Protein AF-A0AAN7M8F8-F1 (afdb_monomer_lite)

pLDDT: mean 72.81, std 24.43, range [22.19, 98.88]

Structure (mmCIF, N/CA/C/O backbone):
data_AF-A0AAN7M8F8-F1
#
_entry.id   AF-A0AAN7M8F8-F1
#
loop_
_atom_site.group_PDB
_atom_site.id
_atom_site.type_symbol
_atom_site.label_atom_id
_atom_site.label_alt_id
_atom_site.label_comp_id
_atom_site.label_asym_id
_atom_site.label_entity_id
_atom_site.label_seq_id
_atom_site.pdbx_PDB_ins_code
_atom_site.Cartn_x
_atom_site.Cartn_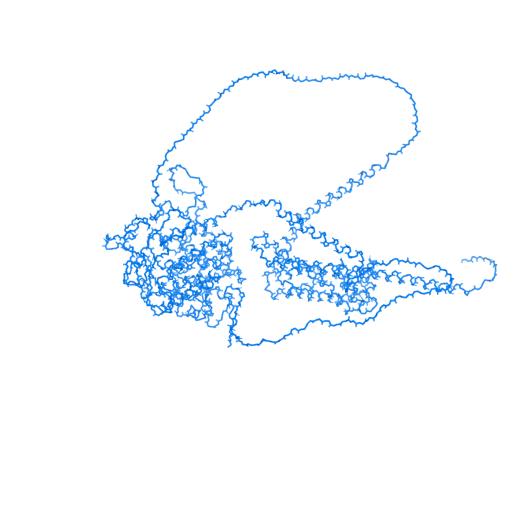y
_atom_site.Cartn_z
_atom_site.occupancy
_atom_site.B_iso_or_equiv
_atom_site.auth_seq_id
_atom_site.auth_comp_id
_atom_site.auth_asym_id
_atom_site.auth_atom_id
_atom_site.pdbx_PDB_model_num
ATOM 1 N N . MET A 1 1 ? 19.239 -4.677 27.604 1.00 25.69 1 MET A N 1
ATOM 2 C CA . MET A 1 1 ? 17.809 -4.827 27.951 1.00 25.69 1 MET A CA 1
ATOM 3 C C . MET A 1 1 ? 17.060 -4.992 26.635 1.00 25.69 1 MET A C 1
ATOM 5 O O . MET A 1 1 ? 17.098 -4.071 25.833 1.00 25.69 1 MET A O 1
ATOM 9 N N . SER A 1 2 ? 16.552 -6.191 26.333 1.00 22.19 2 SER A N 1
ATOM 10 C CA . SER A 1 2 ? 16.040 -6.533 24.994 1.00 22.19 2 SER A CA 1
ATOM 11 C C . SER A 1 2 ? 14.584 -6.089 24.836 1.00 22.19 2 SER A C 1
ATOM 13 O O . SER A 1 2 ? 13.715 -6.607 25.538 1.00 22.19 2 SER A O 1
ATOM 15 N N . MET A 1 3 ? 14.310 -5.135 23.941 1.00 25.50 3 MET A N 1
ATOM 16 C CA . MET A 1 3 ? 12.938 -4.794 23.554 1.00 25.50 3 MET A CA 1
ATOM 17 C C . MET A 1 3 ? 12.406 -5.850 22.584 1.00 25.50 3 MET A C 1
ATOM 19 O O . MET A 1 3 ? 12.796 -5.887 21.419 1.00 25.50 3 MET A O 1
ATOM 23 N N . TYR A 1 4 ? 11.478 -6.681 23.059 1.00 29.81 4 TYR A N 1
ATOM 24 C CA . TYR A 1 4 ? 10.650 -7.514 22.191 1.00 29.81 4 TYR A CA 1
ATOM 25 C C . TYR A 1 4 ? 9.695 -6.613 21.396 1.00 29.81 4 TYR A C 1
ATOM 27 O O . TYR A 1 4 ? 8.708 -6.109 21.933 1.00 29.81 4 TYR A O 1
ATOM 35 N N . GLY A 1 5 ? 10.012 -6.381 20.121 1.00 32.34 5 GLY A N 1
ATOM 36 C CA . GLY A 1 5 ? 9.137 -5.654 19.205 1.00 32.34 5 GLY A CA 1
ATOM 37 C C . GLY A 1 5 ? 7.865 -6.449 18.906 1.00 32.34 5 GLY A C 1
ATOM 38 O O . GLY A 1 5 ? 7.932 -7.647 18.639 1.00 32.34 5 GLY A O 1
ATOM 39 N N . ARG A 1 6 ? 6.706 -5.782 18.933 1.00 36.00 6 ARG A N 1
ATOM 40 C CA . ARG A 1 6 ? 5.463 -6.322 18.355 1.00 36.00 6 ARG A CA 1
ATOM 41 C C . ARG A 1 6 ? 5.593 -6.392 16.831 1.00 36.00 6 ARG A C 1
ATOM 43 O O . ARG A 1 6 ? 6.321 -5.591 16.249 1.00 36.00 6 ARG A O 1
ATOM 50 N N . ASP A 1 7 ? 4.858 -7.307 16.196 1.00 41.38 7 ASP A N 1
ATOM 51 C CA . ASP A 1 7 ? 4.766 -7.357 14.733 1.00 41.38 7 ASP A CA 1
ATOM 52 C C . ASP A 1 7 ? 4.227 -6.001 14.230 1.00 41.38 7 ASP A C 1
ATOM 54 O O . ASP A 1 7 ? 3.148 -5.589 14.677 1.00 41.38 7 ASP A O 1
ATOM 58 N N . PRO A 1 8 ? 4.926 -5.293 13.318 1.00 46.72 8 PRO A N 1
ATOM 59 C CA . PRO A 1 8 ? 4.428 -4.048 12.737 1.00 46.72 8 PRO A CA 1
ATOM 60 C C . PRO A 1 8 ? 3.053 -4.173 12.069 1.00 46.72 8 PRO A C 1
ATOM 62 O O . PRO A 1 8 ? 2.388 -3.161 11.847 1.00 46.72 8 PRO A O 1
ATOM 65 N N . TRP A 1 9 ? 2.611 -5.390 11.750 1.00 49.44 9 TRP A N 1
ATOM 66 C CA . TRP A 1 9 ? 1.331 -5.687 11.109 1.00 49.44 9 TRP A CA 1
ATOM 67 C C . TRP A 1 9 ? 0.209 -6.074 12.090 1.00 49.44 9 TRP A C 1
ATOM 69 O O . TRP A 1 9 ? -0.875 -6.445 11.656 1.00 49.44 9 TRP A O 1
ATOM 79 N N . GLY A 1 10 ? 0.426 -5.949 13.406 1.00 34.66 10 GLY A N 1
ATOM 80 C CA . GLY A 1 10 ? -0.648 -6.018 14.411 1.00 34.66 10 GLY A CA 1
ATOM 81 C C . GLY A 1 10 ? -1.130 -7.424 14.797 1.00 34.66 10 GLY A C 1
ATOM 82 O O . GLY A 1 10 ? -2.123 -7.547 15.511 1.00 34.66 10 GLY A O 1
ATOM 83 N N . GLY A 1 11 ? -0.435 -8.481 14.367 1.00 32.62 11 GLY A N 1
ATOM 84 C CA . GLY A 1 11 ? -0.709 -9.860 14.789 1.00 32.62 11 GLY A CA 1
ATOM 85 C C . GLY A 1 11 ? -0.031 -10.245 16.119 1.00 32.62 11 GLY A C 1
ATOM 86 O O . GLY A 1 11 ? 0.991 -9.655 16.485 1.00 32.62 11 GLY A O 1
ATOM 87 N N . PRO A 1 12 ? -0.555 -11.251 16.851 1.00 24.56 12 PRO A N 1
ATOM 88 C CA . PRO A 1 12 ? 0.172 -11.877 17.951 1.00 24.56 12 PRO A CA 1
ATOM 89 C C . PRO A 1 12 ? 1.421 -12.590 17.415 1.00 24.56 12 PRO A C 1
ATOM 91 O O . PRO A 1 12 ? 1.392 -13.231 16.366 1.00 24.56 12 PRO A O 1
ATOM 94 N N . LEU A 1 13 ? 2.529 -12.455 18.140 1.00 30.08 13 LEU A N 1
ATOM 95 C CA . LEU A 1 13 ? 3.852 -12.855 17.676 1.00 30.08 13 LEU A CA 1
ATOM 96 C C . LEU A 1 13 ? 4.279 -14.149 18.385 1.00 30.08 13 LEU A C 1
ATOM 98 O O . LEU A 1 13 ? 4.831 -14.111 19.483 1.00 30.08 13 LEU A O 1
ATOM 102 N N . GLU A 1 14 ? 4.015 -15.297 17.757 1.00 27.55 14 GLU A N 1
ATOM 103 C CA . GLU A 1 14 ? 4.543 -16.592 18.204 1.00 27.55 14 GLU A CA 1
ATOM 104 C C . GLU A 1 14 ? 5.984 -16.778 17.702 1.00 27.55 14 GLU A C 1
ATOM 106 O O . GLU A 1 14 ? 6.233 -17.183 16.565 1.00 27.55 14 GLU A O 1
ATOM 111 N N . ILE A 1 15 ? 6.957 -16.486 18.570 1.00 28.17 15 ILE A N 1
ATOM 112 C CA . ILE A 1 15 ? 8.318 -17.014 18.431 1.00 28.17 15 ILE A CA 1
ATOM 113 C C . ILE A 1 15 ? 8.357 -18.377 19.118 1.00 28.17 15 ILE A C 1
ATOM 115 O O . ILE A 1 15 ? 8.250 -18.468 20.341 1.00 28.17 15 ILE A O 1
ATOM 119 N N . HIS A 1 16 ? 8.595 -19.427 18.334 1.00 26.75 16 HIS A N 1
ATOM 120 C CA . HIS A 1 16 ? 9.162 -20.654 18.876 1.00 26.75 16 HIS A CA 1
ATOM 121 C C . HIS A 1 16 ? 10.576 -20.352 19.383 1.00 26.75 16 HIS A C 1
ATOM 123 O O . HIS A 1 16 ? 11.475 -20.052 18.593 1.00 26.75 16 HIS A O 1
ATOM 129 N N . ALA A 1 17 ? 10.764 -20.418 20.701 1.00 28.91 17 ALA A N 1
ATOM 130 C CA . ALA A 1 17 ? 12.092 -20.556 21.282 1.00 28.91 17 ALA A CA 1
ATOM 131 C C . ALA A 1 17 ? 12.701 -21.904 20.850 1.00 28.91 17 ALA A C 1
ATOM 133 O O . ALA A 1 17 ? 11.975 -22.857 20.564 1.00 28.91 17 ALA A O 1
ATOM 134 N N . ALA A 1 18 ? 14.027 -21.932 20.738 1.00 28.70 18 ALA A N 1
ATOM 135 C CA . ALA A 1 18 ? 14.769 -22.973 20.035 1.00 28.70 18 ALA A CA 1
ATOM 136 C C . ALA A 1 18 ? 14.829 -24.328 20.760 1.00 28.70 18 ALA A C 1
ATOM 138 O O . ALA A 1 18 ? 14.491 -24.452 21.937 1.00 28.70 18 ALA A O 1
ATOM 139 N N . ASP A 1 19 ? 15.333 -25.319 20.025 1.00 28.83 19 ASP A N 1
ATOM 140 C CA . ASP A 1 19 ? 15.670 -26.655 20.497 1.00 28.83 19 ASP A CA 1
ATOM 141 C C . ASP A 1 19 ? 16.506 -26.659 21.788 1.00 28.83 19 ASP A C 1
ATOM 143 O O . ASP A 1 19 ? 17.592 -26.079 21.858 1.00 28.83 19 ASP A O 1
ATOM 147 N N . SER A 1 20 ? 16.056 -27.442 22.766 1.00 27.41 20 SER A N 1
ATOM 148 C CA . SER A 1 20 ? 16.935 -28.102 23.734 1.00 27.41 20 SER A CA 1
ATOM 149 C C . SER A 1 20 ? 16.350 -29.471 24.083 1.00 27.41 20 SER A C 1
ATOM 151 O O . SER A 1 20 ? 15.696 -29.649 25.110 1.00 27.41 20 SER A O 1
ATOM 153 N N . ALA A 1 21 ? 16.533 -30.434 23.181 1.00 30.55 21 ALA A N 1
ATOM 154 C CA . ALA A 1 21 ? 16.188 -31.827 23.429 1.00 30.55 21 ALA A CA 1
ATOM 155 C C . ALA A 1 21 ? 17.337 -32.532 24.165 1.00 30.55 21 ALA A C 1
ATOM 157 O O . ALA A 1 21 ? 18.407 -32.669 23.583 1.00 30.55 21 ALA A O 1
ATOM 158 N N . THR A 1 22 ? 17.081 -33.012 25.385 1.00 32.00 22 THR A N 1
ATOM 159 C CA . THR A 1 22 ? 17.681 -34.222 25.987 1.00 32.00 22 THR A CA 1
ATOM 160 C C . THR A 1 22 ? 16.862 -34.630 27.212 1.00 32.00 22 THR A C 1
ATOM 162 O O . THR A 1 22 ? 16.785 -33.841 28.150 1.00 32.00 22 THR A O 1
ATOM 165 N N . ASP A 1 23 ? 16.344 -35.861 27.173 1.00 27.70 23 ASP A N 1
ATOM 166 C CA . ASP A 1 23 ? 15.997 -36.762 28.287 1.00 27.70 23 ASP A CA 1
ATOM 167 C C . ASP A 1 23 ? 14.942 -36.283 29.330 1.00 27.70 23 ASP A C 1
ATOM 169 O O . ASP A 1 23 ? 14.779 -35.104 29.619 1.00 27.70 23 ASP A O 1
ATOM 173 N N . ASP A 1 24 ? 14.116 -37.149 29.925 1.00 28.42 24 ASP A N 1
ATOM 174 C CA . ASP A 1 24 ? 14.282 -38.594 30.128 1.00 28.42 24 ASP A CA 1
ATOM 175 C C . ASP A 1 24 ? 12.927 -39.344 30.110 1.00 28.42 24 ASP A C 1
ATOM 177 O O . ASP A 1 24 ? 11.890 -38.790 30.488 1.00 28.42 24 ASP A O 1
ATOM 181 N N . ASP A 1 25 ? 12.928 -40.613 29.691 1.00 28.47 25 ASP A N 1
ATOM 182 C CA . ASP A 1 25 ? 11.716 -41.398 29.396 1.00 28.47 25 ASP A CA 1
ATOM 183 C C . ASP A 1 25 ? 11.593 -42.630 30.320 1.00 28.47 25 ASP A C 1
ATOM 185 O O . ASP A 1 25 ? 12.140 -43.701 30.042 1.00 28.47 25 ASP A O 1
ATOM 189 N N . ARG A 1 26 ? 10.907 -42.469 31.469 1.00 27.50 26 ARG A N 1
ATOM 190 C CA . ARG A 1 26 ? 10.432 -43.526 32.405 1.00 27.50 26 ARG A CA 1
ATOM 191 C C . ARG A 1 26 ? 9.683 -42.868 33.590 1.00 27.50 26 ARG A C 1
ATOM 193 O O . ARG A 1 26 ? 10.136 -41.866 34.112 1.00 27.50 26 ARG A O 1
ATOM 200 N N . SER A 1 27 ? 8.587 -43.394 34.153 1.00 28.47 27 SER A N 1
ATOM 201 C CA . SER A 1 27 ? 8.013 -44.738 34.028 1.00 28.47 27 SER A CA 1
ATOM 202 C C . SER A 1 27 ? 6.577 -44.859 34.585 1.00 28.47 27 SER A C 1
ATOM 204 O O . SER A 1 27 ? 6.218 -44.166 35.528 1.00 28.47 27 SER A O 1
ATOM 206 N N . ARG A 1 28 ? 5.857 -45.876 34.079 1.00 30.75 28 ARG A N 1
ATOM 207 C CA . ARG A 1 28 ? 4.845 -46.723 34.761 1.00 30.75 28 ARG A CA 1
ATOM 208 C C . ARG A 1 28 ? 3.513 -46.121 35.251 1.00 30.75 28 ARG A C 1
ATOM 210 O O . ARG A 1 28 ? 3.410 -45.541 36.323 1.00 30.75 28 ARG A O 1
ATOM 217 N N . ASN A 1 29 ? 2.464 -46.523 34.527 1.00 28.91 29 ASN A N 1
ATOM 218 C CA . ASN A 1 29 ? 1.236 -47.164 35.026 1.00 28.91 29 ASN A CA 1
ATOM 219 C C . ASN A 1 29 ? 1.120 -47.369 36.550 1.00 28.91 29 ASN A C 1
ATOM 221 O O . ASN A 1 29 ? 1.915 -48.115 37.124 1.00 28.91 29 ASN A O 1
ATOM 225 N N . LEU A 1 30 ? -0.021 -46.960 37.113 1.00 27.78 30 LEU A N 1
ATOM 226 C CA . LEU A 1 30 ? -0.870 -47.892 37.862 1.00 27.78 30 LEU A CA 1
ATOM 227 C C . LEU A 1 30 ? -2.340 -47.448 37.796 1.00 27.78 30 LEU A C 1
ATOM 229 O O . LEU A 1 30 ? -2.677 -46.323 38.158 1.00 27.78 30 LEU A O 1
ATOM 233 N N . GLN A 1 31 ? -3.203 -48.350 37.340 1.00 31.75 31 GLN A N 1
ATOM 234 C CA . GLN A 1 31 ? -4.654 -48.265 37.472 1.00 31.75 31 GLN A CA 1
ATOM 235 C C . GLN A 1 31 ? -5.116 -49.493 38.272 1.00 31.75 31 GLN A C 1
ATOM 237 O O . GLN A 1 31 ? -4.401 -50.493 38.321 1.00 31.75 31 GLN A O 1
ATOM 242 N N . ASP A 1 32 ? -6.325 -49.387 38.821 1.00 28.91 32 ASP A N 1
ATOM 243 C CA . ASP A 1 32 ? -7.194 -50.470 39.300 1.00 28.91 32 ASP A CA 1
ATOM 244 C C . ASP A 1 32 ? -7.059 -51.042 40.732 1.00 28.91 32 ASP A C 1
ATOM 246 O O . ASP A 1 32 ? -6.052 -51.619 41.120 1.00 28.91 32 ASP A O 1
ATOM 250 N N . TYR A 1 33 ? -8.199 -50.900 41.440 1.00 28.61 33 TYR A N 1
ATOM 251 C CA . TYR A 1 33 ? -8.879 -51.815 42.379 1.00 28.61 33 TYR A CA 1
ATOM 252 C C . TYR A 1 33 ? -8.094 -52.390 43.584 1.00 28.61 33 TYR A C 1
ATOM 254 O O . TYR A 1 33 ? -7.007 -52.930 43.473 1.00 28.61 33 TYR A O 1
ATOM 262 N N . ASP A 1 34 ? -8.654 -52.339 44.799 1.00 26.05 34 ASP A N 1
ATOM 263 C CA . ASP A 1 34 ? -9.623 -53.382 45.165 1.00 26.05 34 ASP A CA 1
ATOM 264 C C . ASP A 1 34 ? -10.722 -52.977 46.172 1.00 26.05 34 ASP A C 1
ATOM 266 O O . ASP A 1 34 ? -10.548 -52.096 47.018 1.00 26.05 34 ASP A O 1
ATOM 270 N N . ARG A 1 35 ? -11.873 -53.663 46.102 1.00 28.72 35 ARG A N 1
ATOM 271 C CA . ARG A 1 35 ? -13.001 -53.516 47.045 1.00 28.72 35 ARG A CA 1
ATOM 272 C C . ARG A 1 35 ? -13.816 -54.810 47.126 1.00 28.72 35 ARG A C 1
ATOM 274 O O . ARG A 1 35 ? -14.819 -54.953 46.429 1.00 28.72 35 ARG A O 1
ATOM 281 N N . ALA A 1 36 ? -13.460 -55.702 48.050 1.00 27.38 36 ALA A N 1
ATOM 282 C CA . ALA A 1 36 ? -14.278 -56.871 48.369 1.00 27.38 36 ALA A CA 1
ATOM 283 C C . ALA A 1 36 ? -14.199 -57.274 49.853 1.00 27.38 36 ALA A C 1
ATOM 285 O O . ALA A 1 36 ? -13.173 -57.739 50.337 1.00 27.38 36 ALA A O 1
ATOM 286 N N . ALA A 1 37 ? -15.331 -57.164 50.550 1.00 29.33 37 ALA A N 1
ATOM 287 C CA . ALA A 1 37 ? -15.647 -57.952 51.738 1.00 29.33 37 ALA A CA 1
ATOM 288 C C . ALA A 1 37 ? -17.137 -58.332 51.655 1.00 29.33 37 ALA A C 1
ATOM 290 O O . ALA A 1 37 ? -17.987 -57.478 51.397 1.00 29.33 37 ALA A O 1
ATOM 291 N N . LEU A 1 38 ? -17.427 -59.630 51.773 1.00 30.44 38 LEU A N 1
ATOM 292 C CA . LEU A 1 38 ? -18.755 -60.243 51.586 1.00 30.44 38 LEU A CA 1
ATOM 293 C C . LEU A 1 38 ? -19.605 -60.079 52.883 1.00 30.44 38 LEU A C 1
ATOM 295 O O . LEU A 1 38 ? -19.074 -59.640 53.894 1.00 30.44 38 LEU A O 1
ATOM 299 N N . SER A 1 39 ? -20.906 -60.386 52.996 1.00 27.45 39 SER A N 1
ATOM 300 C CA . SER A 1 39 ? -21.728 -61.434 52.360 1.00 27.45 39 SER A CA 1
ATOM 301 C C . SER A 1 39 ? -23.252 -61.222 52.594 1.00 27.45 39 SER A C 1
ATOM 303 O O . SER A 1 39 ? -23.668 -60.359 53.364 1.00 27.45 39 SER A O 1
ATOM 305 N N . ARG A 1 40 ? -24.080 -62.024 51.903 1.00 31.47 40 ARG A N 1
ATOM 306 C CA . ARG A 1 40 ? -25.533 -62.308 52.106 1.00 31.47 40 ARG A CA 1
ATOM 307 C C . ARG A 1 40 ? -25.674 -63.724 52.751 1.00 31.47 40 ARG A C 1
ATOM 309 O O . ARG A 1 40 ? -24.626 -64.368 52.806 1.00 31.47 40 ARG A O 1
ATOM 316 N N . PRO A 1 41 ? -26.856 -64.284 53.149 1.00 40.69 41 PRO A N 1
ATOM 317 C CA . PRO A 1 41 ? -28.243 -63.994 52.721 1.00 40.69 41 PRO A CA 1
ATOM 318 C C . PRO A 1 41 ? -29.334 -64.022 53.843 1.00 40.69 41 PRO A C 1
ATOM 320 O O . PRO A 1 41 ? -29.031 -63.879 55.021 1.00 40.69 41 PRO A O 1
ATOM 323 N N . LEU A 1 42 ? -30.607 -64.136 53.429 1.00 31.89 42 LEU A N 1
ATOM 324 C CA . LEU A 1 42 ? -31.850 -64.260 54.219 1.00 31.89 42 LEU A CA 1
ATOM 325 C C . LEU A 1 42 ? -31.967 -65.617 54.965 1.00 31.89 42 LEU A C 1
ATOM 327 O O . LEU A 1 42 ? -31.414 -66.594 54.467 1.00 31.89 42 LEU A O 1
ATOM 331 N N . ASP A 1 43 ? -32.756 -65.709 56.054 1.00 29.73 43 ASP A N 1
ATOM 332 C CA . ASP A 1 43 ? -34.158 -66.197 55.960 1.00 29.73 43 ASP A CA 1
ATOM 333 C C . ASP A 1 43 ? -35.063 -65.894 57.181 1.00 29.73 43 ASP A C 1
ATOM 335 O O . ASP A 1 43 ? -34.608 -65.394 58.211 1.00 29.73 43 ASP A O 1
ATOM 339 N N . GLU A 1 44 ? -36.368 -66.117 56.997 1.00 33.16 44 GLU A N 1
ATOM 340 C CA . GLU A 1 44 ? -37.480 -65.855 57.926 1.00 33.16 44 GLU A CA 1
ATOM 341 C C . GLU A 1 44 ? -37.585 -66.838 59.112 1.00 33.16 44 GLU A C 1
ATOM 343 O O . GLU A 1 44 ? -37.295 -68.017 58.962 1.00 33.16 44 GLU A O 1
ATOM 348 N N . THR A 1 45 ? -38.204 -66.399 60.223 1.00 30.11 45 THR A N 1
ATOM 349 C CA . THR A 1 45 ? -39.312 -67.147 60.870 1.00 30.11 45 THR A CA 1
ATOM 350 C C . THR A 1 45 ? -40.212 -66.228 61.716 1.00 30.11 45 THR A C 1
ATOM 352 O O . THR A 1 45 ? -39.728 -65.511 62.586 1.00 30.11 45 THR A O 1
ATOM 355 N N . GLN A 1 46 ? -41.521 -66.277 61.426 1.00 29.00 46 GLN A N 1
ATOM 356 C CA . GLN A 1 46 ? -42.702 -66.366 62.324 1.00 29.00 46 GLN A CA 1
ATOM 357 C C . GLN A 1 46 ? -42.495 -66.185 63.854 1.00 29.00 46 GLN A C 1
ATOM 359 O O . GLN A 1 46 ? -41.518 -66.683 64.391 1.00 29.00 46 GLN A O 1
ATOM 364 N N . GLN A 1 47 ? -43.396 -65.662 64.704 1.00 33.28 47 GLN A N 1
ATOM 365 C CA . GLN A 1 47 ? -44.772 -65.093 64.692 1.00 33.28 47 GLN A CA 1
ATOM 366 C C . GLN A 1 47 ? -45.058 -64.655 66.171 1.00 33.28 47 GLN A C 1
ATOM 368 O O . GLN A 1 47 ? -44.316 -65.071 67.052 1.00 33.28 47 GLN A O 1
ATOM 373 N N . SER A 1 48 ? -46.100 -63.940 66.630 1.00 33.97 48 SER A N 1
ATOM 374 C CA . SER A 1 48 ? -47.114 -62.967 66.139 1.00 33.97 48 SER A CA 1
ATOM 375 C C . SER A 1 48 ? -47.778 -62.328 67.401 1.00 33.97 48 SER A C 1
ATOM 377 O O . SER A 1 48 ? -47.602 -62.866 68.490 1.00 33.97 48 SER A O 1
ATOM 379 N N . TRP A 1 49 ? -48.409 -61.143 67.387 1.00 32.53 49 TRP A N 1
ATOM 380 C CA . TRP A 1 49 ? -49.873 -60.898 67.293 1.00 32.53 49 TRP A CA 1
ATOM 381 C C . TRP A 1 49 ? -50.169 -59.388 67.559 1.00 32.53 49 TRP A C 1
ATOM 383 O O . TRP A 1 49 ? -49.400 -58.734 68.255 1.00 32.53 49 TRP A O 1
ATOM 393 N N . LEU A 1 50 ? -51.355 -58.921 67.124 1.00 32.91 50 LEU A N 1
ATOM 394 C CA . LEU A 1 50 ? -52.189 -57.815 67.674 1.00 32.91 50 LEU A CA 1
ATOM 395 C C . LEU A 1 50 ? -51.941 -56.309 67.346 1.00 32.91 50 LEU A C 1
ATOM 397 O O . LEU A 1 50 ? -51.034 -55.668 67.857 1.00 32.91 50 LEU A O 1
ATOM 401 N N . LEU A 1 51 ? -52.973 -55.752 66.673 1.00 36.91 51 LEU A N 1
ATOM 402 C CA . LEU A 1 51 ? -53.548 -54.380 66.712 1.00 36.91 51 LEU A CA 1
ATOM 403 C C . LEU A 1 51 ? -52.996 -53.231 65.825 1.00 36.91 51 LEU A C 1
ATOM 405 O O . LEU A 1 51 ? -51.942 -52.668 66.081 1.00 36.91 51 LEU A O 1
ATOM 409 N N . GLY A 1 52 ? -53.874 -52.744 64.926 1.00 30.80 52 GLY A N 1
ATOM 410 C CA . GLY A 1 52 ? -54.011 -51.316 64.561 1.00 30.80 52 GLY A CA 1
ATOM 411 C C . GLY A 1 52 ? -53.203 -50.800 63.349 1.00 30.80 52 GLY A C 1
ATOM 412 O O . GLY A 1 52 ? -51.984 -50.939 63.338 1.00 30.80 52 GLY A O 1
ATOM 413 N N . PRO A 1 53 ? -53.828 -50.179 62.321 1.00 43.06 53 PRO A N 1
ATOM 414 C CA . PRO A 1 53 ? -53.123 -49.785 61.096 1.00 43.06 53 PRO A CA 1
ATOM 415 C C . PRO A 1 53 ? -52.534 -48.361 61.123 1.00 43.06 53 PRO A C 1
ATOM 417 O O . PRO A 1 53 ? -53.166 -47.420 61.598 1.00 43.06 53 PRO A O 1
ATOM 420 N N . GLY A 1 54 ? -51.370 -48.194 60.485 1.00 28.42 54 GLY A N 1
ATOM 421 C CA . GLY A 1 54 ? -50.793 -46.904 60.084 1.00 28.42 54 GLY A CA 1
ATOM 422 C C . GLY A 1 54 ? -50.494 -46.875 58.577 1.00 28.42 54 GLY A C 1
ATOM 423 O O . GLY A 1 54 ? -50.041 -47.871 58.011 1.00 28.42 54 GLY A O 1
ATOM 424 N N . GLU A 1 55 ? -50.783 -45.755 57.911 1.00 39.84 55 GLU A N 1
ATOM 425 C CA . GLU A 1 55 ? -50.752 -45.623 56.443 1.00 39.84 55 GLU A CA 1
ATOM 426 C C . GLU A 1 55 ? -49.349 -45.746 55.808 1.00 39.84 55 GLU A C 1
ATOM 428 O O . GLU A 1 55 ? -48.354 -45.286 56.367 1.00 39.84 55 GLU A O 1
ATOM 433 N N . GLN A 1 56 ? -49.269 -46.227 54.555 1.00 32.34 56 GLN A N 1
ATOM 434 C CA . GLN A 1 56 ? -48.062 -46.095 53.719 1.00 32.34 56 GLN A CA 1
ATOM 435 C C . GLN A 1 56 ? -48.273 -45.221 52.472 1.00 32.34 56 GLN A C 1
ATOM 437 O O . GLN A 1 56 ? -49.093 -45.521 51.602 1.00 32.34 56 GLN A O 1
ATOM 442 N N . LYS A 1 57 ? -47.425 -44.193 52.314 1.00 34.53 57 LYS A N 1
ATOM 443 C CA . LYS A 1 57 ? -47.271 -43.402 51.076 1.00 34.53 57 LYS A CA 1
ATOM 444 C C . LYS A 1 57 ? -46.059 -43.897 50.263 1.00 34.53 57 LYS A C 1
ATOM 446 O O . LYS A 1 57 ? -44.989 -44.158 50.805 1.00 34.53 57 LYS A O 1
ATOM 451 N N . LYS A 1 58 ? -46.228 -44.044 48.941 1.00 35.97 58 LYS A N 1
ATOM 452 C CA . LYS A 1 58 ? -45.269 -44.716 48.031 1.00 35.97 58 LYS A CA 1
ATOM 453 C C . LYS A 1 58 ? -43.995 -43.887 47.737 1.00 35.97 58 LYS A C 1
ATOM 455 O O . LYS A 1 58 ? -44.057 -42.670 47.575 1.00 35.97 58 LYS A O 1
ATOM 460 N N . LYS A 1 59 ? -42.846 -44.573 47.607 1.00 41.31 59 LYS A N 1
ATOM 461 C CA . LYS A 1 59 ? -41.488 -44.007 47.385 1.00 41.31 59 LYS A CA 1
ATOM 462 C C . LYS A 1 59 ? -41.330 -43.319 46.005 1.00 41.31 59 LYS A C 1
ATOM 464 O O . LYS A 1 59 ? -41.959 -43.732 45.034 1.00 41.31 59 LYS A O 1
ATOM 469 N N . LYS A 1 60 ? -40.492 -42.265 45.909 1.00 43.47 60 LYS A N 1
ATOM 470 C CA . LYS A 1 60 ? -40.548 -41.241 44.825 1.00 43.47 60 LYS A CA 1
ATOM 471 C C . LYS A 1 60 ? -39.197 -40.822 44.182 1.00 43.47 60 LYS A C 1
ATOM 473 O O . LYS A 1 60 ? -39.117 -39.743 43.591 1.00 43.47 60 LYS A O 1
ATOM 478 N N . TYR A 1 61 ? -38.144 -41.640 44.245 1.00 46.03 61 TYR A N 1
ATOM 479 C CA . TYR A 1 61 ? -36.802 -41.287 43.729 1.00 46.03 61 TYR A CA 1
ATOM 480 C C . TYR A 1 61 ? -36.187 -42.402 42.871 1.00 46.03 61 TYR A C 1
ATOM 482 O O . TYR A 1 61 ? -36.591 -43.556 42.990 1.00 46.03 61 TYR A O 1
ATOM 490 N N . VAL A 1 62 ? -35.253 -42.033 41.989 1.00 50.41 62 VAL A N 1
ATOM 491 C CA . VAL A 1 62 ? -34.405 -42.950 41.207 1.00 50.41 62 VAL A CA 1
ATOM 492 C C . VAL A 1 62 ? -32.957 -42.552 41.473 1.00 50.41 62 VAL A C 1
ATOM 494 O O . VAL A 1 62 ? -32.649 -41.360 41.508 1.00 50.41 62 VAL A O 1
ATOM 497 N N . ASP A 1 63 ? -32.100 -43.542 41.698 1.00 43.50 63 ASP A N 1
ATOM 498 C CA . ASP A 1 63 ? -30.710 -43.336 42.096 1.00 43.50 63 ASP A CA 1
ATOM 499 C C . ASP A 1 63 ? -29.760 -43.674 40.940 1.00 43.50 63 ASP A C 1
ATOM 501 O O . ASP A 1 63 ? -29.922 -44.696 40.271 1.00 43.50 63 ASP A O 1
ATOM 505 N N . LEU A 1 64 ? -28.801 -42.785 40.684 1.00 53.03 64 LEU A N 1
ATOM 506 C CA . LEU A 1 64 ? -27.831 -42.858 39.589 1.00 53.03 64 LEU A CA 1
ATOM 507 C C . LEU A 1 64 ? -26.433 -42.500 40.117 1.00 53.03 64 LEU A C 1
ATOM 509 O O . LEU A 1 64 ? -25.845 -41.487 39.741 1.00 53.03 64 LEU A O 1
ATOM 513 N N . GLY A 1 65 ? -25.915 -43.342 41.014 1.00 51.25 65 GLY A N 1
ATOM 514 C CA . GLY A 1 65 ? -24.491 -43.479 41.363 1.00 51.25 65 GLY A CA 1
ATOM 515 C C . GLY A 1 65 ? -23.848 -42.355 42.187 1.00 51.25 65 GLY A C 1
ATOM 516 O O . GLY A 1 65 ? -23.037 -42.648 43.060 1.00 51.25 65 GLY A O 1
ATOM 517 N N . CYS A 1 66 ? -24.211 -41.092 41.944 1.00 45.62 66 CYS A N 1
ATOM 518 C CA . CYS A 1 66 ? -23.687 -39.918 42.653 1.00 45.62 66 CYS A CA 1
ATOM 519 C C . CYS A 1 66 ? -24.729 -38.821 42.944 1.00 45.62 66 CYS A C 1
ATOM 521 O O . CYS A 1 66 ? -24.423 -37.912 43.714 1.00 45.62 66 CYS A O 1
ATOM 523 N N . ILE A 1 67 ? -25.933 -38.847 42.349 1.00 44.38 67 ILE A N 1
ATOM 524 C CA . ILE A 1 67 ? -26.963 -37.814 42.576 1.00 44.38 67 ILE A CA 1
ATOM 525 C C . ILE A 1 67 ? -28.361 -38.446 42.638 1.00 44.38 67 ILE A C 1
ATOM 527 O O . ILE A 1 67 ? -28.843 -39.015 41.659 1.00 44.38 67 ILE A O 1
ATOM 531 N N . ILE A 1 68 ? -29.054 -38.263 43.766 1.00 44.56 68 ILE A N 1
ATOM 532 C CA . ILE A 1 68 ? -30.446 -38.698 43.950 1.00 44.56 68 ILE A CA 1
ATOM 533 C C . ILE A 1 68 ? -31.386 -37.679 43.290 1.00 44.56 68 ILE A C 1
ATOM 535 O O . ILE A 1 68 ? -31.569 -36.565 43.789 1.00 44.56 68 ILE A O 1
ATOM 539 N N . VAL A 1 69 ? -32.026 -38.058 42.181 1.00 52.66 69 VAL A N 1
ATOM 540 C CA . VAL A 1 69 ? -32.945 -37.188 41.424 1.00 52.66 69 VAL A CA 1
ATOM 541 C C . VAL A 1 69 ? -34.374 -37.733 41.505 1.00 52.66 69 VAL A C 1
ATOM 543 O O . VAL A 1 69 ? -34.623 -38.935 41.398 1.00 52.66 69 VAL A O 1
ATOM 546 N N . SER A 1 70 ? -35.370 -36.859 41.706 1.00 64.12 70 SER A N 1
ATOM 547 C CA . SER A 1 70 ? -36.766 -37.325 41.723 1.00 64.12 70 SER A CA 1
ATOM 548 C C . SER A 1 70 ? -37.187 -37.806 40.331 1.00 64.12 70 SER A C 1
ATOM 550 O O . SER A 1 70 ? -36.875 -37.164 39.325 1.00 64.12 70 SER A O 1
ATOM 552 N N . ARG A 1 71 ? -37.957 -38.900 40.262 1.00 55.16 71 ARG A N 1
ATOM 553 C CA . ARG A 1 71 ? -38.355 -39.533 38.988 1.00 55.16 71 ARG A CA 1
ATOM 554 C C . ARG A 1 71 ? -39.040 -38.560 38.017 1.00 55.16 71 ARG A C 1
ATOM 556 O O . ARG A 1 71 ? -38.868 -38.680 36.809 1.00 55.16 71 ARG A O 1
ATOM 563 N N . LYS A 1 72 ? -39.783 -37.572 38.540 1.00 58.84 72 LYS A N 1
ATOM 564 C CA . LYS A 1 72 ? -40.396 -36.507 37.727 1.00 58.84 72 LYS A CA 1
ATOM 565 C C . LYS A 1 72 ? -39.347 -35.566 37.123 1.00 58.84 72 LYS A C 1
ATOM 567 O O . LYS A 1 72 ? -39.473 -35.217 35.961 1.00 58.84 72 LYS A O 1
ATOM 572 N N . ILE A 1 73 ? -38.319 -35.185 37.880 1.00 62.88 73 ILE A N 1
ATOM 573 C CA . ILE A 1 73 ? -37.262 -34.269 37.414 1.00 62.88 73 ILE A CA 1
ATOM 574 C C . ILE A 1 73 ? -36.395 -34.948 36.348 1.00 62.88 73 ILE A C 1
ATOM 576 O O . ILE A 1 73 ? -36.092 -34.321 35.342 1.00 62.88 73 ILE A O 1
ATOM 580 N N . PHE A 1 74 ? -36.066 -36.233 36.518 1.00 67.19 74 PHE A N 1
ATOM 581 C CA . PHE A 1 74 ? -35.337 -37.001 35.503 1.00 67.19 74 PHE A CA 1
ATOM 582 C C . PHE A 1 74 ? -36.126 -37.106 34.186 1.00 67.19 74 PHE A C 1
ATOM 584 O O . PHE A 1 74 ? -35.593 -36.787 33.128 1.00 67.19 74 PHE A O 1
ATOM 591 N N . LEU A 1 75 ? -37.420 -37.454 34.253 1.00 68.88 75 LEU A N 1
ATOM 592 C CA . LEU A 1 75 ? -38.302 -37.489 33.077 1.00 68.88 75 LEU A CA 1
ATOM 593 C C . LEU A 1 75 ? -38.429 -36.125 32.385 1.00 68.88 75 LEU A C 1
ATOM 595 O O . LEU A 1 75 ? -38.406 -36.072 31.159 1.00 68.88 75 LEU A O 1
ATOM 599 N N . TRP A 1 76 ? -38.519 -35.029 33.144 1.00 65.69 76 TRP A N 1
ATOM 600 C CA . TRP A 1 76 ? -38.509 -33.684 32.566 1.00 65.69 76 TRP A CA 1
ATOM 601 C C . TRP A 1 76 ? -37.154 -33.334 31.942 1.00 65.69 76 TRP A C 1
ATOM 603 O O . TRP A 1 76 ? -37.141 -32.830 30.831 1.00 65.69 76 TRP A O 1
ATOM 613 N N . MET A 1 77 ? -36.019 -33.635 32.582 1.00 67.00 77 MET A N 1
ATOM 614 C CA . MET A 1 77 ? -34.691 -33.326 32.029 1.00 67.00 77 MET A CA 1
ATOM 615 C C . MET A 1 77 ? -34.418 -34.093 30.725 1.00 67.00 77 MET A C 1
ATOM 617 O O . MET A 1 77 ? -34.000 -33.492 29.737 1.00 67.00 77 MET A O 1
ATOM 621 N N . VAL A 1 78 ? -34.713 -35.399 30.700 1.00 73.81 78 VAL A N 1
ATOM 622 C CA . VAL A 1 78 ? -34.609 -36.233 29.491 1.00 73.81 78 VAL A CA 1
ATOM 623 C C . VAL A 1 78 ? -35.599 -35.759 28.424 1.00 73.81 78 VAL A C 1
ATOM 625 O O . VAL A 1 78 ? -35.229 -35.654 27.259 1.00 73.81 78 VAL A O 1
ATOM 628 N N . GLY A 1 79 ? -36.824 -35.388 28.811 1.00 76.19 79 GLY A N 1
ATOM 629 C CA . GLY A 1 79 ? -37.809 -34.786 27.912 1.00 76.19 79 GLY A CA 1
ATOM 630 C C . GLY A 1 79 ? -37.313 -33.488 27.268 1.00 76.19 79 GLY A C 1
ATOM 631 O O . GLY A 1 79 ? -37.379 -33.354 26.050 1.00 76.19 79 GLY A O 1
ATOM 632 N N . THR A 1 80 ? -36.749 -32.560 28.045 1.00 70.62 80 THR A N 1
ATOM 633 C CA . THR A 1 80 ? -36.210 -31.293 27.525 1.00 70.62 80 THR A CA 1
ATOM 634 C C . THR A 1 80 ? -34.996 -31.513 26.622 1.00 70.62 80 THR A C 1
ATOM 636 O O . THR A 1 80 ? -34.878 -30.820 25.617 1.00 70.62 80 THR A O 1
ATOM 639 N N . LEU A 1 81 ? -34.123 -32.482 26.928 1.00 69.44 81 LEU A N 1
ATOM 640 C CA . LEU A 1 81 ? -32.986 -32.855 26.072 1.00 69.44 81 LEU A CA 1
ATOM 641 C C . LEU A 1 81 ? -33.429 -33.499 24.750 1.00 69.44 81 LEU A C 1
ATOM 643 O O . LEU A 1 81 ? -32.861 -33.204 23.702 1.00 69.44 81 LEU A O 1
ATOM 647 N N . LEU A 1 82 ? -34.462 -34.344 24.775 1.00 75.75 82 LEU A N 1
ATOM 648 C CA . LEU A 1 82 ? -35.043 -34.915 23.558 1.00 75.75 82 LEU A CA 1
ATOM 649 C C . LEU A 1 82 ? -35.756 -33.847 22.723 1.00 75.75 82 LEU A C 1
ATOM 651 O O . LEU A 1 82 ? -35.591 -33.823 21.508 1.00 75.75 82 LEU A O 1
ATOM 655 N N . VAL A 1 83 ? -36.490 -32.926 23.355 1.00 77.50 83 VAL A N 1
ATOM 656 C CA . VAL A 1 83 ? -37.135 -31.799 22.663 1.00 77.50 83 VAL A CA 1
ATOM 657 C C . VAL A 1 83 ? -36.098 -30.830 22.095 1.00 77.50 83 VAL A C 1
ATOM 659 O O . VAL A 1 83 ? -36.256 -30.411 20.954 1.00 77.50 83 VAL A O 1
ATOM 662 N N . SER A 1 84 ? -35.019 -30.499 22.814 1.00 66.62 84 SER A N 1
ATOM 663 C CA . SER A 1 84 ? -33.965 -29.621 22.285 1.00 66.62 84 SER A CA 1
ATOM 664 C C . SER A 1 84 ? -33.162 -30.291 21.169 1.00 66.62 84 SER A C 1
ATOM 666 O O . SER A 1 84 ? -32.880 -29.642 20.165 1.00 66.62 84 SER A O 1
ATOM 668 N N . GLY A 1 85 ? -32.870 -31.591 21.285 1.00 73.38 85 GLY A N 1
ATOM 669 C CA . GLY A 1 85 ? -32.254 -32.385 20.221 1.00 73.38 85 GLY A CA 1
ATOM 670 C C . GLY A 1 85 ? -33.140 -32.487 18.977 1.00 73.38 85 GLY A C 1
ATOM 671 O O . GLY A 1 85 ? -32.656 -32.305 17.862 1.00 73.38 85 GLY A O 1
ATOM 672 N N . PHE A 1 86 ? -34.449 -32.694 19.153 1.00 75.75 86 PHE A N 1
ATOM 673 C CA . PHE A 1 86 ? -35.414 -32.713 18.052 1.00 75.75 86 PHE A CA 1
ATOM 674 C C . PHE A 1 86 ? -35.576 -31.330 17.411 1.00 75.75 86 PHE A C 1
ATOM 676 O O . PHE A 1 86 ? -35.592 -31.230 16.189 1.00 75.75 86 PHE A O 1
ATOM 683 N N . LEU A 1 87 ? -35.621 -30.254 18.204 1.00 69.88 87 LEU A N 1
ATOM 684 C CA . LEU A 1 87 ? -35.695 -28.881 17.698 1.00 69.88 87 LEU A CA 1
ATOM 685 C C . LEU A 1 87 ? -34.420 -28.500 16.931 1.00 69.88 87 LEU A C 1
ATOM 687 O O . LEU A 1 87 ? -34.510 -27.946 15.841 1.00 69.88 87 LEU A O 1
ATOM 691 N N . ALA A 1 88 ? -33.238 -28.855 17.445 1.00 65.75 88 ALA A N 1
ATOM 692 C CA . ALA A 1 88 ? -31.966 -28.662 16.753 1.00 65.75 88 ALA A CA 1
ATOM 693 C C . ALA A 1 88 ? -31.897 -29.480 15.454 1.00 65.75 88 ALA A C 1
ATOM 695 O O . ALA A 1 88 ? -31.516 -28.947 14.412 1.00 65.75 88 ALA A O 1
ATOM 696 N N . GLY A 1 89 ? -32.327 -30.746 15.481 1.00 72.94 89 GLY A N 1
ATOM 697 C CA . GLY A 1 89 ? -32.427 -31.597 14.295 1.00 72.94 89 GLY A CA 1
ATOM 698 C C . GLY A 1 89 ? -33.403 -31.044 13.253 1.00 72.94 89 GLY A C 1
ATOM 699 O O . GLY A 1 89 ? -33.077 -31.012 12.072 1.00 72.94 89 GLY A O 1
ATOM 700 N N . PHE A 1 90 ? -34.556 -30.530 13.684 1.00 69.62 90 PHE A N 1
ATOM 701 C CA . PHE A 1 90 ? -35.577 -29.925 12.825 1.00 69.62 90 PHE A CA 1
ATOM 702 C C . PHE A 1 90 ? -35.117 -28.591 12.220 1.00 69.62 90 PHE A C 1
ATOM 704 O O . PHE A 1 90 ? -35.296 -28.372 11.026 1.00 69.62 90 PHE A O 1
ATOM 711 N N . ILE A 1 91 ? -34.437 -27.736 12.992 1.00 68.44 91 ILE A N 1
ATOM 712 C CA . ILE A 1 91 ? -33.790 -26.517 12.479 1.00 68.44 91 ILE A CA 1
ATOM 713 C C . ILE A 1 91 ? -32.695 -26.885 11.469 1.00 68.44 91 ILE A C 1
ATOM 715 O O . ILE A 1 91 ? -32.638 -26.299 10.393 1.00 68.44 91 ILE A O 1
ATOM 719 N N . THR A 1 92 ? -31.869 -27.895 11.762 1.00 66.69 92 THR A N 1
ATOM 720 C CA . THR A 1 92 ? -30.825 -28.376 10.838 1.00 66.69 92 THR A CA 1
ATOM 721 C C . THR A 1 92 ? -31.435 -28.953 9.557 1.00 66.69 92 THR A C 1
ATOM 723 O O . THR A 1 92 ? -30.917 -28.714 8.468 1.00 66.69 92 THR A O 1
ATOM 726 N N . LEU A 1 93 ? -32.561 -29.666 9.664 1.00 68.06 93 LEU A N 1
ATOM 727 C CA . LEU A 1 93 ? -33.322 -30.174 8.526 1.00 68.06 93 LEU A CA 1
ATOM 728 C C . LEU A 1 93 ? -33.868 -29.017 7.683 1.00 68.06 93 LEU A C 1
ATOM 730 O O . LEU A 1 93 ? -33.639 -29.006 6.479 1.00 68.06 93 LEU A O 1
ATOM 734 N N . ILE A 1 94 ? -34.513 -28.018 8.293 1.00 68.69 94 ILE A N 1
ATOM 735 C CA . ILE A 1 94 ? -35.016 -26.815 7.607 1.00 68.69 94 ILE A CA 1
ATOM 736 C C . ILE A 1 94 ? -33.873 -26.078 6.898 1.00 68.69 94 ILE A C 1
ATOM 738 O O . ILE A 1 94 ? -33.970 -25.824 5.704 1.00 68.69 94 ILE A O 1
ATOM 742 N N . VAL A 1 95 ? -32.748 -25.824 7.572 1.00 65.50 95 VAL A N 1
ATOM 743 C CA . VAL A 1 95 ? -31.561 -25.167 6.982 1.00 65.50 95 VAL A CA 1
ATOM 744 C C . VAL A 1 95 ? -30.968 -25.955 5.802 1.00 65.50 95 VAL A C 1
ATOM 746 O O . VAL A 1 95 ? -30.320 -25.366 4.936 1.00 65.50 95 VAL A O 1
ATOM 749 N N . LYS A 1 96 ? -31.190 -27.274 5.744 1.00 63.66 96 LYS A N 1
ATOM 750 C CA . LYS A 1 96 ? -30.684 -28.169 4.691 1.00 63.66 96 LYS A CA 1
ATOM 751 C C . LYS A 1 96 ? -31.713 -28.500 3.596 1.00 63.66 96 LYS A C 1
ATOM 753 O O . LYS A 1 96 ? -31.316 -28.996 2.546 1.00 63.66 96 LYS A O 1
ATOM 758 N N . THR A 1 97 ? -33.006 -28.257 3.830 1.00 60.25 97 THR A N 1
ATOM 759 C CA . THR A 1 97 ? -34.114 -28.594 2.907 1.00 60.25 97 THR A CA 1
ATOM 760 C C . THR A 1 97 ? -34.839 -27.378 2.341 1.00 60.25 97 THR A C 1
ATOM 762 O O . THR A 1 97 ? -35.417 -27.483 1.263 1.00 60.25 97 THR A O 1
ATOM 765 N N . VAL A 1 98 ? -34.780 -26.218 3.003 1.00 55.53 98 VAL A N 1
ATOM 766 C CA . VAL A 1 98 ? -35.156 -24.945 2.383 1.00 55.53 98 VAL A CA 1
ATOM 767 C C . VAL A 1 98 ? -34.158 -24.682 1.255 1.00 55.53 98 VAL A C 1
ATOM 769 O O . VAL A 1 98 ? -32.957 -24.594 1.531 1.00 55.53 98 VAL A O 1
ATOM 772 N N . PRO A 1 99 ? -34.609 -24.540 -0.006 1.00 44.50 99 PRO A N 1
ATOM 773 C CA . PRO A 1 99 ? -33.727 -24.118 -1.075 1.00 44.50 99 PRO A CA 1
ATOM 774 C C . PRO A 1 99 ? -33.170 -22.756 -0.690 1.00 44.50 99 PRO A C 1
ATOM 776 O O . PRO A 1 99 ? -33.938 -21.800 -0.527 1.00 44.50 99 PRO A O 1
ATOM 779 N N . ARG A 1 100 ? -31.842 -22.664 -0.553 1.00 47.50 100 ARG A N 1
ATOM 780 C CA . ARG A 1 100 ? -31.170 -21.369 -0.578 1.00 47.50 100 ARG A CA 1
ATOM 781 C C . ARG A 1 100 ? -31.573 -20.727 -1.895 1.00 47.50 100 ARG A C 1
ATOM 783 O O . ARG A 1 100 ? -31.086 -21.108 -2.953 1.00 47.50 100 ARG A O 1
ATOM 790 N N . HIS A 1 101 ? -32.503 -19.784 -1.819 1.00 43.22 101 HIS A N 1
ATOM 791 C CA . HIS A 1 101 ? -32.532 -18.731 -2.805 1.00 43.22 101 HIS A CA 1
ATOM 792 C C . HIS A 1 101 ? -31.226 -18.002 -2.555 1.00 43.22 101 HIS A C 1
ATOM 794 O O . HIS A 1 101 ? -31.119 -17.246 -1.588 1.00 43.22 101 HIS A O 1
ATOM 800 N N . ASP A 1 102 ? -30.218 -18.308 -3.369 1.00 39.72 102 ASP A N 1
ATOM 801 C CA . ASP A 1 102 ? -29.096 -17.407 -3.530 1.00 39.72 102 ASP A CA 1
ATOM 802 C C . ASP A 1 102 ? -29.734 -16.065 -3.871 1.00 39.72 102 ASP A C 1
ATOM 804 O O . ASP A 1 102 ? -30.331 -15.900 -4.940 1.00 39.72 102 ASP A O 1
ATOM 808 N N . HIS A 1 103 ? -29.722 -15.141 -2.905 1.00 40.59 103 HIS A N 1
ATOM 809 C CA . HIS A 1 103 ? -30.126 -13.772 -3.169 1.00 40.59 103 HIS A CA 1
ATOM 810 C C . HIS A 1 103 ? -29.300 -13.354 -4.382 1.00 40.59 103 HIS A C 1
ATOM 812 O O . HIS A 1 103 ? -28.071 -13.458 -4.292 1.00 40.59 103 HIS A O 1
ATOM 818 N N . PRO A 1 104 ? -29.929 -12.975 -5.514 1.00 38.56 104 PRO A N 1
ATOM 819 C CA . PRO A 1 104 ? -29.189 -12.682 -6.729 1.00 38.56 104 PRO A CA 1
ATOM 820 C C . PRO A 1 104 ? -28.120 -11.671 -6.352 1.00 38.56 104 PRO A C 1
ATOM 822 O O . PRO A 1 104 ? -28.465 -10.613 -5.817 1.00 38.56 104 PRO A O 1
ATOM 825 N N . HIS A 1 105 ? -26.848 -12.067 -6.512 1.00 43.09 105 HIS A N 1
ATOM 826 C CA . HIS A 1 105 ? -25.717 -11.313 -5.982 1.00 43.09 105 HIS A CA 1
ATOM 827 C C . HIS A 1 105 ? -25.923 -9.844 -6.325 1.00 43.09 105 HIS A C 1
ATOM 829 O O . HIS A 1 105 ? -26.148 -9.525 -7.498 1.00 43.09 105 HIS A O 1
ATOM 835 N N . ALA A 1 106 ? -25.895 -8.978 -5.303 1.00 47.09 106 ALA A N 1
ATOM 836 C CA . ALA A 1 106 ? -26.039 -7.544 -5.509 1.00 47.09 106 ALA A CA 1
ATOM 837 C C . ALA A 1 106 ? -25.102 -7.148 -6.661 1.00 47.09 106 ALA A C 1
ATOM 839 O O . ALA A 1 106 ? -23.940 -7.570 -6.640 1.00 47.09 106 ALA A O 1
ATOM 840 N N . PRO A 1 107 ? -25.612 -6.465 -7.705 1.00 54.94 107 PRO A N 1
ATOM 841 C CA . PRO A 1 107 ? -24.901 -6.337 -8.968 1.00 54.94 107 PRO A CA 1
ATOM 842 C C . PRO A 1 107 ? -23.503 -5.791 -8.706 1.00 54.94 107 PRO A C 1
ATOM 844 O O . PRO A 1 107 ? -23.370 -4.734 -8.087 1.00 54.94 107 PRO A O 1
ATOM 847 N N . VAL A 1 108 ? -22.495 -6.561 -9.139 1.00 61.81 108 VAL A N 1
ATOM 848 C CA . VAL A 1 108 ? -21.074 -6.338 -8.836 1.00 61.81 108 VAL A CA 1
ATOM 849 C C . VAL A 1 108 ? -20.754 -4.861 -8.998 1.00 61.81 108 VAL A C 1
ATOM 851 O O . VAL A 1 108 ? -20.990 -4.286 -10.066 1.00 61.81 108 VAL A O 1
ATOM 854 N N . ASP A 1 109 ? -20.263 -4.240 -7.928 1.00 76.19 109 ASP A N 1
ATOM 855 C CA . ASP A 1 109 ? -20.107 -2.797 -7.916 1.00 76.19 109 ASP A CA 1
ATOM 856 C C . ASP A 1 109 ? -19.081 -2.342 -8.972 1.00 76.19 109 ASP A C 1
ATOM 858 O O . ASP A 1 109 ? -18.221 -3.097 -9.446 1.00 76.19 109 ASP A O 1
ATOM 862 N N . ASN A 1 110 ? -19.197 -1.081 -9.400 1.00 77.50 110 ASN A N 1
ATOM 863 C CA . ASN A 1 110 ? -18.359 -0.573 -10.491 1.00 77.50 110 ASN A CA 1
ATOM 864 C C . ASN A 1 110 ? -16.856 -0.660 -10.141 1.00 77.50 110 ASN A C 1
ATOM 866 O O . ASN A 1 110 ? -16.035 -0.765 -11.053 1.00 77.50 110 ASN A O 1
ATOM 870 N N . TYR A 1 111 ? -16.503 -0.642 -8.849 1.00 80.81 111 TYR A N 1
ATOM 871 C CA . TYR A 1 111 ? -15.132 -0.769 -8.363 1.00 80.81 111 TYR A CA 1
ATOM 872 C C . TYR A 1 111 ? -14.596 -2.197 -8.462 1.00 80.81 111 TYR A C 1
ATOM 874 O O . TYR A 1 111 ? -13.507 -2.376 -8.996 1.00 80.81 111 TYR A O 1
ATOM 882 N N . THR A 1 112 ? -15.353 -3.216 -8.053 1.00 84.12 112 THR A N 1
ATOM 883 C CA . THR A 1 112 ? -14.967 -4.630 -8.204 1.00 84.12 112 THR A CA 1
ATOM 884 C C . THR A 1 112 ? -14.816 -5.000 -9.681 1.00 84.12 112 THR A C 1
ATOM 886 O O . THR A 1 112 ? -13.852 -5.666 -10.066 1.00 84.12 112 THR A O 1
ATOM 889 N N . LEU A 1 113 ? -15.702 -4.496 -10.551 1.00 85.19 113 LEU A N 1
ATOM 890 C CA . LEU A 1 113 ? -15.562 -4.671 -12.001 1.00 85.19 113 LEU A CA 1
ATOM 891 C C . LEU A 1 113 ? -14.310 -3.971 -12.560 1.00 85.19 113 LEU A C 1
ATOM 893 O O . LEU A 1 113 ? -13.639 -4.523 -13.436 1.00 85.19 113 LEU A O 1
ATOM 897 N N . ALA A 1 114 ? -13.994 -2.764 -12.080 1.00 84.81 114 ALA A N 1
ATOM 898 C CA . ALA A 1 114 ? -12.782 -2.045 -12.469 1.00 84.81 114 ALA A CA 1
ATOM 899 C C . ALA A 1 114 ? -11.514 -2.760 -11.971 1.00 84.81 114 ALA A C 1
ATOM 901 O O . ALA A 1 114 ? -10.575 -2.917 -12.748 1.00 84.81 114 ALA A O 1
ATOM 902 N N . LEU A 1 115 ? -11.517 -3.264 -10.733 1.00 88.06 115 LEU A N 1
ATOM 903 C CA . LEU A 1 115 ? -10.422 -4.017 -10.123 1.00 88.06 115 LEU A CA 1
ATOM 904 C C . LEU A 1 115 ? -10.122 -5.301 -10.903 1.00 88.06 115 LEU A C 1
ATOM 906 O O . LEU A 1 115 ? -8.992 -5.491 -11.344 1.00 88.06 115 LEU A O 1
ATOM 910 N N . ARG A 1 116 ? -11.141 -6.129 -11.176 1.00 89.81 116 ARG A N 1
ATOM 911 C CA . ARG A 1 116 ? -10.998 -7.334 -12.014 1.00 89.81 116 ARG A CA 1
ATOM 912 C C . ARG A 1 116 ? -10.373 -7.007 -13.373 1.00 89.81 116 ARG A C 1
ATOM 914 O O . ARG A 1 116 ? -9.469 -7.706 -13.823 1.00 89.81 116 ARG A O 1
ATOM 921 N N . LYS A 1 117 ? -10.811 -5.922 -14.026 1.00 88.88 117 LYS A N 1
ATOM 922 C CA . LYS A 1 117 ? -10.244 -5.476 -15.313 1.00 88.88 117 LYS A CA 1
ATOM 923 C C . LYS A 1 117 ? -8.804 -4.961 -15.186 1.00 88.88 117 LYS A C 1
ATOM 925 O O . LYS A 1 117 ? -8.000 -5.240 -16.072 1.00 88.88 117 LYS A O 1
ATOM 930 N N . ALA A 1 118 ? -8.465 -4.263 -14.103 1.00 90.56 118 ALA A N 1
ATOM 931 C CA . ALA A 1 118 ? -7.105 -3.800 -13.824 1.00 90.56 118 ALA A CA 1
ATOM 932 C C . ALA A 1 118 ? -6.138 -4.968 -13.559 1.00 90.56 118 ALA A C 1
ATOM 934 O O . ALA A 1 118 ? -5.011 -4.950 -14.040 1.00 90.56 118 ALA A O 1
ATOM 935 N N . LEU A 1 119 ? -6.584 -6.029 -12.882 1.00 94.19 119 LEU A N 1
ATOM 936 C CA . LEU A 1 119 ? -5.786 -7.246 -12.705 1.00 94.19 119 LEU A CA 1
ATOM 937 C C . LEU A 1 119 ? -5.639 -8.026 -14.026 1.00 94.19 119 LEU A C 1
ATOM 939 O O . LEU A 1 119 ? -4.541 -8.456 -14.374 1.00 94.19 119 LEU A O 1
ATOM 943 N N . MET A 1 120 ? -6.698 -8.115 -14.841 1.00 93.50 120 MET A N 1
ATOM 944 C CA . MET A 1 120 ? -6.610 -8.704 -16.188 1.00 93.50 120 MET A CA 1
ATOM 945 C C . MET A 1 120 ? -5.628 -7.973 -17.124 1.00 93.50 120 MET A C 1
ATOM 947 O O . MET A 1 120 ? -5.084 -8.610 -18.025 1.00 93.50 120 MET A O 1
ATOM 951 N N . PHE A 1 121 ? -5.363 -6.676 -16.921 1.00 94.19 121 PHE A N 1
ATOM 952 C CA . PHE A 1 121 ? -4.320 -5.955 -17.662 1.00 94.19 121 PHE A CA 1
ATOM 953 C C . PHE A 1 121 ? -2.921 -6.536 -17.393 1.00 94.19 121 PHE A C 1
ATOM 955 O O . PHE A 1 121 ? -2.169 -6.751 -18.340 1.00 94.19 121 PHE A O 1
ATOM 962 N N . PHE A 1 122 ? -2.593 -6.914 -16.152 1.00 96.00 122 PHE A N 1
ATOM 963 C CA . PHE A 1 122 ? -1.319 -7.588 -15.869 1.00 96.00 122 PHE A CA 1
ATOM 964 C C . PHE A 1 122 ? -1.226 -8.947 -16.577 1.00 96.00 122 PHE A C 1
ATOM 966 O O . PHE A 1 122 ? -0.211 -9.236 -17.208 1.00 96.00 122 PHE A O 1
ATOM 973 N N . ASN A 1 123 ? -2.296 -9.752 -16.593 1.00 95.00 123 ASN A N 1
ATOM 974 C CA . ASN A 1 123 ? -2.321 -10.998 -17.378 1.00 95.00 123 ASN A CA 1
ATOM 975 C C . ASN A 1 123 ? -2.103 -10.759 -18.881 1.00 95.00 123 ASN A C 1
ATOM 977 O O . ASN A 1 123 ? -1.519 -11.608 -19.559 1.00 95.00 123 ASN A O 1
ATOM 981 N N . ALA A 1 124 ? -2.558 -9.614 -19.397 1.00 95.38 124 ALA A N 1
ATOM 982 C CA . ALA A 1 124 ? -2.340 -9.196 -20.777 1.00 95.38 124 ALA A CA 1
ATOM 983 C C . ALA A 1 124 ? -0.898 -8.718 -21.051 1.00 95.38 124 ALA A C 1
ATOM 985 O O . ALA A 1 124 ? -0.462 -8.822 -22.195 1.00 95.38 124 ALA A O 1
ATOM 986 N N . GLN A 1 125 ? -0.143 -8.301 -20.025 1.00 96.81 125 GLN A N 1
ATOM 987 C CA . GLN A 1 125 ? 1.268 -7.883 -20.113 1.00 96.81 125 GLN A CA 1
ATOM 988 C C . GLN A 1 125 ? 2.295 -9.003 -19.883 1.00 96.81 125 GLN A C 1
ATOM 990 O O . GLN A 1 125 ? 3.487 -8.774 -20.063 1.00 96.81 125 GLN A O 1
ATOM 995 N N . ARG A 1 126 ? 1.895 -10.215 -19.475 1.00 97.44 126 ARG A N 1
ATOM 996 C CA . ARG A 1 126 ? 2.852 -11.299 -19.169 1.00 97.44 126 ARG A CA 1
ATOM 997 C C . ARG A 1 126 ? 3.730 -11.663 -20.378 1.00 97.44 126 ARG A C 1
ATOM 999 O O . ARG A 1 126 ? 3.206 -11.975 -21.447 1.00 97.44 126 ARG A O 1
ATOM 1006 N N . SER A 1 127 ? 5.048 -11.683 -20.197 1.00 97.50 127 SER A N 1
ATOM 1007 C CA . SER A 1 127 ? 6.017 -12.199 -21.175 1.00 97.50 127 SER A CA 1
ATOM 1008 C C . SER A 1 127 ? 6.372 -13.659 -20.872 1.00 97.50 127 SER A C 1
ATOM 1010 O O . SER A 1 127 ? 6.324 -14.080 -19.717 1.00 97.50 127 SER A O 1
ATOM 1012 N N . GLY A 1 128 ? 6.755 -14.447 -21.878 1.00 96.69 128 GLY A N 1
ATOM 1013 C CA . GLY A 1 128 ? 7.212 -15.825 -21.692 1.00 96.69 128 GLY A CA 1
ATOM 1014 C C . GLY A 1 128 ? 6.129 -16.888 -21.887 1.00 96.69 128 GLY A C 1
ATOM 1015 O O . GLY A 1 128 ? 5.203 -16.736 -22.683 1.00 96.69 128 GLY A O 1
ATOM 1016 N N . LYS A 1 129 ? 6.265 -18.020 -21.183 1.00 96.56 129 LYS A N 1
ATOM 1017 C CA . LYS A 1 129 ? 5.365 -19.179 -21.312 1.00 96.56 129 LYS A CA 1
ATOM 1018 C C . LYS A 1 129 ? 4.135 -19.033 -20.413 1.00 96.56 129 LYS A C 1
ATOM 1020 O O . LYS A 1 129 ? 4.206 -19.342 -19.225 1.00 96.56 129 LYS A O 1
ATOM 1025 N N . LEU A 1 130 ? 3.015 -18.599 -20.980 1.00 95.00 130 LEU A N 1
ATOM 1026 C CA . LEU A 1 130 ? 1.801 -18.262 -20.238 1.00 95.00 130 LEU A CA 1
ATOM 1027 C C . LEU A 1 130 ? 1.146 -19.480 -19.551 1.00 95.00 130 LEU A C 1
ATOM 1029 O O . LEU A 1 130 ? 1.174 -20.597 -20.083 1.00 95.00 130 LEU A O 1
ATOM 1033 N N . PRO A 1 131 ? 0.511 -19.287 -18.377 1.00 91.12 131 PRO A N 1
ATOM 1034 C CA . PRO A 1 131 ? -0.247 -20.341 -17.713 1.00 91.12 131 PRO A CA 1
ATOM 1035 C C . PRO A 1 131 ? -1.539 -20.663 -18.480 1.00 91.12 131 PRO A C 1
ATOM 1037 O O . PRO A 1 131 ? -2.172 -19.784 -19.064 1.00 91.12 131 PRO A O 1
ATOM 1040 N N . LYS A 1 132 ? -1.997 -21.922 -18.410 1.00 84.81 132 LYS A N 1
ATOM 1041 C CA . LYS A 1 132 ? -3.235 -22.380 -19.083 1.00 84.81 132 LYS A CA 1
ATOM 1042 C C . LYS A 1 132 ? -4.494 -21.586 -18.690 1.00 84.81 132 LYS A C 1
ATOM 1044 O O . LYS A 1 132 ? -5.456 -21.574 -19.445 1.00 84.81 132 LYS A O 1
ATOM 1049 N N . HIS A 1 133 ? -4.486 -20.945 -17.522 1.00 82.81 133 HIS A N 1
ATOM 1050 C CA . HIS A 1 133 ? -5.587 -20.165 -16.951 1.00 82.81 133 HIS A CA 1
ATOM 1051 C C . HIS A 1 133 ? -5.341 -18.641 -17.016 1.00 82.81 133 HIS A C 1
ATOM 1053 O O . HIS A 1 133 ? -5.826 -17.900 -16.167 1.00 82.81 133 HIS A O 1
ATOM 1059 N N . ASN A 1 134 ? -4.581 -18.139 -18.001 1.00 84.50 134 ASN A N 1
ATOM 1060 C CA . ASN A 1 134 ? -4.268 -16.701 -18.102 1.00 84.50 134 ASN A CA 1
ATOM 1061 C C . ASN A 1 134 ? -5.501 -15.792 -18.326 1.00 84.50 134 ASN A C 1
ATOM 1063 O O . ASN A 1 134 ? -5.402 -14.578 -18.171 1.00 84.50 134 ASN A O 1
ATOM 1067 N N . ASN A 1 135 ? -6.654 -16.354 -18.710 1.00 84.00 135 ASN A N 1
ATOM 1068 C CA . ASN A 1 135 ? -7.927 -15.650 -18.944 1.00 84.00 135 ASN A CA 1
ATOM 1069 C C . ASN A 1 135 ? -7.869 -14.492 -19.968 1.00 84.00 135 ASN A C 1
ATOM 1071 O O . ASN A 1 135 ? -8.769 -13.655 -20.021 1.00 84.00 135 ASN A O 1
ATOM 1075 N N . VAL A 1 136 ? -6.846 -14.475 -20.830 1.00 91.88 136 VAL A N 1
ATOM 1076 C CA . VAL A 1 136 ? -6.686 -13.535 -21.950 1.00 91.88 136 VAL A CA 1
ATOM 1077 C C . VAL A 1 136 ? -6.472 -14.351 -23.225 1.00 91.88 136 VAL A C 1
ATOM 1079 O O . VAL A 1 136 ? -5.378 -14.846 -23.474 1.00 91.88 136 VAL A O 1
ATOM 1082 N N . SER A 1 137 ? -7.533 -14.532 -24.016 1.00 91.25 137 SER A N 1
ATOM 1083 C CA . SER A 1 137 ? -7.580 -15.482 -25.144 1.00 91.25 137 SER A CA 1
ATOM 1084 C C . SER A 1 137 ? -6.724 -15.107 -26.359 1.00 91.25 137 SER A C 1
ATOM 1086 O O . SER A 1 137 ? -6.440 -15.966 -27.187 1.00 91.25 137 SER A O 1
ATOM 1088 N N . TRP A 1 138 ? -6.333 -13.838 -26.479 1.00 89.94 138 TRP A N 1
ATOM 1089 C CA . TRP A 1 138 ? -5.541 -13.302 -27.592 1.00 89.94 138 TRP A CA 1
ATOM 1090 C C . TRP A 1 138 ? -4.041 -13.178 -27.279 1.00 89.94 138 TRP A C 1
ATOM 1092 O O . TRP A 1 138 ? -3.284 -12.750 -28.145 1.00 89.94 138 TRP A O 1
ATOM 1102 N N . ARG A 1 139 ? -3.607 -13.550 -26.066 1.00 95.12 139 ARG A N 1
ATOM 1103 C CA . ARG A 1 139 ? -2.191 -13.630 -25.681 1.00 95.12 139 ARG A CA 1
ATOM 1104 C C . ARG A 1 139 ? -1.690 -15.070 -25.792 1.00 95.12 139 ARG A C 1
ATOM 1106 O O . ARG A 1 139 ? -2.349 -15.996 -25.320 1.00 95.12 139 ARG A O 1
ATOM 1113 N N . GLY A 1 140 ? -0.513 -15.248 -26.382 1.00 95.00 140 GLY A N 1
ATOM 1114 C CA . GLY A 1 140 ? 0.184 -16.524 -26.522 1.00 95.00 140 GLY A CA 1
ATOM 1115 C C . GLY A 1 140 ? 1.540 -16.528 -25.816 1.00 95.00 140 GLY A C 1
ATOM 1116 O O . GLY A 1 140 ? 1.925 -15.566 -25.153 1.00 95.00 140 GLY A O 1
ATOM 1117 N N . ASN A 1 141 ? 2.275 -17.632 -25.954 1.00 97.25 141 ASN A N 1
ATOM 1118 C CA . ASN A 1 141 ? 3.654 -17.693 -25.472 1.00 97.25 141 ASN A CA 1
ATOM 1119 C C . ASN A 1 141 ? 4.534 -16.776 -26.330 1.00 97.25 141 ASN A C 1
ATOM 1121 O O . ASN A 1 141 ? 4.529 -16.909 -27.550 1.00 97.25 141 ASN A O 1
ATOM 1125 N N . SER A 1 142 ? 5.317 -15.909 -25.697 1.00 96.81 142 SER A N 1
ATOM 1126 C CA . SER A 1 142 ? 6.132 -14.892 -26.368 1.00 96.81 142 SER A CA 1
ATOM 1127 C C . SER A 1 142 ? 7.560 -14.860 -25.817 1.00 96.81 142 SER A C 1
ATOM 1129 O O . SER A 1 142 ? 7.801 -15.335 -24.706 1.00 96.81 142 SER A O 1
ATOM 1131 N N . CYS A 1 143 ? 8.514 -14.318 -26.583 1.00 94.56 143 CYS A N 1
ATOM 1132 C CA . CYS A 1 143 ? 9.887 -14.027 -26.128 1.00 94.56 143 CYS A CA 1
ATOM 1133 C C . CYS A 1 143 ? 10.592 -15.186 -25.377 1.00 94.56 143 CYS A C 1
ATOM 1135 O O . CYS A 1 143 ? 11.283 -14.995 -24.376 1.00 94.56 143 CYS A O 1
ATOM 1137 N N . LEU A 1 144 ? 10.421 -16.429 -25.850 1.00 95.06 144 LEU A N 1
ATOM 1138 C CA . LEU A 1 144 ? 10.916 -17.638 -25.168 1.00 95.06 144 LEU A CA 1
ATOM 1139 C C . LEU A 1 144 ? 12.449 -17.812 -25.195 1.00 95.06 144 LEU A C 1
ATOM 1141 O O . LEU A 1 144 ? 12.951 -18.780 -24.612 1.00 95.06 144 LEU A O 1
ATOM 1145 N N . GLN A 1 145 ? 13.171 -16.905 -25.858 1.00 92.31 145 GLN A N 1
ATOM 1146 C CA . GLN A 1 145 ? 14.634 -16.873 -25.942 1.00 92.31 145 GLN A CA 1
ATOM 1147 C C . GLN A 1 145 ? 15.284 -15.792 -25.062 1.00 92.31 145 GLN A C 1
ATOM 1149 O O . GLN A 1 145 ? 16.509 -15.748 -25.002 1.00 92.31 145 GLN A O 1
ATOM 1154 N N . ASP A 1 146 ? 14.502 -14.972 -24.345 1.00 93.25 146 ASP A N 1
ATOM 1155 C CA . ASP A 1 146 ? 15.020 -13.936 -23.439 1.00 93.25 146 ASP A CA 1
ATOM 1156 C C . ASP A 1 146 ? 16.076 -14.524 -22.470 1.00 93.25 146 ASP A C 1
ATOM 1158 O O . ASP A 1 146 ? 15.774 -15.404 -21.656 1.00 93.25 146 ASP A O 1
ATOM 1162 N N . GLY A 1 147 ? 17.319 -14.035 -22.565 1.00 87.62 147 GLY A N 1
ATOM 1163 C CA . GLY A 1 147 ? 18.472 -14.482 -21.765 1.00 87.62 147 GLY A CA 1
ATOM 1164 C C . GLY A 1 147 ? 19.189 -15.751 -22.252 1.00 87.62 147 GLY A C 1
ATOM 1165 O O . GLY A 1 147 ? 20.134 -16.186 -21.606 1.00 87.62 147 GLY A O 1
ATOM 1166 N N . LYS A 1 148 ? 18.774 -16.371 -23.365 1.00 84.50 148 LYS A N 1
ATOM 1167 C CA . LYS A 1 148 ? 19.402 -17.602 -23.898 1.00 84.50 148 LYS A CA 1
ATOM 1168 C C . LYS A 1 148 ? 20.341 -17.368 -25.078 1.00 84.50 148 LYS A C 1
ATOM 1170 O O . LYS A 1 148 ? 21.201 -18.213 -25.317 1.00 84.50 148 LYS A O 1
ATOM 1175 N N . SER A 1 149 ? 20.146 -16.285 -25.831 1.00 65.81 149 SER A N 1
ATOM 1176 C CA . SER A 1 149 ? 20.934 -15.967 -27.030 1.00 65.81 149 SER A CA 1
ATOM 1177 C C . SER A 1 149 ? 22.331 -15.429 -26.714 1.00 65.81 149 SER A C 1
ATOM 1179 O O . SER A 1 149 ? 23.234 -15.620 -27.523 1.00 65.81 149 SER A O 1
ATOM 1181 N N . ASP A 1 150 ? 22.529 -14.810 -25.546 1.00 67.31 150 ASP A N 1
ATOM 1182 C CA . ASP A 1 150 ? 23.779 -14.136 -25.188 1.00 67.31 150 ASP A CA 1
ATOM 1183 C C . ASP A 1 150 ? 24.683 -14.999 -24.275 1.00 67.31 150 ASP A C 1
ATOM 1185 O O . ASP A 1 150 ? 24.436 -15.090 -23.066 1.00 67.31 150 ASP A O 1
ATOM 1189 N N . PRO A 1 151 ? 25.766 -15.609 -24.806 1.00 61.72 151 PRO A N 1
ATOM 1190 C CA . PRO A 1 151 ? 26.698 -16.415 -24.019 1.00 61.72 151 PRO A CA 1
ATOM 1191 C C . PRO A 1 151 ? 27.590 -15.595 -23.072 1.00 61.72 151 PRO A C 1
ATOM 1193 O O . PRO A 1 151 ? 28.300 -16.200 -22.266 1.00 61.72 151 PRO A O 1
ATOM 1196 N N . SER A 1 152 ? 27.590 -14.259 -23.166 1.00 59.91 152 SER A N 1
ATOM 1197 C CA . SER A 1 152 ? 28.337 -13.374 -22.264 1.00 59.91 152 SER A CA 1
ATOM 1198 C C . SER A 1 152 ? 27.594 -13.089 -20.954 1.00 59.91 152 SER A C 1
ATOM 1200 O O . SER A 1 152 ? 28.238 -12.825 -19.936 1.00 59.91 152 SER A O 1
ATOM 1202 N N . THR A 1 153 ? 26.262 -13.215 -20.946 1.00 65.50 153 THR A N 1
ATOM 1203 C CA . THR A 1 153 ? 25.448 -13.008 -19.740 1.00 65.50 153 THR A CA 1
ATOM 1204 C C . THR A 1 153 ? 25.505 -14.204 -18.790 1.00 65.50 153 THR A C 1
ATOM 1206 O O . THR A 1 153 ? 25.474 -15.374 -19.187 1.00 65.50 153 THR A O 1
ATOM 1209 N N . LEU A 1 154 ? 25.543 -13.919 -17.486 1.00 70.75 154 LEU A N 1
ATOM 1210 C CA . LEU A 1 154 ? 25.486 -14.965 -16.455 1.00 70.75 154 LEU A CA 1
ATOM 1211 C C . LEU A 1 154 ? 24.061 -15.522 -16.262 1.00 70.75 154 LEU A C 1
ATOM 1213 O O . LEU A 1 154 ? 23.896 -16.633 -15.750 1.00 70.75 154 LEU A O 1
ATOM 1217 N N . MET A 1 155 ? 23.032 -14.777 -16.684 1.00 82.44 155 MET A N 1
ATOM 1218 C CA . MET A 1 155 ? 21.616 -15.058 -16.413 1.00 82.44 155 MET A CA 1
ATOM 1219 C C . MET A 1 155 ? 20.921 -15.748 -17.599 1.00 82.44 155 MET A C 1
ATOM 1221 O O . MET A 1 155 ? 20.219 -15.123 -18.387 1.00 82.44 155 MET A O 1
ATOM 1225 N N . LYS A 1 156 ? 21.088 -17.074 -17.692 1.00 78.81 156 LYS A N 1
ATOM 1226 C CA . LYS A 1 156 ? 20.722 -17.902 -18.867 1.00 78.81 156 LYS A CA 1
ATOM 1227 C C . LYS A 1 156 ? 19.225 -18.193 -19.084 1.00 78.81 156 LYS A C 1
ATOM 1229 O O . LYS A 1 156 ? 18.863 -18.936 -19.997 1.00 78.81 156 LYS A O 1
ATOM 1234 N N . ASP A 1 157 ? 18.347 -17.685 -18.225 1.00 91.00 157 ASP A N 1
ATOM 1235 C CA . ASP A 1 157 ? 16.892 -17.765 -18.394 1.00 91.00 157 ASP A CA 1
ATOM 1236 C C . ASP A 1 157 ? 16.255 -16.493 -17.844 1.00 91.00 157 ASP A C 1
ATOM 1238 O O . ASP A 1 157 ? 16.140 -16.326 -16.634 1.00 91.00 157 ASP A O 1
ATOM 1242 N N . LEU A 1 158 ? 15.809 -15.611 -18.734 1.00 95.12 158 LEU A N 1
ATOM 1243 C CA . LEU A 1 158 ? 15.068 -14.399 -18.386 1.00 95.12 158 LEU A CA 1
ATOM 1244 C C . LEU A 1 158 ? 13.620 -14.472 -18.892 1.00 95.12 158 LEU A C 1
ATOM 1246 O O . LEU A 1 158 ? 12.925 -13.456 -18.948 1.00 95.12 158 LEU A O 1
ATOM 1250 N N . VAL A 1 159 ? 13.129 -15.667 -19.242 1.00 95.81 159 VAL A N 1
ATOM 1251 C CA . VAL A 1 159 ? 11.754 -15.872 -19.710 1.00 95.81 159 VAL A CA 1
ATOM 1252 C C . VAL A 1 159 ? 10.778 -15.668 -18.549 1.00 95.81 159 VAL A C 1
ATOM 1254 O O . VAL A 1 159 ? 10.880 -16.330 -17.510 1.00 95.81 159 VAL A O 1
ATOM 1257 N N . GLY A 1 160 ? 9.807 -14.773 -18.732 1.00 96.50 160 GLY A N 1
ATOM 1258 C CA . GLY A 1 160 ? 8.857 -14.358 -17.699 1.00 96.50 160 GLY A CA 1
ATOM 1259 C C . GLY A 1 160 ? 8.771 -12.837 -17.571 1.00 96.50 160 GLY A C 1
ATOM 1260 O O . GLY A 1 160 ? 9.292 -12.096 -18.408 1.00 96.50 160 GLY A O 1
ATOM 1261 N N . GLY A 1 161 ? 8.133 -12.381 -16.492 1.00 97.12 161 GLY A N 1
ATOM 1262 C CA . GLY A 1 161 ? 7.971 -10.961 -16.189 1.00 97.12 161 GLY A CA 1
ATOM 1263 C C . GLY A 1 161 ? 6.832 -10.312 -16.969 1.00 97.12 161 GLY A C 1
ATOM 1264 O O . GLY A 1 161 ? 5.956 -10.995 -17.512 1.00 97.12 161 GLY A O 1
ATOM 1265 N N . TYR A 1 162 ? 6.845 -8.984 -17.001 1.00 98.00 162 TYR A N 1
ATOM 1266 C CA . TYR A 1 162 ? 5.841 -8.158 -17.663 1.00 98.00 162 TYR A CA 1
ATOM 1267 C C . TYR A 1 162 ? 6.499 -7.278 -18.719 1.00 98.00 162 TYR A C 1
ATOM 1269 O O . TYR A 1 162 ? 7.583 -6.745 -18.487 1.00 98.00 162 TYR A O 1
ATOM 1277 N N . TYR A 1 163 ? 5.827 -7.125 -19.854 1.00 97.75 163 TYR A N 1
ATOM 1278 C CA . TYR A 1 163 ? 6.076 -6.012 -20.757 1.00 97.75 163 TYR A CA 1
ATOM 1279 C C . TYR A 1 163 ? 5.662 -4.706 -20.086 1.00 97.75 163 TYR A C 1
ATOM 1281 O O . TYR A 1 163 ? 4.716 -4.684 -19.292 1.00 97.75 163 TYR A O 1
ATOM 1289 N N . ASP A 1 164 ? 6.386 -3.636 -20.389 1.00 94.62 164 ASP A N 1
ATOM 1290 C CA . ASP A 1 164 ? 6.218 -2.355 -19.718 1.00 94.62 164 ASP A CA 1
ATOM 1291 C C . ASP A 1 164 ? 4.908 -1.658 -20.116 1.00 94.62 164 ASP A C 1
ATOM 1293 O O . ASP A 1 164 ? 4.000 -1.526 -19.289 1.00 94.62 164 ASP A O 1
ATOM 1297 N N . ALA A 1 165 ? 4.759 -1.294 -21.394 1.00 90.81 165 ALA A N 1
ATOM 1298 C CA . ALA A 1 165 ? 3.643 -0.477 -21.859 1.00 90.81 165 ALA A CA 1
ATOM 1299 C C . ALA A 1 165 ? 2.924 -1.091 -23.075 1.00 90.81 165 ALA A C 1
ATOM 1301 O O . ALA A 1 165 ? 2.161 -2.046 -22.935 1.00 90.81 165 ALA A O 1
ATOM 1302 N N . GLY A 1 166 ? 3.092 -0.500 -24.260 1.00 88.50 166 GLY A N 1
ATOM 1303 C CA . GLY A 1 166 ? 2.544 -1.002 -25.528 1.00 88.50 166 GLY A CA 1
ATOM 1304 C C . GLY A 1 166 ? 3.564 -1.749 -26.391 1.00 88.50 166 GLY A C 1
ATOM 1305 O O . GLY A 1 166 ? 3.204 -2.253 -27.457 1.00 88.50 166 GLY A O 1
ATOM 1306 N N . ASP A 1 167 ? 4.813 -1.767 -25.938 1.00 91.06 167 ASP A N 1
ATOM 1307 C CA . ASP A 1 167 ? 5.989 -2.427 -26.489 1.00 91.06 167 ASP A CA 1
ATOM 1308 C C . ASP A 1 167 ? 6.197 -3.816 -25.859 1.00 91.06 167 ASP A C 1
ATOM 1310 O O . ASP A 1 167 ? 5.411 -4.266 -25.024 1.00 91.06 167 ASP A O 1
ATOM 1314 N N . ALA A 1 168 ? 7.256 -4.516 -26.276 1.00 95.00 168 ALA A N 1
ATOM 1315 C CA . ALA A 1 168 ? 7.662 -5.799 -25.701 1.00 95.00 168 ALA A CA 1
ATOM 1316 C C . ALA A 1 168 ? 8.951 -5.704 -24.853 1.00 95.00 168 ALA A C 1
ATOM 1318 O O . ALA A 1 168 ? 9.579 -6.722 -24.534 1.00 95.00 168 ALA A O 1
ATOM 1319 N N . ILE A 1 169 ? 9.362 -4.497 -24.454 1.00 95.44 169 ILE A N 1
ATOM 1320 C CA . ILE A 1 169 ? 10.524 -4.298 -23.579 1.00 95.44 169 ILE A CA 1
ATOM 1321 C C . ILE A 1 169 ? 10.142 -4.638 -22.135 1.00 95.44 169 ILE A C 1
ATOM 1323 O O . ILE A 1 169 ? 9.024 -4.390 -21.679 1.00 95.44 169 ILE A O 1
ATOM 1327 N N . LYS A 1 170 ? 11.087 -5.229 -21.404 1.00 97.50 170 LYS A N 1
ATOM 1328 C CA . LYS A 1 170 ? 10.994 -5.477 -19.962 1.00 97.50 170 LYS A CA 1
ATOM 1329 C C . LYS A 1 170 ? 11.915 -4.505 -19.228 1.00 97.50 170 LYS A C 1
ATOM 1331 O O . LYS A 1 170 ? 13.074 -4.837 -18.981 1.00 97.50 170 LYS A O 1
ATOM 1336 N N . PHE A 1 171 ? 11.416 -3.317 -18.890 1.00 97.12 171 PHE A N 1
ATOM 1337 C CA . PHE A 1 171 ? 12.129 -2.362 -18.035 1.00 97.12 171 PHE A CA 1
ATOM 1338 C C . PHE A 1 171 ? 11.947 -2.751 -16.561 1.00 97.12 171 PHE A C 1
ATOM 1340 O O . PHE A 1 171 ? 10.853 -2.644 -16.003 1.00 97.12 171 PHE A O 1
ATOM 1347 N N . ASN A 1 172 ? 13.011 -3.212 -15.895 1.00 97.31 172 ASN A N 1
ATOM 1348 C CA . ASN A 1 172 ? 12.865 -3.785 -14.553 1.00 97.31 172 ASN A CA 1
ATOM 1349 C C . ASN A 1 172 ? 12.590 -2.727 -13.466 1.00 97.31 172 ASN A C 1
ATOM 1351 O O . ASN A 1 172 ? 12.018 -3.074 -12.434 1.00 97.31 172 ASN A O 1
ATOM 1355 N N . PHE A 1 173 ? 12.930 -1.451 -13.684 1.00 97.38 173 PHE A N 1
ATOM 1356 C CA . PHE A 1 173 ? 12.705 -0.371 -12.710 1.00 97.38 173 PHE A CA 1
ATOM 1357 C C . PHE A 1 173 ? 11.210 -0.029 -12.513 1.00 97.38 173 PHE A C 1
ATOM 1359 O O . PHE A 1 173 ? 10.710 -0.241 -11.402 1.00 97.38 173 PHE A O 1
ATOM 1366 N N . PRO A 1 174 ? 10.445 0.388 -13.548 1.00 97.12 174 PRO A N 1
ATOM 1367 C CA . PRO A 1 174 ? 9.000 0.606 -13.417 1.00 97.12 174 PRO A CA 1
ATOM 1368 C C . PRO A 1 174 ? 8.233 -0.684 -13.093 1.00 97.12 174 PRO A C 1
ATOM 1370 O O . PRO A 1 174 ? 7.298 -0.652 -12.289 1.00 97.12 174 PRO A O 1
ATOM 1373 N N . ALA A 1 175 ? 8.656 -1.838 -13.630 1.00 98.06 175 ALA A N 1
ATOM 1374 C CA . ALA A 1 175 ? 8.039 -3.123 -13.305 1.00 98.06 175 ALA A CA 1
ATOM 1375 C C . ALA A 1 175 ? 8.166 -3.468 -11.808 1.00 98.06 175 ALA A C 1
ATOM 1377 O O . ALA A 1 175 ? 7.221 -3.994 -11.217 1.00 98.06 175 ALA A O 1
ATOM 1378 N N . SER A 1 176 ? 9.306 -3.156 -11.180 1.00 98.50 176 SER A N 1
ATOM 1379 C CA . SER A 1 176 ? 9.512 -3.368 -9.740 1.00 98.50 176 SER A CA 1
ATOM 1380 C C . SER A 1 176 ? 8.601 -2.470 -8.917 1.00 98.50 176 SER A C 1
ATOM 1382 O O . SER A 1 176 ? 7.860 -2.981 -8.082 1.00 98.50 176 SER A O 1
ATOM 1384 N N . PHE A 1 177 ? 8.544 -1.174 -9.243 1.00 98.50 177 PHE A N 1
ATOM 1385 C CA . PHE A 1 177 ? 7.616 -0.233 -8.612 1.00 98.50 177 PHE A CA 1
ATOM 1386 C C . PHE A 1 177 ? 6.153 -0.705 -8.697 1.00 98.50 177 PHE A C 1
ATOM 1388 O O . PHE A 1 177 ? 5.437 -0.692 -7.695 1.00 98.50 177 PHE A O 1
ATOM 1395 N N . ALA A 1 178 ? 5.712 -1.202 -9.858 1.00 98.12 178 ALA A N 1
ATOM 1396 C CA . ALA A 1 178 ? 4.368 -1.756 -10.019 1.00 98.12 178 ALA A CA 1
ATOM 1397 C C . ALA A 1 178 ? 4.112 -2.971 -9.103 1.00 98.12 178 ALA A C 1
ATOM 1399 O O . ALA A 1 178 ? 3.036 -3.078 -8.510 1.00 98.12 178 ALA A O 1
ATOM 1400 N N . MET A 1 179 ? 5.093 -3.868 -8.938 1.00 98.56 179 MET A N 1
ATOM 1401 C CA . MET A 1 179 ? 4.976 -5.015 -8.028 1.00 98.56 179 MET A CA 1
ATOM 1402 C C . MET A 1 179 ? 5.013 -4.602 -6.549 1.00 98.56 179 MET A C 1
ATOM 1404 O O . MET A 1 179 ? 4.262 -5.175 -5.755 1.00 98.56 179 MET A O 1
ATOM 1408 N N . THR A 1 180 ? 5.809 -3.595 -6.174 1.00 98.75 180 THR A N 1
ATOM 1409 C CA . THR A 1 180 ? 5.817 -3.032 -4.813 1.00 98.75 180 THR A CA 1
ATOM 1410 C C . THR A 1 180 ? 4.470 -2.392 -4.480 1.00 98.75 180 THR A C 1
ATOM 1412 O O . THR A 1 180 ? 3.901 -2.669 -3.427 1.00 98.75 180 THR A O 1
ATOM 1415 N N . MET A 1 181 ? 3.903 -1.599 -5.396 1.00 98.25 181 MET A N 1
ATOM 1416 C CA . MET A 1 181 ? 2.601 -0.946 -5.206 1.00 98.25 181 MET A CA 1
ATOM 1417 C C . MET A 1 181 ? 1.436 -1.943 -5.154 1.00 98.25 181 MET A C 1
ATOM 1419 O O . MET A 1 181 ? 0.563 -1.814 -4.293 1.00 98.25 181 MET A O 1
ATOM 1423 N N . LEU A 1 182 ? 1.430 -2.975 -6.010 1.00 97.81 182 LEU A N 1
ATOM 1424 C CA . LEU A 1 182 ? 0.456 -4.068 -5.902 1.00 97.81 182 LEU A CA 1
ATOM 1425 C C . LEU A 1 182 ? 0.576 -4.779 -4.552 1.00 97.81 182 LEU A C 1
ATOM 1427 O O . LEU A 1 182 ? -0.435 -4.955 -3.872 1.00 97.81 182 LEU A O 1
ATOM 1431 N N . SER A 1 183 ? 1.798 -5.128 -4.140 1.00 98.62 183 SER A N 1
ATOM 1432 C CA . SER A 1 183 ? 2.047 -5.796 -2.861 1.00 98.62 183 SER A CA 1
ATOM 1433 C C . SER A 1 183 ? 1.583 -4.943 -1.682 1.00 98.62 183 SER A C 1
ATOM 1435 O O . SER A 1 183 ? 0.851 -5.445 -0.835 1.00 98.62 183 SER A O 1
ATOM 1437 N N . TRP A 1 184 ? 1.897 -3.644 -1.668 1.00 98.44 184 TRP A N 1
ATOM 1438 C CA . TRP A 1 184 ? 1.405 -2.711 -0.652 1.00 98.44 184 TRP A CA 1
ATOM 1439 C C . TRP A 1 184 ? -0.127 -2.668 -0.612 1.00 98.44 184 TRP A C 1
ATOM 1441 O O . TRP A 1 184 ? -0.715 -2.804 0.458 1.00 98.44 184 TRP A O 1
ATOM 1451 N N . SER A 1 185 ? -0.792 -2.582 -1.770 1.00 96.81 185 SER A N 1
ATOM 1452 C CA . SER A 1 185 ? -2.259 -2.579 -1.819 1.00 96.81 185 SER A CA 1
ATOM 1453 C C . SER A 1 185 ? -2.880 -3.858 -1.241 1.00 96.81 185 SER A C 1
ATOM 1455 O O . SER A 1 185 ? -3.919 -3.788 -0.590 1.00 96.81 185 SER A O 1
ATOM 1457 N N . VAL A 1 186 ? -2.245 -5.022 -1.432 1.00 97.25 186 VAL A N 1
ATOM 1458 C CA . VAL A 1 186 ? -2.702 -6.298 -0.859 1.00 97.25 186 VAL A CA 1
ATOM 1459 C C . VAL A 1 186 ? -2.414 -6.368 0.640 1.00 97.25 186 VAL A C 1
ATOM 1461 O O . VAL A 1 186 ? -3.225 -6.916 1.377 1.00 97.25 186 VAL A O 1
ATOM 1464 N N . ILE A 1 187 ? -1.308 -5.788 1.108 1.00 96.56 187 ILE A N 1
ATOM 1465 C CA . ILE A 1 187 ? -0.972 -5.730 2.536 1.00 96.56 187 ILE A CA 1
ATOM 1466 C C . ILE A 1 187 ? -1.997 -4.884 3.310 1.00 96.56 187 ILE A C 1
ATOM 1468 O O . ILE A 1 187 ? -2.512 -5.356 4.320 1.00 96.56 187 ILE A O 1
ATOM 1472 N N . GLU A 1 188 ? -2.357 -3.690 2.823 1.00 93.25 188 GLU A N 1
ATOM 1473 C CA . GLU A 1 188 ? -3.348 -2.838 3.511 1.00 93.25 188 GLU A CA 1
ATOM 1474 C C . GLU A 1 188 ? -4.799 -3.317 3.300 1.00 93.25 188 GLU A C 1
ATOM 1476 O O . GLU A 1 188 ? -5.645 -3.162 4.180 1.00 93.25 188 GLU A O 1
ATOM 1481 N N . TYR A 1 189 ? -5.119 -3.901 2.135 1.00 94.38 189 TYR A N 1
ATOM 1482 C CA . TYR A 1 189 ? -6.504 -4.173 1.724 1.00 94.38 189 TYR A CA 1
ATOM 1483 C C . TYR A 1 189 ? -6.808 -5.640 1.373 1.00 94.38 189 TYR A C 1
ATOM 1485 O O . TYR A 1 189 ? -7.780 -5.910 0.666 1.00 94.38 189 TYR A O 1
ATOM 1493 N N . SER A 1 190 ? -6.039 -6.595 1.910 1.00 92.69 190 SER A N 1
ATOM 1494 C CA . SER A 1 190 ? -6.224 -8.054 1.751 1.00 92.69 190 SER A CA 1
ATOM 1495 C C . SER A 1 190 ? -7.697 -8.497 1.811 1.00 92.69 190 SER A C 1
ATOM 1497 O O . SER A 1 190 ? -8.212 -9.083 0.859 1.00 92.69 190 SER A O 1
ATOM 1499 N N . ALA A 1 191 ? -8.418 -8.112 2.871 1.00 90.25 191 ALA A N 1
ATOM 1500 C CA . ALA A 1 191 ? -9.825 -8.472 3.065 1.00 90.25 191 ALA A CA 1
ATOM 1501 C C . ALA A 1 191 ? -10.767 -7.906 1.979 1.00 90.25 191 ALA A C 1
ATOM 1503 O O . ALA A 1 191 ? -11.777 -8.526 1.653 1.00 90.25 191 ALA A O 1
ATOM 1504 N N . LYS A 1 192 ? -10.438 -6.754 1.371 1.00 88.44 192 LYS A N 1
ATOM 1505 C CA . LYS A 1 192 ? -11.210 -6.183 0.250 1.00 88.44 192 LYS A CA 1
ATOM 1506 C C . LYS A 1 192 ? -10.960 -6.968 -1.043 1.00 88.44 192 LYS A C 1
ATOM 1508 O O . LYS A 1 192 ? -11.902 -7.218 -1.791 1.00 88.44 192 LYS A O 1
ATOM 1513 N N . TYR A 1 193 ? -9.723 -7.413 -1.284 1.00 91.31 193 TYR A N 1
ATOM 1514 C CA . TYR A 1 193 ? -9.401 -8.325 -2.390 1.00 91.31 193 TYR A CA 1
ATOM 1515 C C . TYR A 1 193 ? -10.062 -9.702 -2.224 1.00 91.31 193 TYR A C 1
ATOM 1517 O O . TYR A 1 193 ? -10.481 -10.302 -3.216 1.00 91.31 193 TYR A O 1
ATOM 1525 N N . GLU A 1 194 ? -10.173 -10.202 -0.992 1.00 93.25 194 GLU A N 1
ATOM 1526 C CA . GLU A 1 194 ? -10.875 -11.452 -0.683 1.00 93.25 194 GLU A CA 1
ATOM 1527 C C . GLU A 1 194 ? -12.386 -11.317 -0.915 1.00 93.25 194 GLU A C 1
ATOM 1529 O O . GLU A 1 194 ? -12.961 -12.122 -1.645 1.00 93.25 194 GLU A O 1
ATOM 1534 N N . ALA A 1 195 ? -13.008 -10.246 -0.409 1.00 88.62 195 ALA A N 1
ATOM 1535 C CA . ALA A 1 195 ? -14.421 -9.939 -0.647 1.00 88.62 195 ALA A CA 1
ATOM 1536 C C . ALA A 1 195 ? -14.755 -9.742 -2.141 1.00 88.62 195 ALA A C 1
ATOM 1538 O O . ALA A 1 195 ? -15.834 -10.125 -2.589 1.00 88.62 195 ALA A O 1
ATOM 1539 N N . ALA A 1 196 ? -13.820 -9.196 -2.927 1.00 88.31 196 ALA A N 1
ATOM 1540 C CA . ALA A 1 196 ? -13.928 -9.081 -4.383 1.00 88.31 196 ALA A CA 1
ATOM 1541 C C . ALA A 1 196 ? -13.734 -10.417 -5.138 1.00 88.31 196 ALA A C 1
ATOM 1543 O O . ALA A 1 196 ? -13.993 -10.484 -6.340 1.00 88.31 196 ALA A O 1
ATOM 1544 N N . GLY A 1 197 ? -13.255 -11.474 -4.469 1.00 93.31 197 GLY A N 1
ATOM 1545 C CA . GLY A 1 197 ? -12.900 -12.754 -5.092 1.00 93.31 197 GLY A CA 1
ATOM 1546 C C . GLY A 1 197 ? -11.618 -12.714 -5.936 1.00 93.31 197 GLY A C 1
ATOM 1547 O O . GLY A 1 197 ? -11.393 -13.605 -6.752 1.00 93.31 197 GLY A O 1
ATOM 1548 N N . GLU A 1 198 ? -10.775 -11.692 -5.757 1.00 93.88 198 GLU A N 1
ATOM 1549 C CA . GLU A 1 198 ? -9.589 -11.423 -6.584 1.00 93.88 198 GLU A CA 1
ATOM 1550 C C . GLU A 1 198 ? -8.254 -11.626 -5.834 1.00 93.88 198 GLU A C 1
ATOM 1552 O O . GLU A 1 198 ? -7.194 -11.532 -6.451 1.00 93.88 198 GLU A O 1
ATOM 1557 N N . LEU A 1 199 ? -8.263 -11.952 -4.530 1.00 96.25 199 LEU A N 1
ATOM 1558 C CA . LEU A 1 199 ? -7.043 -12.115 -3.714 1.00 96.25 199 LEU A CA 1
ATOM 1559 C C . LEU A 1 199 ? -6.036 -13.120 -4.300 1.00 96.25 199 LEU A C 1
ATOM 1561 O O . LEU A 1 199 ? -4.844 -12.828 -4.376 1.00 96.25 199 LEU A O 1
ATOM 1565 N N . ASN A 1 200 ? -6.502 -14.284 -4.756 1.00 96.25 200 ASN A N 1
ATOM 1566 C CA . ASN A 1 200 ? -5.622 -15.279 -5.380 1.00 96.25 200 ASN A CA 1
ATOM 1567 C C . ASN A 1 200 ? -5.064 -14.781 -6.722 1.00 96.25 200 ASN A C 1
ATOM 1569 O O . ASN A 1 200 ? -3.895 -14.995 -7.018 1.00 96.25 200 ASN A O 1
ATOM 1573 N N . HIS A 1 201 ? -5.868 -14.050 -7.496 1.00 96.19 201 HIS A N 1
ATOM 1574 C CA . HIS A 1 201 ? -5.472 -13.516 -8.796 1.00 96.19 201 HIS A CA 1
ATOM 1575 C C . HIS A 1 201 ? -4.400 -12.422 -8.666 1.00 96.19 201 HIS A C 1
ATOM 1577 O O . HIS A 1 201 ? -3.400 -12.459 -9.384 1.00 96.19 201 HIS A O 1
ATOM 1583 N N . VAL A 1 202 ? -4.545 -11.493 -7.711 1.00 97.50 202 VAL A N 1
ATOM 1584 C CA . VAL A 1 202 ? -3.501 -10.492 -7.431 1.00 97.50 202 VAL A CA 1
ATOM 1585 C C . VAL A 1 202 ? -2.249 -11.128 -6.816 1.00 97.50 202 VAL A C 1
ATOM 1587 O O . VAL A 1 202 ? -1.142 -10.746 -7.196 1.00 97.50 202 VAL A O 1
ATOM 1590 N N . LYS A 1 203 ? -2.386 -12.159 -5.962 1.00 98.06 203 LYS A N 1
ATOM 1591 C CA . LYS A 1 203 ? -1.240 -12.969 -5.512 1.00 98.06 203 LYS A CA 1
ATOM 1592 C C . LYS A 1 203 ? -0.518 -13.593 -6.719 1.00 98.06 203 LYS A C 1
ATOM 1594 O O . LYS A 1 203 ? 0.680 -13.378 -6.862 1.00 98.06 203 LYS A O 1
ATOM 1599 N N . ASP A 1 204 ? -1.207 -14.252 -7.649 1.00 97.44 204 ASP A N 1
ATOM 1600 C CA . ASP A 1 204 ? -0.585 -14.830 -8.855 1.00 97.44 204 ASP A CA 1
ATOM 1601 C C . ASP A 1 204 ? 0.096 -13.783 -9.761 1.00 97.44 204 ASP A C 1
ATOM 1603 O O . ASP A 1 204 ? 1.113 -14.070 -10.401 1.00 97.44 204 ASP A O 1
ATOM 1607 N N . ILE A 1 205 ? -0.428 -12.555 -9.817 1.00 98.06 205 ILE A N 1
ATOM 1608 C CA . ILE A 1 205 ? 0.193 -11.428 -10.532 1.00 98.06 205 ILE A CA 1
ATOM 1609 C C . ILE A 1 205 ? 1.505 -11.001 -9.857 1.00 98.06 205 ILE A C 1
ATOM 1611 O O . ILE A 1 205 ? 2.537 -10.925 -10.531 1.00 98.06 205 ILE A O 1
ATOM 1615 N N . ILE A 1 206 ? 1.497 -10.786 -8.538 1.00 98.62 206 ILE A N 1
ATOM 1616 C CA . ILE A 1 206 ? 2.698 -10.423 -7.766 1.00 98.62 206 ILE A CA 1
ATOM 1617 C C . ILE A 1 206 ? 3.741 -11.544 -7.859 1.00 98.62 206 ILE A C 1
ATOM 1619 O O . ILE A 1 206 ? 4.916 -11.284 -8.123 1.00 98.62 206 ILE A O 1
ATOM 1623 N N . LYS A 1 207 ? 3.310 -12.806 -7.717 1.00 98.38 207 LYS A N 1
ATOM 1624 C CA . LYS A 1 207 ? 4.177 -13.986 -7.808 1.00 98.38 207 LYS A CA 1
ATOM 1625 C C . LYS A 1 207 ? 4.907 -14.055 -9.148 1.00 98.38 207 LYS A C 1
ATOM 1627 O O . LYS A 1 207 ? 6.099 -14.335 -9.178 1.00 98.38 207 LYS A O 1
ATOM 1632 N N . TRP A 1 208 ? 4.208 -13.784 -10.249 1.00 98.44 208 TRP A N 1
ATOM 1633 C CA . TRP A 1 208 ? 4.782 -13.810 -11.596 1.00 98.44 208 TRP A CA 1
ATOM 1634 C C . TRP A 1 208 ? 5.889 -12.763 -11.794 1.00 98.44 208 TRP A C 1
ATOM 1636 O O . TRP A 1 208 ? 6.915 -13.061 -12.407 1.00 98.44 208 TRP A O 1
ATOM 1646 N N . GLY A 1 209 ? 5.709 -11.554 -11.249 1.00 98.19 209 GLY A N 1
ATOM 1647 C CA . GLY A 1 209 ? 6.743 -10.515 -11.262 1.00 98.19 209 GLY A CA 1
ATOM 1648 C C . GLY A 1 209 ? 7.931 -10.872 -10.367 1.00 98.19 209 GLY A C 1
ATOM 1649 O O . GLY A 1 209 ? 9.077 -10.843 -10.810 1.00 98.19 209 GLY A O 1
ATOM 1650 N N . ALA A 1 210 ? 7.658 -11.295 -9.131 1.00 98.56 210 ALA A N 1
ATOM 1651 C CA . ALA A 1 210 ? 8.683 -11.659 -8.157 1.00 98.56 210 ALA A CA 1
ATOM 1652 C C . ALA A 1 210 ? 9.518 -12.886 -8.581 1.00 98.56 210 ALA A C 1
ATOM 1654 O O . ALA A 1 210 ? 10.741 -12.879 -8.439 1.00 98.56 210 ALA A O 1
ATOM 1655 N N . ASP A 1 211 ? 8.890 -13.916 -9.162 1.00 98.38 211 ASP A N 1
ATOM 1656 C CA . ASP A 1 211 ? 9.585 -15.073 -9.742 1.00 98.38 211 ASP A CA 1
ATOM 1657 C C . ASP A 1 211 ? 10.532 -14.663 -10.877 1.00 98.38 211 ASP A C 1
ATOM 1659 O O . ASP A 1 211 ? 11.596 -15.263 -11.015 1.00 98.38 211 ASP A O 1
ATOM 1663 N N . TYR A 1 212 ? 10.164 -13.657 -11.677 1.00 98.38 212 TYR A N 1
ATOM 1664 C CA . TYR A 1 212 ? 11.015 -13.121 -12.738 1.00 98.38 212 TYR A CA 1
ATOM 1665 C C . TYR A 1 212 ? 12.179 -12.289 -12.185 1.00 98.38 212 TYR A C 1
ATOM 1667 O O . TYR A 1 212 ? 13.310 -12.506 -12.609 1.00 98.38 212 TYR A O 1
ATOM 1675 N N . PHE A 1 213 ? 11.959 -11.415 -11.196 1.00 98.25 213 PHE A N 1
ATOM 1676 C CA . PHE A 1 213 ? 13.057 -10.668 -10.564 1.00 98.25 213 PHE A CA 1
ATOM 1677 C C . PHE A 1 213 ? 14.086 -11.591 -9.901 1.00 98.25 213 PHE A C 1
ATOM 1679 O O . PHE A 1 213 ? 15.276 -11.316 -9.953 1.00 98.25 213 PHE A O 1
ATOM 1686 N N . LEU A 1 214 ? 13.674 -12.739 -9.354 1.00 97.69 214 LEU A N 1
ATOM 1687 C CA . LEU A 1 214 ? 14.613 -13.751 -8.850 1.00 97.69 214 LEU A CA 1
ATOM 1688 C C . LEU A 1 214 ? 15.483 -14.409 -9.949 1.00 97.69 214 LEU A C 1
ATOM 1690 O O . LEU A 1 214 ? 16.394 -15.159 -9.612 1.00 97.69 214 LEU A O 1
ATOM 1694 N N . LYS A 1 215 ? 15.227 -14.158 -11.242 1.00 96.12 215 LYS A N 1
ATOM 1695 C CA . LYS A 1 215 ? 16.066 -14.617 -12.367 1.00 96.12 215 LYS A CA 1
ATOM 1696 C C . LYS A 1 215 ? 17.046 -13.561 -12.884 1.00 96.12 215 LYS A C 1
ATOM 1698 O O . LYS A 1 215 ? 17.991 -13.909 -13.581 1.00 96.12 215 LYS A O 1
ATOM 1703 N N . THR A 1 216 ? 16.830 -12.279 -12.585 1.00 95.81 216 THR A N 1
ATOM 1704 C CA . THR A 1 216 ? 17.640 -11.171 -13.132 1.00 95.81 216 THR A CA 1
ATOM 1705 C C . THR A 1 216 ? 18.963 -10.965 -12.388 1.00 95.81 216 THR A C 1
ATOM 1707 O O . THR A 1 216 ? 19.742 -10.083 -12.740 1.00 95.81 216 THR A O 1
ATOM 1710 N N . PHE A 1 217 ? 19.226 -11.758 -11.350 1.00 95.06 217 PHE A N 1
ATOM 1711 C CA . PHE A 1 217 ? 20.469 -11.798 -10.587 1.00 95.06 217 PHE A CA 1
ATOM 1712 C C . PHE A 1 217 ? 20.662 -13.204 -10.004 1.00 95.06 217 PHE A C 1
ATOM 1714 O O . PHE A 1 217 ? 19.731 -14.013 -9.995 1.00 95.06 217 PHE A O 1
ATOM 1721 N N . ASN A 1 218 ? 21.847 -13.506 -9.463 1.00 94.12 218 ASN A N 1
ATOM 1722 C CA . ASN A 1 218 ? 22.070 -14.774 -8.767 1.00 94.12 218 ASN A CA 1
ATOM 1723 C C . ASN A 1 218 ? 21.361 -14.772 -7.400 1.00 94.12 218 ASN A C 1
ATOM 1725 O O . ASN A 1 218 ? 21.964 -14.497 -6.364 1.00 94.12 218 ASN A O 1
ATOM 1729 N N . SER A 1 219 ? 20.067 -15.100 -7.395 1.00 93.56 219 SER A N 1
ATOM 1730 C CA . SER A 1 219 ? 19.217 -15.067 -6.200 1.00 93.56 219 SER A CA 1
ATOM 1731 C C . SER A 1 219 ? 19.485 -16.183 -5.182 1.00 93.56 219 SER A C 1
ATOM 1733 O O . SER A 1 219 ? 18.687 -16.353 -4.261 1.00 93.56 219 SER A O 1
ATOM 1735 N N . SER A 1 220 ? 20.528 -16.993 -5.386 1.00 92.94 220 SER A N 1
ATOM 1736 C CA . SER A 1 220 ? 20.988 -18.020 -4.436 1.00 92.94 220 SER A CA 1
ATOM 1737 C C . SER A 1 220 ? 22.275 -17.610 -3.708 1.00 92.94 220 SER A C 1
ATOM 1739 O O . SER A 1 220 ? 22.797 -18.395 -2.922 1.00 92.94 220 SER A O 1
ATOM 1741 N N . ALA A 1 221 ? 22.815 -16.421 -3.997 1.00 93.81 221 ALA A N 1
ATOM 1742 C CA . ALA A 1 221 ? 24.032 -15.896 -3.391 1.00 93.81 221 ALA A CA 1
ATOM 1743 C C . ALA A 1 221 ? 23.735 -14.753 -2.405 1.00 93.81 221 ALA A C 1
ATOM 1745 O O . ALA A 1 221 ? 22.859 -13.919 -2.639 1.00 93.81 221 ALA A O 1
ATOM 1746 N N . ASP A 1 222 ? 24.532 -14.653 -1.338 1.00 94.25 222 ASP A N 1
ATOM 1747 C CA . ASP A 1 222 ? 24.485 -13.541 -0.369 1.00 94.25 222 ASP A CA 1
ATOM 1748 C C . ASP A 1 222 ? 25.093 -12.225 -0.903 1.00 94.25 222 ASP A C 1
ATOM 1750 O O . ASP A 1 222 ? 24.965 -11.165 -0.282 1.00 94.25 222 ASP A O 1
ATOM 1754 N N . THR A 1 223 ? 25.797 -12.284 -2.037 1.00 94.94 223 THR A N 1
ATOM 1755 C CA . THR A 1 223 ? 26.443 -11.147 -2.710 1.00 94.94 223 THR A CA 1
ATOM 1756 C C . THR A 1 223 ? 26.453 -11.343 -4.217 1.00 94.94 223 THR A C 1
ATOM 1758 O O . THR A 1 223 ? 26.690 -12.452 -4.694 1.00 94.94 223 THR A O 1
ATOM 1761 N N . ILE A 1 224 ? 26.268 -10.248 -4.950 1.00 95.38 224 ILE A N 1
ATOM 1762 C CA . ILE A 1 224 ? 26.293 -10.178 -6.415 1.00 95.38 224 ILE A CA 1
ATOM 1763 C C . ILE A 1 224 ? 27.127 -8.971 -6.859 1.00 95.38 224 ILE A C 1
ATOM 1765 O O . ILE A 1 224 ? 27.315 -8.031 -6.088 1.00 95.38 224 ILE A O 1
ATOM 1769 N N . ASP A 1 225 ? 27.617 -9.004 -8.096 1.00 94.00 225 ASP A N 1
ATOM 1770 C CA . ASP A 1 225 ? 28.391 -7.941 -8.755 1.00 94.00 225 ASP A CA 1
ATOM 1771 C C . ASP A 1 225 ? 27.608 -7.234 -9.881 1.00 94.00 225 ASP A C 1
ATOM 1773 O O . ASP A 1 225 ? 28.109 -6.283 -10.486 1.00 94.00 225 ASP A O 1
ATOM 1777 N N . ARG A 1 226 ? 26.401 -7.726 -10.191 1.00 92.75 226 ARG A N 1
ATOM 1778 C CA . ARG A 1 226 ? 25.549 -7.244 -11.282 1.00 92.75 226 ARG A CA 1
ATOM 1779 C C . ARG A 1 226 ? 24.085 -7.655 -11.133 1.00 92.75 226 ARG A C 1
ATOM 1781 O O . ARG A 1 226 ? 23.775 -8.664 -10.495 1.00 92.75 226 ARG A O 1
ATOM 1788 N N . VAL A 1 227 ? 23.210 -6.914 -11.806 1.00 94.62 227 VAL A N 1
ATOM 1789 C CA . VAL A 1 227 ? 21.774 -7.193 -11.975 1.00 94.62 227 VAL A CA 1
ATOM 1790 C C . VAL A 1 227 ? 21.385 -6.896 -13.426 1.00 94.62 227 VAL A C 1
ATOM 1792 O O . VAL A 1 227 ? 21.861 -5.919 -13.998 1.00 94.62 227 VAL A O 1
ATOM 1795 N N . VAL A 1 228 ? 20.511 -7.696 -14.038 1.00 94.50 228 VAL A N 1
ATOM 1796 C CA . VAL A 1 228 ? 19.910 -7.362 -15.341 1.00 94.50 228 VAL A CA 1
ATOM 1797 C C . VAL A 1 228 ? 18.909 -6.222 -15.151 1.00 94.50 228 VAL A C 1
ATOM 1799 O O . VAL A 1 228 ? 17.935 -6.358 -14.408 1.00 94.50 228 VAL A O 1
ATOM 1802 N N . ALA A 1 229 ? 19.131 -5.107 -15.840 1.00 93.75 229 ALA A N 1
ATOM 1803 C CA . ALA A 1 229 ? 18.277 -3.924 -15.803 1.00 93.75 229 ALA A CA 1
ATOM 1804 C C . ALA A 1 229 ? 17.112 -3.979 -16.799 1.00 93.75 229 ALA A C 1
ATOM 1806 O O . ALA A 1 229 ? 16.034 -3.446 -16.523 1.00 93.75 229 ALA A O 1
ATOM 1807 N N . GLN A 1 230 ? 17.324 -4.627 -17.943 1.00 94.38 230 GLN A N 1
ATOM 1808 C CA . GLN A 1 230 ? 16.404 -4.589 -19.073 1.00 94.38 230 GLN A CA 1
ATOM 1809 C C . GLN A 1 230 ? 16.550 -5.832 -19.956 1.00 94.38 230 GLN A C 1
ATOM 1811 O O . GLN A 1 230 ? 17.632 -6.414 -20.027 1.00 94.38 230 GLN A O 1
ATOM 1816 N N . VAL A 1 231 ? 15.469 -6.223 -20.641 1.00 94.69 231 VAL A N 1
ATOM 1817 C CA . VAL A 1 231 ? 15.512 -7.178 -21.763 1.00 94.69 231 VAL A CA 1
ATOM 1818 C C . VAL A 1 231 ? 14.679 -6.646 -22.932 1.00 94.69 231 VAL A C 1
ATOM 1820 O O . VAL A 1 231 ? 13.515 -6.284 -22.731 1.00 94.69 231 VAL A O 1
ATOM 1823 N N . GLY A 1 232 ? 15.265 -6.632 -24.131 1.00 92.81 232 GLY A N 1
ATOM 1824 C CA . GLY A 1 232 ? 14.748 -5.892 -25.292 1.00 92.81 232 GLY A CA 1
ATOM 1825 C C . GLY A 1 232 ? 15.366 -4.492 -25.400 1.00 92.81 232 GLY A C 1
ATOM 1826 O O . GLY A 1 232 ? 16.026 -4.033 -24.468 1.00 92.81 232 GLY A O 1
ATOM 1827 N N . VAL A 1 233 ? 15.181 -3.821 -26.538 1.00 91.69 233 VAL A N 1
ATOM 1828 C CA . VAL A 1 233 ? 15.824 -2.532 -26.881 1.00 91.69 233 VAL A CA 1
ATOM 1829 C C . VAL A 1 233 ? 14.804 -1.639 -27.579 1.00 91.69 233 VAL A C 1
ATOM 1831 O O . VAL A 1 233 ? 14.102 -2.100 -28.480 1.00 91.69 233 VAL A O 1
ATOM 1834 N N . GLY A 1 234 ? 14.728 -0.371 -27.173 1.00 89.62 234 GLY A N 1
ATOM 1835 C CA . GLY A 1 234 ? 13.787 0.606 -27.725 1.00 89.62 234 GLY A CA 1
ATOM 1836 C C . GLY A 1 234 ? 14.444 1.727 -28.523 1.00 89.62 234 GLY A C 1
ATOM 1837 O O . GLY A 1 234 ? 13.753 2.422 -29.262 1.00 89.62 234 GLY A O 1
ATOM 1838 N N . ASP A 1 235 ? 15.755 1.940 -28.393 1.00 86.69 235 ASP A N 1
ATOM 1839 C CA . ASP A 1 235 ? 16.404 3.107 -28.980 1.00 86.69 235 ASP A CA 1
ATOM 1840 C C . ASP A 1 235 ? 16.358 3.101 -30.520 1.00 86.69 235 ASP A C 1
ATOM 1842 O O . ASP A 1 235 ? 16.961 2.262 -31.194 1.00 86.69 235 ASP A O 1
ATOM 1846 N N . THR A 1 236 ? 15.647 4.078 -31.085 1.00 83.56 236 THR A N 1
ATOM 1847 C CA . THR A 1 236 ? 15.629 4.394 -32.523 1.00 83.56 236 THR A CA 1
ATOM 1848 C C . THR A 1 236 ? 16.376 5.698 -32.838 1.00 83.56 236 THR A C 1
ATOM 1850 O O . THR A 1 236 ? 16.232 6.257 -33.931 1.00 83.56 236 THR A O 1
ATOM 1853 N N . SER A 1 237 ? 17.133 6.244 -31.882 1.00 80.06 237 SER A N 1
ATOM 1854 C CA . SER A 1 237 ? 17.969 7.428 -32.068 1.00 80.06 237 SER A CA 1
ATOM 1855 C C . SER A 1 237 ? 19.097 7.163 -33.075 1.00 80.06 237 SER A C 1
ATOM 1857 O O . SER A 1 237 ? 19.3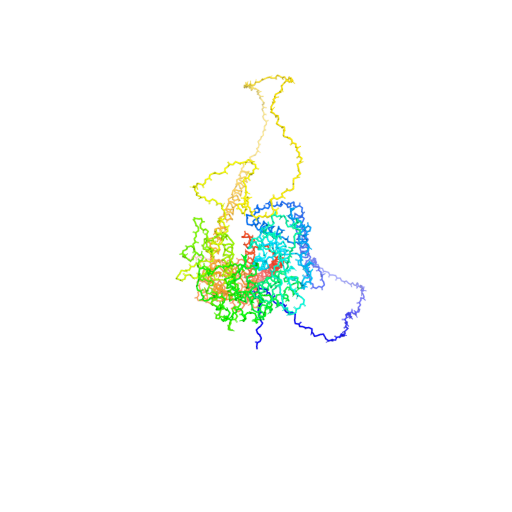38 6.038 -33.521 1.00 80.06 237 SER A O 1
ATOM 1859 N N . GLY A 1 238 ? 19.714 8.238 -33.572 1.00 75.81 238 GLY A N 1
ATOM 1860 C CA . GLY A 1 238 ? 20.720 8.156 -34.640 1.00 75.81 238 GLY A CA 1
ATOM 1861 C C . GLY A 1 238 ? 20.201 7.658 -36.000 1.00 75.81 238 GLY A C 1
ATOM 1862 O O . GLY A 1 238 ? 20.988 7.568 -36.937 1.00 75.81 238 GLY A O 1
ATOM 1863 N N . GLY A 1 239 ? 18.902 7.360 -36.139 1.00 76.44 239 GLY A N 1
ATOM 1864 C CA . GLY A 1 239 ? 18.331 6.792 -37.363 1.00 76.44 239 GLY A CA 1
ATOM 1865 C C . GLY A 1 239 ? 18.607 5.295 -37.533 1.00 76.44 239 GLY A C 1
ATOM 1866 O O . GLY A 1 239 ? 18.660 4.817 -38.666 1.00 76.44 239 GLY A O 1
ATOM 1867 N N . SER A 1 240 ? 18.804 4.562 -36.429 1.00 76.75 240 SER A N 1
ATOM 1868 C CA . SER A 1 240 ? 18.977 3.106 -36.458 1.00 76.75 240 SER A CA 1
ATOM 1869 C C . SER A 1 240 ? 17.820 2.418 -37.194 1.00 76.75 240 SER A C 1
ATOM 1871 O O . SER A 1 240 ? 16.647 2.696 -36.942 1.00 76.75 240 SER A O 1
ATOM 1873 N N . THR A 1 241 ? 18.162 1.512 -38.111 1.00 77.25 241 THR A N 1
ATOM 1874 C CA . THR A 1 241 ? 17.211 0.670 -38.863 1.00 77.25 241 THR A CA 1
ATOM 1875 C C . THR A 1 241 ? 17.275 -0.799 -38.450 1.00 77.25 241 THR A C 1
ATOM 1877 O O . THR A 1 241 ? 16.616 -1.642 -39.054 1.00 77.25 241 THR A O 1
ATOM 1880 N N . THR A 1 242 ? 18.056 -1.115 -37.413 1.00 85.06 242 THR A N 1
ATOM 1881 C CA . THR A 1 242 ? 18.096 -2.446 -36.805 1.00 85.06 242 THR A CA 1
ATOM 1882 C C . THR A 1 242 ? 16.730 -2.754 -36.178 1.00 85.06 242 THR A C 1
ATOM 1884 O O . THR A 1 242 ? 16.285 -1.971 -35.337 1.00 85.06 242 THR A O 1
ATOM 1887 N N . PRO A 1 243 ? 16.065 -3.867 -36.544 1.00 88.38 243 PRO A N 1
ATOM 1888 C CA . PRO A 1 243 ? 14.804 -4.279 -35.932 1.00 88.38 243 PRO A CA 1
ATOM 1889 C C . PRO A 1 243 ? 14.903 -4.360 -34.403 1.00 88.38 243 PRO A C 1
ATOM 1891 O O . PRO A 1 243 ? 15.796 -5.018 -33.873 1.00 88.38 243 PRO A O 1
ATOM 1894 N N . ASN A 1 244 ? 13.994 -3.674 -33.709 1.00 91.12 244 ASN A N 1
ATOM 1895 C CA . ASN A 1 244 ? 13.904 -3.626 -32.250 1.00 91.12 244 ASN A CA 1
ATOM 1896 C C . ASN A 1 244 ? 12.451 -3.361 -31.803 1.00 91.12 244 ASN A C 1
ATOM 1898 O O . ASN A 1 244 ? 11.559 -3.202 -32.641 1.00 91.12 244 ASN A O 1
ATOM 1902 N N . ASP A 1 245 ? 12.205 -3.290 -30.493 1.00 90.38 245 ASP A N 1
ATOM 1903 C CA . ASP A 1 245 ? 10.854 -3.260 -29.917 1.00 90.38 245 ASP A CA 1
ATOM 1904 C C . ASP A 1 245 ? 10.046 -1.980 -30.201 1.00 90.38 245 ASP A C 1
ATOM 1906 O O . ASP A 1 245 ? 8.826 -1.987 -30.024 1.00 90.38 245 ASP A O 1
ATOM 1910 N N . HIS A 1 246 ? 10.684 -0.881 -30.624 1.00 90.06 246 HIS A N 1
ATOM 1911 C CA . HIS A 1 246 ? 9.999 0.371 -31.004 1.00 90.06 246 HIS A CA 1
ATOM 1912 C C . HIS A 1 246 ? 10.032 0.625 -32.520 1.00 90.06 246 HIS A C 1
ATOM 1914 O O . HIS A 1 246 ? 9.160 1.323 -33.041 1.00 90.06 246 HIS A O 1
ATOM 1920 N N . TYR A 1 247 ? 10.979 0.019 -33.243 1.00 89.12 247 TYR A N 1
ATOM 1921 C CA . TYR A 1 247 ? 11.017 -0.018 -34.707 1.00 89.12 247 TYR A CA 1
ATOM 1922 C C . TYR A 1 247 ? 9.943 -0.961 -35.283 1.00 89.12 247 TYR A C 1
ATOM 1924 O O . TYR A 1 247 ? 9.286 -0.636 -36.275 1.00 89.12 247 TYR A O 1
ATOM 1932 N N . CYS A 1 248 ? 9.728 -2.122 -34.654 1.00 88.12 248 CYS A N 1
ATOM 1933 C CA . CYS A 1 248 ? 8.807 -3.159 -35.120 1.00 88.12 248 CYS A CA 1
ATOM 1934 C C . CYS A 1 248 ? 7.432 -3.082 -34.436 1.00 88.12 248 CYS A C 1
ATOM 1936 O O . CYS A 1 248 ? 7.286 -3.391 -33.257 1.00 88.12 248 CYS A O 1
ATOM 1938 N N . TRP A 1 249 ? 6.375 -2.772 -35.196 1.00 89.38 249 TRP A N 1
ATOM 1939 C CA . TRP A 1 249 ? 4.996 -2.839 -34.693 1.00 89.38 249 TRP A CA 1
ATOM 1940 C C . TRP A 1 249 ? 4.376 -4.228 -34.926 1.00 89.38 249 TRP A C 1
ATOM 1942 O O . TRP A 1 249 ? 3.676 -4.450 -35.916 1.00 89.38 249 TRP A O 1
ATOM 1952 N N . MET A 1 250 ? 4.624 -5.174 -34.017 1.00 88.94 250 MET A N 1
ATOM 1953 C CA . MET A 1 250 ? 4.155 -6.565 -34.137 1.00 88.94 250 MET A CA 1
ATOM 1954 C C . MET A 1 250 ? 3.717 -7.169 -32.798 1.00 88.94 250 MET A C 1
ATOM 1956 O O . MET A 1 250 ? 4.008 -6.627 -31.736 1.00 88.94 250 MET A O 1
ATOM 1960 N N . ARG A 1 251 ? 2.992 -8.294 -32.830 1.00 92.56 251 ARG A N 1
ATOM 1961 C CA . ARG A 1 251 ? 2.581 -8.989 -31.599 1.00 92.56 251 ARG A CA 1
ATOM 1962 C C . ARG A 1 251 ? 3.819 -9.584 -30.907 1.00 92.56 251 ARG A C 1
ATOM 1964 O O . ARG A 1 251 ? 4.668 -10.124 -31.614 1.00 92.56 251 ARG A O 1
ATOM 1971 N N . PRO A 1 252 ? 3.914 -9.592 -29.563 1.00 94.69 252 PRO A N 1
ATOM 1972 C CA . PRO A 1 252 ? 5.067 -10.176 -28.871 1.00 94.69 252 PRO A CA 1
ATOM 1973 C C . PRO A 1 252 ? 5.294 -11.670 -29.155 1.00 94.69 252 PRO A C 1
ATOM 1975 O O . PRO A 1 252 ? 6.403 -12.180 -29.009 1.00 94.69 252 PRO A O 1
ATOM 1978 N N . GLU A 1 253 ? 4.241 -12.384 -29.550 1.00 95.81 253 GLU A N 1
ATOM 1979 C CA . GLU A 1 253 ? 4.278 -13.779 -29.995 1.00 95.81 253 GLU A CA 1
ATOM 1980 C C . GLU A 1 253 ? 4.996 -13.986 -31.342 1.00 95.81 253 GLU A C 1
ATOM 1982 O O . GLU A 1 253 ? 5.451 -15.097 -31.603 1.00 95.81 253 GLU A O 1
ATOM 1987 N N . ASP A 1 254 ? 5.100 -12.943 -32.174 1.00 95.12 254 ASP A N 1
ATOM 1988 C CA . ASP A 1 254 ? 5.691 -12.997 -33.520 1.00 95.12 254 ASP A CA 1
ATOM 1989 C C . ASP A 1 254 ? 7.128 -12.440 -33.575 1.00 95.12 254 ASP A C 1
ATOM 1991 O O . ASP A 1 254 ? 7.721 -12.424 -34.650 1.00 95.12 254 ASP A O 1
ATOM 1995 N N . ILE A 1 255 ? 7.683 -11.951 -32.457 1.00 93.81 255 ILE A N 1
ATOM 1996 C CA . ILE A 1 255 ? 9.019 -11.332 -32.430 1.00 93.81 255 ILE A CA 1
ATOM 1997 C C . ILE A 1 255 ? 10.104 -12.357 -32.786 1.00 93.81 255 ILE A C 1
ATOM 1999 O O . ILE A 1 255 ? 10.286 -13.355 -32.084 1.00 93.81 255 ILE A O 1
ATOM 2003 N N . ASP A 1 256 ? 10.856 -12.052 -33.844 1.00 90.69 256 ASP A N 1
ATOM 2004 C CA . ASP A 1 256 ? 11.966 -12.839 -34.386 1.00 90.69 256 ASP A CA 1
ATOM 2005 C C . ASP A 1 256 ? 13.334 -12.125 -34.326 1.00 90.69 256 ASP A C 1
ATOM 2007 O O . ASP A 1 256 ? 14.367 -12.773 -34.509 1.00 90.69 256 ASP A O 1
ATOM 2011 N N . TYR A 1 257 ? 13.361 -10.821 -34.026 1.00 90.81 257 TYR A N 1
ATOM 2012 C CA . TYR A 1 257 ? 14.587 -10.050 -33.791 1.00 90.81 257 TYR A CA 1
ATOM 2013 C C . TYR A 1 257 ? 15.232 -10.363 -32.429 1.00 90.81 257 TYR A C 1
ATOM 2015 O O . TYR A 1 257 ? 14.576 -10.828 -31.492 1.00 90.81 257 TYR A O 1
ATOM 2023 N N . ASP A 1 258 ? 16.541 -10.107 -32.314 1.00 89.69 258 ASP A N 1
ATOM 2024 C CA . ASP A 1 258 ? 17.285 -10.366 -31.077 1.00 89.69 258 ASP A CA 1
ATOM 2025 C C . ASP A 1 258 ? 16.919 -9.373 -29.965 1.00 89.69 258 ASP A C 1
ATOM 2027 O O . ASP A 1 258 ? 16.630 -8.198 -30.199 1.00 89.69 258 ASP A O 1
ATOM 2031 N N . ARG A 1 259 ? 16.922 -9.873 -28.731 1.00 92.44 259 ARG A N 1
ATOM 2032 C CA . ARG A 1 259 ? 16.448 -9.173 -27.535 1.00 92.44 259 ARG A CA 1
ATOM 2033 C C . ARG A 1 259 ? 17.503 -9.288 -26.437 1.00 92.44 259 ARG A C 1
ATOM 2035 O O . ARG A 1 259 ? 17.359 -10.125 -25.538 1.00 92.44 259 ARG A O 1
ATOM 2042 N N . PRO A 1 260 ? 18.574 -8.480 -26.509 1.00 90.75 260 PRO A N 1
ATOM 2043 C CA . PRO A 1 260 ? 19.675 -8.567 -25.563 1.00 90.75 260 PRO A CA 1
ATOM 2044 C C . PRO A 1 260 ? 19.216 -8.213 -24.144 1.00 90.75 260 PRO A C 1
ATOM 2046 O O . PRO A 1 260 ? 18.216 -7.515 -23.936 1.00 90.75 260 PRO A O 1
ATOM 2049 N N . ALA A 1 261 ? 19.965 -8.708 -23.161 1.00 91.69 261 ALA A N 1
ATOM 2050 C CA . ALA A 1 261 ? 19.758 -8.411 -21.752 1.00 91.69 261 ALA A CA 1
ATOM 2051 C C . ALA A 1 261 ? 20.832 -7.429 -21.270 1.00 91.69 261 ALA A C 1
ATOM 2053 O O . ALA A 1 261 ? 22.022 -7.731 -21.295 1.00 91.69 261 ALA A O 1
ATOM 2054 N N . THR A 1 262 ? 20.422 -6.246 -20.819 1.00 91.06 262 THR A N 1
ATOM 2055 C CA . THR A 1 262 ? 21.352 -5.216 -20.342 1.00 91.06 262 THR A CA 1
ATOM 2056 C C . THR A 1 262 ? 21.731 -5.494 -18.890 1.00 91.06 262 THR A C 1
ATOM 2058 O O . THR A 1 262 ? 20.915 -5.305 -17.986 1.00 91.06 262 THR A O 1
ATOM 2061 N N . GLU A 1 263 ? 22.964 -5.938 -18.649 1.00 91.06 263 GLU A N 1
ATOM 2062 C CA . GLU A 1 263 ? 23.528 -6.049 -17.298 1.00 91.06 263 GLU A CA 1
ATOM 2063 C C . GLU A 1 263 ? 23.929 -4.668 -16.747 1.00 91.06 263 GLU A C 1
ATOM 2065 O O . GLU A 1 263 ? 24.375 -3.781 -17.475 1.00 91.06 263 GLU A O 1
ATOM 2070 N N . CYS A 1 264 ? 23.781 -4.486 -15.437 1.00 91.00 264 CYS A N 1
ATOM 2071 C CA . CYS A 1 264 ? 24.183 -3.289 -14.716 1.00 91.00 264 CYS A CA 1
ATOM 2072 C C . CYS A 1 264 ? 25.007 -3.643 -13.471 1.00 91.00 264 CYS A C 1
ATOM 2074 O O . CYS A 1 264 ? 24.610 -4.482 -12.663 1.00 91.00 264 CYS A O 1
ATOM 2076 N N . HIS A 1 265 ? 26.134 -2.947 -13.299 1.00 92.81 265 HIS A N 1
ATOM 2077 C CA . HIS A 1 265 ? 27.087 -3.141 -12.198 1.00 92.81 265 HIS A CA 1
ATOM 2078 C C . HIS A 1 265 ? 26.984 -2.102 -11.074 1.00 92.81 265 HIS A C 1
ATOM 2080 O O . HIS A 1 265 ? 27.585 -2.293 -10.023 1.00 92.81 265 HIS A O 1
ATOM 2086 N N . SER A 1 266 ? 26.270 -0.993 -11.286 1.00 93.00 266 SER A N 1
ATOM 2087 C CA . SER A 1 266 ? 26.203 0.126 -10.338 1.00 93.00 266 SER A CA 1
ATOM 2088 C C . SER A 1 266 ? 24.865 0.862 -10.458 1.00 93.00 266 SER A C 1
ATOM 2090 O O . SER A 1 266 ? 24.730 1.867 -11.155 1.00 93.00 266 SER A O 1
ATOM 2092 N N . CYS A 1 267 ? 23.845 0.292 -9.819 1.00 94.12 267 CYS A N 1
ATOM 2093 C CA . CYS A 1 267 ? 22.442 0.695 -9.934 1.00 94.12 267 CYS A CA 1
ATOM 2094 C C . CYS A 1 267 ? 21.737 0.557 -8.588 1.00 94.12 267 CYS A C 1
ATOM 2096 O O . CYS A 1 267 ? 21.047 -0.429 -8.306 1.00 94.12 267 CYS A O 1
ATOM 2098 N N . SER A 1 268 ? 21.961 1.554 -7.739 1.00 97.31 268 SER A N 1
ATOM 2099 C CA . SER A 1 268 ? 21.362 1.665 -6.415 1.00 97.31 268 SER A CA 1
ATOM 2100 C C . SER A 1 268 ? 19.844 1.779 -6.487 1.00 97.31 268 SER A C 1
ATOM 2102 O O . SER A 1 268 ? 19.152 1.053 -5.785 1.00 97.31 268 SER A O 1
ATOM 2104 N N . ASP A 1 269 ? 19.357 2.647 -7.368 1.00 97.12 269 ASP A N 1
ATOM 2105 C CA . ASP A 1 269 ? 17.948 2.920 -7.658 1.00 97.12 269 ASP A CA 1
ATOM 2106 C C . ASP A 1 269 ? 17.169 1.648 -8.016 1.00 97.12 269 ASP A C 1
ATOM 2108 O O . ASP A 1 269 ? 16.320 1.185 -7.249 1.00 97.12 269 ASP A O 1
ATOM 2112 N N . LEU A 1 270 ? 17.516 1.025 -9.143 1.00 97.56 270 LEU A N 1
ATOM 2113 C CA . LEU A 1 270 ? 16.881 -0.197 -9.624 1.00 97.56 270 LEU A CA 1
ATOM 2114 C C . LEU A 1 270 ? 16.954 -1.312 -8.576 1.00 97.56 270 LEU A C 1
ATOM 2116 O O . LEU A 1 270 ? 15.943 -1.943 -8.277 1.00 97.56 270 LEU A O 1
ATOM 2120 N N . SER A 1 271 ? 18.135 -1.557 -8.004 1.00 98.12 271 SER A N 1
ATOM 2121 C CA . SER A 1 271 ? 18.330 -2.701 -7.107 1.00 98.12 271 SER A CA 1
ATOM 2122 C C . SER A 1 271 ? 17.617 -2.517 -5.766 1.00 98.12 271 SER A C 1
ATOM 2124 O O . SER A 1 271 ? 17.136 -3.496 -5.194 1.00 98.12 271 SER A O 1
ATOM 2126 N N . ALA A 1 272 ? 17.504 -1.284 -5.264 1.00 98.56 272 ALA A N 1
ATOM 2127 C CA . ALA A 1 272 ? 16.750 -0.993 -4.051 1.00 98.56 272 ALA A CA 1
ATOM 2128 C C . ALA A 1 272 ? 15.226 -1.037 -4.283 1.00 98.56 272 ALA A C 1
ATOM 2130 O O . ALA A 1 272 ? 14.514 -1.528 -3.406 1.00 98.56 272 ALA A O 1
ATOM 2131 N N . GLU A 1 273 ? 14.719 -0.643 -5.460 1.00 98.69 273 GLU A N 1
ATOM 2132 C CA . GLU A 1 273 ? 13.302 -0.850 -5.808 1.00 98.69 273 GLU A CA 1
ATOM 2133 C C . GLU A 1 273 ? 12.976 -2.337 -6.028 1.00 98.69 273 GLU A C 1
ATOM 2135 O O . GLU A 1 273 ? 11.975 -2.833 -5.520 1.00 98.69 273 GLU A O 1
ATOM 2140 N N . MET A 1 274 ? 13.845 -3.099 -6.700 1.00 98.69 274 MET A N 1
ATOM 2141 C CA . MET A 1 274 ? 13.692 -4.557 -6.813 1.00 98.69 274 MET A CA 1
ATOM 2142 C C . MET A 1 274 ? 13.710 -5.236 -5.434 1.00 98.69 274 MET A C 1
ATOM 2144 O O . MET A 1 274 ? 12.949 -6.174 -5.185 1.00 98.69 274 MET A O 1
ATOM 2148 N N . ALA A 1 275 ? 14.540 -4.748 -4.506 1.00 98.75 275 ALA A N 1
ATOM 2149 C CA . ALA A 1 275 ? 14.522 -5.206 -3.122 1.00 98.75 275 ALA A CA 1
ATOM 2150 C C . ALA A 1 275 ? 13.212 -4.842 -2.402 1.00 98.75 275 ALA A C 1
ATOM 2152 O O . ALA A 1 275 ? 12.683 -5.683 -1.678 1.00 98.75 275 ALA A O 1
ATOM 2153 N N . ALA A 1 276 ? 12.659 -3.644 -2.625 1.00 98.88 276 ALA A N 1
ATOM 2154 C CA . ALA A 1 276 ? 11.349 -3.245 -2.109 1.00 98.88 276 ALA A CA 1
ATOM 2155 C C . ALA A 1 276 ? 10.220 -4.147 -2.646 1.00 98.88 276 ALA A C 1
ATOM 2157 O O . ALA A 1 276 ? 9.382 -4.611 -1.868 1.00 98.88 276 ALA A O 1
ATOM 2158 N N . ALA A 1 277 ? 10.249 -4.482 -3.938 1.00 98.81 277 ALA A N 1
ATOM 2159 C CA . ALA A 1 277 ? 9.291 -5.380 -4.581 1.00 98.81 277 ALA A CA 1
ATOM 2160 C C . ALA A 1 277 ? 9.339 -6.795 -3.988 1.00 98.81 277 ALA A C 1
ATOM 2162 O O . ALA A 1 277 ? 8.307 -7.347 -3.613 1.00 98.81 277 ALA A O 1
ATOM 2163 N N . LEU A 1 278 ? 10.534 -7.378 -3.835 1.00 98.88 278 LEU A N 1
ATOM 2164 C CA . LEU A 1 278 ? 10.683 -8.703 -3.223 1.00 98.88 278 LEU A CA 1
ATOM 2165 C C . LEU A 1 278 ? 10.353 -8.693 -1.718 1.00 98.88 278 LEU A C 1
ATOM 2167 O O . LEU A 1 278 ? 9.723 -9.630 -1.226 1.00 98.88 278 LEU A O 1
ATOM 2171 N N . ALA A 1 279 ? 10.731 -7.643 -0.982 1.00 98.81 279 ALA A N 1
ATOM 2172 C CA . ALA A 1 279 ? 10.438 -7.517 0.445 1.00 98.81 279 ALA A CA 1
ATOM 2173 C C . ALA A 1 279 ? 8.929 -7.374 0.701 1.00 98.81 279 ALA A C 1
ATOM 2175 O O . ALA A 1 279 ? 8.372 -8.139 1.487 1.00 98.81 279 ALA A O 1
ATOM 2176 N N . SER A 1 280 ? 8.243 -6.470 0.000 1.00 98.69 280 SER A N 1
ATOM 2177 C CA . SER A 1 280 ? 6.784 -6.310 0.104 1.00 98.69 280 SER A CA 1
ATOM 2178 C C . SER A 1 280 ? 6.031 -7.571 -0.346 1.00 98.69 280 SER A C 1
ATOM 2180 O O . SER A 1 280 ? 5.168 -8.061 0.385 1.00 98.69 280 SER A O 1
ATOM 2182 N N . ALA A 1 281 ? 6.421 -8.195 -1.465 1.00 98.75 281 ALA A N 1
ATOM 2183 C CA . ALA A 1 281 ? 5.856 -9.476 -1.892 1.00 98.75 281 ALA A CA 1
ATOM 2184 C C . ALA A 1 281 ? 6.042 -10.578 -0.831 1.00 98.75 281 ALA A C 1
ATOM 2186 O O . ALA A 1 281 ? 5.140 -11.386 -0.612 1.00 98.75 281 ALA A O 1
ATOM 2187 N N . SER A 1 282 ? 7.169 -10.607 -0.111 1.00 98.69 282 SER A N 1
ATOM 2188 C CA . SER A 1 282 ? 7.387 -11.610 0.940 1.00 98.69 282 SER A CA 1
ATOM 2189 C C . SER A 1 282 ? 6.383 -11.524 2.098 1.00 98.69 282 SER A C 1
ATOM 2191 O O . SER A 1 282 ? 6.057 -12.560 2.682 1.00 98.69 282 SER A O 1
ATOM 2193 N N . ILE A 1 283 ? 5.855 -10.326 2.385 1.00 98.31 283 ILE A N 1
ATOM 2194 C CA . ILE A 1 283 ? 4.805 -10.089 3.388 1.00 98.31 283 ILE A CA 1
ATOM 2195 C C . ILE A 1 283 ? 3.460 -10.621 2.869 1.00 98.31 283 ILE A C 1
ATOM 2197 O O . ILE A 1 283 ? 2.761 -11.324 3.595 1.00 98.31 283 ILE A O 1
ATOM 2201 N N . VAL A 1 284 ? 3.134 -10.385 1.591 1.00 98.19 284 VAL A N 1
ATOM 2202 C CA . VAL A 1 284 ? 1.935 -10.942 0.922 1.00 98.19 284 VAL A CA 1
ATOM 2203 C C . VAL A 1 284 ? 1.935 -12.480 0.917 1.00 98.19 284 VAL A C 1
ATOM 2205 O O . VAL A 1 284 ? 0.874 -13.105 0.979 1.00 98.19 284 VAL A O 1
ATOM 2208 N N . PHE A 1 285 ? 3.119 -13.097 0.867 1.00 98.06 285 PHE A N 1
ATOM 2209 C CA . PHE A 1 285 ? 3.311 -14.551 0.880 1.00 98.06 285 PHE A CA 1
ATOM 2210 C C . PHE A 1 285 ? 3.760 -15.126 2.231 1.00 98.06 285 PHE A C 1
ATOM 2212 O O . PHE A 1 285 ? 4.261 -16.250 2.255 1.00 98.06 285 PHE A O 1
ATOM 2219 N N . LYS A 1 286 ? 3.567 -14.414 3.351 1.00 93.56 286 LYS A N 1
ATOM 2220 C CA . LYS A 1 286 ? 3.941 -14.876 4.708 1.00 93.56 286 LYS A CA 1
ATOM 2221 C C . LYS A 1 286 ? 3.368 -16.268 5.039 1.00 93.56 286 LYS A C 1
ATOM 2223 O O . LYS A 1 286 ? 4.051 -17.066 5.678 1.00 93.56 286 LYS A O 1
ATOM 2228 N N . ASP A 1 287 ? 2.185 -16.587 4.506 1.00 93.56 287 ASP A N 1
ATOM 2229 C CA . ASP A 1 287 ? 1.520 -17.902 4.567 1.00 93.56 287 ASP A CA 1
ATOM 2230 C C . ASP A 1 287 ? 2.395 -19.048 4.007 1.00 93.56 287 ASP A C 1
ATOM 2232 O O . ASP A 1 287 ? 2.410 -20.161 4.531 1.00 93.56 287 ASP A O 1
ATOM 2236 N N . ASN A 1 288 ? 3.161 -18.779 2.943 1.00 97.19 288 ASN A N 1
ATOM 2237 C CA . ASN A 1 288 ? 4.119 -19.708 2.345 1.00 97.19 288 ASN A CA 1
ATOM 2238 C C . ASN A 1 288 ? 5.535 -19.348 2.809 1.00 97.19 288 ASN A C 1
ATOM 2240 O O . ASN A 1 288 ? 6.313 -18.717 2.089 1.00 97.19 288 ASN A O 1
ATOM 2244 N N . LYS A 1 289 ? 5.873 -19.786 4.027 1.00 96.31 289 LYS A N 1
ATOM 2245 C CA . LYS A 1 289 ? 7.145 -19.485 4.703 1.00 96.31 289 LYS A CA 1
ATOM 2246 C C . LYS A 1 289 ? 8.383 -19.719 3.826 1.00 96.31 289 LYS A C 1
ATOM 2248 O O . LYS A 1 289 ? 9.270 -18.872 3.812 1.00 96.31 289 LYS A O 1
ATOM 2253 N N . ALA A 1 290 ? 8.437 -20.815 3.065 1.00 97.81 290 ALA A N 1
ATOM 2254 C CA . ALA A 1 290 ? 9.580 -21.129 2.203 1.00 97.81 290 ALA A CA 1
ATOM 2255 C C . ALA A 1 290 ? 9.731 -20.130 1.040 1.00 97.81 290 ALA A C 1
ATOM 2257 O O . ALA A 1 290 ? 10.835 -19.661 0.756 1.00 97.81 290 ALA A O 1
ATOM 2258 N N . TYR A 1 291 ? 8.624 -19.759 0.387 1.00 98.31 291 TYR A N 1
ATOM 2259 C CA . TYR A 1 291 ? 8.647 -18.762 -0.684 1.00 98.31 291 TYR A CA 1
ATOM 2260 C C . TYR A 1 291 ? 8.916 -17.350 -0.141 1.00 98.31 291 TYR A C 1
ATOM 2262 O O . TYR A 1 291 ? 9.776 -16.652 -0.672 1.00 98.31 291 TYR A O 1
ATOM 2270 N N . SER A 1 292 ? 8.277 -16.968 0.970 1.00 98.19 292 SER A N 1
ATOM 2271 C CA . SER A 1 292 ? 8.541 -15.712 1.686 1.00 98.19 292 SER A CA 1
ATOM 2272 C C . SER A 1 292 ? 10.024 -15.572 2.065 1.00 98.19 292 SER A C 1
ATOM 2274 O O . SER A 1 292 ? 10.648 -14.561 1.749 1.00 98.19 292 SER A O 1
ATOM 2276 N N . GLN A 1 293 ? 10.645 -16.616 2.625 1.00 98.06 293 GLN A N 1
ATOM 2277 C CA . GLN A 1 293 ? 12.076 -16.616 2.953 1.00 98.06 293 GLN A CA 1
ATOM 2278 C C . GLN A 1 293 ? 12.979 -16.491 1.716 1.00 98.06 293 GLN A C 1
ATOM 2280 O O . GLN A 1 293 ? 13.979 -15.771 1.774 1.00 98.06 293 GLN A O 1
ATOM 2285 N N . LYS A 1 294 ? 12.622 -17.125 0.587 1.00 98.38 294 LYS A N 1
ATOM 2286 C CA . LYS A 1 294 ? 13.337 -16.957 -0.691 1.00 98.38 294 LYS A CA 1
ATOM 2287 C C . LYS A 1 294 ? 13.284 -15.503 -1.175 1.00 98.38 294 LYS A C 1
ATOM 2289 O O . LYS A 1 294 ? 14.315 -14.949 -1.555 1.00 98.38 294 LYS A O 1
ATOM 2294 N N . LEU A 1 295 ? 12.107 -14.877 -1.116 1.00 98.69 295 LEU A N 1
ATOM 2295 C CA . LEU A 1 295 ? 11.909 -13.469 -1.470 1.00 98.69 295 LEU A CA 1
ATOM 2296 C C . LEU A 1 295 ? 12.711 -12.534 -0.547 1.00 98.69 295 LEU A C 1
ATOM 2298 O O . LEU A 1 295 ? 13.444 -11.680 -1.038 1.00 98.69 295 LEU A O 1
ATOM 2302 N N . VAL A 1 296 ? 12.665 -12.750 0.774 1.00 98.56 296 VAL A N 1
ATOM 2303 C CA . VAL A 1 296 ? 13.466 -11.998 1.762 1.00 98.56 296 VAL A CA 1
ATOM 2304 C C . VAL A 1 296 ? 14.971 -12.161 1.534 1.00 98.56 296 VAL A C 1
ATOM 2306 O O . VAL A 1 296 ? 15.725 -11.208 1.714 1.00 98.56 296 VAL A O 1
ATOM 2309 N N . HIS A 1 297 ? 15.457 -13.350 1.168 1.00 98.56 297 HIS A N 1
ATOM 2310 C CA . HIS A 1 297 ? 16.871 -13.540 0.830 1.00 98.56 297 HIS A CA 1
ATOM 2311 C C . HIS A 1 297 ? 17.256 -12.724 -0.413 1.00 98.56 297 HIS A C 1
ATOM 2313 O O . HIS A 1 297 ? 18.153 -11.889 -0.316 1.00 98.56 297 HIS A O 1
ATOM 2319 N N . GLY A 1 298 ? 16.509 -12.854 -1.515 1.00 98.38 298 GLY A N 1
ATOM 2320 C CA . GLY A 1 298 ? 16.743 -12.067 -2.730 1.00 98.38 298 GLY A CA 1
ATOM 2321 C C . GLY A 1 298 ? 16.697 -10.551 -2.495 1.00 98.38 298 GLY A C 1
ATOM 2322 O O . GLY A 1 298 ? 17.580 -9.830 -2.958 1.00 98.38 298 GLY A O 1
ATOM 2323 N N . ALA A 1 299 ? 15.730 -10.072 -1.704 1.00 98.69 299 ALA A N 1
ATOM 2324 C CA . ALA A 1 299 ? 15.613 -8.665 -1.324 1.00 98.69 299 ALA A CA 1
ATOM 2325 C C . ALA A 1 299 ? 16.847 -8.158 -0.557 1.00 98.69 299 ALA A C 1
ATOM 2327 O O . ALA A 1 299 ? 17.360 -7.077 -0.843 1.00 98.69 299 ALA A O 1
ATOM 2328 N N . ARG A 1 300 ? 17.364 -8.948 0.396 1.00 98.56 300 ARG A N 1
ATOM 2329 C CA . ARG A 1 300 ? 18.576 -8.599 1.157 1.00 98.56 300 ARG A CA 1
ATOM 2330 C C . ARG A 1 300 ? 19.819 -8.556 0.267 1.00 98.56 300 ARG A C 1
ATOM 2332 O O . ARG A 1 300 ? 20.602 -7.619 0.406 1.00 98.56 300 ARG A O 1
ATOM 2339 N N . THR A 1 301 ? 19.982 -9.515 -0.647 1.00 98.31 301 THR A N 1
ATOM 2340 C CA . THR A 1 301 ? 21.105 -9.554 -1.600 1.00 98.31 301 THR A CA 1
ATOM 2341 C C . THR A 1 301 ? 21.100 -8.332 -2.522 1.00 98.31 301 THR A C 1
ATOM 2343 O O . THR A 1 301 ? 22.114 -7.640 -2.624 1.00 98.31 301 THR A O 1
ATOM 2346 N N . LEU A 1 302 ? 19.953 -8.013 -3.134 1.00 98.44 302 LEU A N 1
ATOM 2347 C CA . LEU A 1 302 ? 19.794 -6.833 -3.992 1.00 98.44 302 LEU A CA 1
ATOM 2348 C C . LEU A 1 302 ? 20.028 -5.522 -3.237 1.00 98.44 302 LEU A C 1
ATOM 2350 O O . LEU A 1 302 ? 20.747 -4.651 -3.721 1.00 98.44 302 LEU A O 1
ATOM 2354 N N . PHE A 1 303 ? 19.470 -5.379 -2.033 1.00 98.25 303 PHE A N 1
ATOM 2355 C CA . PHE A 1 303 ? 19.646 -4.154 -1.258 1.00 98.25 303 PHE A CA 1
ATOM 2356 C C . PHE A 1 303 ? 21.089 -3.980 -0.782 1.00 98.25 303 PHE A C 1
ATOM 2358 O O . PHE A 1 303 ? 21.608 -2.866 -0.810 1.00 98.25 303 PHE A O 1
ATOM 2365 N N . LYS A 1 304 ? 21.780 -5.065 -0.413 1.00 97.94 304 LYS A N 1
ATOM 2366 C CA . LYS A 1 304 ? 23.215 -5.025 -0.113 1.00 97.94 304 LYS A CA 1
ATOM 2367 C C . LYS A 1 304 ? 24.013 -4.541 -1.329 1.00 97.94 304 LYS A C 1
ATOM 2369 O O . LYS A 1 304 ? 24.724 -3.546 -1.220 1.00 97.94 304 LYS A O 1
ATOM 2374 N N . PHE A 1 305 ? 23.804 -5.155 -2.496 1.00 98.00 305 PHE A N 1
ATOM 2375 C CA . PHE A 1 305 ? 24.413 -4.711 -3.755 1.00 98.00 305 PHE A CA 1
ATOM 2376 C C . PHE A 1 305 ? 24.133 -3.226 -4.047 1.00 98.00 305 PHE A C 1
ATOM 2378 O O . PHE A 1 305 ? 25.071 -2.476 -4.300 1.00 98.00 305 PHE A O 1
ATOM 2385 N N . SER A 1 306 ? 22.886 -2.767 -3.881 1.00 97.44 306 SER A N 1
ATOM 2386 C CA . SER A 1 306 ? 22.492 -1.362 -4.081 1.00 97.44 306 SER A CA 1
ATOM 2387 C C . SER A 1 306 ? 23.271 -0.362 -3.209 1.00 97.44 306 SER A C 1
ATOM 2389 O O . SER A 1 306 ? 23.450 0.797 -3.588 1.00 97.44 306 SER A O 1
ATOM 2391 N N . ARG A 1 307 ? 23.720 -0.794 -2.022 1.00 95.88 307 ARG A N 1
ATOM 2392 C CA . ARG A 1 307 ? 24.419 0.030 -1.025 1.00 95.88 307 ARG A CA 1
ATOM 2393 C C . ARG A 1 307 ? 25.934 0.008 -1.194 1.00 95.88 307 ARG A C 1
ATOM 2395 O O . ARG A 1 307 ? 26.563 1.033 -0.898 1.00 95.88 307 ARG A O 1
ATOM 2402 N N . ASP A 1 308 ? 26.467 -1.119 -1.657 1.00 95.88 308 ASP A N 1
ATOM 2403 C CA . ASP A 1 308 ? 27.893 -1.365 -1.877 1.00 95.88 308 ASP A CA 1
ATOM 2404 C C . ASP A 1 308 ? 28.344 -0.821 -3.250 1.00 95.88 308 ASP A C 1
ATOM 2406 O O . ASP A 1 308 ? 29.332 -0.092 -3.322 1.00 95.88 308 ASP A O 1
ATOM 2410 N N . GLN A 1 309 ? 27.586 -1.088 -4.323 1.00 93.69 309 GLN A N 1
ATOM 2411 C CA . GLN A 1 309 ? 27.876 -0.651 -5.697 1.00 93.69 309 GLN A CA 1
ATOM 2412 C C . GLN A 1 309 ? 26.988 0.537 -6.097 1.00 93.69 309 GLN A C 1
ATOM 2414 O O . GLN A 1 309 ? 25.907 0.375 -6.668 1.00 93.69 309 GLN A O 1
ATOM 2419 N N . ARG A 1 310 ? 27.414 1.755 -5.728 1.00 94.38 310 ARG A N 1
ATOM 2420 C CA . ARG A 1 310 ? 26.561 2.949 -5.841 1.00 94.38 310 ARG A CA 1
ATOM 2421 C C . ARG A 1 310 ? 26.623 3.650 -7.191 1.00 94.38 310 ARG A C 1
ATOM 2423 O O . ARG A 1 310 ? 27.664 4.183 -7.573 1.00 94.38 310 ARG A O 1
ATOM 2430 N N . GLY A 1 311 ? 25.460 3.778 -7.819 1.00 93.50 311 GLY A N 1
ATOM 2431 C CA . GLY A 1 311 ? 25.267 4.463 -9.094 1.00 93.50 311 GLY A CA 1
ATOM 2432 C C . GLY A 1 311 ? 23.786 4.571 -9.449 1.00 93.50 311 GLY A C 1
ATOM 2433 O O . GLY A 1 311 ? 22.939 4.017 -8.749 1.00 93.50 311 GLY A O 1
ATOM 2434 N N . ARG A 1 312 ? 23.475 5.300 -10.525 1.00 93.75 312 ARG A N 1
ATOM 2435 C CA . ARG A 1 312 ? 22.140 5.289 -11.141 1.00 93.75 312 ARG A CA 1
ATOM 2436 C C . ARG A 1 312 ? 22.147 4.330 -12.321 1.00 93.75 312 ARG A C 1
ATOM 2438 O O . ARG A 1 312 ? 23.064 4.416 -13.137 1.00 93.75 312 ARG A O 1
ATOM 2445 N N . TYR A 1 313 ? 21.130 3.489 -12.469 1.00 92.25 313 TYR A N 1
ATOM 2446 C CA . TYR A 1 313 ? 21.075 2.516 -13.569 1.00 92.25 313 TYR A CA 1
ATOM 2447 C C . TYR A 1 313 ? 21.000 3.164 -14.968 1.00 92.25 313 TYR A C 1
ATOM 2449 O O . TYR A 1 313 ? 21.473 2.589 -15.947 1.00 92.25 313 TYR A O 1
ATOM 2457 N N . SER A 1 314 ? 20.461 4.386 -15.057 1.00 90.69 314 SER A N 1
ATOM 2458 C CA . SER A 1 314 ? 20.398 5.187 -16.288 1.00 90.69 314 SER A CA 1
ATOM 2459 C C . SER A 1 314 ? 21.672 6.005 -16.573 1.00 90.69 314 SER A C 1
ATOM 2461 O O . SER A 1 314 ? 21.731 6.760 -17.547 1.00 90.69 314 SER A O 1
ATOM 2463 N N . ALA A 1 315 ? 22.702 5.916 -15.722 1.00 80.50 315 ALA A N 1
ATOM 2464 C CA . ALA A 1 315 ? 23.936 6.674 -15.909 1.00 80.50 315 ALA A CA 1
ATOM 2465 C C . ALA A 1 315 ? 24.673 6.267 -17.198 1.00 80.50 315 ALA A C 1
ATOM 2467 O O . ALA A 1 315 ? 24.667 5.110 -17.606 1.00 80.50 315 ALA A O 1
ATOM 2468 N N . GLY A 1 316 ? 25.346 7.233 -17.829 1.00 76.69 316 GLY A N 1
ATOM 2469 C CA . GLY A 1 316 ? 26.131 6.999 -19.047 1.00 76.69 316 GLY A CA 1
ATOM 2470 C C . GLY A 1 316 ? 25.337 6.987 -20.359 1.00 76.69 316 GLY A C 1
ATOM 2471 O O . GLY A 1 316 ? 25.957 6.836 -21.404 1.00 76.69 316 GLY A O 1
ATOM 2472 N N . GLY A 1 317 ? 24.014 7.200 -20.331 1.00 75.12 317 GLY A N 1
ATOM 2473 C CA . GLY A 1 317 ? 23.193 7.260 -21.549 1.00 75.12 317 GLY A CA 1
ATOM 2474 C C . GLY A 1 317 ? 22.809 5.883 -22.094 1.00 75.12 317 GLY A C 1
ATOM 2475 O O . GLY A 1 317 ? 22.844 5.668 -23.300 1.00 75.12 317 GLY A O 1
ATOM 2476 N N . SER A 1 318 ? 22.473 4.947 -21.202 1.00 84.44 318 SER A N 1
ATOM 2477 C CA . SER A 1 318 ? 21.895 3.647 -21.564 1.00 84.44 318 SER A CA 1
ATOM 2478 C C . SER A 1 318 ? 20.543 3.795 -22.280 1.00 84.44 318 SER A C 1
ATOM 2480 O O . SER A 1 318 ? 19.866 4.805 -22.106 1.00 84.44 318 SER A O 1
ATOM 2482 N N . ASP A 1 319 ? 20.115 2.773 -23.033 1.00 88.81 319 ASP A N 1
ATOM 2483 C CA . ASP A 1 319 ? 18.791 2.721 -23.691 1.00 88.81 319 ASP A CA 1
ATOM 2484 C C . ASP A 1 319 ? 17.657 3.080 -22.708 1.00 88.81 319 ASP A C 1
ATOM 2486 O O . ASP A 1 319 ? 16.875 3.999 -22.953 1.00 88.81 319 ASP A O 1
ATOM 2490 N N . ALA A 1 320 ? 17.677 2.477 -21.512 1.00 88.31 320 ALA A N 1
ATOM 2491 C CA . ALA A 1 320 ? 16.756 2.788 -20.421 1.00 88.31 320 ALA A CA 1
ATOM 2492 C C . ALA A 1 320 ? 16.690 4.281 -20.048 1.00 88.31 320 ALA A C 1
ATOM 2494 O O . ALA A 1 320 ? 15.644 4.749 -19.606 1.00 88.31 320 ALA A O 1
ATOM 2495 N N . ALA A 1 321 ? 17.767 5.054 -20.223 1.00 89.88 321 ALA A N 1
ATOM 2496 C CA . ALA A 1 321 ? 17.794 6.485 -19.923 1.00 89.88 321 ALA A CA 1
ATOM 2497 C C . ALA A 1 321 ? 16.947 7.332 -20.891 1.00 89.88 321 ALA A C 1
ATOM 2499 O O . ALA A 1 321 ? 16.610 8.468 -20.562 1.00 89.88 321 ALA A O 1
ATOM 2500 N N . LEU A 1 322 ? 16.579 6.805 -22.062 1.00 90.06 322 LEU A N 1
ATOM 2501 C CA . LEU A 1 322 ? 15.692 7.483 -23.014 1.00 90.06 322 LEU A CA 1
ATOM 2502 C C . LEU A 1 322 ? 14.213 7.368 -22.614 1.00 90.06 322 LEU A C 1
ATOM 2504 O O . LEU A 1 322 ? 13.410 8.234 -22.965 1.00 90.06 322 LEU A O 1
ATOM 2508 N N . PHE A 1 323 ? 13.865 6.326 -21.853 1.00 91.44 323 PHE A N 1
ATOM 2509 C CA . PHE A 1 323 ? 12.488 5.979 -21.485 1.00 91.44 323 PHE A CA 1
ATOM 2510 C C . PHE A 1 323 ? 12.204 6.215 -19.996 1.00 91.44 323 PHE A C 1
ATOM 2512 O O . PHE A 1 323 ? 11.239 6.885 -19.634 1.00 91.44 323 PHE A O 1
ATOM 2519 N N . TYR A 1 324 ? 13.092 5.711 -19.139 1.00 93.44 324 TYR A N 1
ATOM 2520 C CA . TYR A 1 324 ? 12.958 5.622 -17.687 1.00 93.44 324 TYR A CA 1
ATOM 2521 C C . TYR A 1 324 ? 14.210 6.164 -16.977 1.00 93.44 324 TYR A C 1
ATOM 2523 O O . TYR A 1 324 ? 14.831 5.491 -16.150 1.00 93.44 324 TYR A O 1
ATOM 2531 N N . ASN A 1 325 ? 14.613 7.395 -17.307 1.00 93.88 325 ASN A N 1
ATOM 2532 C CA . ASN A 1 325 ? 15.768 8.037 -16.676 1.00 93.88 325 ASN A CA 1
ATOM 2533 C C . ASN A 1 325 ? 15.569 8.225 -15.164 1.00 93.88 325 ASN A C 1
ATOM 2535 O O . ASN A 1 325 ? 14.662 8.943 -14.756 1.00 93.88 325 ASN A O 1
ATOM 2539 N N . SER A 1 326 ? 16.472 7.657 -14.366 1.00 93.62 326 SER A N 1
ATOM 2540 C CA . SER A 1 326 ? 16.509 7.837 -12.916 1.00 93.62 326 SER A CA 1
ATOM 2541 C C . SER A 1 326 ? 17.000 9.237 -12.528 1.00 93.62 326 SER A C 1
ATOM 2543 O O . SER A 1 326 ? 18.060 9.686 -12.988 1.00 93.62 326 SER A O 1
ATOM 2545 N N . SER A 1 327 ? 16.264 9.931 -11.659 1.00 90.56 327 SER A N 1
ATOM 2546 C CA . SER A 1 327 ? 16.693 11.209 -11.074 1.00 90.56 327 SER A CA 1
ATOM 2547 C C . SER A 1 327 ? 17.548 11.041 -9.810 1.00 90.56 327 SER A C 1
ATOM 2549 O O . SER A 1 327 ? 18.464 11.835 -9.573 1.00 90.56 327 SER A O 1
ATOM 2551 N N . SER A 1 328 ? 17.293 9.991 -9.026 1.00 92.19 328 SER A N 1
ATOM 2552 C CA . SER A 1 328 ? 17.818 9.760 -7.676 1.00 92.19 328 SER A CA 1
ATOM 2553 C C . SER A 1 328 ? 18.003 8.258 -7.409 1.00 92.19 328 SER A C 1
ATOM 2555 O O . SER A 1 328 ? 17.568 7.417 -8.183 1.00 92.19 328 SER A O 1
ATOM 2557 N N . TYR A 1 329 ? 18.708 7.927 -6.326 1.00 95.44 329 TYR A N 1
ATOM 2558 C CA . TYR A 1 329 ? 18.682 6.591 -5.709 1.00 95.44 329 TYR A CA 1
ATOM 2559 C C . TYR A 1 329 ? 18.469 6.645 -4.180 1.00 95.44 329 TYR A C 1
ATOM 2561 O O . TYR A 1 329 ? 18.560 5.635 -3.474 1.00 95.44 329 TYR A O 1
ATOM 2569 N N . TRP A 1 330 ? 18.341 7.852 -3.614 1.00 96.62 330 TRP A N 1
ATOM 2570 C CA . TRP A 1 330 ? 18.390 8.063 -2.164 1.00 96.62 330 TRP A CA 1
ATOM 2571 C C . TRP A 1 330 ? 17.048 7.784 -1.501 1.00 96.62 330 TRP A C 1
ATOM 2573 O O . TRP A 1 330 ? 17.013 7.277 -0.379 1.00 96.62 330 TRP A O 1
ATOM 2583 N N . ASP A 1 331 ? 15.957 8.091 -2.189 1.00 95.75 331 ASP A N 1
ATOM 2584 C CA . ASP A 1 331 ? 14.602 7.772 -1.774 1.00 95.75 331 ASP A CA 1
ATOM 2585 C C . ASP A 1 331 ? 14.312 6.268 -1.879 1.00 95.75 331 ASP A C 1
ATOM 2587 O O . ASP A 1 331 ? 13.660 5.732 -0.983 1.00 95.75 331 ASP A O 1
ATOM 2591 N N . GLU A 1 332 ? 14.912 5.540 -2.826 1.00 98.00 332 GLU A N 1
ATOM 2592 C CA . GLU A 1 332 ? 14.877 4.073 -2.860 1.00 98.00 332 GLU A CA 1
ATOM 2593 C C . GLU A 1 332 ? 15.609 3.440 -1.673 1.00 98.00 332 GLU A C 1
ATOM 2595 O O . GLU A 1 332 ? 15.193 2.386 -1.193 1.00 98.00 332 GLU A O 1
ATOM 2600 N N . PHE A 1 333 ? 16.651 4.074 -1.122 1.00 98.19 333 PHE A N 1
ATOM 2601 C CA . PHE A 1 333 ? 17.247 3.597 0.132 1.00 98.19 333 PHE A CA 1
ATOM 2602 C C . PHE A 1 333 ? 16.312 3.774 1.336 1.00 98.19 333 PHE A C 1
ATOM 2604 O O . PHE A 1 333 ? 16.309 2.913 2.220 1.00 98.19 333 PHE A O 1
ATOM 2611 N N . VAL A 1 334 ? 15.510 4.846 1.381 1.00 97.94 334 VAL A N 1
ATOM 2612 C CA . VAL A 1 334 ? 14.479 5.028 2.421 1.00 97.94 334 VAL A CA 1
ATOM 2613 C C . VAL A 1 334 ? 13.351 4.011 2.224 1.00 97.94 334 VAL A C 1
ATOM 2615 O O . VAL A 1 334 ? 12.942 3.347 3.173 1.00 97.94 334 VAL A O 1
ATOM 2618 N N . TRP A 1 335 ? 12.888 3.847 0.986 1.00 98.38 335 TRP A N 1
ATOM 2619 C CA . TRP A 1 335 ? 11.786 2.972 0.586 1.00 98.38 335 TRP A CA 1
ATOM 2620 C C . TRP A 1 335 ? 12.107 1.481 0.743 1.00 98.38 335 TRP A C 1
ATOM 2622 O O . TRP A 1 335 ? 11.425 0.776 1.487 1.00 98.38 335 TRP A O 1
ATOM 2632 N N . GLY A 1 336 ? 13.183 0.999 0.116 1.00 98.00 336 GLY A N 1
ATOM 2633 C CA . GLY A 1 336 ? 13.653 -0.380 0.241 1.00 98.00 336 GLY A CA 1
ATOM 2634 C C . GLY A 1 336 ? 14.098 -0.716 1.665 1.00 98.00 336 GLY A C 1
ATOM 2635 O O . GLY A 1 336 ? 13.834 -1.819 2.142 1.00 98.00 336 GLY A O 1
ATOM 2636 N N . GLY A 1 337 ? 14.682 0.250 2.387 1.00 97.81 337 GLY A N 1
ATOM 2637 C CA . GLY A 1 337 ? 14.985 0.119 3.814 1.00 97.81 337 GLY A CA 1
ATOM 2638 C C . GLY A 1 337 ? 13.722 -0.050 4.664 1.00 97.81 337 GLY A C 1
ATOM 2639 O O . GLY A 1 337 ? 13.653 -0.961 5.489 1.00 97.81 337 GLY A O 1
ATOM 2640 N N . ALA A 1 338 ? 12.686 0.760 4.428 1.00 97.94 338 ALA A N 1
ATOM 2641 C CA . ALA A 1 338 ? 11.400 0.609 5.104 1.00 97.94 338 ALA A CA 1
ATOM 2642 C C . ALA A 1 338 ? 10.775 -0.769 4.816 1.00 97.94 338 ALA A C 1
ATOM 2644 O O . ALA A 1 338 ? 10.452 -1.497 5.755 1.00 97.94 338 ALA A O 1
ATOM 2645 N N . TRP A 1 339 ? 10.675 -1.182 3.549 1.00 98.62 339 TRP A N 1
ATOM 2646 C CA . TRP A 1 339 ? 10.102 -2.484 3.186 1.00 98.62 339 TRP A CA 1
ATOM 2647 C C . TRP A 1 339 ? 10.883 -3.676 3.745 1.00 98.62 339 TRP A C 1
ATOM 2649 O O . TRP A 1 339 ? 10.273 -4.621 4.246 1.00 98.62 339 TRP A O 1
ATOM 2659 N N . LEU A 1 340 ? 12.218 -3.629 3.742 1.00 98.31 340 LEU A N 1
ATOM 2660 C CA . LEU A 1 340 ? 13.041 -4.665 4.372 1.00 98.31 340 LEU A CA 1
ATOM 2661 C C . LEU A 1 340 ? 12.874 -4.705 5.890 1.00 98.31 340 LEU A C 1
ATOM 2663 O O . LEU A 1 340 ? 12.845 -5.797 6.459 1.00 98.31 340 LEU A O 1
ATOM 2667 N N . TYR A 1 341 ? 12.713 -3.559 6.555 1.00 97.38 341 TYR A N 1
ATOM 2668 C CA . TYR A 1 341 ? 12.349 -3.535 7.970 1.00 97.38 341 TYR A CA 1
ATOM 2669 C C . TYR A 1 341 ? 10.987 -4.210 8.203 1.00 97.38 341 TYR A C 1
ATOM 2671 O O . TYR A 1 341 ? 10.897 -5.110 9.036 1.00 97.38 341 TYR A O 1
ATOM 2679 N N . PHE A 1 342 ? 9.957 -3.869 7.424 1.00 95.25 342 PHE A N 1
ATOM 2680 C CA . PHE A 1 342 ? 8.628 -4.484 7.542 1.00 95.25 342 PHE A CA 1
ATOM 2681 C C . PHE A 1 342 ? 8.592 -5.986 7.216 1.00 95.25 342 PHE A C 1
ATOM 2683 O O . PHE A 1 342 ? 7.751 -6.699 7.764 1.00 95.25 342 PHE A O 1
ATOM 2690 N N . ALA A 1 343 ? 9.483 -6.468 6.345 1.00 96.88 343 ALA A N 1
ATOM 2691 C CA . ALA A 1 343 ? 9.583 -7.877 5.965 1.00 96.88 343 ALA A CA 1
ATOM 2692 C C . ALA A 1 343 ? 10.432 -8.724 6.933 1.00 96.88 343 ALA A C 1
ATOM 2694 O O . ALA A 1 343 ? 10.216 -9.929 7.045 1.00 96.88 343 ALA A O 1
ATOM 2695 N N . THR A 1 344 ? 11.413 -8.121 7.618 1.00 95.75 344 THR A N 1
ATOM 2696 C CA . THR A 1 344 ? 12.408 -8.862 8.426 1.00 95.75 344 THR A CA 1
ATOM 2697 C C . THR A 1 344 ? 12.397 -8.548 9.920 1.00 95.75 344 THR A C 1
ATOM 2699 O O . THR A 1 344 ? 12.988 -9.297 10.693 1.00 95.75 344 THR A O 1
ATOM 2702 N N . GLY A 1 345 ? 11.805 -7.426 10.335 1.00 92.38 345 GLY A N 1
ATOM 2703 C CA . GLY A 1 345 ? 11.927 -6.880 11.689 1.00 92.38 345 GLY A CA 1
ATOM 2704 C C . GLY A 1 345 ? 13.328 -6.359 12.051 1.00 92.38 345 GLY A C 1
ATOM 2705 O O . GLY A 1 345 ? 13.532 -5.899 13.173 1.00 92.38 345 GLY A O 1
ATOM 2706 N N . ASN A 1 346 ? 14.308 -6.412 11.138 1.00 92.75 346 ASN A N 1
ATOM 2707 C CA . ASN A 1 346 ? 15.690 -6.036 11.435 1.00 92.75 346 ASN A CA 1
ATOM 2708 C C . ASN A 1 346 ? 15.845 -4.508 11.522 1.00 92.75 346 ASN A C 1
ATOM 2710 O O . ASN A 1 346 ? 15.743 -3.790 10.524 1.00 92.75 346 ASN A O 1
ATOM 2714 N N . THR A 1 347 ? 16.127 -4.016 12.728 1.00 92.75 347 THR A N 1
ATOM 2715 C CA . THR A 1 347 ? 16.206 -2.586 13.061 1.00 92.75 347 THR A CA 1
ATOM 2716 C C . THR A 1 347 ? 17.331 -1.832 12.352 1.00 92.75 347 THR A C 1
ATOM 2718 O O . THR A 1 347 ? 17.267 -0.605 12.284 1.00 92.75 347 THR A O 1
ATOM 2721 N N . SER A 1 348 ? 18.323 -2.517 11.769 1.00 94.94 348 SER A N 1
ATOM 2722 C CA . SER A 1 348 ? 19.365 -1.866 10.962 1.00 94.94 348 SER A CA 1
ATOM 2723 C C . SER A 1 348 ? 18.803 -1.219 9.689 1.00 94.94 348 SER A C 1
ATOM 2725 O O . SER A 1 348 ? 19.248 -0.138 9.304 1.00 94.94 348 SER A O 1
ATOM 2727 N N . TYR A 1 349 ? 17.773 -1.816 9.075 1.00 96.56 349 TYR A N 1
ATOM 2728 C CA . TYR A 1 349 ? 17.088 -1.228 7.922 1.00 96.56 349 TYR A CA 1
ATOM 2729 C C . TYR A 1 349 ? 16.254 -0.007 8.315 1.00 96.56 349 TYR A C 1
ATOM 2731 O O . TYR A 1 349 ? 16.267 0.992 7.597 1.00 96.56 349 TYR A O 1
ATOM 2739 N N . LEU A 1 350 ? 15.604 -0.044 9.486 1.00 94.56 350 LEU A N 1
ATOM 2740 C CA . LEU A 1 350 ? 14.905 1.121 10.032 1.00 94.56 350 LEU A CA 1
ATOM 2741 C C . LEU A 1 350 ? 15.886 2.264 10.317 1.00 94.56 350 LEU A C 1
ATOM 2743 O O . LEU A 1 350 ? 15.655 3.382 9.874 1.00 94.56 350 LEU A O 1
ATOM 2747 N N . GLN A 1 351 ? 17.007 1.973 10.985 1.00 94.56 351 GLN A N 1
ATOM 2748 C CA . GLN A 1 351 ? 18.060 2.951 11.271 1.00 94.56 351 GLN A CA 1
ATOM 2749 C C . GLN A 1 351 ? 18.592 3.612 9.994 1.00 94.56 351 GLN A C 1
ATOM 2751 O O . GLN A 1 351 ? 18.830 4.820 9.976 1.00 94.56 351 GLN A O 1
ATOM 2756 N N . LEU A 1 352 ? 18.756 2.838 8.917 1.00 94.62 352 LEU A N 1
ATOM 2757 C CA . LEU A 1 352 ? 19.151 3.355 7.612 1.00 94.62 352 LEU A CA 1
ATOM 2758 C C . LEU A 1 352 ? 18.065 4.266 7.012 1.00 94.62 352 LEU A C 1
ATOM 2760 O O . LEU A 1 352 ? 18.367 5.397 6.635 1.00 94.62 352 LEU A O 1
ATOM 2764 N N . ALA A 1 353 ? 16.810 3.812 6.972 1.00 95.56 353 ALA A N 1
ATOM 2765 C CA . ALA A 1 353 ? 15.689 4.579 6.423 1.00 95.56 353 ALA A CA 1
ATOM 2766 C C . ALA A 1 353 ? 15.428 5.889 7.194 1.00 95.56 353 ALA A C 1
ATOM 2768 O O . ALA A 1 353 ? 15.060 6.898 6.596 1.00 95.56 353 ALA A O 1
ATOM 2769 N N . THR A 1 354 ? 15.686 5.910 8.505 1.00 95.25 354 THR A N 1
ATOM 2770 C CA . THR A 1 354 ? 15.585 7.104 9.357 1.00 95.25 354 THR A CA 1
ATOM 2771 C C . THR A 1 354 ? 16.929 7.809 9.575 1.00 95.25 354 THR A C 1
ATOM 2773 O O . THR A 1 354 ? 17.065 8.570 10.530 1.00 95.25 354 THR A O 1
ATOM 2776 N N . THR A 1 355 ? 17.957 7.561 8.757 1.00 95.06 355 THR A N 1
ATOM 2777 C CA . THR A 1 355 ? 19.232 8.287 8.874 1.00 95.06 355 THR A CA 1
ATOM 2778 C C . THR A 1 355 ? 19.059 9.716 8.332 1.00 95.06 355 THR A C 1
ATOM 2780 O O . THR A 1 355 ? 18.766 9.860 7.141 1.00 95.06 355 THR A O 1
ATOM 2783 N N . PRO A 1 356 ? 19.310 10.787 9.121 1.00 92.75 356 PRO A N 1
ATOM 2784 C CA . PRO A 1 356 ? 19.072 12.170 8.687 1.00 92.75 356 PRO A CA 1
ATOM 2785 C C . PRO A 1 356 ? 19.789 12.559 7.387 1.00 92.75 356 PRO A C 1
ATOM 2787 O O . PRO A 1 356 ? 19.232 13.273 6.556 1.00 92.75 356 PRO A O 1
ATOM 2790 N N . GLY A 1 357 ? 21.008 12.051 7.169 1.00 93.56 357 GLY A N 1
ATOM 2791 C CA . GLY A 1 357 ? 21.753 12.269 5.926 1.00 93.56 357 GLY A CA 1
ATOM 2792 C C . GLY A 1 357 ? 21.079 11.646 4.697 1.00 93.56 357 GLY A C 1
ATOM 2793 O O . GLY A 1 357 ? 21.001 12.293 3.657 1.00 93.56 357 GLY A O 1
ATOM 2794 N N . ILE A 1 358 ? 20.534 10.431 4.822 1.00 93.81 358 ILE A N 1
ATOM 2795 C CA . ILE A 1 358 ? 19.821 9.753 3.726 1.00 93.81 358 ILE A CA 1
ATOM 2796 C C . ILE A 1 358 ? 18.510 10.485 3.436 1.00 93.81 358 ILE A C 1
ATOM 2798 O O . ILE A 1 358 ? 18.273 10.849 2.290 1.00 93.81 358 ILE A O 1
ATOM 2802 N N . ALA A 1 359 ? 17.731 10.813 4.472 1.00 92.19 359 ALA A N 1
ATOM 2803 C CA . ALA A 1 359 ? 16.525 11.631 4.345 1.00 92.19 359 ALA A CA 1
ATOM 2804 C C . ALA A 1 359 ? 16.799 12.976 3.638 1.00 92.19 359 ALA A C 1
ATOM 2806 O O . ALA A 1 359 ? 16.050 13.385 2.752 1.00 92.19 359 ALA A O 1
ATOM 2807 N N . LYS A 1 360 ? 17.913 13.644 3.974 1.00 92.31 360 LYS A N 1
ATOM 2808 C CA . LYS A 1 360 ? 18.320 14.911 3.348 1.00 92.31 360 LYS A CA 1
ATOM 2809 C C . LYS A 1 360 ? 18.664 14.765 1.869 1.00 92.31 360 LYS A C 1
ATOM 2811 O O . LYS A 1 360 ? 18.276 15.630 1.085 1.00 92.31 360 LYS A O 1
ATOM 2816 N N . HIS A 1 361 ? 19.384 13.709 1.492 1.00 93.06 361 HIS A N 1
ATOM 2817 C CA . HIS A 1 361 ? 19.726 13.444 0.093 1.00 93.06 361 HIS A CA 1
ATOM 2818 C C . HIS A 1 361 ? 18.527 12.953 -0.731 1.00 93.06 361 HIS A C 1
ATOM 2820 O O . HIS A 1 361 ? 18.446 13.281 -1.908 1.00 93.06 361 HIS A O 1
ATOM 2826 N N . ALA A 1 362 ? 17.572 12.262 -0.104 1.00 91.88 362 ALA A N 1
ATOM 2827 C CA . ALA A 1 362 ? 16.308 11.833 -0.705 1.00 91.88 362 ALA A CA 1
ATOM 2828 C C . ALA A 1 362 ? 15.304 12.977 -0.949 1.00 91.88 362 ALA A C 1
ATOM 2830 O O . ALA A 1 362 ? 14.227 12.730 -1.476 1.00 91.88 362 ALA A O 1
ATOM 2831 N N . GLY A 1 363 ? 15.606 14.215 -0.539 1.00 88.56 363 GLY A N 1
ATOM 2832 C CA . GLY A 1 363 ? 14.714 15.364 -0.734 1.00 88.56 363 GLY A CA 1
ATOM 2833 C C . GLY A 1 363 ? 13.770 15.678 0.436 1.00 88.56 363 GLY A C 1
ATOM 2834 O O . GLY A 1 363 ? 13.019 16.641 0.350 1.00 88.56 363 GLY A O 1
ATOM 2835 N N . ALA A 1 364 ? 13.818 14.950 1.559 1.00 86.38 364 ALA A N 1
ATOM 2836 C CA . ALA A 1 364 ? 12.790 15.002 2.616 1.00 86.38 364 ALA A CA 1
ATOM 2837 C C . ALA A 1 364 ? 12.621 16.337 3.371 1.00 86.38 364 ALA A C 1
ATOM 2839 O O . ALA A 1 364 ? 11.668 16.492 4.134 1.00 86.38 364 ALA A O 1
ATOM 2840 N N . PHE A 1 365 ? 13.544 17.282 3.187 1.00 83.12 365 PHE A N 1
ATOM 2841 C CA . PHE A 1 365 ? 13.499 18.627 3.776 1.00 83.12 365 PHE A CA 1
ATOM 2842 C C . PHE A 1 365 ? 13.466 19.738 2.712 1.00 83.12 365 PHE A C 1
ATOM 2844 O O . PHE A 1 365 ? 13.657 20.907 3.041 1.00 83.12 365 PHE A O 1
ATOM 2851 N N . TRP A 1 366 ? 13.280 19.381 1.439 1.00 74.69 366 TRP A N 1
ATOM 2852 C CA . TRP A 1 366 ? 13.300 20.307 0.311 1.00 74.69 366 TRP A CA 1
ATOM 2853 C C . TRP A 1 366 ? 11.888 20.524 -0.231 1.00 74.69 366 TRP A C 1
ATOM 2855 O O . TRP A 1 366 ? 11.120 19.581 -0.381 1.00 74.69 366 TRP A O 1
ATOM 2865 N N . GLY A 1 367 ? 11.558 21.773 -0.558 1.00 70.81 367 GLY A N 1
ATOM 2866 C CA . GLY A 1 367 ? 10.381 22.090 -1.364 1.00 70.81 367 GLY A CA 1
ATOM 2867 C C . GLY A 1 367 ? 10.711 22.026 -2.855 1.00 70.81 367 GLY A C 1
ATOM 2868 O O . GLY A 1 367 ? 11.836 22.319 -3.259 1.00 70.81 367 GLY A O 1
ATOM 2869 N N . GLY A 1 368 ? 9.726 21.688 -3.681 1.00 77.81 368 GLY A N 1
ATOM 2870 C CA . GLY A 1 368 ? 9.863 21.649 -5.135 1.00 77.81 368 GLY A CA 1
ATOM 2871 C C . GLY A 1 368 ? 8.516 21.413 -5.821 1.00 77.81 368 GLY A C 1
ATOM 2872 O O . GLY A 1 368 ? 7.555 21.056 -5.139 1.00 77.81 368 GLY A O 1
ATOM 2873 N N . PRO A 1 369 ? 8.426 21.612 -7.148 1.00 76.25 369 PRO A N 1
ATOM 2874 C CA . PRO A 1 369 ? 7.191 21.387 -7.900 1.00 76.25 369 PRO A CA 1
ATOM 2875 C C . PRO A 1 369 ? 6.726 19.924 -7.807 1.00 76.25 369 PRO A C 1
ATOM 2877 O O . PRO A 1 369 ? 5.568 19.682 -7.484 1.00 76.25 369 PRO A O 1
ATOM 2880 N N . ASP A 1 370 ? 7.639 18.964 -7.975 1.00 79.50 370 ASP A N 1
ATOM 2881 C CA . ASP A 1 370 ? 7.343 17.527 -7.907 1.00 79.50 370 ASP A CA 1
ATOM 2882 C C . ASP A 1 370 ? 7.337 16.965 -6.454 1.00 79.50 370 ASP A C 1
ATOM 2884 O O . ASP A 1 370 ? 7.294 15.750 -6.245 1.00 79.50 370 ASP A O 1
ATOM 2888 N N . TYR A 1 371 ? 7.385 17.815 -5.413 1.00 87.50 371 TYR A N 1
ATOM 2889 C CA . TYR A 1 371 ? 7.355 17.357 -4.015 1.00 87.50 371 TYR A CA 1
ATOM 2890 C C . TYR A 1 371 ? 5.948 16.890 -3.617 1.00 87.50 371 TYR A C 1
ATOM 2892 O O . TYR A 1 371 ? 4.976 17.632 -3.742 1.00 87.50 371 TYR A O 1
ATOM 2900 N N . GLY A 1 372 ? 5.830 15.660 -3.110 1.00 88.94 372 GLY A N 1
ATOM 2901 C CA . GLY A 1 372 ? 4.532 15.017 -2.872 1.00 88.94 372 GLY A CA 1
ATOM 2902 C C . GLY A 1 372 ? 4.022 14.168 -4.043 1.00 88.94 372 GLY A C 1
ATOM 2903 O O . GLY A 1 372 ? 2.893 13.677 -3.981 1.00 88.94 372 GLY A O 1
ATOM 2904 N N . VAL A 1 373 ? 4.817 13.978 -5.103 1.00 92.56 373 VAL A N 1
ATOM 2905 C CA . VAL A 1 373 ? 4.449 13.181 -6.282 1.00 92.56 373 VAL A CA 1
ATOM 2906 C C . VAL A 1 373 ? 5.103 11.793 -6.226 1.00 92.56 373 VAL A C 1
ATOM 2908 O O . VAL A 1 373 ? 6.275 11.629 -6.553 1.00 92.56 373 VAL A O 1
ATOM 2911 N N . LEU A 1 374 ? 4.327 10.769 -5.851 1.00 95.19 374 LEU A N 1
ATOM 2912 C CA . LEU A 1 374 ? 4.765 9.367 -5.901 1.00 95.19 374 LEU A CA 1
ATOM 2913 C C . LEU A 1 374 ? 4.767 8.837 -7.344 1.00 95.19 374 LEU A C 1
ATOM 2915 O O . LEU A 1 374 ? 3.755 8.916 -8.049 1.00 95.19 374 LEU A O 1
ATOM 2919 N N . SER A 1 375 ? 5.876 8.231 -7.765 1.00 94.50 375 SER A N 1
ATOM 2920 C CA . SER A 1 375 ? 6.035 7.635 -9.096 1.00 94.50 375 SER A CA 1
ATOM 2921 C C . SER A 1 375 ? 7.067 6.502 -9.114 1.00 94.50 375 SER A C 1
ATOM 2923 O O . SER A 1 375 ? 7.707 6.221 -8.104 1.00 94.50 375 SER A O 1
ATOM 2925 N N . TRP A 1 376 ? 7.266 5.886 -10.284 1.00 94.81 376 TRP A N 1
ATOM 2926 C CA . TRP A 1 376 ? 8.338 4.913 -10.502 1.00 94.81 376 TRP A CA 1
ATOM 2927 C C . TRP A 1 376 ? 9.747 5.510 -10.362 1.00 94.81 376 TRP A C 1
ATOM 2929 O O . TRP A 1 376 ? 10.682 4.733 -10.232 1.00 94.81 376 TRP A O 1
ATOM 2939 N N . ASP A 1 377 ? 9.914 6.838 -10.363 1.00 94.31 377 ASP A N 1
ATOM 2940 C CA . ASP A 1 377 ? 11.209 7.531 -10.216 1.00 94.31 377 ASP A CA 1
ATOM 2941 C C . ASP A 1 377 ? 11.401 8.161 -8.826 1.00 94.31 377 ASP A C 1
ATOM 2943 O O . ASP A 1 377 ? 12.522 8.274 -8.361 1.00 94.31 377 ASP A O 1
ATOM 2947 N N . ASN A 1 378 ? 10.315 8.539 -8.140 1.00 93.94 378 ASN A N 1
ATOM 2948 C CA . ASN A 1 378 ? 10.366 9.175 -6.818 1.00 93.94 378 ASN A CA 1
ATOM 2949 C C . ASN A 1 378 ? 9.449 8.446 -5.831 1.00 93.94 378 ASN A C 1
ATOM 2951 O O . ASN A 1 378 ? 8.219 8.483 -5.963 1.00 93.94 378 ASN A O 1
ATOM 2955 N N . LYS A 1 379 ? 10.055 7.802 -4.830 1.00 96.06 379 LYS A N 1
ATOM 2956 C CA . LYS A 1 379 ? 9.384 6.986 -3.806 1.00 96.06 379 LYS A CA 1
ATOM 2957 C C . LYS A 1 379 ? 9.269 7.695 -2.461 1.00 96.06 379 LYS A C 1
ATOM 2959 O O . LYS A 1 379 ? 8.576 7.185 -1.577 1.00 96.06 379 LYS A O 1
ATOM 2964 N N . LEU A 1 380 ? 9.894 8.866 -2.288 1.00 94.75 380 LEU A N 1
ATOM 2965 C CA . LEU A 1 380 ? 9.994 9.564 -1.001 1.00 94.75 380 LEU A CA 1
ATOM 2966 C C . LEU A 1 380 ? 8.629 9.711 -0.320 1.00 94.75 380 LEU A C 1
ATOM 2968 O O . LEU A 1 380 ? 8.484 9.367 0.850 1.00 94.75 380 LEU A O 1
ATOM 2972 N N . THR A 1 381 ? 7.620 10.188 -1.048 1.00 95.12 381 THR A N 1
ATOM 2973 C CA . THR A 1 381 ? 6.276 10.417 -0.499 1.00 95.12 381 THR A CA 1
ATOM 2974 C C . THR A 1 381 ? 5.594 9.116 -0.065 1.00 95.12 381 THR A C 1
ATOM 2976 O O . THR A 1 381 ? 4.947 9.078 0.981 1.00 95.12 381 THR A O 1
ATOM 2979 N N . GLY A 1 382 ? 5.787 8.022 -0.811 1.00 96.69 382 GLY A N 1
ATOM 2980 C CA . GLY A 1 382 ? 5.313 6.694 -0.409 1.00 96.69 382 GLY A CA 1
ATOM 2981 C C . GLY A 1 382 ? 6.020 6.199 0.854 1.00 96.69 382 GLY A C 1
ATOM 2982 O O . GLY A 1 382 ? 5.369 5.736 1.789 1.00 96.69 382 GLY A O 1
ATOM 2983 N N . ALA A 1 383 ? 7.341 6.379 0.930 1.00 97.19 383 ALA A N 1
ATOM 2984 C CA . ALA A 1 383 ? 8.141 6.017 2.096 1.00 97.19 383 ALA A CA 1
ATOM 2985 C C . ALA A 1 383 ? 7.785 6.848 3.346 1.00 97.19 383 ALA A C 1
ATOM 2987 O O . ALA A 1 383 ? 7.726 6.300 4.444 1.00 97.19 383 ALA A O 1
ATOM 2988 N N . GLN A 1 384 ? 7.486 8.143 3.193 1.00 96.31 384 GLN A N 1
ATOM 2989 C CA . GLN A 1 384 ? 7.018 9.016 4.276 1.00 96.31 384 GLN A CA 1
ATOM 2990 C C . GLN A 1 384 ? 5.655 8.563 4.827 1.00 96.31 384 GLN A C 1
ATOM 2992 O O . GLN A 1 384 ? 5.501 8.461 6.046 1.00 96.31 384 GLN A O 1
ATOM 2997 N N . VAL A 1 385 ? 4.695 8.206 3.962 1.00 97.00 385 VAL A N 1
ATOM 2998 C CA . VAL A 1 385 ? 3.398 7.628 4.373 1.00 97.00 385 VAL A CA 1
ATOM 2999 C C . VAL A 1 385 ? 3.604 6.288 5.092 1.00 97.00 385 VAL A C 1
ATOM 3001 O O . VAL A 1 385 ? 3.081 6.080 6.188 1.00 97.00 385 VAL A O 1
ATOM 3004 N N . LEU A 1 386 ? 4.422 5.395 4.529 1.00 96.12 386 LEU A N 1
ATOM 3005 C CA . LEU A 1 386 ? 4.715 4.076 5.097 1.00 96.12 386 LEU A CA 1
ATOM 3006 C C . LEU A 1 386 ? 5.442 4.153 6.457 1.00 96.12 386 LEU A C 1
ATOM 3008 O O . LEU A 1 386 ? 5.146 3.380 7.366 1.00 96.12 386 LEU A O 1
ATOM 3012 N N . LEU A 1 387 ? 6.355 5.107 6.646 1.00 95.69 387 LEU A N 1
ATOM 3013 C CA . LEU A 1 387 ? 7.041 5.328 7.927 1.00 95.69 387 LEU A CA 1
ATOM 3014 C C . LEU A 1 387 ? 6.187 6.128 8.929 1.00 95.69 387 LEU A C 1
ATOM 3016 O O . LEU A 1 387 ? 6.345 5.960 10.139 1.00 95.69 387 LEU A O 1
ATOM 3020 N N . SER A 1 388 ? 5.212 6.911 8.460 1.00 94.69 388 SER A N 1
ATOM 3021 C CA . SER A 1 388 ? 4.186 7.511 9.326 1.00 94.69 388 SER A CA 1
ATOM 3022 C C . SER A 1 388 ? 3.339 6.444 10.021 1.00 94.69 388 SER A C 1
ATOM 3024 O O . SER A 1 388 ? 3.069 6.577 11.213 1.00 94.69 388 SER A O 1
ATOM 3026 N N . ARG A 1 389 ? 2.998 5.353 9.316 1.00 92.56 389 ARG A N 1
ATOM 3027 C CA . ARG A 1 389 ? 2.348 4.154 9.881 1.00 92.56 389 ARG A CA 1
ATOM 3028 C C . ARG A 1 389 ? 3.121 3.605 11.083 1.00 92.56 389 ARG A C 1
ATOM 3030 O O . ARG A 1 389 ? 2.552 3.344 12.139 1.00 92.56 389 ARG A O 1
ATOM 3037 N N . LEU A 1 390 ? 4.439 3.459 10.920 1.00 91.31 390 LEU A N 1
ATOM 3038 C CA . LEU A 1 390 ? 5.330 2.939 11.956 1.00 91.31 390 LEU A CA 1
ATOM 3039 C C . LEU A 1 390 ? 5.329 3.828 13.202 1.00 91.31 390 LEU A C 1
ATOM 3041 O O . LEU A 1 390 ? 5.261 3.323 14.323 1.00 91.31 390 LEU A O 1
ATOM 3045 N N . ARG A 1 391 ? 5.377 5.148 13.000 1.00 92.31 391 ARG A N 1
ATOM 3046 C CA . ARG A 1 391 ? 5.304 6.121 14.089 1.00 92.31 391 ARG A CA 1
ATOM 3047 C C . ARG A 1 391 ? 3.972 6.044 14.829 1.00 92.31 391 ARG A C 1
ATOM 3049 O O . ARG A 1 391 ? 3.989 5.959 16.046 1.00 92.31 391 ARG A O 1
ATOM 3056 N N . LEU A 1 392 ? 2.851 6.043 14.106 1.00 89.88 392 LEU A N 1
ATOM 3057 C CA . LEU A 1 392 ? 1.505 6.042 14.688 1.00 89.88 392 LEU A CA 1
ATOM 3058 C C . LEU A 1 392 ? 1.213 4.779 15.516 1.00 89.88 392 LEU A C 1
ATOM 3060 O O . LEU A 1 392 ? 0.606 4.882 16.578 1.00 89.88 392 LEU A O 1
ATOM 3064 N N . PHE A 1 393 ? 1.647 3.599 15.057 1.00 88.12 393 PHE A N 1
ATOM 3065 C CA . PHE A 1 393 ? 1.275 2.328 15.697 1.00 88.12 393 PHE A CA 1
ATOM 3066 C C . PHE A 1 393 ? 2.326 1.737 16.644 1.00 88.12 393 PHE A C 1
ATOM 3068 O O . PHE A 1 393 ? 1.955 1.036 17.588 1.00 88.12 393 PHE A O 1
ATOM 3075 N N . LEU A 1 394 ? 3.624 1.964 16.403 1.00 84.38 394 LEU A N 1
ATOM 3076 C CA . LEU A 1 394 ? 4.700 1.365 17.206 1.00 84.38 394 LEU A CA 1
ATOM 3077 C C . LEU A 1 394 ? 5.526 2.376 18.012 1.00 84.38 394 LEU A C 1
ATOM 3079 O O . LEU A 1 394 ? 6.173 1.948 18.965 1.00 84.38 394 LEU A O 1
ATOM 3083 N N . SER A 1 395 ? 5.517 3.669 17.659 1.00 83.75 395 SER A N 1
ATOM 3084 C CA . SER A 1 395 ? 6.236 4.750 18.364 1.00 83.75 395 SER A CA 1
ATOM 3085 C C . SER A 1 395 ? 7.640 4.346 18.864 1.00 83.75 395 SER A C 1
ATOM 3087 O O . SER A 1 395 ? 7.895 4.390 20.070 1.00 83.75 395 SER A O 1
ATOM 3089 N N . PRO A 1 396 ? 8.568 3.915 17.981 1.00 80.12 396 PRO A N 1
ATOM 3090 C CA . PRO A 1 396 ? 9.793 3.212 18.384 1.00 80.12 396 PRO A CA 1
ATOM 3091 C C . PRO A 1 396 ? 10.812 4.065 19.165 1.00 80.12 396 PRO A C 1
ATOM 3093 O O . PRO A 1 396 ? 11.802 3.525 19.654 1.00 80.12 396 PRO A O 1
ATOM 3096 N N . GLY A 1 397 ? 10.585 5.376 19.306 1.00 83.00 397 GLY A N 1
ATOM 3097 C CA . GLY A 1 397 ? 11.392 6.262 20.144 1.00 83.00 397 GLY A CA 1
ATOM 3098 C C . GLY A 1 397 ? 12.764 6.607 19.555 1.00 83.00 397 GLY A C 1
ATOM 3099 O O . GLY A 1 397 ? 12.987 6.546 18.345 1.00 83.00 397 GLY A O 1
ATOM 3100 N N . TYR A 1 398 ? 13.691 7.026 20.417 1.00 79.25 398 TYR A N 1
ATOM 3101 C CA . TYR A 1 398 ? 15.061 7.375 20.029 1.00 79.25 398 TYR A CA 1
ATOM 3102 C C . TYR A 1 398 ? 15.845 6.128 19.564 1.00 79.25 398 TYR A C 1
ATOM 3104 O O . TYR A 1 398 ? 15.746 5.092 20.222 1.00 79.25 398 TYR A O 1
ATOM 3112 N N . PRO A 1 399 ? 16.661 6.195 18.489 1.00 85.44 399 PRO A N 1
ATOM 3113 C CA . PRO A 1 399 ? 17.042 7.378 17.701 1.00 85.44 399 PRO A CA 1
ATOM 3114 C C . PRO A 1 399 ? 16.120 7.698 16.510 1.00 85.44 399 PRO A C 1
ATOM 3116 O O . PRO A 1 399 ? 16.413 8.603 15.737 1.00 85.44 399 PRO A O 1
ATOM 3119 N N . TYR A 1 400 ? 15.029 6.957 16.322 1.00 90.62 400 TYR A N 1
ATOM 3120 C CA . TYR A 1 400 ? 14.208 7.007 15.107 1.00 90.62 400 TYR A CA 1
ATOM 3121 C C . TYR A 1 400 ? 13.209 8.179 15.085 1.00 90.62 400 TYR A C 1
ATOM 3123 O O . TYR A 1 400 ? 12.896 8.709 14.018 1.00 90.62 400 TYR A O 1
ATOM 3131 N N . GLU A 1 401 ? 12.712 8.584 16.258 1.00 89.31 401 GLU A N 1
ATOM 3132 C CA . GLU A 1 401 ? 11.573 9.504 16.410 1.00 89.31 401 GLU A CA 1
ATOM 3133 C C . GLU A 1 401 ? 11.753 10.866 15.720 1.00 89.31 401 GLU A C 1
ATOM 3135 O O . GLU A 1 401 ? 10.783 11.393 15.190 1.00 89.31 401 GLU A O 1
ATOM 3140 N N . GLU A 1 402 ? 12.962 11.430 15.655 1.00 89.81 402 GLU A N 1
ATOM 3141 C CA . GLU A 1 402 ? 13.201 12.735 15.012 1.00 89.81 402 GLU A CA 1
ATOM 3142 C C . GLU A 1 402 ? 12.819 12.720 13.519 1.00 89.81 402 GLU A C 1
ATOM 3144 O O . GLU A 1 402 ? 12.049 13.560 13.036 1.00 89.81 402 GLU A O 1
ATOM 3149 N N . ILE A 1 403 ? 13.307 11.717 12.786 1.00 93.75 403 ILE A N 1
ATOM 3150 C CA . ILE A 1 403 ? 13.043 11.577 11.352 1.00 93.75 403 ILE A CA 1
ATOM 3151 C C . ILE A 1 403 ? 11.648 11.008 11.098 1.00 93.75 403 ILE A C 1
ATOM 3153 O O . ILE A 1 403 ? 10.976 11.472 10.181 1.00 93.75 403 ILE A O 1
ATOM 3157 N N . LEU A 1 404 ? 11.157 10.092 11.939 1.00 95.06 404 LEU A N 1
ATOM 3158 C CA . LEU A 1 404 ? 9.774 9.612 11.847 1.00 95.06 404 LEU A CA 1
ATOM 3159 C C . LEU A 1 404 ? 8.757 10.745 12.071 1.00 95.06 404 LEU A C 1
ATOM 3161 O O . LEU A 1 404 ? 7.785 10.854 11.324 1.00 95.06 404 LEU A O 1
ATOM 3165 N N . SER A 1 405 ? 8.985 11.614 13.059 1.00 93.19 405 SER A N 1
ATOM 3166 C CA . SER A 1 405 ? 8.164 12.802 13.326 1.00 93.19 405 SER A CA 1
ATOM 3167 C C . SER A 1 405 ? 8.210 13.784 12.159 1.00 93.19 405 SER A C 1
ATOM 3169 O O . SER A 1 405 ? 7.167 14.263 11.706 1.00 93.19 405 SER A O 1
ATOM 3171 N N . THR A 1 406 ? 9.399 14.004 11.590 1.00 92.94 406 THR A N 1
ATOM 3172 C CA . THR A 1 406 ? 9.554 14.827 10.385 1.00 92.94 406 THR A CA 1
ATOM 3173 C C . THR A 1 406 ? 8.781 14.237 9.203 1.00 92.94 406 THR A C 1
ATOM 3175 O O . THR A 1 406 ? 8.005 14.953 8.577 1.00 92.94 406 THR A O 1
ATOM 3178 N N . PHE A 1 407 ? 8.924 12.942 8.909 1.00 95.38 407 PHE A N 1
ATOM 3179 C CA . PHE A 1 407 ? 8.208 12.277 7.814 1.00 95.38 407 PHE A CA 1
ATOM 3180 C C . PHE A 1 407 ? 6.689 12.302 8.009 1.00 95.38 407 PHE A C 1
ATOM 3182 O O . PHE A 1 407 ? 5.959 12.496 7.039 1.00 95.38 407 PHE A O 1
ATOM 3189 N N . HIS A 1 408 ? 6.209 12.190 9.248 1.00 94.75 408 HIS A N 1
ATOM 3190 C CA . HIS A 1 408 ? 4.792 12.338 9.567 1.00 94.75 408 HIS A CA 1
ATOM 3191 C C . HIS A 1 408 ? 4.279 13.765 9.326 1.00 94.75 408 HIS A C 1
ATOM 3193 O O . HIS A 1 408 ? 3.246 13.941 8.683 1.00 94.75 408 HIS A O 1
ATOM 3199 N N . ASN A 1 409 ? 5.022 14.788 9.760 1.00 93.38 409 ASN A N 1
ATOM 3200 C CA . ASN A 1 409 ? 4.677 16.189 9.500 1.00 93.38 409 ASN A CA 1
ATOM 3201 C C . ASN A 1 409 ? 4.692 16.506 7.990 1.00 93.38 409 ASN A C 1
ATOM 3203 O O . ASN A 1 409 ? 3.751 17.092 7.461 1.00 93.38 409 ASN A O 1
ATOM 3207 N N . GLN A 1 410 ? 5.715 16.036 7.269 1.00 93.06 410 GLN A N 1
ATOM 3208 C CA . GLN A 1 410 ? 5.805 16.164 5.812 1.00 93.06 410 GLN A CA 1
ATOM 3209 C C . GLN A 1 410 ? 4.658 15.447 5.093 1.00 93.06 410 GLN A C 1
ATOM 3211 O O . GLN A 1 410 ? 4.079 16.010 4.168 1.00 93.06 410 GLN A O 1
ATOM 3216 N N . THR A 1 411 ? 4.261 14.260 5.560 1.00 95.06 411 THR A N 1
ATOM 3217 C CA . THR A 1 411 ? 3.072 13.567 5.045 1.00 95.06 411 THR A CA 1
ATOM 3218 C C . THR A 1 411 ? 1.823 14.423 5.241 1.00 95.06 411 THR A C 1
ATOM 3220 O O . THR A 1 411 ? 1.087 14.630 4.283 1.00 95.06 411 THR A O 1
ATOM 3223 N N . GLY A 1 412 ? 1.619 15.005 6.429 1.00 94.12 412 GLY A N 1
ATOM 3224 C CA . GLY A 1 412 ? 0.521 15.945 6.680 1.00 94.12 412 GLY A CA 1
ATOM 3225 C C . GLY A 1 412 ? 0.510 17.121 5.695 1.00 94.12 412 GLY A C 1
ATOM 3226 O O . GLY A 1 412 ? -0.519 17.392 5.080 1.00 94.12 412 GLY A O 1
ATOM 3227 N N . ILE A 1 413 ? 1.663 17.763 5.468 1.00 92.44 413 ILE A N 1
ATOM 3228 C CA . ILE A 1 413 ? 1.828 18.871 4.506 1.00 92.44 413 ILE A CA 1
ATOM 3229 C C . ILE A 1 413 ? 1.491 18.435 3.069 1.00 92.44 413 ILE A C 1
ATOM 3231 O O . ILE A 1 413 ? 0.815 19.171 2.349 1.00 92.44 413 ILE A O 1
ATOM 3235 N N . ILE A 1 414 ? 1.912 17.241 2.648 1.00 94.06 414 ILE A N 1
ATOM 3236 C CA . ILE A 1 414 ? 1.607 16.692 1.316 1.00 94.06 414 ILE A CA 1
ATOM 3237 C C . ILE A 1 414 ? 0.108 16.381 1.182 1.00 94.06 414 ILE A C 1
ATOM 3239 O O . ILE A 1 414 ? -0.510 16.707 0.174 1.00 94.06 414 ILE A O 1
ATOM 3243 N N . MET A 1 415 ? -0.521 15.838 2.222 1.00 95.69 415 MET A N 1
ATOM 3244 C CA . MET A 1 415 ? -1.967 15.594 2.223 1.00 95.69 415 MET A CA 1
ATOM 3245 C C . MET A 1 415 ? -2.770 16.899 2.179 1.00 95.69 415 MET A C 1
ATOM 3247 O O . MET A 1 415 ? -3.807 16.958 1.521 1.00 95.69 415 MET A O 1
ATOM 3251 N N . CYS A 1 416 ? -2.264 17.975 2.790 1.00 94.12 416 CYS A N 1
ATOM 3252 C CA . CYS A 1 416 ? -2.804 19.320 2.597 1.00 94.12 416 CYS A CA 1
ATOM 3253 C C . CYS A 1 416 ? -2.640 19.795 1.146 1.00 94.12 416 CYS A C 1
ATOM 3255 O O . CYS A 1 416 ? -3.602 20.287 0.564 1.00 94.12 416 CYS A O 1
ATOM 3257 N N . SER A 1 417 ? -1.460 19.618 0.538 1.00 93.06 417 SER A N 1
ATOM 3258 C CA . SER A 1 417 ? -1.170 20.082 -0.831 1.00 93.06 417 SER A CA 1
ATOM 3259 C C . SER A 1 417 ? -2.072 19.442 -1.898 1.00 93.06 417 SER A C 1
ATOM 3261 O O . SER A 1 417 ? -2.303 20.035 -2.953 1.00 93.06 417 SER A O 1
ATOM 3263 N N . TYR A 1 418 ? -2.641 18.269 -1.605 1.00 93.62 418 TYR A N 1
ATOM 3264 C CA . TYR A 1 418 ? -3.647 17.617 -2.439 1.00 93.62 418 TYR A CA 1
ATOM 3265 C C . TYR A 1 418 ? -5.034 18.279 -2.376 1.00 93.62 418 TYR A C 1
ATOM 3267 O O . TYR A 1 418 ? -5.806 18.130 -3.325 1.00 93.62 418 TYR A O 1
ATOM 3275 N N . LEU A 1 419 ? -5.400 19.008 -1.315 1.00 92.31 419 LEU A N 1
ATOM 3276 C CA . LEU A 1 419 ? -6.744 19.585 -1.165 1.00 92.31 419 LEU A CA 1
ATOM 3277 C C . LEU A 1 419 ? -6.946 20.820 -2.070 1.00 92.31 419 LEU A C 1
ATOM 3279 O O . LEU A 1 419 ? -6.040 21.636 -2.212 1.00 92.31 419 LEU A O 1
ATOM 3283 N N . PRO A 1 420 ? -8.143 21.023 -2.661 1.00 87.06 420 PRO A N 1
ATOM 3284 C CA . PRO A 1 420 ? -8.384 22.060 -3.678 1.00 87.06 420 PRO A CA 1
ATOM 3285 C C . PRO A 1 420 ? -8.271 23.508 -3.172 1.00 87.06 420 PRO A C 1
ATOM 3287 O O . PRO A 1 420 ? -8.252 24.428 -3.984 1.00 87.06 420 PRO A O 1
ATOM 3290 N N . ILE A 1 421 ? -8.227 23.714 -1.854 1.00 86.81 421 ILE A N 1
ATOM 3291 C CA . ILE A 1 421 ? -8.024 25.025 -1.223 1.00 86.81 421 ILE A CA 1
ATOM 3292 C C . ILE A 1 421 ? -6.551 25.474 -1.251 1.00 86.81 421 ILE A C 1
ATOM 3294 O O . ILE A 1 421 ? -6.275 26.664 -1.117 1.00 86.81 421 ILE A O 1
ATOM 3298 N N . PHE A 1 422 ? -5.606 24.549 -1.455 1.00 86.62 422 PHE A N 1
ATOM 3299 C CA . PHE A 1 422 ? -4.184 24.856 -1.591 1.00 86.62 422 PHE A CA 1
ATOM 3300 C C . PHE A 1 422 ? -3.790 24.923 -3.068 1.00 86.62 422 PHE A C 1
ATOM 3302 O O . PHE A 1 422 ? -4.179 24.087 -3.881 1.00 86.62 422 PHE A O 1
ATOM 3309 N N . THR A 1 423 ? -2.976 25.916 -3.419 1.00 83.12 423 THR A N 1
ATOM 3310 C CA . THR A 1 423 ? -2.528 26.176 -4.797 1.00 83.12 423 THR A CA 1
ATOM 3311 C C . THR A 1 423 ? -1.250 25.420 -5.177 1.00 83.12 423 THR A C 1
ATOM 3313 O O . THR A 1 423 ? -0.604 25.761 -6.164 1.00 83.12 423 THR A O 1
ATOM 3316 N N . SER A 1 424 ? -0.868 24.395 -4.407 1.00 86.44 424 SER A N 1
ATOM 3317 C CA . SER A 1 424 ? 0.349 23.602 -4.635 1.00 86.44 424 SER A CA 1
ATOM 3318 C C . SER A 1 424 ? 0.317 22.825 -5.952 1.00 86.44 424 SER A C 1
ATOM 3320 O O . SER A 1 424 ? 1.331 22.746 -6.640 1.00 86.44 424 SER A O 1
ATOM 3322 N N . PHE A 1 425 ? -0.851 22.296 -6.329 1.00 89.00 425 PHE A N 1
ATOM 3323 C CA . PHE A 1 425 ? -1.060 21.611 -7.601 1.00 89.00 425 PHE A CA 1
ATOM 3324 C C . PHE A 1 425 ? -2.240 22.209 -8.362 1.00 89.00 425 PHE A C 1
ATOM 3326 O O . PHE A 1 425 ? -3.325 22.413 -7.815 1.00 89.00 425 PHE A O 1
ATOM 3333 N N . ASN A 1 426 ? -2.044 22.428 -9.662 1.00 89.62 426 ASN A N 1
ATOM 3334 C CA . ASN A 1 426 ? -3.119 22.846 -10.555 1.00 89.62 426 ASN A CA 1
ATOM 3335 C C . ASN A 1 426 ? -4.198 21.758 -10.667 1.00 89.62 426 ASN A C 1
ATOM 3337 O O . ASN A 1 426 ? -3.947 20.569 -10.453 1.00 89.62 426 ASN A O 1
ATOM 3341 N N . ARG A 1 427 ? -5.411 22.161 -11.052 1.00 88.38 427 ARG A N 1
ATOM 3342 C CA . ARG A 1 427 ? -6.529 21.254 -11.331 1.00 88.38 427 ARG A CA 1
ATOM 3343 C C . ARG A 1 427 ? -7.128 21.550 -12.699 1.00 88.38 427 ARG A C 1
ATOM 3345 O O . ARG A 1 427 ? -7.225 22.699 -13.122 1.00 88.38 427 ARG A O 1
ATOM 3352 N N . THR A 1 428 ? -7.565 20.500 -13.386 1.00 87.25 428 THR A N 1
ATOM 3353 C CA . THR A 1 428 ? -8.359 20.636 -14.614 1.00 87.25 428 THR A CA 1
ATOM 3354 C C . THR A 1 428 ? -9.736 21.239 -14.309 1.00 87.25 428 THR A C 1
ATOM 3356 O O . THR A 1 428 ? -10.214 21.178 -13.176 1.00 87.25 428 THR A O 1
ATOM 3359 N N . LYS A 1 429 ? -10.446 21.721 -15.340 1.00 84.75 429 LYS A N 1
ATOM 3360 C CA . LYS A 1 429 ? -11.849 22.168 -15.211 1.00 84.75 429 LYS A CA 1
ATOM 3361 C C . LYS A 1 429 ? -12.798 21.089 -14.657 1.00 84.75 429 LYS A C 1
ATOM 3363 O O . LYS A 1 429 ? -13.843 21.434 -14.123 1.00 84.75 429 LYS A O 1
ATOM 3368 N N . GLY A 1 430 ? -12.442 19.805 -14.779 1.00 80.88 430 GLY A N 1
ATOM 3369 C CA . GLY A 1 430 ? -13.183 18.671 -14.212 1.00 80.88 430 GLY A CA 1
ATOM 3370 C C . GLY A 1 430 ? -12.755 18.277 -12.792 1.00 80.88 430 GLY A C 1
ATOM 3371 O O . GLY A 1 430 ? -13.132 17.209 -12.327 1.00 80.88 430 GLY A O 1
ATOM 3372 N N . GLY A 1 431 ? -11.924 19.078 -12.117 1.00 85.19 431 GLY A N 1
ATOM 3373 C CA . GLY A 1 431 ? -11.479 18.832 -10.741 1.00 85.19 431 GLY A CA 1
ATOM 3374 C C . GLY A 1 431 ? -10.295 17.869 -10.585 1.00 85.19 431 GLY A C 1
ATOM 3375 O O . GLY A 1 431 ? -9.741 17.797 -9.490 1.00 85.19 431 GLY A O 1
ATOM 3376 N N . LEU A 1 432 ? -9.863 17.178 -11.648 1.00 87.19 432 LEU A N 1
ATOM 3377 C CA . LEU A 1 432 ? -8.686 16.294 -11.641 1.00 87.19 432 LEU A CA 1
ATOM 3378 C C . LEU A 1 432 ? -7.404 17.070 -11.282 1.00 87.19 432 LEU A C 1
ATOM 3380 O O . LEU A 1 432 ? -7.114 18.077 -11.935 1.00 87.19 432 LEU A O 1
ATOM 3384 N N . ILE A 1 433 ? -6.638 16.598 -10.296 1.00 90.50 433 ILE A N 1
ATOM 3385 C CA . ILE A 1 433 ? -5.339 17.169 -9.891 1.00 90.50 433 ILE A CA 1
ATOM 3386 C C . ILE A 1 433 ? -4.245 16.946 -10.957 1.00 90.50 433 ILE A C 1
ATOM 3388 O O . ILE A 1 433 ? -4.204 15.912 -11.618 1.00 90.50 433 ILE A O 1
ATOM 3392 N N . GLN A 1 434 ? -3.363 17.929 -11.159 1.00 89.38 434 GLN A N 1
ATOM 3393 C CA . GLN A 1 434 ? -2.312 17.924 -12.189 1.00 89.38 434 GLN A CA 1
ATOM 3394 C C . GLN A 1 434 ? -0.912 17.816 -11.569 1.00 89.38 434 GLN A C 1
ATOM 3396 O O . GLN A 1 434 ? -0.102 18.740 -11.639 1.00 89.38 434 GLN A O 1
ATOM 3401 N N . LEU A 1 435 ? -0.629 16.650 -10.988 1.00 88.94 435 LEU A N 1
ATOM 3402 C CA . LEU A 1 435 ? 0.645 16.312 -10.331 1.00 88.94 435 LEU A CA 1
ATOM 3403 C C . LEU A 1 435 ? 1.845 16.233 -11.294 1.00 88.94 435 LEU A C 1
ATOM 3405 O O . LEU A 1 435 ? 2.983 16.236 -10.858 1.00 88.94 435 LEU A O 1
ATOM 3409 N N . ASN A 1 436 ? 1.602 16.172 -12.605 1.00 84.06 436 ASN A N 1
ATOM 3410 C CA . ASN A 1 436 ? 2.634 16.122 -13.645 1.00 84.06 436 ASN A CA 1
ATOM 3411 C C . ASN A 1 436 ? 2.880 17.489 -14.320 1.00 84.06 436 ASN A C 1
ATOM 3413 O O . ASN A 1 436 ? 3.365 17.547 -15.451 1.00 84.06 436 ASN A O 1
ATOM 3417 N N . HIS A 1 437 ? 2.466 18.587 -13.680 1.00 80.44 437 HIS A N 1
ATOM 3418 C CA . HIS A 1 437 ? 2.636 19.962 -14.168 1.00 80.44 437 HIS A CA 1
ATOM 3419 C C . HIS A 1 437 ? 2.083 20.219 -15.585 1.00 80.44 437 HIS A C 1
ATOM 3421 O O . HIS A 1 437 ? 2.629 21.016 -16.344 1.00 80.44 437 HIS A O 1
ATOM 3427 N N . GLY A 1 438 ? 0.991 19.539 -15.955 1.00 70.25 438 GLY A N 1
ATOM 3428 C CA . GLY A 1 438 ? 0.324 19.715 -17.251 1.00 70.25 438 GLY A CA 1
ATOM 3429 C C . GLY A 1 438 ? 0.983 18.981 -18.424 1.00 70.25 438 GLY A C 1
ATOM 3430 O O . GLY A 1 438 ? 0.548 19.151 -19.563 1.00 70.25 438 GLY A O 1
ATOM 3431 N N . ARG A 1 439 ? 1.998 18.145 -18.166 1.00 77.06 439 ARG A N 1
ATOM 3432 C CA . ARG A 1 439 ? 2.601 17.241 -19.160 1.00 77.06 439 ARG A CA 1
ATOM 3433 C C . ARG A 1 439 ? 1.591 16.139 -19.581 1.00 77.06 439 ARG A C 1
ATOM 3435 O O . ARG A 1 439 ? 0.507 16.026 -18.996 1.00 77.06 439 ARG A O 1
ATOM 3442 N N . PRO A 1 440 ? 1.894 15.298 -20.588 1.00 69.31 440 PRO A N 1
ATOM 3443 C CA . PRO A 1 440 ? 1.079 14.120 -20.903 1.00 69.31 440 PRO A CA 1
ATOM 3444 C C . PRO A 1 440 ? 1.007 13.092 -19.754 1.00 69.31 440 PRO A C 1
ATOM 3446 O O . PRO A 1 440 ? 1.787 13.140 -18.808 1.00 69.31 440 PRO A O 1
ATOM 3449 N N . GLN A 1 441 ? 0.076 12.136 -19.864 1.00 66.88 441 GLN A N 1
ATOM 3450 C CA . GLN A 1 441 ? -0.092 10.995 -18.940 1.00 66.88 441 GLN A CA 1
ATOM 3451 C C . GLN A 1 441 ? -0.348 11.349 -17.445 1.00 66.88 441 GLN A C 1
ATOM 3453 O O . GLN A 1 441 ? 0.273 10.765 -16.557 1.00 66.88 441 GLN A O 1
ATOM 3458 N N . PRO A 1 442 ? -1.287 12.259 -17.103 1.00 75.62 442 PRO A N 1
ATOM 3459 C CA . PRO A 1 442 ? -1.496 12.681 -15.710 1.00 75.62 442 PRO A CA 1
ATOM 3460 C C . PRO A 1 442 ? -2.056 11.583 -14.792 1.00 75.62 442 PRO A C 1
ATOM 3462 O O . PRO A 1 442 ? -1.813 11.612 -13.588 1.00 75.62 442 PRO A O 1
ATOM 3465 N N . LEU A 1 443 ? -2.812 10.620 -15.335 1.00 85.12 443 LEU A N 1
ATOM 3466 C CA . LEU A 1 443 ? -3.656 9.725 -14.535 1.00 85.12 443 LEU A CA 1
ATOM 3467 C C . LEU A 1 443 ? -2.876 8.811 -13.579 1.00 85.12 443 LEU A C 1
ATOM 3469 O O . LEU A 1 443 ? -3.375 8.560 -12.486 1.00 85.12 443 LEU A O 1
ATOM 3473 N N . GLN A 1 444 ? -1.664 8.365 -13.933 1.00 86.94 444 GLN A N 1
ATOM 3474 C CA . GLN A 1 444 ? -0.861 7.498 -13.055 1.00 86.94 444 GLN A CA 1
ATOM 3475 C C . GLN A 1 444 ? -0.507 8.185 -11.727 1.00 86.94 444 GLN A C 1
ATOM 3477 O O . GLN A 1 444 ? -0.651 7.605 -10.654 1.00 86.94 444 GLN A O 1
ATOM 3482 N N . TYR A 1 445 ? -0.141 9.466 -11.785 1.00 90.81 445 TYR A N 1
ATOM 3483 C CA . TYR A 1 445 ? 0.182 10.256 -10.601 1.00 90.81 445 TYR A CA 1
ATOM 3484 C C . TYR A 1 445 ? -1.073 10.524 -9.762 1.00 90.81 445 TYR A C 1
ATOM 3486 O O . TYR A 1 445 ? -1.028 10.456 -8.536 1.00 90.81 445 TYR A O 1
ATOM 3494 N N . VAL A 1 446 ? -2.212 10.771 -10.422 1.00 91.88 446 VAL A N 1
ATOM 3495 C CA . VAL A 1 446 ? -3.504 10.988 -9.755 1.00 91.88 446 VAL A CA 1
ATOM 3496 C C . VAL A 1 446 ? -3.943 9.759 -8.959 1.00 91.88 446 VAL A C 1
ATOM 3498 O O . VAL A 1 446 ? -4.350 9.907 -7.808 1.00 91.88 446 VAL A O 1
ATOM 3501 N N . VAL A 1 447 ? -3.847 8.552 -9.531 1.00 91.50 447 VAL A N 1
ATOM 3502 C CA . VAL A 1 447 ? -4.227 7.328 -8.803 1.00 91.50 447 VAL A CA 1
ATOM 3503 C C . VAL A 1 447 ? -3.243 6.998 -7.680 1.00 91.50 447 VAL A C 1
ATOM 3505 O O . VAL A 1 447 ? -3.687 6.570 -6.618 1.00 91.50 447 VAL A O 1
ATOM 3508 N N . ASN A 1 448 ? -1.947 7.291 -7.847 1.00 94.38 448 ASN A N 1
ATOM 3509 C CA . ASN A 1 448 ? -0.961 7.171 -6.768 1.00 94.38 448 ASN A CA 1
ATOM 3510 C C . ASN A 1 448 ? -1.295 8.106 -5.592 1.00 94.38 448 ASN A C 1
ATOM 3512 O O . ASN A 1 448 ? -1.325 7.661 -4.447 1.00 94.38 448 ASN A O 1
ATOM 3516 N N . ALA A 1 449 ? -1.612 9.378 -5.857 1.00 94.88 449 ALA A N 1
ATOM 3517 C CA . ALA A 1 449 ? -2.018 10.328 -4.818 1.00 94.88 449 ALA A CA 1
ATOM 3518 C C . ALA A 1 449 ? -3.346 9.935 -4.145 1.00 94.88 449 ALA A C 1
ATOM 3520 O O . ALA A 1 449 ? -3.473 10.042 -2.928 1.00 94.88 449 ALA A O 1
ATOM 3521 N N . ALA A 1 450 ? -4.323 9.431 -4.909 1.00 94.56 450 ALA A N 1
ATOM 3522 C CA . ALA A 1 450 ? -5.584 8.923 -4.365 1.00 94.56 450 ALA A CA 1
ATOM 3523 C C . ALA A 1 450 ? -5.376 7.694 -3.459 1.00 94.56 450 ALA A C 1
ATOM 3525 O O . ALA A 1 450 ? -5.992 7.597 -2.396 1.00 94.56 450 ALA A O 1
ATOM 3526 N N . PHE A 1 451 ? -4.482 6.778 -3.845 1.00 95.69 451 PHE A N 1
ATOM 3527 C CA . PHE A 1 451 ? -4.093 5.634 -3.022 1.00 95.69 451 PHE A CA 1
ATOM 3528 C C . PHE A 1 451 ? -3.414 6.089 -1.724 1.00 95.69 451 PHE A C 1
ATOM 3530 O O . PHE A 1 451 ? -3.869 5.714 -0.646 1.00 95.69 451 PHE A O 1
ATOM 3537 N N . LEU A 1 452 ? -2.403 6.963 -1.802 1.00 97.00 452 LEU A N 1
ATOM 3538 C CA . LEU A 1 452 ? -1.711 7.478 -0.616 1.00 97.00 452 LEU A CA 1
ATOM 3539 C C . LEU A 1 452 ? -2.639 8.242 0.337 1.00 97.00 452 LEU A C 1
ATOM 3541 O O . LEU A 1 452 ? -2.539 8.061 1.548 1.00 97.00 452 LEU A O 1
ATOM 3545 N N . ALA A 1 453 ? -3.556 9.058 -0.191 1.00 96.31 453 ALA A N 1
ATOM 3546 C CA . ALA A 1 453 ? -4.553 9.762 0.613 1.00 96.31 453 ALA A CA 1
ATOM 3547 C C . ALA A 1 453 ? -5.506 8.792 1.331 1.00 96.31 453 ALA A C 1
ATOM 3549 O O . ALA A 1 453 ? -5.793 8.983 2.511 1.00 96.31 453 ALA A O 1
ATOM 3550 N N . SER A 1 454 ? -5.938 7.723 0.650 1.00 95.19 454 SER A N 1
ATOM 3551 C CA . SER A 1 454 ? -6.767 6.667 1.253 1.00 95.19 454 SER A CA 1
ATOM 3552 C C . SER A 1 454 ? -6.017 5.963 2.385 1.00 95.19 454 SER A C 1
ATOM 3554 O O . SER A 1 454 ? -6.491 5.939 3.518 1.00 95.19 454 SER A O 1
ATOM 3556 N N . VAL A 1 455 ? -4.806 5.479 2.100 1.00 94.94 455 VAL A N 1
ATOM 3557 C CA . VAL A 1 455 ? -3.955 4.748 3.047 1.00 94.94 455 VAL A CA 1
ATOM 3558 C C . VAL A 1 455 ? -3.617 5.599 4.275 1.00 94.94 455 VAL A C 1
ATOM 3560 O O . VAL A 1 455 ? -3.753 5.130 5.401 1.00 94.94 455 VAL A O 1
ATOM 3563 N N . TYR A 1 456 ? -3.254 6.873 4.096 1.00 96.38 456 TYR A N 1
ATOM 3564 C CA . TYR A 1 456 ? -2.985 7.765 5.226 1.00 96.38 456 TYR A CA 1
ATOM 3565 C C . TYR A 1 456 ? -4.248 8.098 6.035 1.00 96.38 456 TYR A C 1
ATOM 3567 O O . TYR A 1 456 ? -4.177 8.148 7.261 1.00 96.38 456 TYR A O 1
ATOM 3575 N N . SER A 1 457 ? -5.411 8.259 5.387 1.00 95.56 457 SER A N 1
ATOM 3576 C CA . SER A 1 457 ? -6.686 8.436 6.100 1.00 95.56 457 SER A CA 1
ATOM 3577 C C . SER A 1 457 ? -7.050 7.215 6.950 1.00 95.56 457 SER A C 1
ATOM 3579 O O . SER A 1 457 ? -7.477 7.370 8.091 1.00 95.56 457 SER A O 1
ATOM 3581 N N . ASP A 1 458 ? -6.790 6.010 6.437 1.00 93.75 458 ASP A N 1
ATOM 3582 C CA . ASP A 1 458 ? -7.024 4.758 7.154 1.00 93.75 458 ASP A CA 1
ATOM 3583 C C . ASP A 1 458 ? -6.016 4.570 8.308 1.00 93.75 458 ASP A C 1
ATOM 3585 O O . ASP A 1 458 ? -6.389 4.049 9.358 1.00 93.75 458 ASP A O 1
ATOM 3589 N N . TYR A 1 459 ? -4.768 5.048 8.178 1.00 94.44 459 TYR A N 1
ATOM 3590 C CA . TYR A 1 459 ? -3.802 5.058 9.288 1.00 94.44 459 TYR A CA 1
ATOM 3591 C C . TYR A 1 459 ? -4.186 6.019 10.415 1.00 94.44 459 TYR A C 1
ATOM 3593 O O . TYR A 1 459 ? -3.993 5.680 11.581 1.00 94.44 459 TYR A O 1
ATOM 3601 N N . LEU A 1 460 ? -4.693 7.211 10.082 1.00 92.69 460 LEU A N 1
ATOM 3602 C CA . LEU A 1 460 ? -5.163 8.180 11.075 1.00 92.69 460 LEU A CA 1
ATOM 3603 C C . LEU A 1 460 ? -6.370 7.620 11.842 1.00 92.69 460 LEU A C 1
ATOM 3605 O O . LEU A 1 460 ? -6.336 7.576 13.070 1.00 92.69 460 LEU A O 1
ATOM 3609 N N . ASP A 1 461 ? -7.370 7.089 11.133 1.00 91.56 461 ASP A N 1
ATOM 3610 C CA . ASP A 1 461 ? -8.534 6.438 11.747 1.00 91.56 461 ASP A CA 1
ATOM 3611 C C . ASP A 1 461 ? -8.143 5.254 12.642 1.00 91.56 461 ASP A C 1
ATOM 3613 O O . ASP A 1 461 ? -8.605 5.152 13.776 1.00 91.56 461 ASP A O 1
ATOM 3617 N N . ALA A 1 462 ? -7.258 4.369 12.170 1.00 89.81 462 ALA A N 1
ATOM 3618 C CA . ALA A 1 462 ? -6.784 3.224 12.950 1.00 89.81 462 ALA A CA 1
ATOM 3619 C C . ALA A 1 462 ? -5.898 3.617 14.151 1.00 89.81 462 ALA A C 1
ATOM 3621 O O . ALA A 1 462 ? -5.653 2.789 15.029 1.00 89.81 462 ALA A O 1
ATOM 3622 N N . ALA A 1 463 ? -5.419 4.864 14.197 1.00 89.56 463 ALA A N 1
ATOM 3623 C CA . ALA A 1 463 ? -4.718 5.464 15.330 1.00 89.56 463 ALA A CA 1
ATOM 3624 C C . ALA A 1 463 ? -5.650 6.317 16.220 1.00 89.56 463 ALA A C 1
ATOM 3626 O O . ALA A 1 463 ? -5.162 7.188 16.943 1.00 89.56 463 ALA A O 1
ATOM 3627 N N . ASP A 1 464 ? -6.975 6.126 16.128 1.00 90.75 464 ASP A N 1
ATOM 3628 C CA . ASP A 1 464 ? -8.015 6.918 16.810 1.00 90.75 464 ASP A CA 1
ATOM 3629 C C . ASP A 1 464 ? -7.835 8.447 16.618 1.00 90.75 464 ASP A C 1
ATOM 3631 O O . ASP A 1 464 ? -8.191 9.261 17.473 1.00 90.75 464 ASP A O 1
ATOM 3635 N N . THR A 1 465 ? -7.252 8.856 15.485 1.00 88.94 465 THR A N 1
ATOM 3636 C CA . THR A 1 465 ? -6.910 10.247 15.169 1.00 88.94 465 THR A CA 1
ATOM 3637 C C . THR A 1 465 ? -7.892 10.786 14.118 1.00 88.94 465 THR A C 1
ATOM 3639 O O . THR A 1 465 ? -7.750 10.472 12.939 1.00 88.94 465 THR A O 1
ATOM 3642 N N . PRO A 1 466 ? -8.882 11.624 14.490 1.00 88.94 466 PRO A N 1
ATOM 3643 C CA . PRO A 1 466 ? -10.040 11.942 13.637 1.00 88.94 466 PRO A CA 1
ATOM 3644 C C . PRO A 1 466 ? -9.740 12.846 12.426 1.00 88.94 466 PRO A C 1
ATOM 3646 O O . PRO A 1 466 ? -10.654 13.246 11.704 1.00 88.94 466 PRO A O 1
ATOM 3649 N N . GLY A 1 467 ? -8.483 13.238 12.221 1.00 91.50 467 GLY A N 1
ATOM 3650 C CA . GLY A 1 467 ? -8.075 14.182 11.189 1.00 91.50 467 GLY A CA 1
ATOM 3651 C C . GLY A 1 467 ? -6.676 14.743 11.422 1.00 91.50 467 GLY A C 1
ATOM 3652 O O . GLY A 1 467 ? -5.959 14.307 12.321 1.00 91.50 467 GLY A O 1
ATOM 3653 N N . TRP A 1 468 ? -6.287 15.738 10.630 1.00 94.19 468 TRP A N 1
ATOM 3654 C CA . TRP A 1 468 ? -4.995 16.413 10.757 1.00 94.19 468 TRP A CA 1
ATOM 3655 C C . TRP A 1 468 ? -5.125 17.921 10.507 1.00 94.19 468 TRP A C 1
ATOM 3657 O O . TRP A 1 468 ? -6.158 18.418 10.051 1.00 94.19 468 TRP A O 1
ATOM 3667 N N . TYR A 1 469 ? -4.075 18.667 10.850 1.00 91.75 469 TYR A N 1
ATOM 3668 C CA . TYR A 1 469 ? -4.037 20.120 10.704 1.00 91.75 469 TYR A CA 1
ATOM 3669 C C . TYR A 1 469 ? -3.277 20.536 9.445 1.00 91.75 469 TYR A C 1
ATOM 3671 O O . TYR A 1 469 ? -2.139 20.123 9.222 1.00 91.75 469 TYR A O 1
ATOM 3679 N N . CYS A 1 470 ? -3.883 21.434 8.672 1.00 91.94 470 CYS A N 1
ATOM 3680 C CA . CYS A 1 470 ? -3.252 22.150 7.573 1.00 91.94 470 CYS A CA 1
ATOM 3681 C C . CYS A 1 470 ? -3.101 23.624 7.960 1.00 91.94 470 CYS A C 1
ATOM 3683 O O . CYS A 1 470 ? -3.978 24.456 7.700 1.00 91.94 470 CYS A O 1
ATOM 3685 N N . GLY A 1 471 ? -1.997 23.939 8.641 1.00 86.88 471 GLY A N 1
ATOM 3686 C CA . GLY A 1 471 ? -1.814 25.235 9.293 1.00 86.88 471 GLY A CA 1
ATOM 3687 C C . GLY A 1 471 ? -2.840 25.417 10.424 1.00 86.88 471 GLY A C 1
ATOM 3688 O O . GLY A 1 471 ? -2.932 24.540 11.280 1.00 86.88 471 GLY A O 1
ATOM 3689 N N . PRO A 1 472 ? -3.626 26.511 10.453 1.00 87.94 472 PRO A N 1
ATOM 3690 C CA . PRO A 1 472 ? -4.627 26.740 11.499 1.00 87.94 472 PRO A CA 1
ATOM 3691 C C . PRO A 1 472 ? -5.905 25.898 11.332 1.00 87.94 472 PRO A C 1
ATOM 3693 O O . PRO A 1 472 ? -6.726 25.858 12.244 1.00 87.94 472 PRO A O 1
ATOM 3696 N N . ASN A 1 473 ? -6.106 25.257 10.176 1.00 91.88 473 ASN A N 1
ATOM 3697 C CA . ASN A 1 473 ? -7.365 24.603 9.820 1.00 91.88 473 ASN A CA 1
ATOM 3698 C C . ASN A 1 473 ? -7.292 23.090 10.061 1.00 91.88 473 ASN A C 1
ATOM 3700 O O . ASN A 1 473 ? -6.382 22.429 9.561 1.00 91.88 473 ASN A O 1
ATOM 3704 N N . PHE A 1 474 ? -8.273 22.543 10.777 1.00 94.25 474 PHE A N 1
ATOM 3705 C CA . PHE A 1 474 ? -8.445 21.101 10.969 1.00 94.25 474 PHE A CA 1
ATOM 3706 C C . PHE A 1 474 ? -9.279 20.488 9.834 1.00 94.25 474 PHE A C 1
ATOM 3708 O O . PHE A 1 474 ? -10.300 21.057 9.446 1.00 94.25 474 PHE A O 1
ATOM 3715 N N . TYR A 1 475 ? -8.873 19.316 9.346 1.00 93.62 475 TYR A N 1
ATOM 3716 C CA . TYR A 1 475 ? -9.595 18.526 8.345 1.00 93.62 475 TYR A CA 1
ATOM 3717 C C . TYR A 1 475 ? -9.798 17.100 8.857 1.00 93.62 475 TYR A C 1
ATOM 3719 O O . TYR A 1 475 ? -8.845 16.484 9.333 1.00 93.62 475 TYR A O 1
ATOM 3727 N N . SER A 1 476 ? -11.019 16.565 8.746 1.00 95.62 476 SER A N 1
ATOM 3728 C CA . SER A 1 476 ? -11.300 15.168 9.095 1.00 95.62 476 SER A CA 1
ATOM 3729 C C . SER A 1 476 ? -10.725 14.197 8.063 1.00 95.62 476 SER A C 1
ATOM 3731 O O . SER A 1 476 ? -10.533 14.549 6.896 1.00 95.62 476 SER A O 1
ATOM 3733 N N . THR A 1 477 ? -10.484 12.950 8.470 1.00 93.25 477 THR A N 1
ATOM 3734 C CA . THR A 1 477 ? -9.990 11.874 7.587 1.00 93.25 477 THR A CA 1
ATOM 3735 C C . THR A 1 477 ? -10.888 11.630 6.370 1.00 93.25 477 THR A C 1
ATOM 3737 O O . THR A 1 477 ? -10.381 11.371 5.274 1.00 93.25 477 THR A O 1
ATOM 3740 N N . ASP A 1 478 ? -12.202 11.833 6.506 1.00 93.62 478 ASP A N 1
ATOM 3741 C CA . ASP A 1 478 ? -13.167 11.775 5.400 1.00 93.62 478 ASP A CA 1
ATOM 3742 C C . ASP A 1 478 ? -12.827 12.717 4.236 1.00 93.62 478 ASP A C 1
ATOM 3744 O O . ASP A 1 478 ? -13.081 12.374 3.082 1.00 93.62 478 ASP A O 1
ATOM 3748 N N . VAL A 1 479 ? -12.180 13.861 4.490 1.00 94.56 479 VAL A N 1
ATOM 3749 C CA . VAL A 1 479 ? -11.778 14.806 3.434 1.00 94.56 479 VAL A CA 1
ATOM 3750 C C . VAL A 1 479 ? -10.754 14.177 2.478 1.00 94.56 479 VAL A C 1
ATOM 3752 O O . VAL A 1 479 ? -10.806 14.420 1.270 1.00 94.56 479 VAL A O 1
ATOM 3755 N N . LEU A 1 480 ? -9.855 13.319 2.978 1.00 92.31 480 LEU A N 1
ATOM 3756 C CA . LEU A 1 480 ? -8.920 12.561 2.132 1.00 92.31 480 LEU A CA 1
ATOM 3757 C C . LEU A 1 480 ? -9.612 11.425 1.387 1.00 92.31 480 LEU A C 1
ATOM 3759 O O . LEU A 1 480 ? -9.291 11.180 0.223 1.00 92.31 480 LEU A O 1
ATOM 3763 N N . ARG A 1 481 ? -10.590 10.768 2.018 1.00 90.88 481 ARG A N 1
ATOM 3764 C CA . ARG A 1 481 ? -11.398 9.735 1.360 1.00 90.88 481 ARG A CA 1
ATOM 3765 C C . ARG A 1 481 ? -12.235 10.314 0.228 1.00 90.88 481 ARG A C 1
ATOM 3767 O O . ARG A 1 481 ? -12.280 9.722 -0.846 1.00 90.88 481 ARG A O 1
ATOM 3774 N N . ASP A 1 482 ? -12.829 11.489 0.415 1.00 91.31 482 ASP A N 1
ATOM 3775 C CA . ASP A 1 482 ? -13.551 12.202 -0.640 1.00 91.31 482 ASP A CA 1
ATOM 3776 C C . ASP A 1 482 ? -12.614 12.762 -1.716 1.00 91.31 482 ASP A C 1
ATOM 3778 O O . ASP A 1 482 ? -12.939 12.704 -2.906 1.00 91.31 482 ASP A O 1
ATOM 3782 N N . PHE A 1 483 ? -11.404 13.209 -1.366 1.00 92.38 483 PHE A N 1
ATOM 3783 C CA . PHE A 1 483 ? -10.376 13.495 -2.368 1.00 92.38 483 PHE A CA 1
ATOM 3784 C C . PHE A 1 483 ? -10.056 12.247 -3.213 1.00 92.38 483 PHE A C 1
ATOM 3786 O O . PHE A 1 483 ? -10.170 12.293 -4.438 1.00 92.38 483 PHE A O 1
ATOM 3793 N N . ALA A 1 484 ? -9.742 11.108 -2.594 1.00 91.06 484 ALA A N 1
ATOM 3794 C CA . ALA A 1 484 ? -9.433 9.869 -3.308 1.00 91.06 484 ALA A CA 1
ATOM 3795 C C . ALA A 1 484 ? -10.620 9.355 -4.150 1.00 91.06 484 ALA A C 1
ATOM 3797 O O . ALA A 1 484 ? -10.457 8.963 -5.311 1.00 91.06 484 ALA A O 1
ATOM 3798 N N . ARG A 1 485 ? -11.840 9.428 -3.605 1.00 86.12 485 ARG A N 1
ATOM 3799 C CA . ARG A 1 485 ? -13.093 9.093 -4.294 1.00 86.12 485 ARG A CA 1
ATOM 3800 C C . ARG A 1 485 ? -13.336 10.006 -5.494 1.00 86.12 485 ARG A C 1
ATOM 3802 O O . ARG A 1 485 ? -13.654 9.510 -6.568 1.00 86.12 485 ARG A O 1
ATOM 3809 N N . THR A 1 486 ? -13.142 11.320 -5.367 1.00 84.94 486 THR A N 1
ATOM 3810 C CA . THR A 1 486 ? -13.285 12.243 -6.509 1.00 84.94 486 THR A CA 1
ATOM 3811 C C . THR A 1 486 ? -12.209 12.019 -7.564 1.00 84.94 486 THR A C 1
ATOM 3813 O O . THR A 1 486 ? -12.525 12.067 -8.745 1.00 84.94 486 THR A O 1
ATOM 3816 N N . GLN A 1 487 ? -10.964 11.714 -7.186 1.00 86.44 487 GLN A N 1
ATOM 3817 C CA . GLN A 1 487 ? -9.899 11.444 -8.157 1.00 86.44 487 GLN A CA 1
ATOM 3818 C C . GLN A 1 487 ? -10.104 10.116 -8.909 1.00 86.44 487 GLN A C 1
ATOM 3820 O O . GLN A 1 487 ? -9.794 10.035 -10.095 1.00 86.44 487 GLN A O 1
ATOM 3825 N N . THR A 1 488 ? -10.696 9.103 -8.268 1.00 77.31 488 THR A N 1
ATOM 3826 C CA . THR A 1 488 ? -11.081 7.838 -8.925 1.00 77.31 488 THR A CA 1
ATOM 3827 C C . THR A 1 488 ? -12.391 7.943 -9.723 1.00 77.31 488 THR A C 1
ATOM 3829 O O . THR A 1 488 ? -12.533 7.285 -10.753 1.00 77.31 488 THR A O 1
ATOM 3832 N N . HIS A 1 489 ? -13.338 8.798 -9.313 1.00 66.19 489 HIS A N 1
ATOM 3833 C CA . HIS A 1 489 ? -14.587 9.076 -10.042 1.00 66.19 489 HIS A CA 1
ATOM 3834 C C . HIS A 1 489 ? -14.487 10.157 -11.130 1.00 66.19 489 HIS A C 1
ATOM 3836 O O . HIS A 1 489 ? -15.368 10.216 -11.983 1.00 66.19 489 HIS A O 1
ATOM 3842 N N . ALA A 1 490 ? -13.436 10.984 -11.159 1.00 47.19 490 ALA A N 1
ATOM 3843 C CA . ALA A 1 490 ? -13.214 11.985 -12.212 1.00 47.19 490 ALA A CA 1
ATOM 3844 C C . ALA A 1 490 ? -12.976 11.360 -13.606 1.00 47.19 490 ALA A C 1
ATOM 3846 O O . ALA A 1 490 ? -12.875 12.070 -14.609 1.00 47.19 490 ALA A O 1
ATOM 3847 N N . HIS A 1 491 ? -12.941 10.026 -13.689 1.00 39.62 491 HIS A N 1
ATOM 3848 C CA . HIS A 1 491 ? -13.061 9.277 -14.932 1.00 39.62 491 HIS A CA 1
ATOM 3849 C C . HIS A 1 491 ? -14.522 9.297 -15.434 1.00 39.62 491 HIS A C 1
ATOM 3851 O O . HIS A 1 491 ? -15.437 8.913 -14.707 1.00 39.62 491 HIS A O 1
ATOM 3857 N N . PRO A 1 492 ? -14.806 9.764 -16.663 1.00 38.12 492 PRO A N 1
ATOM 3858 C CA . PRO A 1 492 ? -15.973 10.619 -16.895 1.00 38.12 492 PRO A CA 1
ATOM 3859 C C . PRO A 1 492 ? -17.345 9.919 -16.861 1.00 38.12 492 PRO A C 1
ATOM 3861 O O . PRO A 1 492 ? -17.813 9.390 -17.875 1.00 38.12 492 PRO A O 1
ATOM 3864 N N . ARG A 1 493 ? -18.062 10.077 -15.739 1.00 29.03 493 ARG A N 1
ATOM 3865 C CA . ARG A 1 493 ? -19.536 10.102 -15.671 1.00 29.03 493 ARG A CA 1
ATOM 3866 C C . ARG A 1 493 ? -20.025 11.523 -15.340 1.00 29.03 493 ARG A C 1
ATOM 3868 O O . ARG A 1 493 ? -20.074 11.850 -14.166 1.00 29.03 493 ARG A O 1
ATOM 3875 N N . SER A 1 494 ? -20.450 12.286 -16.366 1.00 30.33 494 SER A N 1
ATOM 3876 C CA . SER A 1 494 ? -21.421 13.425 -16.341 1.00 30.33 494 SER A CA 1
ATOM 3877 C C . SER A 1 494 ? -21.218 14.593 -15.335 1.00 30.33 494 SER A C 1
ATOM 3879 O O . SER A 1 494 ? -20.834 14.390 -14.201 1.00 30.33 494 SER A O 1
ATOM 3881 N N . ASN A 1 495 ? -21.556 15.860 -15.596 1.00 27.92 495 ASN A N 1
ATOM 3882 C CA . ASN A 1 495 ? -22.306 16.488 -16.687 1.00 27.92 495 ASN A CA 1
ATOM 3883 C C . ASN A 1 495 ? -21.983 17.998 -16.711 1.00 27.92 495 ASN A C 1
ATOM 3885 O O . ASN A 1 495 ? -22.237 18.684 -15.724 1.00 27.92 495 ASN A O 1
ATOM 3889 N N . SER A 1 496 ? -21.542 18.545 -17.844 1.00 24.78 496 SER A N 1
ATOM 3890 C CA . SER A 1 496 ? -21.858 19.929 -18.231 1.00 24.78 496 SER A CA 1
ATOM 3891 C C . SER A 1 496 ? -21.742 20.077 -19.750 1.00 24.78 496 SER A C 1
ATOM 3893 O O . SER A 1 496 ? -20.917 19.444 -20.407 1.00 24.78 496 SER A O 1
ATOM 3895 N N . SER A 1 497 ? -22.665 20.835 -20.331 1.00 32.19 497 SER A N 1
ATOM 3896 C CA . SER A 1 497 ? -22.956 20.846 -21.764 1.00 32.19 497 SER A CA 1
ATOM 3897 C C . SER A 1 497 ? -22.079 21.826 -22.550 1.00 32.19 497 SER A C 1
ATOM 3899 O O . SER A 1 497 ? -22.295 23.034 -22.451 1.00 32.19 497 SER A O 1
ATOM 3901 N N . SER A 1 498 ? -21.144 21.334 -23.375 1.00 25.89 498 SER A N 1
ATOM 3902 C CA . SER A 1 498 ? -20.707 21.978 -24.641 1.00 25.89 498 SER A CA 1
ATOM 3903 C C . SER A 1 498 ? -19.657 21.152 -25.416 1.00 25.89 498 SER A C 1
ATOM 3905 O O . SER A 1 498 ? -18.664 20.741 -24.831 1.00 25.89 498 SER A O 1
ATOM 3907 N N . CYS A 1 499 ? -19.859 21.018 -26.742 1.00 23.03 499 CYS A N 1
ATOM 3908 C CA . CYS A 1 499 ? -18.893 20.610 -27.794 1.00 23.03 499 CYS A CA 1
ATOM 3909 C C . CYS A 1 499 ? -18.270 19.189 -27.701 1.00 23.03 499 CYS A C 1
ATOM 3911 O O . CYS A 1 499 ? -17.733 18.806 -26.673 1.00 23.03 499 CYS A O 1
ATOM 3913 N N . LEU A 1 500 ? -18.215 18.338 -28.736 1.00 23.89 500 LEU A N 1
ATOM 3914 C CA . LEU A 1 500 ? -18.651 18.344 -30.150 1.00 23.89 500 LEU A CA 1
ATOM 3915 C C . LEU A 1 500 ? -19.028 16.883 -30.533 1.00 23.89 500 LEU A C 1
ATOM 3917 O O . LEU A 1 500 ? -18.510 15.957 -29.903 1.00 23.89 500 LEU A O 1
ATOM 3921 N N . PRO A 1 501 ? -19.899 16.630 -31.530 1.00 28.20 501 PRO A N 1
ATOM 3922 C CA . PRO A 1 501 ? -20.349 15.279 -31.861 1.00 28.20 501 PRO A CA 1
ATOM 3923 C C . PRO A 1 501 ? -19.444 14.587 -32.891 1.00 28.20 501 PRO A C 1
ATOM 3925 O O . PRO A 1 501 ? -19.067 15.178 -33.899 1.00 28.20 501 PRO A O 1
ATOM 3928 N N . LEU A 1 502 ? -19.184 13.295 -32.687 1.00 24.53 502 LEU A N 1
ATOM 3929 C CA . LEU A 1 502 ? -18.703 12.390 -33.734 1.00 24.53 502 LEU A CA 1
ATOM 3930 C C . LEU A 1 502 ? -19.430 11.050 -33.600 1.00 24.53 502 LEU A C 1
ATOM 3932 O O . LEU A 1 502 ? -18.975 10.109 -32.955 1.00 24.53 502 LEU A O 1
ATOM 3936 N N . SER A 1 503 ? -20.627 11.014 -34.177 1.00 25.67 503 SER A N 1
ATOM 3937 C CA . SER A 1 503 ? -21.432 9.815 -34.367 1.00 25.67 503 SER A CA 1
ATOM 3938 C C . SER A 1 503 ? -21.301 9.344 -35.812 1.00 25.67 503 SER A C 1
ATOM 3940 O O . SER A 1 503 ? -21.626 10.098 -36.722 1.00 25.67 503 SER A O 1
ATOM 3942 N N . GLN A 1 504 ? -20.878 8.093 -36.013 1.00 23.62 504 GLN A N 1
ATOM 3943 C CA . GLN A 1 504 ? -21.375 7.197 -37.070 1.00 23.62 504 GLN A CA 1
ATOM 3944 C C . GLN A 1 504 ? -20.677 5.833 -36.987 1.00 23.62 504 GLN A C 1
ATOM 3946 O O . GLN A 1 504 ? -19.544 5.684 -37.426 1.00 23.62 504 GLN A O 1
ATOM 3951 N N . LEU A 1 505 ? -21.375 4.856 -36.398 1.00 23.05 505 LEU A N 1
ATOM 3952 C CA . LEU A 1 505 ? -21.488 3.444 -36.809 1.00 23.05 505 LEU A CA 1
ATOM 3953 C C . LEU A 1 505 ? -22.345 2.717 -35.742 1.00 23.05 505 LEU A C 1
ATOM 3955 O O . LEU A 1 505 ? -22.129 2.943 -34.549 1.00 23.05 505 LEU A O 1
ATOM 3959 N N . PRO A 1 506 ? -23.357 1.913 -36.118 1.00 23.97 506 PRO A N 1
ATOM 3960 C CA . PRO A 1 506 ? -24.299 1.331 -35.159 1.00 23.97 506 PRO A CA 1
ATOM 3961 C C . PRO A 1 506 ? -23.778 0.013 -34.559 1.00 23.97 506 PRO A C 1
ATOM 3963 O O . PRO A 1 506 ? -23.167 -0.778 -35.274 1.00 23.97 506 PRO A O 1
ATOM 3966 N N . GLY A 1 507 ? -24.096 -0.273 -33.286 1.00 25.70 507 GLY A N 1
ATOM 3967 C CA . GLY A 1 507 ? -24.055 -1.660 -32.788 1.00 25.70 507 GLY A CA 1
ATOM 3968 C C . GLY A 1 507 ? -23.488 -1.971 -31.397 1.00 25.70 507 GLY A C 1
ATOM 3969 O O . GLY A 1 507 ? -23.213 -3.141 -31.163 1.00 25.70 507 GLY A O 1
ATOM 3970 N N . PHE A 1 508 ? -23.331 -1.022 -30.463 1.00 25.39 508 PHE A N 1
ATOM 3971 C CA . PHE A 1 508 ? -23.015 -1.353 -29.057 1.00 25.39 508 PHE A CA 1
ATOM 3972 C C . PHE A 1 508 ? -23.838 -0.527 -28.057 1.00 25.39 508 PHE A C 1
ATOM 3974 O O . PHE A 1 508 ? -24.005 0.681 -28.211 1.00 25.39 508 PHE A O 1
ATOM 3981 N N . SER A 1 509 ? -24.388 -1.201 -27.043 1.00 24.61 509 SER A N 1
ATOM 3982 C CA . SER A 1 509 ? -25.277 -0.625 -26.027 1.00 24.61 509 SER A CA 1
ATOM 3983 C C . SER A 1 509 ? -24.523 -0.084 -24.808 1.00 24.61 509 SER A C 1
ATOM 3985 O O . SER A 1 509 ? -23.561 -0.689 -24.342 1.00 24.61 509 SER A O 1
ATOM 3987 N N . ASN A 1 510 ? -25.020 1.020 -24.247 1.00 29.05 510 ASN A N 1
ATOM 3988 C CA . ASN A 1 510 ? -24.414 1.758 -23.134 1.00 29.05 510 ASN A CA 1
ATOM 3989 C C . ASN A 1 510 ? -24.089 0.901 -21.887 1.00 29.05 510 ASN A C 1
ATOM 3991 O O . ASN A 1 510 ? -24.978 0.656 -21.080 1.00 29.05 510 ASN A O 1
ATOM 3995 N N . ILE A 1 511 ? -22.813 0.537 -21.701 1.00 27.92 511 ILE A N 1
ATOM 3996 C CA . ILE A 1 511 ? -21.982 0.682 -20.478 1.00 27.92 511 ILE A CA 1
ATOM 3997 C C . ILE A 1 511 ? -20.534 0.353 -20.893 1.00 27.92 511 ILE A C 1
ATOM 3999 O O . ILE A 1 511 ? -19.956 -0.679 -20.556 1.00 27.92 511 ILE A O 1
ATOM 4003 N N . ASP A 1 512 ? -19.923 1.260 -21.655 1.00 26.41 512 ASP A N 1
ATOM 4004 C CA . ASP A 1 512 ? -18.480 1.218 -21.886 1.00 26.41 512 ASP A CA 1
ATOM 4005 C C . ASP A 1 512 ? -17.745 1.969 -20.776 1.00 26.41 512 ASP A C 1
ATOM 4007 O O . ASP A 1 512 ? -17.950 3.165 -20.541 1.00 26.41 512 ASP A O 1
ATOM 4011 N N . LEU A 1 513 ? -16.824 1.265 -20.115 1.00 30.95 513 LEU A N 1
ATOM 4012 C CA . LEU A 1 513 ? -15.767 1.910 -19.347 1.00 30.95 513 LEU A CA 1
ATOM 4013 C C . LEU A 1 513 ? -14.938 2.758 -20.322 1.00 30.95 513 LEU A C 1
ATOM 4015 O O . LEU A 1 513 ? -14.098 2.224 -21.044 1.00 30.95 513 LEU A O 1
ATOM 4019 N N . LYS A 1 514 ? -15.058 4.089 -20.249 1.00 27.59 514 LYS A N 1
ATOM 4020 C CA . LYS A 1 514 ? -14.144 5.045 -20.913 1.00 27.59 514 LYS A CA 1
ATOM 4021 C C . LYS A 1 514 ? -12.684 4.973 -20.404 1.00 27.59 514 LYS A C 1
ATOM 4023 O O . LYS A 1 514 ? -11.912 5.901 -20.613 1.00 27.59 514 LYS A O 1
ATOM 4028 N N . ILE A 1 515 ? -12.296 3.897 -19.713 1.00 33.84 515 ILE A N 1
ATOM 4029 C CA . ILE A 1 515 ? -10.931 3.589 -19.246 1.00 33.84 515 ILE A CA 1
ATOM 4030 C C . ILE A 1 515 ? -10.042 3.084 -20.397 1.00 33.84 515 ILE A C 1
ATOM 4032 O O . ILE A 1 515 ? -8.824 3.073 -20.270 1.00 33.84 515 ILE A O 1
ATOM 4036 N N . ILE A 1 516 ? -10.621 2.748 -21.555 1.00 31.59 516 ILE A N 1
ATOM 4037 C CA . ILE A 1 516 ? -9.855 2.399 -22.753 1.00 31.59 516 ILE A CA 1
ATOM 4038 C C . ILE A 1 516 ? -10.238 3.346 -23.901 1.00 31.59 516 ILE A C 1
ATOM 4040 O O . ILE A 1 516 ? -11.337 3.217 -24.444 1.00 31.59 516 ILE A O 1
ATOM 4044 N N . PRO A 1 517 ? -9.353 4.276 -24.314 1.00 33.75 517 PRO A N 1
ATOM 4045 C CA . PRO A 1 517 ? -9.442 4.902 -25.629 1.00 33.75 517 PRO A CA 1
ATOM 4046 C C . PRO A 1 517 ? -9.532 3.821 -26.713 1.00 33.75 517 PRO A C 1
ATOM 4048 O O . PRO A 1 517 ? -8.792 2.839 -26.668 1.00 33.75 517 PRO A O 1
ATOM 4051 N N . SER A 1 518 ? -10.398 3.999 -27.711 1.00 29.19 518 SER A N 1
ATOM 4052 C CA . SER A 1 518 ? -10.571 3.029 -28.808 1.00 29.19 518 SER A CA 1
ATOM 4053 C C . SER A 1 518 ? -9.272 2.732 -29.575 1.00 29.19 518 SER A C 1
ATOM 4055 O O . SER A 1 518 ? -9.152 1.664 -30.169 1.00 29.19 518 SER A O 1
ATOM 4057 N N . ALA A 1 519 ? -8.282 3.627 -29.487 1.00 28.53 519 ALA A N 1
ATOM 4058 C CA . ALA A 1 519 ? -6.896 3.406 -29.881 1.00 28.53 519 ALA A CA 1
ATOM 4059 C C . ALA A 1 519 ? -5.932 3.637 -28.695 1.00 28.53 519 ALA A C 1
ATOM 4061 O O . ALA A 1 519 ? -5.309 4.694 -28.579 1.00 28.53 519 ALA A O 1
ATOM 4062 N N . ILE A 1 520 ? -5.774 2.642 -27.813 1.00 35.19 520 ILE A N 1
ATOM 4063 C CA . ILE A 1 520 ? -4.532 2.521 -27.028 1.00 35.19 520 ILE A CA 1
ATOM 4064 C C . ILE A 1 520 ? -3.428 2.075 -27.992 1.00 35.19 520 ILE A C 1
ATOM 4066 O O . ILE A 1 520 ? -3.637 1.152 -28.781 1.00 35.19 520 ILE A O 1
ATOM 4070 N N . ARG A 1 521 ? -2.246 2.701 -27.910 1.00 37.59 521 ARG A N 1
ATOM 4071 C CA . ARG A 1 521 ? -1.026 2.206 -28.564 1.00 37.59 521 ARG A CA 1
ATOM 4072 C C . ARG A 1 521 ? -0.603 0.902 -27.887 1.00 37.59 521 ARG A C 1
ATOM 4074 O O . ARG A 1 521 ? 0.113 0.922 -26.897 1.00 37.59 521 ARG A O 1
ATOM 4081 N N . TYR A 1 522 ? -1.127 -0.206 -28.392 1.00 37.38 522 TYR A N 1
ATOM 4082 C CA . TYR A 1 522 ? -0.879 -1.556 -27.906 1.00 37.38 522 TYR A CA 1
ATOM 4083 C C . TYR A 1 522 ? -0.629 -2.421 -29.136 1.00 37.38 522 TYR A C 1
ATOM 4085 O O . TYR A 1 522 ? -1.561 -2.680 -29.904 1.00 37.38 522 TYR A O 1
ATOM 4093 N N . THR A 1 523 ? 0.619 -2.827 -29.345 1.00 35.72 523 THR A N 1
ATOM 4094 C CA . THR A 1 523 ? 1.045 -3.601 -30.522 1.00 35.72 523 THR A CA 1
ATOM 4095 C C . THR A 1 523 ? 0.176 -4.843 -30.742 1.00 35.72 523 THR A C 1
ATOM 4097 O O . THR A 1 523 ? -0.313 -5.083 -31.847 1.00 35.72 523 THR A O 1
ATOM 4100 N N . THR A 1 524 ? -0.141 -5.573 -29.669 1.00 34.84 524 THR A N 1
ATOM 4101 C CA . THR A 1 524 ? -0.893 -6.834 -29.731 1.00 34.84 524 THR A CA 1
ATOM 4102 C C . THR A 1 524 ? -2.381 -6.692 -30.067 1.00 34.84 524 THR A C 1
ATOM 4104 O O . THR A 1 524 ? -2.970 -7.615 -30.627 1.00 34.84 524 THR A O 1
ATOM 4107 N N . ARG A 1 525 ? -3.037 -5.570 -29.725 1.00 34.88 525 ARG A N 1
ATOM 4108 C CA . ARG A 1 525 ? -4.512 -5.465 -29.814 1.00 34.88 525 ARG A CA 1
ATOM 4109 C C . ARG A 1 525 ? -5.025 -5.180 -31.232 1.00 34.88 525 ARG A C 1
ATOM 4111 O O . ARG A 1 525 ? -6.208 -5.369 -31.501 1.00 34.88 525 ARG A O 1
ATOM 4118 N N . ILE A 1 526 ? -4.153 -4.732 -32.134 1.00 39.56 526 ILE A N 1
ATOM 4119 C CA . ILE A 1 526 ? -4.530 -4.277 -33.484 1.00 39.56 526 ILE A CA 1
ATOM 4120 C C . ILE A 1 526 ? -4.709 -5.449 -34.476 1.00 39.56 526 ILE A C 1
ATOM 4122 O O . ILE A 1 526 ? -5.320 -5.268 -35.525 1.00 39.56 526 ILE A O 1
ATOM 4126 N N . PHE A 1 527 ? -4.282 -6.670 -34.123 1.00 31.08 527 PHE A N 1
ATOM 4127 C CA . PHE A 1 527 ? -4.337 -7.855 -34.994 1.00 31.08 527 PHE A CA 1
ATOM 4128 C C . PHE A 1 527 ? -5.275 -8.973 -34.481 1.00 31.08 527 PHE A C 1
ATOM 4130 O O . PHE A 1 527 ? -4.802 -9.987 -33.957 1.00 31.08 527 PHE A O 1
ATOM 4137 N N . PRO A 1 528 ? -6.608 -8.855 -34.649 1.00 28.94 528 PRO A N 1
ATOM 4138 C CA . PRO A 1 528 ? -7.512 -9.996 -34.515 1.00 28.94 528 PRO A CA 1
ATOM 4139 C C . PRO A 1 528 ? -7.375 -10.951 -35.724 1.00 28.94 528 PRO A C 1
ATOM 4141 O O . PRO A 1 528 ? -7.233 -10.486 -36.858 1.00 28.94 528 PRO A O 1
ATOM 4144 N N . PRO A 1 529 ? -7.450 -12.282 -35.533 1.00 28.91 529 PRO A N 1
ATOM 4145 C CA . PRO A 1 529 ? -7.343 -13.237 -36.633 1.00 28.91 529 PRO A CA 1
ATOM 4146 C C . PRO A 1 529 ? -8.570 -13.184 -37.558 1.00 28.91 529 PRO A C 1
ATOM 4148 O O . PRO A 1 529 ? -9.711 -13.384 -37.139 1.00 28.91 529 PRO A O 1
ATOM 4151 N N . LEU A 1 530 ? -8.320 -12.957 -38.848 1.00 24.56 530 LEU A N 1
ATOM 4152 C CA . LEU A 1 530 ? -9.323 -12.999 -39.911 1.00 24.56 530 LEU A CA 1
ATOM 4153 C C . LEU A 1 530 ? -9.751 -14.445 -40.202 1.00 24.56 530 LEU A C 1
ATOM 4155 O O . LEU A 1 530 ? -9.078 -15.159 -40.940 1.00 24.56 530 LEU A O 1
ATOM 4159 N N . MET A 1 531 ? -10.926 -14.849 -39.715 1.00 25.69 531 MET A N 1
ATOM 4160 C CA . MET A 1 531 ? -11.647 -15.991 -40.282 1.00 25.69 531 MET A CA 1
ATOM 4161 C C . MET A 1 531 ? -13.132 -15.659 -40.448 1.00 25.69 531 MET A C 1
ATOM 4163 O O . MET A 1 531 ? -13.914 -15.662 -39.501 1.00 25.69 531 MET A O 1
ATOM 4167 N N . LYS A 1 532 ? -13.515 -15.323 -41.685 1.00 24.95 532 LYS A N 1
ATOM 4168 C CA . LYS A 1 532 ? -14.911 -15.105 -42.080 1.00 24.95 532 LYS A CA 1
ATOM 4169 C C . LYS A 1 532 ? -15.607 -16.455 -42.266 1.00 24.95 532 LYS A C 1
ATOM 4171 O O . LYS A 1 532 ? -15.182 -17.235 -43.112 1.00 24.95 532 LYS A O 1
ATOM 4176 N N . MET A 1 533 ? -16.754 -16.648 -41.624 1.00 24.52 533 MET A N 1
ATOM 4177 C CA . MET A 1 533 ? -17.864 -17.381 -42.238 1.00 24.52 533 MET A CA 1
ATOM 4178 C C . MET A 1 533 ? -19.148 -16.569 -42.093 1.00 24.52 533 MET A C 1
ATOM 4180 O O . MET A 1 533 ? -19.351 -15.856 -41.114 1.00 24.52 533 MET A O 1
ATOM 4184 N N . HIS A 1 534 ? -19.958 -16.606 -43.144 1.00 25.78 534 HIS A N 1
ATOM 4185 C CA . HIS A 1 534 ? -21.002 -15.632 -43.437 1.00 25.78 534 HIS A CA 1
ATOM 4186 C C . HIS A 1 534 ? -22.348 -16.363 -43.488 1.00 25.78 534 HIS A C 1
ATOM 4188 O O . HIS A 1 534 ? -22.442 -17.390 -44.159 1.00 25.78 534 HIS A O 1
ATOM 4194 N N . LYS A 1 535 ? -23.387 -15.834 -42.835 1.00 22.98 535 LYS A N 1
ATOM 4195 C CA . LYS A 1 535 ? -24.786 -16.151 -43.160 1.00 22.98 535 LYS A CA 1
ATOM 4196 C C . LYS A 1 535 ? -25.670 -14.914 -42.921 1.00 22.98 535 LYS A C 1
ATOM 4198 O O . LYS A 1 535 ? -25.439 -14.224 -41.928 1.00 22.98 535 LYS A O 1
ATOM 4203 N N . PRO A 1 536 ? -26.603 -14.597 -43.838 1.00 26.92 536 PRO A N 1
ATOM 4204 C CA . PRO A 1 536 ? -27.406 -13.373 -43.800 1.00 26.92 536 PRO A CA 1
ATOM 4205 C C . PRO A 1 536 ? -28.667 -13.518 -42.922 1.00 26.92 536 PRO A C 1
ATOM 4207 O O . PRO A 1 536 ? -29.006 -14.638 -42.533 1.00 26.92 536 PRO A O 1
ATOM 4210 N N . PRO A 1 537 ? -29.365 -12.407 -42.616 1.00 28.64 537 PRO A N 1
ATOM 4211 C CA . PRO A 1 537 ? -30.658 -12.423 -41.936 1.00 28.64 537 PRO A CA 1
ATOM 4212 C C . PRO A 1 537 ? -31.822 -12.619 -42.922 1.00 28.64 537 PRO A C 1
ATOM 4214 O O . PRO A 1 537 ? -31.748 -12.167 -44.063 1.00 28.64 537 PRO A O 1
ATOM 4217 N N . GLU A 1 538 ? -32.925 -13.198 -42.448 1.00 26.34 538 GLU A N 1
ATOM 4218 C CA . GLU A 1 538 ? -34.232 -13.128 -43.113 1.00 26.34 538 GLU A CA 1
ATOM 4219 C C . GLU A 1 538 ? -35.234 -12.406 -42.203 1.00 26.34 538 GLU A C 1
ATOM 4221 O O . GLU A 1 538 ? -35.542 -12.860 -41.100 1.00 26.34 538 GLU A O 1
ATOM 4226 N N . GLU A 1 539 ? -35.742 -11.269 -42.678 1.00 25.62 539 GLU A N 1
ATOM 4227 C CA . GLU A 1 539 ? -37.021 -10.711 -42.239 1.00 25.62 539 GLU A CA 1
ATOM 4228 C C . GLU A 1 539 ? -38.144 -11.403 -43.018 1.00 25.62 539 GLU A C 1
ATOM 4230 O O . GLU A 1 539 ? -38.053 -11.481 -44.242 1.00 25.62 539 GLU A O 1
ATOM 4235 N N . ILE A 1 540 ? -39.248 -11.780 -42.364 1.00 26.55 540 ILE A N 1
ATOM 4236 C CA . ILE A 1 540 ? -40.561 -11.827 -43.029 1.00 26.55 540 ILE A CA 1
ATOM 4237 C C . ILE A 1 540 ? -41.617 -11.177 -42.127 1.00 26.55 540 ILE A C 1
ATOM 4239 O O . ILE A 1 540 ? -41.709 -11.430 -40.926 1.00 26.55 540 ILE A O 1
ATOM 4243 N N . VAL A 1 541 ? -42.412 -10.312 -42.752 1.00 24.58 541 VAL A N 1
ATOM 4244 C CA . VAL A 1 541 ? -43.536 -9.558 -42.189 1.00 24.58 541 VAL A CA 1
ATOM 4245 C C . VAL A 1 541 ? -44.854 -10.316 -42.437 1.00 24.58 541 VAL A C 1
ATOM 4247 O O . VAL A 1 541 ? -44.969 -11.008 -43.438 1.00 24.58 541 VAL A O 1
ATOM 4250 N N . LYS A 1 542 ? -45.820 -10.162 -41.512 1.00 25.94 542 LYS A N 1
ATOM 4251 C CA . LYS A 1 542 ? -47.293 -10.383 -41.591 1.00 25.94 542 LYS A CA 1
ATOM 4252 C C . LYS A 1 542 ? -47.878 -11.066 -42.856 1.00 25.94 542 LYS A C 1
ATOM 4254 O O . LYS A 1 542 ? -47.651 -10.581 -43.957 1.00 25.94 542 LYS A O 1
ATOM 4259 N N . GLN A 1 543 ? -48.886 -11.940 -42.687 1.00 23.98 543 GLN A N 1
ATOM 4260 C CA . GLN A 1 543 ? -50.319 -11.538 -42.677 1.00 23.98 543 GLN A CA 1
ATOM 4261 C C . GLN A 1 543 ? -51.317 -12.733 -42.776 1.00 23.98 543 GLN A C 1
ATOM 4263 O O . GLN A 1 543 ? -51.011 -13.749 -43.383 1.00 23.98 543 GLN A O 1
ATOM 4268 N N . ASP A 1 544 ? -52.486 -12.567 -42.136 1.00 26.09 544 ASP A N 1
ATOM 4269 C CA . ASP A 1 544 ? -53.817 -13.217 -42.246 1.00 26.09 544 ASP A CA 1
ATOM 4270 C C . ASP A 1 544 ? -54.053 -14.559 -42.982 1.00 26.09 544 ASP A C 1
ATOM 4272 O O . ASP A 1 544 ? -53.736 -14.744 -44.154 1.00 26.09 544 ASP A O 1
ATOM 4276 N N . SER A 1 545 ? -54.888 -15.409 -42.368 1.00 26.80 545 SER A N 1
ATOM 4277 C CA . SER A 1 545 ? -56.131 -15.905 -43.004 1.00 26.80 545 SER A CA 1
ATOM 4278 C C . SER A 1 545 ? -57.122 -16.461 -41.965 1.00 26.80 545 SER A C 1
ATOM 4280 O O . SER A 1 545 ? -56.734 -16.903 -40.888 1.00 26.80 545 SER A O 1
ATOM 4282 N N . ASN A 1 546 ? -58.416 -16.371 -42.284 1.00 24.95 546 ASN A N 1
ATOM 4283 C CA . ASN A 1 546 ? -59.571 -16.661 -41.420 1.00 24.95 546 ASN A CA 1
ATOM 4284 C C . ASN A 1 546 ? -60.463 -17.755 -42.052 1.00 24.95 546 ASN A C 1
ATOM 4286 O O . ASN A 1 546 ? -60.263 -18.077 -43.222 1.00 24.95 546 ASN A O 1
ATOM 4290 N N . LEU A 1 547 ? -61.509 -18.177 -41.315 1.00 30.23 547 LEU A N 1
ATOM 4291 C CA . LEU A 1 547 ? -62.583 -19.140 -41.676 1.00 30.23 547 LEU A CA 1
ATOM 4292 C C . LEU A 1 547 ? -62.156 -20.620 -41.505 1.00 30.23 547 LEU A C 1
ATOM 4294 O O . LEU A 1 547 ? -61.070 -21.003 -41.920 1.00 30.23 547 LEU A O 1
ATOM 4298 N N . ASP A 1 548 ? -62.936 -21.516 -40.883 1.00 28.81 548 ASP A N 1
ATOM 4299 C CA . ASP A 1 548 ? -64.376 -21.502 -40.529 1.00 28.81 548 ASP A CA 1
ATOM 4300 C C . ASP A 1 548 ? -64.660 -22.575 -39.418 1.00 28.81 548 ASP A C 1
ATOM 4302 O O . ASP A 1 548 ? -63.724 -23.284 -39.053 1.00 28.81 548 ASP A O 1
ATOM 4306 N N . ASN A 1 549 ? -65.833 -22.834 -38.804 1.00 27.94 549 ASN A N 1
ATOM 4307 C CA . ASN A 1 549 ? -67.234 -22.364 -38.907 1.00 27.94 549 ASN A CA 1
ATOM 4308 C C . ASN A 1 549 ? -68.002 -22.693 -37.577 1.00 27.94 549 ASN A C 1
ATOM 4310 O O . ASN A 1 549 ? -67.522 -23.500 -36.785 1.00 27.94 549 ASN A O 1
ATOM 4314 N N . ASN A 1 550 ? -69.242 -22.196 -37.425 1.00 26.77 550 ASN A N 1
ATOM 4315 C CA . ASN A 1 550 ? -70.357 -22.631 -36.544 1.00 26.77 550 ASN A CA 1
ATOM 4316 C C . ASN A 1 550 ? -70.270 -22.418 -35.003 1.00 26.77 550 ASN A C 1
ATOM 4318 O O . ASN A 1 550 ? -69.286 -22.779 -34.375 1.00 26.77 550 ASN A O 1
ATOM 4322 N N . ALA A 1 551 ? -71.324 -21.966 -34.290 1.00 26.81 551 ALA A N 1
ATOM 4323 C CA . ALA A 1 551 ? -72.603 -21.348 -34.701 1.00 26.81 551 ALA A CA 1
ATOM 4324 C C . ALA A 1 551 ? -73.370 -20.678 -33.517 1.00 26.81 551 ALA A C 1
ATOM 4326 O O . ALA A 1 551 ? -73.433 -21.254 -32.436 1.00 26.81 551 ALA A O 1
ATOM 4327 N N . ARG A 1 552 ? -74.072 -19.561 -33.810 1.00 27.09 552 ARG A N 1
ATOM 4328 C CA . ARG A 1 552 ? -75.294 -18.989 -33.161 1.00 27.09 552 ARG A CA 1
ATOM 4329 C C . ARG A 1 552 ? -75.263 -18.422 -31.716 1.00 27.09 552 ARG A C 1
ATOM 4331 O O . ARG A 1 552 ? -75.430 -19.151 -30.747 1.00 27.09 552 ARG A O 1
ATOM 4338 N N . ASP A 1 553 ? -75.167 -17.086 -31.631 1.00 28.36 553 ASP A N 1
ATOM 4339 C CA . ASP A 1 553 ? -76.199 -16.103 -31.183 1.00 28.36 553 ASP A CA 1
ATOM 4340 C C . ASP A 1 553 ? -77.357 -16.517 -30.232 1.00 28.36 553 ASP A C 1
ATOM 4342 O O . ASP A 1 553 ? -77.913 -17.603 -30.376 1.00 28.36 553 ASP A O 1
ATOM 4346 N N . SER A 1 554 ? -77.903 -15.647 -29.354 1.00 26.39 554 SER A N 1
ATOM 4347 C CA . SER A 1 554 ? -77.501 -14.290 -28.896 1.00 26.39 554 SER A CA 1
ATOM 4348 C C . SER A 1 554 ? -78.371 -13.768 -27.714 1.00 26.39 554 SER A C 1
ATOM 4350 O O . SER A 1 554 ? -79.496 -14.211 -27.515 1.00 26.39 554 SER A O 1
ATOM 4352 N N . THR A 1 555 ? -77.857 -12.755 -26.991 1.00 28.03 555 THR A N 1
ATOM 4353 C CA . THR A 1 555 ? -78.572 -11.617 -26.328 1.00 28.03 555 THR A CA 1
ATOM 4354 C C . THR A 1 555 ? -79.720 -11.803 -25.302 1.00 28.03 555 THR A C 1
ATOM 4356 O O . THR A 1 555 ? -80.859 -12.070 -25.655 1.00 28.03 555 THR A O 1
ATOM 4359 N N . GLU A 1 556 ? -79.406 -11.422 -24.052 1.00 27.36 556 GLU A N 1
ATOM 4360 C CA . GLU A 1 556 ? -79.994 -10.310 -23.253 1.00 27.36 556 GLU A CA 1
ATOM 4361 C C . GLU A 1 556 ? -81.476 -10.203 -22.771 1.00 27.36 556 GLU A C 1
ATOM 4363 O O . GLU A 1 556 ? -82.442 -10.266 -23.518 1.00 27.36 556 GLU A O 1
ATOM 4368 N N . TYR A 1 557 ? -81.557 -9.791 -21.490 1.00 25.34 557 TYR A N 1
ATOM 4369 C CA . TYR A 1 557 ? -82.569 -8.990 -20.764 1.00 25.34 557 TYR A CA 1
ATOM 4370 C C . TYR A 1 557 ? -83.949 -9.525 -20.285 1.00 25.34 557 TYR A C 1
ATOM 4372 O O . TYR A 1 557 ? -84.825 -9.924 -21.039 1.00 25.34 557 TYR A O 1
ATOM 4380 N N . ALA A 1 558 ? -84.168 -9.226 -18.988 1.00 24.56 558 ALA A N 1
ATOM 4381 C CA . ALA A 1 558 ? -85.410 -8.823 -18.300 1.00 24.56 558 ALA A CA 1
ATOM 4382 C C . ALA A 1 558 ? -86.173 -9.817 -17.383 1.00 24.56 558 ALA A C 1
ATOM 4384 O O . ALA A 1 558 ? -86.324 -11.005 -17.628 1.00 24.56 558 ALA A O 1
ATOM 4385 N N . ARG A 1 559 ? -86.646 -9.217 -16.276 1.00 28.22 559 ARG A N 1
ATOM 4386 C CA . ARG A 1 559 ? -87.460 -9.711 -15.143 1.00 28.22 559 ARG A CA 1
ATOM 4387 C C . ARG A 1 559 ? -88.678 -10.570 -15.530 1.00 28.22 559 ARG A C 1
ATOM 4389 O O . ARG A 1 559 ? -89.304 -10.265 -16.537 1.00 28.22 559 ARG A O 1
ATOM 4396 N N . LEU A 1 560 ? -89.184 -11.374 -14.578 1.00 27.17 560 LEU A N 1
ATOM 4397 C CA . LEU A 1 560 ? -90.523 -11.141 -13.982 1.00 27.17 560 LEU A CA 1
ATOM 4398 C C . LEU A 1 560 ? -90.810 -11.949 -12.695 1.00 27.17 560 LEU A C 1
ATOM 4400 O O . LEU A 1 560 ? -90.056 -12.835 -12.309 1.00 27.17 560 LEU A O 1
ATOM 4404 N N . VAL A 1 561 ? -91.889 -11.547 -12.013 1.00 32.91 561 VAL A N 1
ATOM 4405 C CA . VAL A 1 561 ? -92.391 -11.990 -10.695 1.00 32.91 561 VAL A CA 1
ATOM 4406 C C . VAL A 1 561 ? -93.678 -12.802 -10.880 1.00 32.91 561 VAL A C 1
ATOM 4408 O O . VAL A 1 561 ? -94.484 -12.414 -11.721 1.00 32.91 561 VAL A O 1
ATOM 4411 N N . VAL A 1 562 ? -93.929 -13.827 -10.050 1.00 29.62 562 VAL A N 1
ATOM 4412 C CA . VAL A 1 562 ? -95.280 -14.386 -9.787 1.00 29.62 562 VAL A CA 1
ATOM 4413 C C . VAL A 1 562 ? -95.418 -14.742 -8.291 1.00 29.62 562 VAL A C 1
ATOM 4415 O O . VAL A 1 562 ? -94.412 -14.919 -7.603 1.00 29.62 562 VAL A O 1
ATOM 4418 N N . SER A 1 563 ? -96.655 -14.783 -7.784 1.00 26.89 563 SER A N 1
ATOM 4419 C CA . SER A 1 563 ? -97.027 -14.603 -6.371 1.00 26.89 563 SER A CA 1
ATOM 4420 C C . SER A 1 563 ? -97.830 -15.770 -5.756 1.00 26.89 563 SER A C 1
ATOM 4422 O O . SER A 1 563 ? -98.551 -16.452 -6.470 1.00 26.89 563 SER A O 1
ATOM 4424 N N . ASN A 1 564 ? -97.735 -15.897 -4.422 1.00 31.41 564 ASN A N 1
ATOM 4425 C CA . ASN A 1 564 ? -98.739 -16.296 -3.400 1.00 31.41 564 ASN A CA 1
ATOM 4426 C C . ASN A 1 564 ? -99.961 -17.199 -3.709 1.00 31.41 564 ASN A C 1
ATOM 4428 O O . ASN A 1 564 ? -100.790 -16.827 -4.527 1.00 31.41 564 ASN A O 1
ATOM 4432 N N . GLU A 1 565 ? -100.175 -18.207 -2.838 1.00 30.95 565 GLU A N 1
ATOM 4433 C CA . GLU A 1 565 ? -101.417 -18.593 -2.094 1.00 30.95 565 GLU A CA 1
ATOM 4434 C C . GLU A 1 565 ? -101.159 -19.918 -1.303 1.00 30.95 565 GLU A C 1
ATOM 4436 O O . GLU A 1 565 ? -100.173 -20.588 -1.592 1.00 30.95 565 GLU A O 1
ATOM 4441 N N . SER A 1 566 ? -101.979 -20.430 -0.362 1.00 27.59 566 SER A N 1
ATOM 4442 C CA . SER A 1 566 ? -102.524 -19.880 0.907 1.00 27.59 566 SER A CA 1
ATOM 4443 C C . SER A 1 566 ? -103.077 -21.023 1.827 1.00 27.59 566 SER A C 1
ATOM 4445 O O . SER A 1 566 ? -103.276 -22.132 1.344 1.00 27.59 566 SER A O 1
ATOM 4447 N N . ALA A 1 567 ? -103.383 -20.717 3.110 1.00 27.72 567 ALA A N 1
ATOM 4448 C CA . ALA A 1 567 ? -104.353 -21.380 4.036 1.00 27.72 567 ALA A CA 1
ATOM 4449 C C . ALA A 1 567 ? -103.982 -22.557 5.010 1.00 27.72 567 ALA A C 1
ATOM 4451 O O . ALA A 1 567 ? -103.567 -23.630 4.593 1.00 27.72 567 ALA A O 1
ATOM 4452 N N . GLY A 1 568 ? -104.330 -22.357 6.308 1.00 27.08 568 GLY A N 1
ATOM 4453 C CA . GLY A 1 568 ? -104.733 -23.350 7.352 1.00 27.08 568 GLY A CA 1
ATOM 4454 C C . GLY A 1 568 ? -103.659 -24.187 8.099 1.00 27.08 568 GLY A C 1
ATOM 4455 O O . GLY A 1 568 ? -102.643 -24.518 7.508 1.00 27.08 568 GLY A O 1
ATOM 4456 N N . THR A 1 569 ? -103.799 -24.643 9.367 1.00 25.75 569 THR A N 1
ATOM 4457 C CA . THR A 1 569 ? -104.650 -24.274 10.542 1.00 25.75 569 THR A CA 1
ATOM 4458 C C . THR A 1 569 ? -104.213 -25.068 11.815 1.00 25.75 569 THR A C 1
ATOM 4460 O O . THR A 1 569 ? -103.821 -26.216 11.657 1.00 25.75 569 THR A O 1
ATOM 4463 N N . VAL A 1 570 ? -104.425 -24.518 13.035 1.00 29.84 570 VAL A N 1
ATOM 4464 C CA . VAL A 1 570 ? -104.602 -25.205 14.367 1.00 29.84 570 VAL A CA 1
ATOM 4465 C C . VAL A 1 570 ? -103.372 -25.720 15.191 1.00 29.84 570 VAL A C 1
ATOM 4467 O O . VAL A 1 570 ? -102.604 -26.533 14.704 1.00 29.84 570 VAL A O 1
ATOM 4470 N N . GLU A 1 571 ? -103.282 -25.229 16.455 1.00 27.78 571 GLU A N 1
ATOM 4471 C CA . GLU A 1 571 ? -102.834 -25.800 17.780 1.00 27.78 571 GLU A CA 1
ATOM 4472 C C . GLU A 1 571 ? -101.594 -26.748 17.912 1.00 27.78 571 GLU A C 1
ATOM 4474 O O . GLU A 1 571 ? -101.320 -27.541 17.025 1.00 27.78 571 GLU A O 1
ATOM 4479 N N . ALA A 1 572 ? -100.788 -26.794 18.999 1.00 29.41 572 ALA A N 1
ATOM 4480 C CA . ALA A 1 572 ? -100.768 -26.144 20.332 1.00 29.41 572 ALA A CA 1
ATOM 4481 C C . ALA A 1 572 ? -99.321 -26.040 20.928 1.00 29.41 572 ALA A C 1
ATOM 4483 O O . ALA A 1 572 ? -98.349 -26.446 20.296 1.00 29.41 572 ALA A O 1
ATOM 4484 N N . ASP A 1 573 ? -99.239 -25.582 22.189 1.00 29.00 573 ASP A N 1
ATOM 4485 C CA . ASP A 1 573 ? -98.146 -25.680 23.187 1.00 29.00 573 ASP A CA 1
ATOM 4486 C C . ASP A 1 573 ? -97.014 -24.622 23.288 1.00 29.00 573 ASP A C 1
ATOM 4488 O O . ASP A 1 573 ? -96.450 -24.093 22.333 1.00 29.00 573 ASP A O 1
ATOM 4492 N N . VAL A 1 574 ? -96.724 -24.308 24.559 1.00 37.78 574 VAL A N 1
ATOM 4493 C CA . VAL A 1 574 ? -95.912 -23.237 25.184 1.00 37.78 574 VAL A CA 1
ATOM 4494 C C . VAL A 1 574 ? -95.434 -23.821 26.542 1.00 37.78 574 VAL A C 1
ATOM 4496 O O . VAL A 1 574 ? -96.171 -24.665 27.054 1.00 37.78 574 VAL A O 1
ATOM 4499 N N . PRO A 1 575 ? -94.320 -23.420 27.220 1.00 52.12 575 PRO A N 1
ATOM 4500 C CA . PRO A 1 575 ? -93.290 -22.397 26.936 1.00 52.12 575 PRO A CA 1
ATOM 4501 C C . PRO A 1 575 ? -91.814 -22.892 27.020 1.00 52.12 575 PRO A C 1
ATOM 4503 O O . PRO A 1 575 ? -91.523 -23.911 27.634 1.00 52.12 575 PRO A O 1
ATOM 4506 N N . GLN A 1 576 ? -90.845 -22.068 26.586 1.00 27.27 576 GLN A N 1
ATOM 4507 C CA . GLN A 1 576 ? -89.879 -21.401 27.500 1.00 27.27 576 GLN A CA 1
ATOM 4508 C C . GLN A 1 576 ? -88.874 -20.498 26.764 1.00 27.27 576 GLN A C 1
ATOM 4510 O O . GLN A 1 576 ? -88.318 -20.847 25.728 1.00 27.27 576 GLN A O 1
ATOM 4515 N N . SER A 1 577 ? -88.606 -19.321 27.335 1.00 39.06 577 SER A N 1
ATOM 4516 C CA . SER A 1 577 ? -87.664 -18.340 26.790 1.00 39.06 577 SER A CA 1
ATOM 4517 C C . SER A 1 577 ? -86.235 -18.548 27.310 1.00 39.06 577 SER A C 1
ATOM 4519 O O . SER A 1 577 ? -85.967 -18.299 28.486 1.00 39.06 577 SER A O 1
ATOM 4521 N N . GLN A 1 578 ? -85.290 -18.866 26.423 1.00 34.84 578 GLN A N 1
ATOM 4522 C CA . GLN A 1 578 ? -83.850 -18.688 26.664 1.00 34.84 578 GLN A CA 1
ATOM 4523 C C . GLN A 1 578 ? -83.241 -17.785 25.581 1.00 34.84 578 GLN A C 1
ATOM 4525 O O . GLN A 1 578 ? -82.621 -18.243 24.628 1.00 34.84 578 GLN A O 1
ATOM 4530 N N . GLY A 1 579 ? -83.447 -16.472 25.728 1.00 41.88 579 GLY A N 1
ATOM 4531 C CA . GLY A 1 579 ? -83.078 -15.455 24.731 1.00 41.88 579 GLY A CA 1
ATOM 4532 C C . GLY A 1 579 ? -82.226 -14.300 25.271 1.00 41.88 579 GLY A C 1
ATOM 4533 O O . GLY A 1 579 ? -82.348 -13.188 24.771 1.00 41.88 579 GLY A O 1
ATOM 4534 N N . ALA A 1 580 ? -81.406 -14.524 26.308 1.00 43.25 580 ALA A N 1
ATOM 4535 C CA . ALA A 1 580 ? -80.639 -13.451 26.971 1.00 43.25 580 ALA A CA 1
ATOM 4536 C C . ALA A 1 580 ? -79.133 -13.732 27.185 1.00 43.25 580 ALA A C 1
ATOM 4538 O O . ALA A 1 580 ? -78.357 -12.791 27.358 1.00 43.25 580 ALA A O 1
ATOM 4539 N N . GLU A 1 581 ? -78.689 -14.993 27.149 1.00 45.25 581 GLU A N 1
ATOM 4540 C CA . GLU A 1 581 ? -77.296 -15.374 27.458 1.00 45.25 581 GLU A CA 1
ATOM 4541 C C . GLU A 1 581 ? -76.346 -15.229 26.251 1.00 45.25 581 GLU A C 1
ATOM 4543 O O . GLU A 1 581 ? -75.246 -14.686 26.380 1.00 45.25 581 GLU A O 1
ATOM 4548 N N . SER A 1 582 ? -76.780 -15.637 25.049 1.00 49.97 582 SER A N 1
ATOM 4549 C CA . SER A 1 582 ? -75.918 -15.696 23.850 1.00 49.97 582 SER A CA 1
ATOM 4550 C C . SER A 1 582 ? -75.267 -14.351 23.490 1.00 49.97 582 SER A C 1
ATOM 4552 O O . SER A 1 582 ? -74.121 -14.306 23.040 1.00 49.97 582 SER A O 1
ATOM 4554 N N . ASN A 1 583 ? -75.972 -13.237 23.712 1.00 50.97 583 ASN A N 1
ATOM 4555 C CA . ASN A 1 583 ? -75.499 -11.906 23.326 1.00 50.97 583 ASN A CA 1
ATOM 4556 C C . ASN A 1 583 ? -74.380 -11.376 24.257 1.00 50.97 583 ASN A C 1
ATOM 4558 O O . ASN A 1 583 ? -73.540 -10.578 23.839 1.00 50.97 583 ASN A O 1
ATOM 4562 N N . LYS A 1 584 ? -74.303 -11.860 25.510 1.00 54.31 584 LYS A N 1
ATOM 4563 C CA . LYS A 1 584 ? -73.210 -11.510 26.438 1.00 54.31 584 LYS A CA 1
ATOM 4564 C C . LYS A 1 584 ? -71.895 -12.180 26.046 1.00 54.31 584 LYS A C 1
ATOM 4566 O O . LYS A 1 584 ? -70.870 -11.502 26.007 1.00 54.31 584 LYS A O 1
ATOM 4571 N N . TYR A 1 585 ? -71.923 -13.471 25.712 1.00 59.50 585 TYR A N 1
ATOM 4572 C CA . TYR A 1 585 ? -70.727 -14.201 25.280 1.00 59.50 585 TYR A CA 1
ATOM 4573 C C . TYR A 1 585 ? -70.177 -13.664 23.952 1.00 59.50 585 TYR A C 1
ATOM 4575 O O . TYR A 1 585 ? -68.971 -13.452 23.833 1.00 59.50 585 TYR A O 1
ATOM 4583 N N . PHE A 1 586 ? -71.049 -13.348 22.988 1.00 63.69 586 PHE A N 1
ATOM 4584 C CA . PHE A 1 586 ? -70.640 -12.750 21.714 1.00 63.69 586 PHE A CA 1
ATOM 4585 C C . PHE A 1 586 ? -69.981 -11.369 21.896 1.00 63.69 586 PHE A C 1
ATOM 4587 O O . PHE A 1 586 ? -68.873 -11.140 21.405 1.00 63.69 586 PHE A O 1
ATOM 4594 N N . MET A 1 587 ? -70.585 -10.471 22.688 1.00 62.41 587 MET A N 1
ATOM 4595 C CA . MET A 1 587 ? -69.966 -9.176 23.004 1.00 62.41 587 MET A CA 1
ATOM 4596 C C . MET A 1 587 ? -68.671 -9.295 23.821 1.00 62.41 587 MET A C 1
ATOM 4598 O O . MET A 1 587 ? -67.790 -8.446 23.678 1.00 62.41 587 MET A O 1
ATOM 4602 N N . TRP A 1 588 ? -68.527 -10.317 24.670 1.00 78.38 588 TRP A N 1
ATOM 4603 C CA . TRP A 1 588 ? -67.282 -10.562 25.404 1.00 78.38 588 TRP A CA 1
ATOM 4604 C C . TRP A 1 588 ? -66.144 -10.965 24.459 1.00 78.38 588 TRP A C 1
ATOM 4606 O O . TRP A 1 588 ? -65.067 -10.374 24.526 1.00 78.38 588 TRP A O 1
ATOM 4616 N N . TRP A 1 589 ? -66.398 -11.873 23.510 1.00 73.94 589 TRP A N 1
ATOM 4617 C CA . TRP A 1 589 ? -65.413 -12.256 22.492 1.00 73.94 589 TRP A CA 1
ATOM 4618 C C . TRP A 1 589 ? -65.039 -11.100 21.555 1.00 73.94 589 TRP A C 1
ATOM 4620 O O . TRP A 1 589 ? -63.858 -10.929 21.264 1.00 73.94 589 TRP A O 1
ATOM 4630 N N . ILE A 1 590 ? -65.986 -10.243 21.154 1.00 81.81 590 ILE A N 1
ATOM 4631 C CA . ILE A 1 590 ? -65.677 -9.029 20.371 1.00 81.81 590 ILE A CA 1
ATOM 4632 C C . ILE A 1 590 ? -64.799 -8.051 21.169 1.00 81.81 590 ILE A C 1
ATOM 4634 O O . ILE A 1 590 ? -63.861 -7.476 20.614 1.00 81.81 590 ILE A O 1
ATOM 4638 N N . LYS A 1 591 ? -65.049 -7.881 22.474 1.00 76.25 591 LYS A N 1
ATOM 4639 C CA . LYS A 1 591 ? -64.211 -7.045 23.354 1.00 76.25 591 LYS A CA 1
ATOM 4640 C C . LYS A 1 591 ? -62.817 -7.641 23.565 1.00 76.25 591 LYS A C 1
ATOM 4642 O O . LYS A 1 591 ? -61.839 -6.902 23.547 1.00 76.25 591 LYS A O 1
ATOM 4647 N N . ALA A 1 592 ? -62.708 -8.961 23.706 1.00 80.06 592 ALA A N 1
ATOM 4648 C CA . ALA A 1 592 ? -61.423 -9.652 23.789 1.00 80.06 592 ALA A CA 1
ATOM 4649 C C . ALA A 1 592 ? -60.629 -9.536 22.475 1.00 80.06 592 ALA A C 1
ATOM 4651 O O . ALA A 1 592 ? -59.436 -9.241 22.504 1.00 80.06 592 ALA A O 1
ATOM 4652 N N . LEU A 1 593 ? -61.294 -9.687 21.324 1.00 83.88 593 LEU A N 1
ATOM 4653 C CA . LEU A 1 593 ? -60.680 -9.554 20.002 1.00 83.88 593 LEU A CA 1
ATOM 4654 C C . LEU A 1 593 ? -60.230 -8.114 19.723 1.00 83.88 593 LEU A C 1
ATOM 4656 O O . LEU A 1 593 ? -59.109 -7.908 19.271 1.00 83.88 593 LEU A O 1
ATOM 4660 N N . THR A 1 594 ? -61.054 -7.109 20.031 1.00 86.00 594 THR A N 1
ATOM 4661 C CA . THR A 1 594 ? -60.654 -5.699 19.874 1.00 86.00 594 THR A CA 1
ATOM 4662 C C . THR A 1 594 ? -59.541 -5.311 20.842 1.00 86.00 594 THR A C 1
ATOM 4664 O O . THR A 1 594 ? -58.606 -4.644 20.413 1.00 86.00 594 THR A O 1
ATOM 4667 N N . LEU A 1 595 ? -59.548 -5.789 22.093 1.00 86.19 595 LEU A N 1
ATOM 4668 C CA . LEU A 1 595 ? -58.416 -5.603 23.007 1.00 86.19 595 LEU A CA 1
ATOM 4669 C C . LEU A 1 595 ? -57.140 -6.267 22.465 1.00 86.19 595 LEU A C 1
ATOM 4671 O O . LEU A 1 595 ? -56.081 -5.644 22.485 1.00 86.19 595 LEU A O 1
ATOM 4675 N N . PHE A 1 596 ? -57.227 -7.491 21.933 1.00 87.75 596 PHE A N 1
ATOM 4676 C CA . PHE A 1 596 ? -56.092 -8.188 21.324 1.00 87.75 596 PHE A CA 1
ATOM 4677 C C . PHE A 1 596 ? -55.547 -7.436 20.102 1.00 87.75 596 PHE A C 1
ATOM 4679 O O . PHE A 1 596 ? -54.343 -7.216 20.021 1.00 87.75 596 PHE A O 1
ATOM 4686 N N . VAL A 1 597 ? -56.415 -6.971 19.197 1.00 86.94 597 VAL A N 1
ATOM 4687 C CA . VAL A 1 597 ? -56.025 -6.185 18.014 1.00 86.94 597 VAL A CA 1
ATOM 4688 C C . VAL A 1 597 ? -55.420 -4.840 18.414 1.00 86.94 597 VAL A C 1
ATOM 4690 O O . VAL A 1 597 ? -54.357 -4.493 17.910 1.00 86.94 597 VAL A O 1
ATOM 4693 N N . VAL A 1 598 ? -56.020 -4.106 19.357 1.00 89.69 598 VAL A N 1
ATOM 4694 C CA . VAL A 1 598 ? -55.449 -2.854 19.884 1.00 89.69 598 VAL A CA 1
ATOM 4695 C C . VAL A 1 598 ? -54.088 -3.111 20.530 1.00 89.69 598 VAL A C 1
ATOM 4697 O O . VAL A 1 598 ? -53.150 -2.369 20.258 1.00 89.69 598 VAL A O 1
ATOM 4700 N N . THR A 1 599 ? -53.934 -4.186 21.308 1.00 82.62 599 THR A N 1
ATOM 4701 C CA . THR A 1 599 ? -52.643 -4.558 21.912 1.00 82.62 599 THR A CA 1
ATOM 4702 C C . THR A 1 599 ? -51.613 -4.932 20.845 1.00 82.62 599 THR A C 1
ATOM 4704 O O . THR A 1 599 ? -50.475 -4.479 20.918 1.00 82.62 599 THR A O 1
ATOM 4707 N N . ALA A 1 600 ? -51.999 -5.694 19.819 1.00 81.81 600 ALA A N 1
ATOM 4708 C CA . ALA A 1 600 ? -51.127 -6.073 18.711 1.00 81.81 600 ALA A CA 1
ATOM 4709 C C . ALA A 1 600 ? -50.701 -4.861 17.867 1.00 81.81 600 ALA A C 1
ATOM 4711 O O . ALA A 1 600 ? -49.536 -4.763 17.493 1.00 81.81 600 ALA A O 1
ATOM 4712 N N . VAL A 1 601 ? -51.603 -3.906 17.622 1.00 88.62 601 VAL A N 1
ATOM 4713 C CA . VAL A 1 601 ? -51.301 -2.636 16.943 1.00 88.62 601 VAL A CA 1
ATOM 4714 C C . VAL A 1 601 ? -50.400 -1.754 17.809 1.00 88.62 601 VAL A C 1
ATOM 4716 O O . VAL A 1 601 ? -49.431 -1.205 17.290 1.00 88.62 601 VAL A O 1
ATOM 4719 N N . ALA A 1 602 ? -50.638 -1.661 19.122 1.00 82.44 602 ALA A N 1
ATOM 4720 C CA . ALA A 1 602 ? -49.747 -0.945 20.038 1.00 82.44 602 ALA A CA 1
ATOM 4721 C C . ALA A 1 602 ? -48.344 -1.569 20.056 1.00 82.44 602 ALA A C 1
ATOM 4723 O O . ALA A 1 602 ? -47.364 -0.849 19.895 1.00 82.44 602 ALA A O 1
ATOM 4724 N N . VAL A 1 603 ? -48.237 -2.897 20.177 1.00 83.06 603 VAL A N 1
ATOM 4725 C CA . VAL A 1 603 ? -46.961 -3.630 20.105 1.00 83.06 603 VAL A CA 1
ATOM 4726 C C . VAL A 1 603 ? -46.294 -3.440 18.744 1.00 83.06 603 VAL A C 1
ATOM 4728 O O . VAL A 1 603 ? -45.093 -3.197 18.699 1.00 83.06 603 VAL A O 1
ATOM 4731 N N . PHE A 1 604 ? -47.045 -3.472 17.640 1.00 80.25 604 PHE A N 1
ATOM 4732 C CA . PHE A 1 604 ? -46.509 -3.207 16.307 1.00 80.25 604 PHE A CA 1
ATOM 4733 C C . PHE A 1 604 ? -45.954 -1.783 16.200 1.00 80.25 604 PHE A C 1
ATOM 4735 O O . PHE A 1 604 ? -44.808 -1.624 15.803 1.00 80.25 604 PHE A O 1
ATOM 4742 N N . ILE A 1 605 ? -46.699 -0.754 16.618 1.00 84.00 605 ILE A N 1
ATOM 4743 C CA . ILE A 1 605 ? -46.227 0.642 16.635 1.00 84.00 605 ILE A CA 1
ATOM 4744 C C . ILE A 1 605 ? -44.984 0.783 17.525 1.00 84.00 605 ILE A C 1
ATOM 4746 O O . ILE A 1 605 ? -44.005 1.417 17.129 1.00 84.00 605 ILE A O 1
ATOM 4750 N N . LEU A 1 606 ? -44.983 0.155 18.702 1.00 76.69 606 LEU A N 1
ATOM 4751 C CA . LEU A 1 606 ? -43.868 0.206 19.643 1.00 76.69 606 LEU A CA 1
ATOM 4752 C C . LEU A 1 606 ? -42.629 -0.507 19.072 1.00 76.69 606 LEU A C 1
ATOM 4754 O O . LEU A 1 606 ? -41.536 0.024 19.196 1.00 76.69 606 LEU A O 1
ATOM 4758 N N . LEU A 1 607 ? -42.776 -1.620 18.348 1.00 72.00 607 LEU A N 1
ATOM 4759 C CA . LEU A 1 607 ? -41.672 -2.302 17.657 1.00 72.00 607 LEU A CA 1
ATOM 4760 C C . LEU A 1 607 ? -41.200 -1.581 16.382 1.00 72.00 607 LEU A C 1
ATOM 4762 O O . LEU A 1 607 ? -40.008 -1.596 16.091 1.00 72.00 607 LEU A O 1
ATOM 4766 N N . LYS A 1 608 ? -42.101 -0.956 15.610 1.00 74.62 608 LYS A N 1
ATOM 4767 C CA . LYS A 1 608 ? -41.767 -0.298 14.330 1.00 74.62 608 LYS A CA 1
ATOM 4768 C C . LYS A 1 608 ? -41.266 1.137 14.477 1.00 74.62 608 LYS A C 1
ATOM 4770 O O . LYS A 1 608 ? -40.549 1.597 13.594 1.00 74.62 608 LYS A O 1
ATOM 4775 N N . TRP A 1 609 ? -41.654 1.829 15.548 1.00 75.75 609 TRP A N 1
ATOM 4776 C CA . TRP A 1 609 ? -41.337 3.242 15.780 1.00 75.75 609 TRP A CA 1
ATOM 4777 C C . TRP A 1 609 ? -40.730 3.482 17.162 1.00 75.75 609 TRP A C 1
ATOM 4779 O O . TRP A 1 609 ? -39.712 4.157 17.256 1.00 75.75 609 TRP A O 1
ATOM 4789 N N . GLY A 1 610 ? -41.301 2.908 18.225 1.00 73.94 610 GLY A N 1
ATOM 4790 C CA . GLY A 1 610 ? -40.834 3.131 19.601 1.00 73.94 610 GLY A CA 1
ATOM 4791 C C . GLY A 1 610 ? -39.415 2.612 19.863 1.00 73.94 610 GLY A C 1
ATOM 4792 O O . GLY A 1 610 ? -38.556 3.366 20.312 1.00 73.94 610 GLY A O 1
ATOM 4793 N N . VAL A 1 611 ? -39.151 1.341 19.548 1.00 71.12 611 VAL A N 1
ATOM 4794 C CA . VAL A 1 611 ? -37.839 0.703 19.717 1.00 71.12 611 VAL A CA 1
ATOM 4795 C C . VAL A 1 611 ? -36.791 1.360 18.808 1.00 71.12 611 VAL A C 1
ATOM 4797 O O . VAL A 1 611 ? -35.780 1.795 19.357 1.00 71.12 611 VAL A O 1
ATOM 4800 N N . PRO A 1 612 ? -37.010 1.552 17.487 1.00 72.00 612 PRO A N 1
ATOM 4801 C CA . PRO A 1 612 ? -36.065 2.288 16.647 1.00 72.00 612 PRO A CA 1
ATOM 4802 C C . PRO A 1 612 ? -35.816 3.717 17.129 1.00 72.00 612 PRO A C 1
ATOM 4804 O O . PRO A 1 612 ? -34.669 4.130 17.178 1.00 72.00 612 PRO A O 1
ATOM 4807 N N . PHE A 1 613 ? -36.836 4.458 17.579 1.00 76.44 613 PHE A N 1
ATOM 4808 C CA . PHE A 1 613 ? -36.635 5.807 18.117 1.00 76.44 613 PHE A CA 1
ATOM 4809 C C . PHE A 1 613 ? -35.761 5.805 19.379 1.00 76.44 613 PHE A C 1
ATOM 4811 O O . PHE A 1 613 ? -34.803 6.571 19.463 1.00 76.44 613 PHE A O 1
ATOM 4818 N N . VAL A 1 614 ? -36.045 4.929 20.351 1.00 67.56 614 VAL A N 1
ATOM 4819 C CA . VAL A 1 614 ? -35.241 4.833 21.581 1.00 67.56 614 VAL A CA 1
ATOM 4820 C C . VAL A 1 614 ? -33.812 4.385 21.268 1.00 67.56 614 VAL A C 1
ATOM 4822 O O . VAL A 1 614 ? -32.875 4.953 21.823 1.00 67.56 614 VAL A O 1
ATOM 4825 N N . PHE A 1 615 ? -33.615 3.429 20.357 1.00 65.38 615 PHE A N 1
ATOM 4826 C CA . PHE A 1 615 ? -32.275 3.000 19.959 1.00 65.38 615 PHE A CA 1
ATOM 4827 C C . PHE A 1 615 ? -31.537 4.076 19.149 1.00 65.38 615 PHE A C 1
ATOM 4829 O O . PHE A 1 615 ? -30.461 4.486 19.557 1.00 65.38 615 PHE A O 1
ATOM 4836 N N . GLU A 1 616 ? -32.094 4.594 18.056 1.00 68.94 616 GLU A N 1
ATOM 4837 C CA . GLU A 1 616 ? -31.408 5.526 17.145 1.00 68.94 616 GLU A CA 1
ATOM 4838 C C . GLU A 1 616 ? -31.269 6.958 17.680 1.00 68.94 616 GLU A C 1
ATOM 4840 O O . GLU A 1 616 ? -30.340 7.658 17.282 1.00 68.94 616 GLU A O 1
ATOM 4845 N N . LYS A 1 617 ? -32.190 7.437 18.531 1.00 71.69 617 LYS A N 1
ATOM 4846 C CA . LYS A 1 617 ? -32.195 8.836 19.010 1.00 71.69 617 LYS A CA 1
ATOM 4847 C C . LYS A 1 617 ? -31.731 9.016 20.447 1.00 71.69 617 LYS A C 1
ATOM 4849 O O . LYS A 1 617 ? -31.357 10.130 20.800 1.00 71.69 617 LYS A O 1
ATOM 4854 N N . VAL A 1 618 ? -31.740 7.960 21.262 1.00 65.94 618 VAL A N 1
ATOM 4855 C CA . VAL A 1 618 ? -31.323 8.036 22.671 1.00 65.94 618 VAL A CA 1
ATOM 4856 C C . VAL A 1 618 ? -30.147 7.102 22.938 1.00 65.94 618 VAL A C 1
ATOM 4858 O O . VAL A 1 618 ? -29.075 7.568 23.306 1.00 65.94 618 VAL A O 1
ATOM 4861 N N . LEU A 1 619 ? -30.310 5.797 22.715 1.00 64.62 619 LEU A N 1
ATOM 4862 C CA . LEU A 1 619 ? -29.328 4.802 23.141 1.00 64.62 619 LEU A CA 1
ATOM 4863 C C . LEU A 1 619 ? -28.031 4.865 22.318 1.00 64.62 619 LEU A C 1
ATOM 4865 O O . LEU A 1 619 ? -26.957 4.998 22.889 1.00 64.62 619 LEU A O 1
ATOM 4869 N N . ILE A 1 620 ? -28.117 4.791 20.988 1.00 69.69 620 ILE A N 1
ATOM 4870 C CA . ILE A 1 620 ? -26.961 4.774 20.080 1.00 69.69 620 ILE A CA 1
ATOM 4871 C C . ILE A 1 620 ? -26.160 6.082 20.168 1.00 69.69 620 ILE A C 1
ATOM 4873 O O . ILE A 1 620 ? -24.952 5.970 20.358 1.00 69.69 620 ILE A O 1
ATOM 4877 N N . PRO A 1 621 ? -26.758 7.293 20.131 1.00 70.69 621 PRO A N 1
ATOM 4878 C CA . PRO A 1 621 ? -25.990 8.531 20.264 1.00 70.69 621 PRO A CA 1
ATOM 4879 C C . PRO A 1 621 ? -25.260 8.649 21.606 1.00 70.69 621 PRO A C 1
ATOM 4881 O O . PRO A 1 621 ? -24.117 9.095 21.629 1.00 70.69 621 PRO A O 1
ATOM 4884 N N . ILE A 1 622 ? -25.876 8.209 22.713 1.00 64.50 622 ILE A N 1
ATOM 4885 C CA . ILE A 1 622 ? -25.231 8.204 24.036 1.00 64.50 622 ILE A CA 1
ATOM 4886 C C . ILE A 1 622 ? -24.103 7.166 24.082 1.00 64.50 622 ILE A C 1
ATOM 4888 O O . ILE A 1 622 ? -22.990 7.507 24.465 1.00 64.50 622 ILE A O 1
ATOM 4892 N N . MET A 1 623 ? -24.343 5.929 23.634 1.00 64.81 623 MET A N 1
ATOM 4893 C CA . MET A 1 623 ? -23.321 4.872 23.620 1.00 64.81 623 MET A CA 1
ATOM 4894 C C . MET A 1 623 ? -22.149 5.199 22.684 1.00 64.81 623 MET A C 1
ATOM 4896 O O . MET A 1 623 ? -21.008 4.884 23.013 1.00 64.81 623 MET A O 1
ATOM 4900 N N . GLN A 1 624 ? -22.408 5.837 21.538 1.00 66.50 624 GLN A N 1
ATOM 4901 C CA . GLN A 1 624 ? -21.367 6.337 20.639 1.00 66.50 624 GLN A CA 1
ATOM 4902 C C . GLN A 1 624 ? -20.582 7.465 2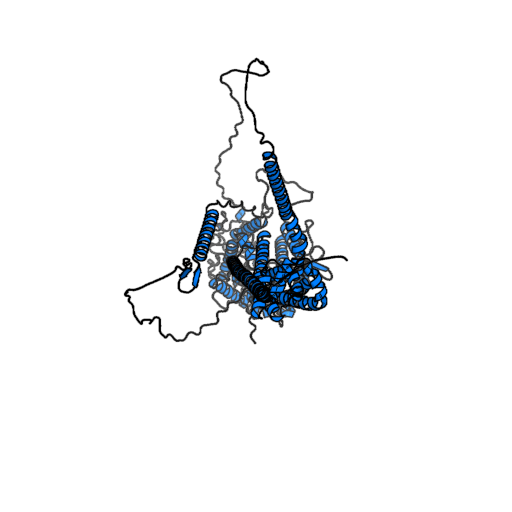1.305 1.00 66.50 624 GLN A C 1
ATOM 4904 O O . GLN A 1 624 ? -19.363 7.370 21.371 1.00 66.50 624 GLN A O 1
ATOM 4909 N N . TRP A 1 625 ? -21.259 8.474 21.865 1.00 69.44 625 TRP A N 1
ATOM 4910 C CA . TRP A 1 625 ? -20.602 9.581 22.563 1.00 69.44 625 TRP A CA 1
ATOM 4911 C C . TRP A 1 625 ? -19.725 9.097 23.727 1.00 69.44 625 TRP A C 1
ATOM 4913 O O . TRP A 1 625 ? -18.560 9.480 23.797 1.00 69.44 625 TRP A O 1
ATOM 4923 N N . GLU A 1 626 ? -20.225 8.203 24.588 1.00 61.38 626 GLU A N 1
ATOM 4924 C CA . GLU A 1 626 ? -19.439 7.620 25.685 1.00 61.38 626 GLU A CA 1
ATOM 4925 C C . GLU A 1 626 ? -18.243 6.802 25.167 1.00 61.38 626 GLU A C 1
ATOM 4927 O O . GLU A 1 626 ? -17.157 6.879 25.742 1.00 61.38 626 GLU A O 1
ATOM 4932 N N . ALA A 1 627 ? -18.401 6.061 24.064 1.00 62.25 627 ALA A N 1
ATOM 4933 C CA . ALA A 1 627 ? -17.324 5.272 23.467 1.00 62.25 627 ALA A CA 1
ATOM 4934 C C . ALA A 1 627 ? -16.249 6.117 22.756 1.00 62.25 627 ALA A C 1
ATOM 4936 O O . ALA A 1 627 ? -15.085 5.724 22.766 1.00 62.25 627 ALA A O 1
ATOM 4937 N N . THR A 1 628 ? -16.611 7.251 22.142 1.00 64.19 628 THR A N 1
ATOM 4938 C CA . THR A 1 628 ? -15.677 8.101 21.376 1.00 64.19 628 THR A CA 1
ATOM 4939 C C . THR A 1 628 ? -15.069 9.243 22.188 1.00 64.19 628 THR A C 1
ATOM 4941 O O . THR A 1 628 ? -13.991 9.717 21.848 1.00 64.19 628 THR A O 1
ATOM 4944 N N . ALA A 1 629 ? -15.734 9.718 23.247 1.00 65.81 629 ALA A N 1
ATOM 4945 C CA . ALA A 1 629 ? -15.240 10.841 24.051 1.00 65.81 629 ALA A CA 1
ATOM 4946 C C . ALA A 1 629 ? -14.107 10.455 25.020 1.00 65.81 629 ALA A C 1
ATOM 4948 O O . ALA A 1 629 ? -13.384 11.332 25.498 1.00 65.81 629 ALA A O 1
ATOM 4949 N N . PHE A 1 630 ? -13.944 9.163 25.330 1.00 71.62 630 PHE A N 1
ATOM 4950 C CA . PHE A 1 630 ? -13.030 8.690 26.370 1.00 71.62 630 PHE A CA 1
ATOM 4951 C C . PHE A 1 630 ? -12.224 7.466 25.926 1.00 71.62 630 PHE A C 1
ATOM 4953 O O . PHE A 1 630 ? -12.777 6.416 25.606 1.00 71.62 630 PHE A O 1
ATOM 4960 N N . GLY A 1 631 ? -10.894 7.552 26.015 1.00 73.56 631 GLY A N 1
ATOM 4961 C CA . GLY A 1 631 ? -10.025 6.388 25.823 1.00 73.56 631 GLY A CA 1
ATOM 4962 C C . GLY A 1 631 ? -10.313 5.279 26.846 1.00 73.56 631 GLY A C 1
ATOM 4963 O O . GLY A 1 631 ? -10.685 5.555 27.988 1.00 73.56 631 GLY A O 1
ATOM 4964 N N . ARG A 1 632 ? -10.086 4.014 26.462 1.00 79.44 632 ARG A N 1
ATOM 4965 C CA . ARG A 1 632 ? -10.424 2.801 27.244 1.00 79.44 632 ARG A CA 1
ATOM 4966 C C . ARG A 1 632 ? -10.234 2.880 28.776 1.00 79.44 632 ARG A C 1
ATOM 4968 O O . ARG A 1 632 ? -11.179 2.516 29.474 1.00 79.44 632 ARG A O 1
ATOM 4975 N N . PRO A 1 633 ? -9.092 3.322 29.347 1.00 82.50 633 PRO A N 1
ATOM 4976 C CA . PRO A 1 633 ? -8.949 3.395 30.806 1.00 82.50 633 PRO A CA 1
ATOM 4977 C C . PRO A 1 633 ? -9.847 4.466 31.448 1.00 82.50 633 PRO A C 1
ATOM 4979 O O . PRO A 1 633 ? -10.385 4.239 32.529 1.00 82.50 633 PRO A O 1
ATOM 4982 N N . VAL A 1 634 ? -10.060 5.603 30.779 1.00 81.88 634 VAL A N 1
ATOM 4983 C CA . VAL A 1 634 ? -10.962 6.667 31.252 1.00 81.88 634 VAL A CA 1
ATOM 4984 C C . VAL A 1 634 ? -12.411 6.196 31.163 1.00 81.88 634 VAL A C 1
ATOM 4986 O O . VAL A 1 634 ? -13.162 6.357 32.121 1.00 81.88 634 VAL A O 1
ATOM 4989 N N . LEU A 1 635 ? -12.787 5.524 30.071 1.00 84.75 635 LEU A N 1
ATOM 4990 C CA . LEU A 1 635 ? -14.126 4.961 29.907 1.00 84.75 635 LEU A CA 1
ATOM 4991 C C . LEU A 1 635 ? -14.454 3.901 30.971 1.00 84.75 635 LEU A C 1
ATOM 4993 O O . LEU A 1 635 ? -15.567 3.880 31.484 1.00 84.75 635 LEU A O 1
ATOM 4997 N N . ALA A 1 636 ? -13.489 3.068 31.377 1.00 87.00 636 ALA A N 1
ATOM 4998 C CA . ALA A 1 636 ? -13.685 2.137 32.492 1.00 87.00 636 ALA A CA 1
ATOM 4999 C C . ALA A 1 636 ? -14.013 2.869 33.812 1.00 87.00 636 ALA A C 1
ATOM 5001 O O . ALA A 1 636 ? -14.897 2.436 34.551 1.00 87.00 636 ALA A O 1
ATOM 5002 N N . ILE A 1 637 ? -13.353 4.002 34.085 1.00 88.06 637 ILE A N 1
ATOM 5003 C CA . ILE A 1 637 ? -13.622 4.844 35.263 1.00 88.06 637 ILE A CA 1
ATOM 5004 C C . ILE A 1 637 ? -15.002 5.511 35.156 1.00 88.06 637 ILE A C 1
ATOM 5006 O O . ILE A 1 637 ? -15.763 5.478 36.122 1.00 88.06 637 ILE A O 1
ATOM 5010 N N . VAL A 1 638 ? -15.355 6.062 33.988 1.00 87.81 638 VAL A N 1
ATOM 5011 C CA . VAL A 1 638 ? -16.679 6.662 33.723 1.00 87.81 638 VAL A CA 1
ATOM 5012 C C . VAL A 1 638 ? -17.794 5.628 33.900 1.00 87.81 638 VAL A C 1
ATOM 5014 O O . VAL A 1 638 ? -18.794 5.911 34.558 1.00 87.81 638 VAL A O 1
ATOM 5017 N N . LEU A 1 639 ? -17.602 4.400 33.410 1.00 89.81 639 LEU A N 1
ATOM 5018 C CA . LEU A 1 639 ? -18.549 3.303 33.600 1.00 89.81 639 LEU A CA 1
ATOM 5019 C C . LEU A 1 639 ? -18.714 2.945 35.080 1.00 89.81 639 LEU A C 1
ATOM 5021 O O . LEU A 1 639 ? -19.846 2.928 35.557 1.00 89.81 639 LEU A O 1
ATOM 5025 N N . VAL A 1 640 ? -17.625 2.748 35.833 1.00 92.88 640 VAL A N 1
ATOM 5026 C CA . VAL A 1 640 ? -17.700 2.507 37.290 1.00 92.88 640 VAL A CA 1
ATOM 5027 C C . VAL A 1 640 ? -18.414 3.658 38.008 1.00 92.88 640 VAL A C 1
ATOM 5029 O O . VAL A 1 640 ? -19.279 3.401 38.844 1.00 92.88 640 VAL A O 1
ATOM 5032 N N . ALA A 1 641 ? -18.125 4.914 37.654 1.00 89.38 641 ALA A N 1
ATOM 5033 C CA . ALA A 1 641 ? -18.779 6.085 38.235 1.00 89.38 641 ALA A CA 1
ATOM 5034 C C . ALA A 1 641 ? -20.283 6.142 37.906 1.00 89.38 641 ALA A C 1
ATOM 5036 O O . ALA A 1 641 ? -21.091 6.380 38.802 1.00 89.38 641 ALA A O 1
ATOM 5037 N N . SER A 1 642 ? -20.682 5.861 36.660 1.00 90.31 642 SER A N 1
ATOM 5038 C CA . SER A 1 642 ? -22.096 5.811 36.258 1.00 90.31 642 SER A CA 1
ATOM 5039 C C . SER A 1 642 ? -22.860 4.716 37.013 1.00 90.31 642 SER A C 1
ATOM 5041 O O . SER A 1 642 ? -23.911 4.979 37.593 1.00 90.31 642 SER A O 1
ATOM 5043 N N . LEU A 1 643 ? -22.283 3.515 37.122 1.00 91.00 643 LEU A N 1
ATOM 5044 C CA . LEU A 1 643 ? -22.852 2.384 37.857 1.00 91.00 643 LEU A CA 1
ATOM 5045 C C . LEU A 1 643 ? -22.937 2.635 39.370 1.00 91.00 643 LEU A C 1
ATOM 5047 O O . LEU A 1 643 ? -23.839 2.109 40.023 1.00 91.00 643 LEU A O 1
ATOM 5051 N N . ALA A 1 644 ? -22.033 3.451 39.917 1.00 91.25 644 ALA A N 1
ATOM 5052 C CA . ALA A 1 644 ? -22.051 3.871 41.313 1.00 91.25 644 ALA A CA 1
ATOM 5053 C C . ALA A 1 644 ? -23.091 4.973 41.594 1.00 91.25 644 ALA A C 1
ATOM 5055 O O . ALA A 1 644 ? -23.749 4.944 42.634 1.00 91.25 644 ALA A O 1
ATOM 5056 N N . LEU A 1 645 ? -23.252 5.940 40.681 1.00 89.31 645 LEU A N 1
ATOM 5057 C CA . LEU A 1 645 ? -24.101 7.122 40.871 1.00 89.31 645 LEU A CA 1
ATOM 5058 C C . LEU A 1 645 ? -25.556 6.903 40.445 1.00 89.31 645 LEU A C 1
ATOM 5060 O O . LEU A 1 645 ? -26.466 7.330 41.152 1.00 89.31 645 LEU A O 1
ATOM 5064 N N . PHE A 1 646 ? -25.811 6.231 39.321 1.00 89.25 646 PHE A N 1
ATOM 5065 C CA . PHE A 1 646 ? -27.167 6.050 38.788 1.00 89.25 646 PHE A CA 1
ATOM 5066 C C . PHE A 1 646 ? -28.147 5.414 39.795 1.00 89.25 646 PHE A C 1
ATOM 5068 O O . PHE A 1 646 ? -29.249 5.951 39.943 1.00 89.25 646 PHE A O 1
ATOM 5075 N N . PRO A 1 647 ? -27.776 4.381 40.586 1.00 86.56 647 PRO A N 1
ATOM 5076 C CA . PRO A 1 647 ? -28.669 3.821 41.600 1.00 86.56 647 PRO A CA 1
ATOM 5077 C C . PRO A 1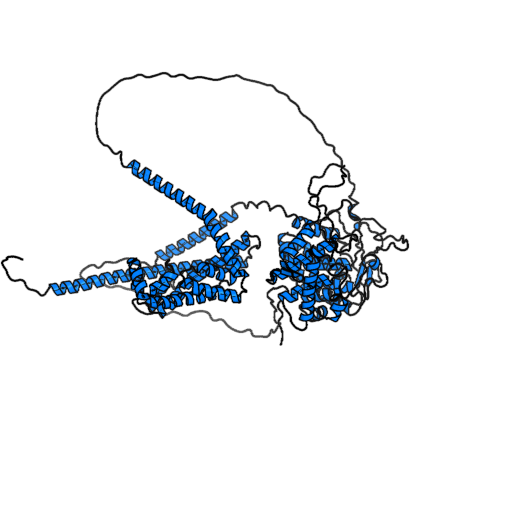 647 ? -29.080 4.813 42.696 1.00 86.56 647 PRO A C 1
ATOM 5079 O O . PRO A 1 647 ? -30.175 4.686 43.240 1.00 86.56 647 PRO A O 1
ATOM 5082 N N . VAL A 1 648 ? -28.221 5.792 43.009 1.00 86.88 648 VAL A N 1
ATOM 5083 C CA . VAL A 1 648 ? -28.469 6.837 44.020 1.00 86.88 648 VAL A CA 1
ATOM 5084 C C . VAL A 1 648 ? -29.555 7.807 43.553 1.00 86.88 648 VAL A C 1
ATOM 5086 O O . VAL A 1 648 ? -30.360 8.279 44.350 1.00 86.88 648 VAL A O 1
ATOM 5089 N N . PHE A 1 649 ? -29.621 8.061 42.245 1.00 85.38 649 PHE A N 1
ATOM 5090 C CA . PHE A 1 649 ? -30.633 8.915 41.619 1.00 85.38 649 PHE A CA 1
ATOM 5091 C C . PHE A 1 649 ? -31.827 8.126 41.051 1.00 85.38 649 PHE A C 1
ATOM 5093 O O . PHE A 1 649 ? -32.651 8.692 40.337 1.00 85.38 649 PHE A O 1
ATOM 5100 N N . LEU A 1 650 ? -31.932 6.824 41.360 1.00 82.00 650 LEU A N 1
ATOM 5101 C CA . LEU A 1 650 ? -32.926 5.888 40.808 1.00 82.00 650 LEU A CA 1
ATOM 5102 C C . LEU A 1 650 ? -32.906 5.775 39.264 1.00 82.00 650 LEU A C 1
ATOM 5104 O O . LEU A 1 650 ? -33.877 5.318 38.660 1.00 82.00 650 LEU A O 1
ATOM 5108 N N . ILE A 1 651 ? -31.790 6.143 38.629 1.00 83.44 651 ILE A N 1
ATOM 5109 C CA . ILE A 1 651 ? -31.565 6.034 37.184 1.00 83.44 651 ILE A CA 1
ATOM 5110 C C . ILE A 1 651 ? -31.224 4.566 36.836 1.00 83.44 651 ILE A C 1
ATOM 5112 O O . ILE A 1 651 ? -30.442 3.938 37.557 1.00 83.44 651 ILE A O 1
ATOM 5116 N N . PRO A 1 652 ? -31.773 3.985 35.750 1.00 80.44 652 PRO A N 1
ATOM 5117 C CA . PRO A 1 652 ? -31.423 2.629 35.320 1.00 80.44 652 PRO A CA 1
ATOM 5118 C C . PRO A 1 652 ? -29.958 2.501 34.865 1.00 80.44 652 PRO A C 1
ATOM 5120 O O . PRO A 1 65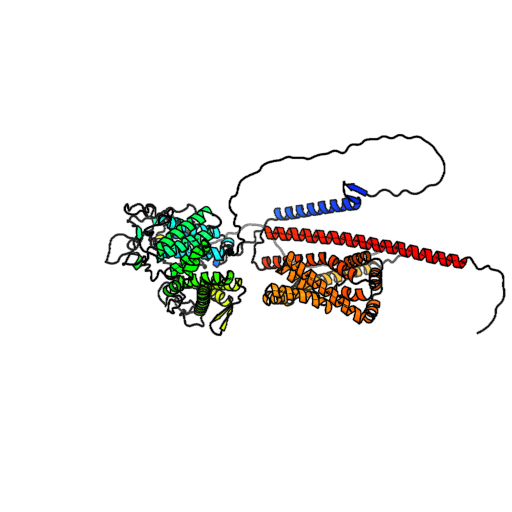2 ? -29.516 3.219 33.974 1.00 80.44 652 PRO A O 1
ATOM 5123 N N . SER A 1 653 ? -29.222 1.527 35.410 1.00 86.12 653 SER A N 1
ATOM 5124 C CA . SER A 1 653 ? -27.827 1.217 35.037 1.00 86.12 653 SER A CA 1
ATOM 5125 C C . SER A 1 653 ? -27.657 0.361 33.775 1.00 86.12 653 SER A C 1
ATOM 5127 O O . SER A 1 653 ? -26.530 0.166 33.318 1.00 86.12 653 SER A O 1
ATOM 5129 N N . GLY A 1 654 ? -28.751 -0.169 33.214 1.00 84.56 654 GLY A N 1
ATOM 5130 C CA . GLY A 1 654 ? -28.739 -1.095 32.073 1.00 84.56 654 GLY A CA 1
ATOM 5131 C C . GLY A 1 654 ? -27.849 -0.664 30.895 1.00 84.56 654 GLY A C 1
ATOM 5132 O O . GLY A 1 654 ? -27.034 -1.478 30.459 1.00 84.56 654 GLY A O 1
ATOM 5133 N N . PRO A 1 655 ? -27.921 0.598 30.416 1.00 85.00 655 PRO A N 1
ATOM 5134 C CA . PRO A 1 655 ? -27.069 1.087 29.330 1.00 85.00 655 PRO A CA 1
ATOM 5135 C C . PRO A 1 655 ? -25.567 0.981 29.637 1.00 85.00 655 PRO A C 1
ATOM 5137 O O . PRO A 1 655 ? -24.821 0.428 28.831 1.00 85.00 655 PRO A O 1
ATOM 5140 N N . SER A 1 656 ? -25.130 1.403 30.829 1.00 88.06 656 SER A N 1
ATOM 5141 C CA . SER A 1 656 ? -23.729 1.297 31.261 1.00 88.06 656 SER A CA 1
ATOM 5142 C C . SER A 1 656 ? -23.259 -0.160 31.347 1.00 88.06 656 SER A C 1
ATOM 5144 O O . SER A 1 656 ? -22.119 -0.471 31.001 1.00 88.06 656 SER A O 1
ATOM 5146 N N . MET A 1 657 ? -24.131 -1.084 31.770 1.00 89.56 657 MET A N 1
ATOM 5147 C CA . MET A 1 657 ? -23.809 -2.518 31.822 1.00 89.56 657 MET A CA 1
ATOM 5148 C C . MET A 1 657 ? -23.701 -3.138 30.418 1.00 89.56 657 MET A C 1
ATOM 5150 O O . MET A 1 657 ? -22.792 -3.933 30.171 1.00 89.56 657 MET A O 1
ATOM 5154 N N . TRP A 1 658 ? -24.556 -2.736 29.468 1.00 87.44 658 TRP A N 1
ATOM 5155 C CA . TRP A 1 658 ? -24.401 -3.104 28.055 1.00 87.44 658 TRP A CA 1
ATOM 5156 C C . TRP A 1 658 ? -23.107 -2.551 27.453 1.00 87.44 658 TRP A C 1
ATOM 5158 O O . TRP A 1 658 ? -22.389 -3.298 26.787 1.00 87.44 658 TRP A O 1
ATOM 5168 N N . LEU A 1 659 ? -22.771 -1.283 27.710 1.00 85.12 659 LEU A N 1
ATOM 5169 C CA . LEU A 1 659 ? -21.561 -0.651 27.178 1.00 85.12 659 LEU A CA 1
ATOM 5170 C C . LEU A 1 659 ? -20.281 -1.294 27.738 1.00 85.12 659 LEU A C 1
ATOM 5172 O O . LEU A 1 659 ? -19.360 -1.603 26.976 1.00 85.12 659 LEU A O 1
ATOM 5176 N N . ALA A 1 660 ? -20.259 -1.610 29.038 1.00 88.75 660 ALA A N 1
ATOM 5177 C CA . ALA A 1 660 ? -19.194 -2.401 29.653 1.00 88.75 660 ALA A CA 1
ATOM 5178 C C . ALA A 1 660 ? -19.024 -3.768 28.960 1.00 88.75 660 ALA A C 1
ATOM 5180 O O . ALA A 1 660 ? -17.902 -4.165 28.637 1.00 88.75 660 ALA A O 1
ATOM 5181 N N . GLY A 1 661 ? -20.129 -4.458 28.655 1.00 87.62 661 GLY A N 1
ATOM 5182 C CA . GLY A 1 661 ? -20.112 -5.721 27.913 1.00 87.62 661 GLY A CA 1
ATOM 5183 C C . GLY A 1 661 ? -19.609 -5.600 26.470 1.00 87.62 661 GLY A C 1
ATOM 5184 O O . GLY A 1 661 ? -18.795 -6.415 26.034 1.00 87.62 661 GLY A O 1
ATOM 5185 N N . MET A 1 662 ? -20.046 -4.568 25.742 1.00 83.75 662 MET A N 1
ATOM 5186 C CA . MET A 1 662 ? -19.670 -4.311 24.343 1.00 83.75 662 MET A CA 1
ATOM 5187 C C . MET A 1 662 ? -18.192 -3.965 24.148 1.00 83.75 662 MET A C 1
ATOM 5189 O O . MET A 1 662 ? -17.628 -4.282 23.096 1.00 83.75 662 MET A O 1
ATOM 5193 N N . ILE A 1 663 ? -17.577 -3.285 25.121 1.00 83.56 663 ILE A N 1
ATOM 5194 C CA . ILE A 1 663 ? -16.218 -2.736 24.993 1.00 83.56 663 ILE A CA 1
ATOM 5195 C C . ILE A 1 663 ? -15.179 -3.588 25.730 1.00 83.56 663 ILE A C 1
ATOM 5197 O O . ILE A 1 663 ? -14.088 -3.801 25.199 1.00 83.56 663 ILE A O 1
ATOM 5201 N N . PHE A 1 664 ? -15.504 -4.101 26.921 1.00 85.69 664 PHE A N 1
ATOM 5202 C CA . PHE A 1 664 ? -14.553 -4.792 27.803 1.00 85.69 664 PHE A CA 1
ATOM 5203 C C . PHE A 1 664 ? -14.790 -6.310 27.914 1.00 85.69 664 PHE A C 1
ATOM 5205 O O . PHE A 1 664 ? -13.963 -7.020 28.494 1.00 85.69 664 PHE A O 1
ATOM 5212 N N . GLY A 1 665 ? -15.888 -6.826 27.347 1.00 84.06 665 GLY A N 1
ATOM 5213 C CA . GLY A 1 665 ? -16.203 -8.257 27.300 1.00 84.06 665 GLY A CA 1
ATOM 5214 C C . GLY A 1 665 ? -16.383 -8.912 28.677 1.00 84.06 665 GLY A C 1
ATOM 5215 O O . GLY A 1 665 ? -16.582 -8.246 29.689 1.00 84.06 665 GLY A O 1
ATOM 5216 N N . TYR A 1 666 ? -16.307 -10.245 28.729 1.00 80.69 666 TYR A N 1
ATOM 5217 C CA . TYR A 1 666 ? -16.598 -11.014 29.950 1.00 80.69 666 TYR A CA 1
ATOM 5218 C C . TYR A 1 666 ? -15.589 -10.856 31.086 1.00 80.69 666 TYR A C 1
ATOM 5220 O O . TYR A 1 666 ? -15.980 -10.992 32.236 1.00 80.69 666 TYR A O 1
ATOM 5228 N N . GLY A 1 667 ? -14.314 -10.589 30.795 1.00 85.38 667 GLY A N 1
ATOM 5229 C CA . GLY A 1 667 ? -13.299 -10.421 31.838 1.00 85.38 667 GLY A CA 1
ATOM 5230 C C . GLY A 1 667 ? -13.425 -9.058 32.514 1.00 85.38 667 GLY A C 1
ATOM 5231 O O . GLY A 1 667 ? -13.965 -8.925 33.610 1.00 85.38 667 GLY A O 1
ATOM 5232 N N . TRP A 1 668 ? -12.948 -8.021 31.826 1.00 88.25 668 TRP A N 1
ATOM 5233 C CA . TRP A 1 668 ? -12.922 -6.665 32.367 1.00 88.25 668 TRP A CA 1
ATOM 5234 C C . TRP A 1 668 ? -14.316 -6.048 32.516 1.00 88.25 668 TRP A C 1
ATOM 5236 O O . TRP A 1 668 ? -14.547 -5.343 33.494 1.00 88.25 668 TRP A O 1
ATOM 5246 N N . GLY A 1 669 ? -15.267 -6.355 31.625 1.00 90.38 669 GLY A N 1
ATOM 5247 C CA . GLY A 1 669 ? -16.647 -5.874 31.749 1.00 90.38 669 GLY A CA 1
ATOM 5248 C C . GLY A 1 669 ? -17.347 -6.412 32.999 1.00 90.38 669 GLY A C 1
ATOM 5249 O O . GLY A 1 669 ? -18.017 -5.647 33.686 1.00 90.38 669 GLY A O 1
ATOM 5250 N N . PHE A 1 670 ? -17.122 -7.679 33.370 1.00 91.69 670 PHE A N 1
ATOM 5251 C CA . PHE A 1 670 ? -17.628 -8.232 34.633 1.00 91.69 670 PHE A CA 1
ATOM 5252 C C . PHE A 1 670 ? -17.022 -7.521 35.845 1.00 91.69 670 PHE A C 1
ATOM 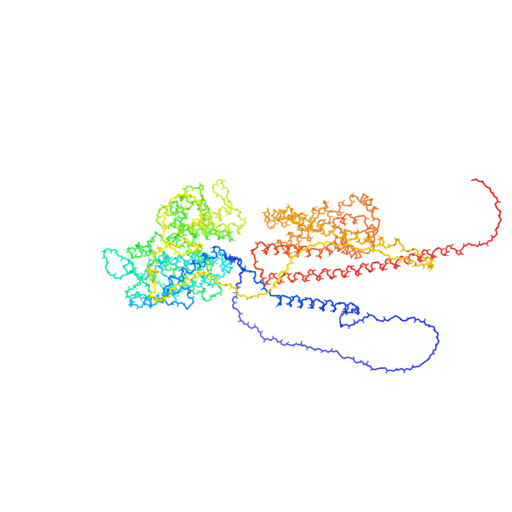5254 O O . PHE A 1 670 ? -17.761 -7.106 36.731 1.00 91.69 670 PHE A O 1
ATOM 5261 N N . VAL A 1 671 ? -15.701 -7.306 35.868 1.00 93.81 671 VAL A N 1
ATOM 5262 C CA . VAL A 1 671 ? -15.038 -6.580 36.967 1.00 93.81 671 VAL A CA 1
ATOM 5263 C C . VAL A 1 671 ? -15.576 -5.148 37.096 1.00 93.81 671 VAL A C 1
ATOM 5265 O O . VAL A 1 671 ? -15.926 -4.732 38.199 1.00 93.81 671 VAL A O 1
ATOM 5268 N N . ILE A 1 672 ? -15.712 -4.418 35.983 1.00 93.06 672 ILE A N 1
ATOM 5269 C CA . ILE A 1 672 ? -16.284 -3.059 35.941 1.00 93.06 672 ILE A CA 1
ATOM 5270 C C . ILE A 1 672 ? -17.715 -3.050 36.492 1.00 93.06 672 ILE A C 1
ATOM 5272 O O . ILE A 1 672 ? -18.027 -2.233 37.361 1.00 93.06 672 ILE A O 1
ATOM 5276 N N . ILE A 1 673 ? -18.566 -3.975 36.029 1.00 93.38 673 ILE A N 1
ATOM 5277 C CA . ILE A 1 673 ? -19.958 -4.076 36.478 1.00 93.38 673 ILE A CA 1
ATOM 5278 C C . ILE A 1 673 ? -20.012 -4.375 37.975 1.00 93.38 673 ILE A C 1
ATOM 5280 O O . ILE A 1 673 ? -20.633 -3.615 38.710 1.00 93.38 673 ILE A O 1
ATOM 5284 N N . MET A 1 674 ? -19.319 -5.417 38.442 1.00 93.81 674 MET A N 1
ATOM 5285 C CA . MET A 1 674 ? -19.358 -5.838 39.845 1.00 93.81 674 MET A CA 1
ATOM 5286 C C . MET A 1 674 ? -18.816 -4.768 40.801 1.00 93.81 674 MET A C 1
ATOM 5288 O O . MET A 1 674 ? -19.394 -4.568 41.868 1.00 93.81 674 MET A O 1
ATOM 5292 N N . VAL A 1 675 ? -17.741 -4.054 40.445 1.00 94.12 675 VAL A N 1
ATOM 5293 C CA . VAL A 1 675 ? -17.204 -2.959 41.275 1.00 94.12 675 VAL A CA 1
ATOM 5294 C C . VAL A 1 675 ? -18.173 -1.775 41.305 1.00 94.12 675 VAL A C 1
ATOM 5296 O O . VAL A 1 675 ? -18.522 -1.296 42.387 1.00 94.12 675 VAL A O 1
ATOM 5299 N N . GLY A 1 676 ? -18.653 -1.331 40.139 1.00 92.75 676 GLY A N 1
ATOM 5300 C CA . GLY A 1 676 ? -19.567 -0.195 40.025 1.00 92.75 676 GLY A CA 1
ATOM 5301 C C . GLY A 1 676 ? -20.895 -0.422 40.750 1.00 92.75 676 GLY A C 1
ATOM 5302 O O . GLY A 1 676 ? -21.303 0.409 41.562 1.00 92.75 676 GLY A O 1
ATOM 5303 N N . THR A 1 677 ? -21.540 -1.575 40.538 1.00 90.75 677 THR A N 1
ATOM 5304 C CA . THR A 1 677 ? -22.800 -1.916 41.221 1.00 90.75 677 THR A CA 1
ATOM 5305 C C . THR A 1 677 ? -22.609 -2.141 42.718 1.00 90.75 677 THR A C 1
ATOM 5307 O O . THR A 1 677 ? -23.491 -1.766 43.490 1.00 90.75 677 THR A O 1
ATOM 5310 N N . THR A 1 678 ? -21.452 -2.657 43.160 1.00 92.31 678 THR A N 1
ATOM 5311 C CA . THR A 1 678 ? -21.135 -2.796 44.592 1.00 92.31 678 THR A CA 1
ATOM 5312 C C . THR A 1 678 ? -21.081 -1.438 45.288 1.00 92.31 678 THR A C 1
ATOM 5314 O O . THR A 1 678 ? -21.708 -1.259 46.333 1.00 92.31 678 THR A O 1
ATOM 5317 N N . ILE A 1 679 ? -20.415 -0.444 44.697 1.00 91.19 679 ILE A N 1
ATOM 5318 C CA . ILE A 1 679 ? -20.428 0.931 45.222 1.00 91.19 679 ILE A CA 1
ATOM 5319 C C . ILE A 1 679 ? -21.863 1.490 45.170 1.00 91.19 679 ILE A C 1
ATOM 5321 O O . ILE A 1 679 ? -22.375 2.005 46.169 1.00 91.19 679 ILE A O 1
ATOM 5325 N N . GLY A 1 680 ? -22.548 1.292 44.041 1.00 88.69 680 GLY A N 1
ATOM 5326 C CA . GLY A 1 680 ? -23.918 1.740 43.791 1.00 88.69 680 GLY A CA 1
ATOM 5327 C C . GLY A 1 680 ? -25.010 1.091 44.652 1.00 88.69 680 GLY A C 1
ATOM 5328 O O . GLY A 1 680 ? -26.136 1.578 44.665 1.00 88.69 680 GLY A O 1
ATOM 5329 N N . MET A 1 681 ? -24.720 0.030 45.409 1.00 89.00 681 MET A N 1
ATOM 5330 C CA . MET A 1 681 ? -25.645 -0.540 46.403 1.00 89.00 681 MET A CA 1
ATOM 5331 C C . MET A 1 681 ? -25.261 -0.229 47.854 1.00 89.00 681 MET A C 1
ATOM 5333 O O . MET A 1 681 ? -26.113 -0.320 48.742 1.00 89.00 681 MET A O 1
ATOM 5337 N N . VAL A 1 682 ? -24.008 0.169 48.095 1.00 90.94 682 VAL A N 1
ATOM 5338 C CA . VAL A 1 682 ? -23.517 0.630 49.400 1.00 90.94 682 VAL A CA 1
ATOM 5339 C C . VAL A 1 682 ? -23.935 2.078 49.659 1.00 90.94 682 VAL A C 1
ATOM 5341 O O . VAL A 1 682 ? -24.444 2.380 50.738 1.00 90.94 682 VAL A O 1
ATOM 5344 N N . VAL A 1 683 ? -23.785 2.971 48.675 1.00 88.19 683 VAL A N 1
ATOM 5345 C CA . VAL A 1 683 ? -24.110 4.399 48.846 1.00 88.19 683 VAL A CA 1
ATOM 5346 C C . VAL A 1 683 ? -25.605 4.624 49.161 1.00 88.19 683 VAL A C 1
ATOM 5348 O O . VAL A 1 683 ? -25.893 5.262 50.178 1.00 88.19 683 VAL A O 1
ATOM 5351 N N . PRO A 1 684 ? -26.577 4.045 48.422 1.00 86.50 684 PRO A N 1
ATOM 5352 C CA . PRO A 1 684 ? -27.996 4.135 48.781 1.00 86.50 684 PRO A CA 1
ATOM 5353 C C . PRO A 1 684 ? -28.356 3.538 50.145 1.00 86.50 684 PRO A C 1
ATOM 5355 O O . PRO A 1 684 ? -29.240 4.068 50.811 1.00 86.50 684 PRO A O 1
ATOM 5358 N N . TYR A 1 685 ? -27.673 2.473 50.586 1.00 86.88 685 TYR A N 1
ATOM 5359 C CA . TYR A 1 685 ? -27.913 1.861 51.898 1.00 86.88 685 TYR A CA 1
ATOM 5360 C C . TYR A 1 685 ? -27.603 2.854 53.030 1.00 86.88 685 TYR A C 1
ATOM 5362 O O . TYR A 1 685 ? -28.416 3.053 53.934 1.00 86.88 685 TYR A O 1
ATOM 5370 N N . PHE A 1 686 ? -26.456 3.538 52.957 1.00 87.44 686 PHE A N 1
ATOM 5371 C CA . PHE A 1 686 ? -26.085 4.547 53.952 1.00 87.44 686 PHE A CA 1
ATOM 5372 C C . PHE A 1 686 ? -26.949 5.813 53.870 1.00 87.44 686 PHE A C 1
ATOM 5374 O O . PHE A 1 686 ? -27.357 6.330 54.908 1.00 87.44 686 PHE A O 1
ATOM 5381 N N . ILE A 1 687 ? -27.318 6.270 52.669 1.00 85.44 687 ILE A N 1
ATOM 5382 C CA . ILE A 1 687 ? -28.266 7.388 52.508 1.00 85.44 687 ILE A CA 1
ATOM 5383 C C . ILE A 1 687 ? -29.647 7.014 53.070 1.00 85.44 687 ILE A C 1
ATOM 5385 O O . ILE A 1 687 ? -30.274 7.808 53.770 1.00 85.44 687 ILE A O 1
ATOM 5389 N N . GLY A 1 688 ? -30.115 5.788 52.829 1.00 83.25 688 GLY A N 1
ATOM 5390 C CA . GLY A 1 688 ? -31.385 5.286 53.349 1.00 83.25 688 GLY A CA 1
ATOM 5391 C C . GLY A 1 688 ? -31.440 5.240 54.879 1.00 83.25 688 GLY A C 1
ATOM 5392 O O . GLY A 1 688 ? -32.514 5.442 55.445 1.00 83.25 688 GLY A O 1
ATOM 5393 N N . LEU A 1 689 ? -30.301 5.056 55.563 1.00 83.88 689 LEU A N 1
ATOM 5394 C CA . LEU A 1 689 ? -30.241 5.078 57.034 1.00 83.88 689 LEU A CA 1
ATOM 5395 C C . LEU A 1 689 ? -30.608 6.456 57.595 1.00 83.88 689 LEU A C 1
ATOM 5397 O O . LEU A 1 689 ? -31.280 6.527 58.621 1.00 83.88 689 LEU A O 1
ATOM 5401 N N . MET A 1 690 ? -30.257 7.536 56.890 1.00 83.44 690 MET A N 1
ATOM 5402 C CA . MET A 1 690 ? -30.597 8.910 57.284 1.00 83.44 690 MET A CA 1
ATOM 5403 C C . MET A 1 690 ? -32.092 9.232 57.133 1.00 83.44 690 MET A C 1
ATOM 5405 O O . MET A 1 690 ? -32.593 10.138 57.792 1.00 83.44 690 MET A O 1
ATOM 5409 N N . PHE A 1 691 ? -32.819 8.498 56.283 1.00 82.38 691 PHE A N 1
ATOM 5410 C CA . PHE A 1 691 ? -34.235 8.748 55.973 1.00 82.38 691 PHE A CA 1
ATOM 5411 C C . PHE A 1 691 ? -35.166 7.596 56.383 1.00 82.38 691 PHE A C 1
ATOM 5413 O O . PHE A 1 691 ? -36.306 7.523 55.918 1.00 82.38 691 PHE A O 1
ATOM 5420 N N . ARG A 1 692 ? -34.700 6.708 57.270 1.00 79.44 692 ARG A N 1
ATOM 5421 C CA . ARG A 1 692 ? -35.352 5.439 57.631 1.00 79.44 692 ARG A CA 1
ATOM 5422 C C . ARG A 1 692 ? -36.840 5.572 57.977 1.00 79.44 692 ARG A C 1
ATOM 5424 O O . ARG A 1 692 ? -37.641 4.769 57.506 1.00 79.44 692 ARG A O 1
ATOM 5431 N N . GLU A 1 693 ? -37.221 6.600 58.735 1.00 78.06 693 GLU A N 1
ATOM 5432 C CA . GLU A 1 693 ? -38.616 6.864 59.126 1.00 78.06 693 GLU A CA 1
ATOM 5433 C C . GLU A 1 693 ? -39.517 7.206 57.927 1.00 78.06 693 GLU A C 1
ATOM 5435 O O . GLU A 1 693 ? -40.615 6.666 57.794 1.00 78.06 693 GLU A O 1
ATOM 5440 N N . ARG A 1 694 ? -39.032 8.040 56.996 1.00 79.00 694 ARG A N 1
ATOM 5441 C CA . ARG A 1 694 ? -39.771 8.396 55.770 1.00 79.00 694 ARG A CA 1
ATOM 5442 C C . ARG A 1 694 ? -39.911 7.200 54.831 1.00 79.00 694 ARG A C 1
ATOM 5444 O O . ARG A 1 694 ? -40.964 7.021 54.224 1.00 79.00 694 ARG A O 1
ATOM 5451 N N . ILE A 1 695 ? -38.874 6.365 54.725 1.00 77.75 695 ILE A N 1
ATOM 5452 C CA . ILE A 1 695 ? -38.926 5.146 53.903 1.00 77.75 695 ILE A CA 1
ATOM 5453 C C . ILE A 1 695 ? -39.893 4.127 54.533 1.00 77.75 695 ILE A C 1
ATOM 5455 O O . ILE A 1 695 ? -40.636 3.482 53.797 1.00 77.75 695 ILE A O 1
ATOM 5459 N N . HIS A 1 696 ? -39.975 4.034 55.869 1.00 77.06 696 HIS A N 1
ATOM 5460 C CA . HIS A 1 696 ? -40.967 3.197 56.560 1.00 77.06 696 HIS A CA 1
ATOM 5461 C C . HIS A 1 696 ? -42.408 3.607 56.207 1.00 77.06 696 HIS A C 1
ATOM 5463 O O . HIS A 1 696 ? -43.177 2.776 55.726 1.00 77.06 696 HIS A O 1
ATOM 5469 N N . GLN A 1 697 ? -42.743 4.897 56.340 1.00 77.44 697 GLN A N 1
ATOM 5470 C CA . GLN A 1 697 ? -44.059 5.449 55.966 1.00 77.44 697 GLN A CA 1
ATOM 5471 C C . GLN A 1 697 ? -44.385 5.264 54.472 1.00 77.44 697 GLN A C 1
ATOM 5473 O O . GLN A 1 697 ? -45.536 5.056 54.088 1.00 77.44 697 GLN A O 1
ATOM 5478 N N . TRP A 1 698 ? -43.377 5.330 53.597 1.00 74.31 698 TRP A N 1
ATOM 5479 C CA . TRP A 1 698 ? -43.558 5.075 52.166 1.00 74.31 698 TRP A CA 1
ATOM 5480 C C . TRP A 1 698 ? -43.853 3.595 51.871 1.00 74.31 698 TRP A C 1
ATOM 5482 O O . TRP A 1 698 ? -44.709 3.292 51.035 1.00 74.31 698 TRP A O 1
ATOM 5492 N N . LEU A 1 699 ? -43.188 2.674 52.578 1.00 71.19 699 LEU A N 1
ATOM 5493 C CA . LEU A 1 699 ? -43.334 1.228 52.389 1.00 71.19 699 LEU A CA 1
ATOM 5494 C C . LEU A 1 699 ? -44.686 0.691 52.898 1.00 71.19 699 LEU A C 1
ATOM 5496 O O . LEU A 1 699 ? -45.210 -0.273 52.339 1.00 71.19 699 LEU A O 1
ATOM 5500 N N . GLU A 1 700 ? -45.295 1.344 53.894 1.00 69.31 700 GLU A N 1
ATOM 5501 C CA . GLU A 1 700 ? -46.639 1.021 54.410 1.00 69.31 700 GLU A CA 1
ATOM 5502 C C . GLU A 1 700 ? -47.747 1.115 53.350 1.00 69.31 700 GLU A C 1
ATOM 5504 O O . GLU A 1 700 ? -48.763 0.430 53.461 1.00 69.31 700 GLU A O 1
ATOM 5509 N N . ARG A 1 701 ? -47.530 1.862 52.256 1.00 70.94 701 ARG A N 1
ATOM 5510 C CA . ARG A 1 701 ? -48.447 1.895 51.100 1.00 70.94 701 ARG A CA 1
ATOM 5511 C C . ARG A 1 701 ? -48.531 0.560 50.340 1.00 70.94 701 ARG A C 1
ATOM 5513 O O . ARG A 1 701 ? -49.425 0.394 49.515 1.00 70.94 701 ARG A O 1
ATOM 5520 N N . TRP A 1 702 ? -47.623 -0.389 50.595 1.00 67.75 702 TRP A N 1
ATOM 5521 C CA . TRP A 1 702 ? -47.534 -1.683 49.903 1.00 67.75 702 TRP A CA 1
ATOM 5522 C C . TRP A 1 702 ? -47.400 -2.867 50.887 1.00 67.75 702 TRP A C 1
ATOM 5524 O O . TRP A 1 702 ? -46.398 -3.592 50.851 1.00 67.75 702 TRP A O 1
ATOM 5534 N N . PRO A 1 703 ? -48.409 -3.129 51.744 1.00 61.19 703 PRO A N 1
ATOM 5535 C CA . PRO A 1 703 ? -48.272 -3.998 52.920 1.00 61.19 703 PRO A CA 1
ATOM 5536 C C . PRO A 1 703 ? -47.805 -5.429 52.606 1.00 61.19 703 PRO A C 1
ATOM 5538 O O . PRO A 1 703 ? -46.911 -5.938 53.280 1.00 61.19 703 PRO A O 1
ATOM 5541 N N . ARG A 1 704 ? -48.313 -6.061 51.534 1.00 58.47 704 ARG A N 1
ATOM 5542 C CA . ARG A 1 704 ? -47.883 -7.419 51.129 1.00 58.47 704 ARG A CA 1
ATOM 5543 C C . ARG A 1 704 ? -46.399 -7.497 50.744 1.00 58.47 704 ARG A C 1
ATOM 5545 O O . ARG A 1 704 ? -45.753 -8.500 51.017 1.00 58.47 704 ARG A O 1
ATOM 5552 N N . LYS A 1 705 ? -45.846 -6.446 50.125 1.00 61.12 705 LYS A N 1
ATOM 5553 C CA . LYS A 1 705 ? -44.418 -6.393 49.757 1.00 61.12 705 LYS A CA 1
ATOM 5554 C C . LYS A 1 705 ? -43.550 -6.048 50.971 1.00 61.12 705 LYS A C 1
ATOM 5556 O O . LYS A 1 705 ? -42.476 -6.619 51.130 1.00 61.12 705 LYS A O 1
ATOM 5561 N N . ALA A 1 706 ? -44.037 -5.168 51.848 1.00 61.94 706 ALA A N 1
ATOM 5562 C CA . ALA A 1 706 ? -43.362 -4.807 53.093 1.00 61.94 706 ALA A CA 1
ATOM 5563 C C . ALA A 1 706 ? -43.202 -6.004 54.052 1.00 61.94 706 ALA A C 1
ATOM 5565 O O . ALA A 1 706 ? -42.147 -6.143 54.664 1.00 61.94 706 ALA A O 1
ATOM 5566 N N . ALA A 1 707 ? -44.203 -6.888 54.147 1.00 61.16 707 ALA A N 1
ATOM 5567 C CA . ALA A 1 707 ? -44.126 -8.113 54.951 1.00 61.16 707 ALA A CA 1
ATOM 5568 C C . ALA A 1 707 ? -42.983 -9.039 54.490 1.00 61.16 707 ALA A C 1
ATOM 5570 O O . ALA A 1 707 ? -42.115 -9.390 55.286 1.00 61.16 707 ALA A O 1
ATOM 5571 N N . MET A 1 708 ? -42.914 -9.329 53.186 1.00 63.25 708 MET A N 1
ATOM 5572 C CA . MET A 1 708 ? -41.872 -10.176 52.587 1.00 63.25 708 MET A CA 1
ATOM 5573 C C . MET A 1 708 ? -40.449 -9.614 52.809 1.00 63.25 708 MET A C 1
ATOM 5575 O O . MET A 1 708 ? -39.508 -10.361 53.069 1.00 63.25 708 MET A O 1
ATOM 5579 N N . LEU A 1 709 ? -40.295 -8.284 52.759 1.00 65.38 709 LEU A N 1
ATOM 5580 C CA . LEU A 1 709 ? -39.045 -7.582 53.085 1.00 65.38 709 LEU A CA 1
ATOM 5581 C C . LEU A 1 709 ? -38.711 -7.608 54.589 1.00 65.38 709 LEU A C 1
ATOM 5583 O O . LEU A 1 709 ? -37.535 -7.632 54.943 1.00 65.38 709 LEU A O 1
ATOM 5587 N N . ARG A 1 710 ? -39.706 -7.616 55.487 1.00 66.50 710 ARG A N 1
ATOM 5588 C CA . ARG A 1 710 ? -39.474 -7.727 56.939 1.00 66.50 710 ARG A CA 1
ATOM 5589 C C . ARG A 1 710 ? -38.986 -9.124 57.332 1.00 66.50 710 ARG A C 1
ATOM 5591 O O . ARG A 1 710 ? -37.983 -9.191 58.039 1.00 66.50 710 ARG A O 1
ATOM 5598 N N . LEU A 1 711 ? -39.593 -10.193 56.799 1.00 63.31 711 LEU A N 1
ATOM 5599 C CA . LEU A 1 711 ? -39.130 -11.580 56.998 1.00 63.31 711 LEU A CA 1
ATOM 5600 C C . LEU A 1 711 ? -37.663 -11.775 56.582 1.00 63.31 711 LEU A C 1
ATOM 5602 O O . LEU A 1 711 ? -36.909 -12.450 57.276 1.00 63.31 711 LEU A O 1
ATOM 5606 N N . ALA A 1 712 ? -37.213 -11.116 55.508 1.00 64.56 712 ALA A N 1
ATOM 5607 C CA . ALA A 1 712 ? -35.811 -11.162 55.085 1.00 64.56 712 ALA A CA 1
ATOM 5608 C C . ALA A 1 712 ? -34.814 -10.661 56.151 1.00 64.56 712 ALA A C 1
ATOM 5610 O O . ALA A 1 712 ? -33.640 -11.027 56.113 1.00 64.56 712 ALA A O 1
ATOM 5611 N N . GLY A 1 713 ? -35.261 -9.820 57.090 1.00 66.25 713 GLY A N 1
ATOM 5612 C CA . GLY A 1 713 ? -34.449 -9.282 58.181 1.00 66.25 713 GLY A CA 1
ATOM 5613 C C . GLY A 1 713 ? -34.312 -10.184 59.402 1.00 66.25 713 GLY A C 1
ATOM 5614 O O . GLY A 1 713 ? -33.577 -9.818 60.318 1.00 66.25 713 GLY A O 1
ATOM 5615 N N . GLU A 1 714 ? -34.973 -11.336 59.443 1.00 69.31 714 GLU A N 1
ATOM 5616 C CA . GLU A 1 714 ? -34.981 -12.221 60.609 1.00 69.31 714 GLU A CA 1
ATOM 5617 C C . GLU A 1 714 ? -34.094 -13.462 60.381 1.00 69.31 714 GLU A C 1
ATOM 5619 O O . GLU A 1 714 ? -33.734 -13.807 59.255 1.00 69.31 714 GLU A O 1
ATOM 5624 N N . GLY A 1 715 ? -33.634 -14.090 61.468 1.00 73.81 715 GLY A N 1
ATOM 5625 C CA . GLY A 1 715 ? -32.731 -15.247 61.414 1.00 73.81 715 GLY A CA 1
ATOM 5626 C C . GLY A 1 715 ? -31.222 -14.937 61.400 1.00 73.81 715 GLY A C 1
ATOM 5627 O O . GLY A 1 715 ? -30.758 -13.859 61.779 1.00 73.81 715 GLY A O 1
ATOM 5628 N N . SER A 1 716 ? -30.427 -15.948 61.034 1.00 81.81 716 SER A N 1
ATOM 5629 C CA . SER A 1 716 ? -28.958 -15.935 61.133 1.00 81.81 716 SER A CA 1
ATOM 5630 C C . SER A 1 716 ? -28.271 -15.188 59.978 1.00 81.81 716 SER A C 1
ATOM 5632 O O . SER A 1 716 ? -28.870 -14.943 58.932 1.00 81.81 716 SER A O 1
ATOM 5634 N N . TRP A 1 717 ? -26.974 -14.878 60.130 1.00 85.12 717 TRP A N 1
ATOM 5635 C CA . TRP A 1 717 ? -26.157 -14.209 59.097 1.00 85.12 717 TRP A CA 1
ATOM 5636 C C . TRP A 1 717 ? -26.267 -14.892 57.721 1.00 85.12 717 TRP A C 1
ATOM 5638 O O . TRP A 1 717 ? -26.433 -14.221 56.705 1.00 85.12 717 TRP A O 1
ATOM 5648 N N . PHE A 1 718 ? -26.241 -16.230 57.696 1.00 80.38 718 PHE A N 1
ATOM 5649 C CA . PHE A 1 718 ? -26.334 -17.018 56.465 1.00 80.38 718 PHE A CA 1
ATOM 5650 C C . PHE A 1 718 ? -27.755 -17.044 55.880 1.00 80.38 718 PHE A C 1
ATOM 5652 O O . PHE A 1 718 ? -27.914 -17.028 54.660 1.00 80.38 718 PHE A O 1
ATOM 5659 N N . HIS A 1 719 ? -28.788 -17.030 56.731 1.00 82.12 719 HIS A N 1
ATOM 5660 C CA . HIS A 1 719 ? -30.178 -16.918 56.284 1.00 82.12 719 HIS A CA 1
ATOM 5661 C C . HIS A 1 719 ? -30.415 -15.568 55.594 1.00 82.12 719 HIS A C 1
ATOM 5663 O O . HIS A 1 719 ? -30.830 -15.534 54.437 1.00 82.12 719 HIS A O 1
ATOM 5669 N N . GLN A 1 720 ? -30.029 -14.470 56.253 1.00 83.50 720 GLN A N 1
ATOM 5670 C CA . GLN A 1 720 ? -30.097 -13.112 55.704 1.00 83.50 720 GLN A CA 1
ATOM 5671 C C . GLN A 1 720 ? -29.353 -12.995 54.357 1.00 83.50 720 GLN A C 1
ATOM 5673 O O . GLN A 1 720 ? -29.893 -12.448 53.397 1.00 83.50 720 GLN A O 1
ATOM 5678 N N . PHE A 1 721 ? -28.150 -13.574 54.249 1.00 86.00 721 PHE A N 1
ATOM 5679 C CA . PHE A 1 721 ? -27.380 -13.644 52.999 1.00 86.00 721 PHE A CA 1
ATOM 5680 C C . PHE A 1 721 ? -28.145 -14.385 51.886 1.00 86.00 721 PHE A C 1
ATOM 5682 O O . PHE A 1 721 ? -28.297 -13.854 50.783 1.00 86.00 721 PHE A O 1
ATOM 5689 N N . ARG A 1 722 ? -28.658 -15.594 52.176 1.00 82.12 722 ARG A N 1
ATOM 5690 C CA . ARG A 1 722 ? -29.379 -16.441 51.207 1.00 82.12 722 ARG A CA 1
ATOM 5691 C C . ARG A 1 722 ? -30.629 -15.734 50.690 1.00 82.12 722 ARG A C 1
ATOM 5693 O O . ARG A 1 722 ? -30.863 -15.731 49.484 1.00 82.12 722 ARG A O 1
ATOM 5700 N N . VAL A 1 723 ? -31.400 -15.116 51.584 1.00 80.38 723 VAL A N 1
ATOM 5701 C CA . VAL A 1 723 ? -32.632 -14.405 51.230 1.00 80.38 723 VAL A CA 1
ATOM 5702 C C . VAL A 1 723 ? -32.329 -13.183 50.357 1.00 80.38 723 VAL A C 1
ATOM 5704 O O . VAL A 1 723 ? -32.937 -13.039 49.297 1.00 80.38 723 VAL A O 1
ATOM 5707 N N . VAL A 1 724 ? -31.342 -12.350 50.712 1.00 84.38 724 VAL A N 1
ATOM 5708 C CA . VAL A 1 724 ? -30.957 -11.185 49.888 1.00 84.38 724 VAL A CA 1
ATOM 5709 C C . VAL A 1 724 ? -30.485 -11.601 48.489 1.00 84.38 724 VAL A C 1
ATOM 5711 O O . VAL A 1 724 ? -30.887 -10.973 47.509 1.00 84.38 724 VAL A O 1
ATOM 5714 N N . ALA A 1 725 ? -29.698 -12.676 48.370 1.00 83.25 725 ALA A N 1
ATOM 5715 C CA . ALA A 1 725 ? -29.261 -13.186 47.070 1.00 83.25 725 ALA A CA 1
ATOM 5716 C C . ALA A 1 725 ? -30.441 -13.619 46.178 1.00 83.25 725 ALA A C 1
ATOM 5718 O O . ALA A 1 725 ? -30.446 -13.329 44.984 1.00 83.25 725 ALA A O 1
ATOM 5719 N N . ILE A 1 726 ? -31.471 -14.250 46.755 1.00 78.38 726 ILE A N 1
ATOM 5720 C CA . ILE A 1 726 ? -32.699 -14.632 46.035 1.00 78.38 726 ILE A CA 1
ATOM 5721 C C . ILE A 1 726 ? -33.497 -13.389 45.610 1.00 78.38 726 ILE A C 1
ATOM 5723 O O . ILE A 1 726 ? -33.977 -13.325 44.478 1.00 78.38 726 ILE A O 1
ATOM 5727 N N . PHE A 1 727 ? -33.601 -12.372 46.473 1.00 77.56 727 PHE A N 1
ATOM 5728 C CA . PHE A 1 727 ? -34.306 -11.128 46.147 1.00 77.56 727 PHE A CA 1
ATOM 5729 C C . PHE A 1 727 ? -33.682 -10.347 44.984 1.00 77.56 727 PHE A C 1
ATOM 5731 O O . PHE A 1 727 ? -34.427 -9.709 44.246 1.00 77.56 727 PHE A O 1
ATOM 5738 N N . ARG A 1 728 ? -32.359 -10.415 44.773 1.00 79.44 728 ARG A N 1
ATOM 5739 C CA . ARG A 1 728 ? -31.706 -9.799 43.600 1.00 79.44 728 ARG A CA 1
ATOM 5740 C C . ARG A 1 728 ? -32.031 -10.489 42.273 1.00 79.44 728 ARG A C 1
ATOM 5742 O O . ARG A 1 728 ? -31.994 -9.834 41.244 1.00 79.44 728 ARG A O 1
ATOM 5749 N N . VAL A 1 729 ? -32.365 -11.780 42.298 1.00 71.31 729 VAL A N 1
ATOM 5750 C CA . VAL A 1 729 ? -32.765 -12.555 41.105 1.00 71.31 729 VAL A CA 1
ATOM 5751 C C . VAL A 1 729 ? -34.265 -12.379 40.792 1.00 71.31 729 VAL A C 1
ATOM 5753 O O . VAL A 1 729 ? -34.728 -12.691 39.697 1.00 71.31 729 VAL A O 1
ATOM 5756 N N . SER A 1 730 ? -35.042 -11.859 41.746 1.00 65.81 730 SER A N 1
ATOM 5757 C CA . SER A 1 730 ? -36.453 -11.494 41.570 1.00 65.81 730 SER A CA 1
ATOM 5758 C C . SER A 1 730 ? -36.599 -10.250 40.671 1.00 65.81 730 SER A C 1
ATOM 5760 O O . SER A 1 730 ? -35.741 -9.373 40.732 1.00 65.81 730 SER A O 1
ATOM 5762 N N . PRO A 1 731 ? -37.696 -10.079 39.899 1.00 60.84 731 PRO A N 1
ATOM 5763 C CA . PRO A 1 731 ? -37.949 -8.887 39.069 1.00 60.84 731 PRO A CA 1
ATOM 5764 C C . PRO A 1 731 ? -38.272 -7.605 39.877 1.00 60.84 731 PRO A C 1
ATOM 5766 O O . PRO A 1 731 ? -39.050 -6.753 39.443 1.00 60.84 731 PRO A O 1
ATOM 5769 N N . PHE A 1 732 ? -37.716 -7.460 41.080 1.00 64.69 732 PHE A N 1
ATOM 5770 C CA . PHE A 1 732 ? -37.858 -6.274 41.913 1.00 64.69 732 PHE A CA 1
ATOM 5771 C C . PHE A 1 732 ? -36.766 -5.251 41.546 1.00 64.69 732 PHE A C 1
ATOM 5773 O O . PHE A 1 732 ? -35.589 -5.608 41.574 1.00 64.69 732 PHE A O 1
ATOM 5780 N N . PRO A 1 733 ? -37.095 -3.978 41.241 1.00 67.75 733 PRO A N 1
ATOM 5781 C CA . PRO A 1 733 ? -36.096 -2.990 40.832 1.00 67.75 733 PRO A CA 1
ATOM 5782 C C . PRO A 1 733 ? -34.972 -2.830 41.865 1.00 67.75 733 PRO A C 1
ATOM 5784 O O . PRO A 1 733 ? -35.213 -2.409 43.002 1.00 67.75 733 PRO A O 1
ATOM 5787 N N . TYR A 1 734 ? -33.737 -3.153 41.468 1.00 75.56 734 TYR A N 1
ATOM 5788 C CA . TYR A 1 734 ? -32.602 -3.232 42.391 1.00 75.56 734 TYR A CA 1
ATOM 5789 C C . TYR A 1 734 ? -32.304 -1.883 43.078 1.00 75.56 734 TYR A C 1
ATOM 5791 O O . TYR A 1 734 ? -31.877 -1.868 44.232 1.00 75.56 734 TYR A O 1
ATOM 5799 N N . THR A 1 735 ? -32.581 -0.760 42.403 1.00 77.19 735 THR A N 1
ATOM 5800 C CA . THR A 1 735 ? -32.436 0.604 42.938 1.00 77.19 735 THR A CA 1
ATOM 5801 C C . THR A 1 735 ? -33.362 0.841 44.132 1.00 77.19 735 THR A C 1
ATOM 5803 O O . THR A 1 735 ? -32.911 1.282 45.185 1.00 77.19 735 THR A O 1
ATOM 5806 N N . ILE A 1 736 ? -34.637 0.455 44.015 1.00 78.50 736 ILE A N 1
ATOM 5807 C CA . ILE A 1 736 ? -35.623 0.529 45.103 1.00 78.50 736 ILE A CA 1
ATOM 5808 C C . ILE A 1 736 ? -35.237 -0.429 46.236 1.00 78.50 736 ILE A C 1
ATOM 5810 O O . ILE A 1 736 ? -35.358 -0.071 47.407 1.00 78.50 736 ILE A O 1
ATOM 5814 N N . PHE A 1 737 ? -34.733 -1.626 45.911 1.00 80.19 737 PHE A N 1
ATOM 5815 C CA . PHE A 1 737 ? -34.310 -2.605 46.918 1.00 80.19 737 PHE A CA 1
ATOM 5816 C C . PHE A 1 737 ? -33.190 -2.062 47.816 1.00 80.19 737 PHE A C 1
ATOM 5818 O O . PHE A 1 737 ? -33.257 -2.230 49.033 1.00 80.19 737 PHE A O 1
ATOM 5825 N N . ASN A 1 738 ? -32.214 -1.344 47.242 1.00 84.62 738 ASN A N 1
ATOM 5826 C CA . ASN A 1 738 ? -31.101 -0.750 47.993 1.00 84.62 738 ASN A CA 1
ATOM 5827 C C . ASN A 1 738 ? -31.562 0.229 49.094 1.00 84.62 738 ASN A C 1
ATOM 5829 O O . ASN A 1 738 ? -30.887 0.355 50.112 1.00 84.62 738 ASN A O 1
ATOM 5833 N N . TYR A 1 739 ? -32.702 0.906 48.906 1.00 82.50 739 TYR A N 1
ATOM 5834 C CA . TYR A 1 739 ? -33.307 1.787 49.914 1.00 82.50 739 TYR A CA 1
ATOM 5835 C C . TYR A 1 739 ? -34.284 1.043 50.836 1.00 82.50 739 TYR A C 1
ATOM 5837 O O . TYR A 1 739 ? -34.269 1.244 52.051 1.00 82.50 739 TYR A O 1
ATOM 5845 N N . ALA A 1 740 ? -35.120 0.158 50.283 1.00 77.44 740 ALA A N 1
ATOM 5846 C CA . ALA A 1 740 ? -36.130 -0.586 51.040 1.00 77.44 740 ALA A CA 1
ATOM 5847 C C . ALA A 1 740 ? -35.514 -1.499 52.113 1.00 77.44 740 ALA A C 1
ATOM 5849 O O . ALA A 1 740 ? -36.089 -1.664 53.190 1.00 77.44 740 ALA A O 1
ATOM 5850 N N . VAL A 1 741 ? -34.318 -2.041 51.853 1.00 80.31 741 VAL A N 1
ATOM 5851 C CA . VAL A 1 741 ? -33.592 -2.917 52.781 1.00 80.31 741 VAL A CA 1
ATOM 5852 C C . VAL A 1 741 ? -33.319 -2.258 54.142 1.00 80.31 741 VAL A C 1
ATOM 5854 O O . VAL A 1 741 ? -33.292 -2.942 55.162 1.00 80.31 741 VAL A O 1
ATOM 5857 N N . VAL A 1 742 ? -33.194 -0.929 54.197 1.00 81.56 742 VAL A N 1
ATOM 5858 C CA . VAL A 1 742 ? -32.835 -0.183 55.417 1.00 81.56 742 VAL A CA 1
ATOM 5859 C C . VAL A 1 742 ? -33.975 -0.118 56.446 1.00 81.56 742 VAL A C 1
ATOM 5861 O O . VAL A 1 742 ? -33.762 0.057 57.651 1.00 81.56 742 VAL A O 1
ATOM 5864 N N . VAL A 1 743 ? -35.213 -0.299 55.987 1.00 76.31 743 VAL A N 1
ATOM 5865 C CA . VAL A 1 743 ? -36.397 -0.404 56.854 1.00 76.31 743 VAL A CA 1
ATOM 5866 C C . VAL A 1 743 ? -36.453 -1.775 57.547 1.00 76.31 743 VAL A C 1
ATOM 5868 O O . VAL A 1 743 ? -37.071 -1.916 58.601 1.00 76.31 743 VAL A O 1
ATOM 5871 N N . THR A 1 744 ? -35.776 -2.782 56.993 1.00 74.44 744 THR A N 1
ATOM 5872 C CA . THR A 1 744 ? -35.734 -4.152 57.527 1.00 74.44 744 THR A CA 1
ATOM 5873 C C . THR A 1 744 ? -34.734 -4.286 58.691 1.00 74.44 744 THR A C 1
ATOM 5875 O O . THR A 1 744 ? -34.024 -3.340 59.042 1.00 74.44 744 THR A O 1
ATOM 5878 N N . ARG A 1 745 ? -34.670 -5.473 59.312 1.00 72.44 745 ARG A N 1
ATOM 5879 C CA . ARG A 1 745 ? -33.665 -5.832 60.337 1.00 72.44 745 ARG A CA 1
ATOM 5880 C C . ARG A 1 745 ? -32.396 -6.492 59.752 1.00 72.44 745 ARG A C 1
ATOM 5882 O O . ARG A 1 745 ? -31.592 -7.052 60.499 1.00 72.44 745 ARG A O 1
ATOM 5889 N N . LEU A 1 746 ? -32.197 -6.426 58.430 1.00 79.12 746 LEU A N 1
ATOM 5890 C CA . LEU A 1 746 ? -31.014 -6.974 57.757 1.00 79.12 746 LEU A CA 1
ATOM 5891 C C . LEU A 1 746 ? -29.716 -6.319 58.248 1.00 79.12 746 LEU A C 1
ATOM 5893 O O . LEU A 1 746 ? -29.603 -5.097 58.334 1.00 79.12 746 LEU A O 1
ATOM 5897 N N . ARG A 1 747 ? -28.700 -7.143 58.525 1.00 83.75 747 ARG A N 1
ATOM 5898 C CA . ARG A 1 747 ? -27.343 -6.663 58.814 1.00 83.75 747 ARG A CA 1
ATOM 5899 C C . ARG A 1 747 ? -26.637 -6.290 57.502 1.00 83.75 747 ARG A C 1
ATOM 5901 O O . ARG A 1 747 ? -26.801 -6.969 56.489 1.00 83.75 747 ARG A O 1
ATOM 5908 N N . PHE A 1 748 ? -25.782 -5.266 57.544 1.00 87.44 748 PHE A N 1
ATOM 5909 C CA . PHE A 1 748 ? -25.056 -4.764 56.366 1.00 87.44 748 PHE A CA 1
ATOM 5910 C C . PHE A 1 748 ? -24.234 -5.845 55.639 1.00 87.44 748 PHE A C 1
ATOM 5912 O O . PHE A 1 748 ? -24.311 -5.955 54.421 1.00 87.44 748 PHE A O 1
ATOM 5919 N N . TRP A 1 749 ? -23.478 -6.674 56.368 1.00 89.00 749 TRP A N 1
ATOM 5920 C CA . TRP A 1 749 ? -22.586 -7.667 55.753 1.00 89.00 749 TRP A CA 1
ATOM 5921 C C . TRP A 1 749 ? -23.317 -8.803 55.005 1.00 89.00 749 TRP A C 1
ATOM 5923 O O . TRP A 1 749 ? -22.943 -9.059 53.860 1.00 89.00 749 TRP A O 1
ATOM 5933 N N . PRO A 1 750 ? -24.370 -9.447 55.560 1.00 87.88 750 PRO A N 1
ATOM 5934 C CA . PRO A 1 750 ? -25.253 -10.331 54.794 1.00 87.88 750 PRO A CA 1
ATOM 5935 C C . PRO A 1 750 ? -25.871 -9.668 53.563 1.00 87.88 750 PRO A C 1
ATOM 5937 O O . PRO A 1 750 ? -25.903 -10.282 52.499 1.00 87.88 750 PRO A O 1
ATOM 5940 N N . TYR A 1 751 ? -26.323 -8.414 53.689 1.00 88.44 751 TYR A N 1
ATOM 5941 C CA . TYR A 1 751 ? -26.883 -7.658 52.568 1.00 88.44 751 TYR A CA 1
ATOM 5942 C C . TYR A 1 751 ? -25.859 -7.434 51.449 1.00 88.44 751 TYR A C 1
ATOM 5944 O O . TYR A 1 751 ? -26.174 -7.671 50.281 1.00 88.44 751 TYR A O 1
ATOM 5952 N N . LEU A 1 752 ? -24.638 -7.017 51.797 1.00 90.44 752 LEU A N 1
ATOM 5953 C CA . LEU A 1 752 ? -23.566 -6.739 50.847 1.00 90.44 752 LEU A CA 1
ATOM 5954 C C . LEU A 1 752 ? -23.185 -8.004 50.072 1.00 90.44 752 LEU A C 1
ATOM 5956 O O . LEU A 1 752 ? -23.312 -8.042 48.850 1.00 90.44 752 LEU A O 1
ATOM 5960 N N . TRP A 1 753 ? -22.781 -9.061 50.779 1.00 89.81 753 TRP A N 1
ATOM 5961 C CA . TRP A 1 753 ? -22.339 -10.303 50.143 1.00 89.81 753 TRP A CA 1
ATOM 5962 C C . TRP A 1 753 ? -23.475 -11.033 49.425 1.00 89.81 753 TRP A C 1
ATOM 5964 O O . TRP A 1 753 ? -23.259 -11.558 48.333 1.00 89.81 753 TRP A O 1
ATOM 5974 N N . GLY A 1 754 ? -24.690 -11.018 49.983 1.00 88.19 754 GLY A N 1
ATOM 5975 C CA . GLY A 1 754 ? -25.872 -11.581 49.331 1.00 88.19 754 GLY A CA 1
ATOM 5976 C C . GLY A 1 754 ? -26.200 -10.841 48.037 1.00 88.19 754 GLY A C 1
ATOM 5977 O O . GLY A 1 754 ? -26.516 -11.467 47.029 1.00 88.19 754 GLY A O 1
ATOM 5978 N N . SER A 1 755 ? -26.043 -9.513 48.024 1.00 88.56 755 SER A N 1
ATOM 5979 C CA . SER A 1 755 ? -26.263 -8.714 46.818 1.00 88.56 755 SER A CA 1
ATOM 5980 C C . SER A 1 755 ? -25.191 -8.944 45.751 1.00 88.56 755 SER A C 1
ATOM 5982 O O . SER A 1 755 ? -25.554 -9.118 44.591 1.00 88.56 755 SER A O 1
ATOM 5984 N N . ILE A 1 756 ? -23.907 -9.025 46.131 1.00 91.06 756 ILE A N 1
ATOM 5985 C CA . ILE A 1 756 ? -22.811 -9.395 45.213 1.00 91.06 756 ILE A CA 1
ATOM 5986 C C . ILE A 1 756 ? -23.116 -10.750 44.565 1.00 91.06 756 ILE A C 1
ATOM 5988 O O . ILE A 1 756 ? -23.124 -10.852 43.343 1.00 91.06 756 ILE A O 1
ATOM 5992 N N . ALA A 1 757 ? -23.428 -11.776 45.363 1.00 87.62 757 ALA A N 1
ATOM 5993 C CA . ALA A 1 757 ? -23.731 -13.112 44.852 1.00 87.62 757 ALA A CA 1
ATOM 5994 C C . ALA A 1 757 ? -24.969 -13.131 43.934 1.00 87.62 757 ALA A C 1
ATOM 5996 O O . ALA A 1 757 ? -24.964 -13.803 42.903 1.00 87.62 757 ALA A O 1
ATOM 5997 N N . GLY A 1 758 ? -26.014 -12.377 44.287 1.00 84.69 758 GLY A N 1
ATOM 5998 C CA . GLY A 1 758 ? -27.258 -12.293 43.520 1.00 84.69 758 GLY A CA 1
ATOM 5999 C C . GLY A 1 758 ? -27.163 -11.502 42.208 1.00 84.69 758 GLY A C 1
ATOM 6000 O O . GLY A 1 758 ? -27.943 -11.771 41.301 1.00 84.69 758 GLY A O 1
ATOM 6001 N N . MET A 1 759 ? -26.208 -10.573 42.072 1.00 87.12 759 MET A N 1
ATOM 6002 C CA . MET A 1 759 ? -25.995 -9.785 40.844 1.00 87.12 759 MET A CA 1
ATOM 6003 C C . MET A 1 759 ? -25.155 -10.500 39.774 1.00 87.12 759 MET A C 1
ATOM 6005 O O . MET A 1 759 ? -25.174 -10.088 38.615 1.00 87.12 759 MET A O 1
ATOM 6009 N N . VAL A 1 760 ? -24.441 -11.583 40.111 1.00 87.06 760 VAL A N 1
ATOM 6010 C CA . VAL A 1 760 ? -23.585 -12.307 39.147 1.00 87.06 760 VAL A CA 1
ATOM 6011 C C . VAL A 1 760 ? -24.351 -12.782 37.895 1.00 87.06 760 VAL A C 1
ATOM 6013 O O . VAL A 1 760 ? -23.858 -12.529 36.793 1.00 87.06 760 VAL A O 1
ATOM 6016 N N . PRO A 1 761 ? -25.540 -13.421 37.988 1.00 82.38 761 PRO A N 1
ATOM 6017 C CA . PRO A 1 761 ? -26.279 -13.860 36.800 1.00 82.38 761 PRO A CA 1
ATOM 6018 C C . PRO A 1 761 ? -26.755 -12.684 35.939 1.00 82.38 761 PRO A C 1
ATOM 6020 O O . PRO A 1 761 ? -26.667 -12.743 34.714 1.00 82.38 761 PRO A O 1
ATOM 6023 N N . GLU A 1 762 ? -27.206 -11.597 36.575 1.00 81.38 762 GLU A N 1
ATOM 6024 C CA . GLU A 1 762 ? -27.630 -10.369 35.896 1.00 81.38 762 GLU A CA 1
ATOM 6025 C C . GLU A 1 762 ? -26.470 -9.767 35.086 1.00 81.38 762 GLU A C 1
ATOM 6027 O O . GLU A 1 762 ? -26.617 -9.524 33.887 1.00 81.38 762 GLU A O 1
ATOM 6032 N N . ALA A 1 763 ? -25.285 -9.629 35.692 1.00 87.25 763 ALA A N 1
ATOM 6033 C CA . ALA A 1 763 ? -24.093 -9.116 35.019 1.00 87.25 763 ALA A CA 1
ATOM 6034 C C . ALA A 1 763 ? -23.733 -9.927 33.758 1.00 87.25 763 ALA A C 1
ATOM 6036 O O . ALA A 1 763 ? -23.460 -9.341 32.709 1.00 87.25 763 ALA A O 1
ATOM 6037 N N . PHE A 1 764 ? -23.792 -11.264 33.810 1.00 84.69 764 PHE A N 1
ATOM 6038 C CA . PHE A 1 764 ? -23.542 -12.104 32.631 1.00 84.69 764 PHE A CA 1
ATOM 6039 C C . PHE A 1 764 ? -24.585 -11.912 31.519 1.00 84.69 764 PHE A C 1
ATOM 6041 O O . PHE A 1 764 ? -24.210 -11.890 30.345 1.00 84.69 764 PHE A O 1
ATOM 6048 N N . ILE A 1 765 ? -25.865 -11.722 31.861 1.00 83.19 765 ILE A N 1
ATOM 6049 C CA . ILE A 1 765 ? -26.931 -11.445 30.883 1.00 83.19 765 ILE A CA 1
ATOM 6050 C C . ILE A 1 765 ? -26.698 -10.095 30.189 1.00 83.19 765 ILE A C 1
ATOM 6052 O O . ILE A 1 765 ? -26.809 -10.017 28.961 1.00 83.19 765 ILE A O 1
ATOM 6056 N N . TYR A 1 766 ? -26.325 -9.043 30.929 1.00 85.94 766 TYR A N 1
ATOM 6057 C CA . TYR A 1 766 ? -26.000 -7.738 30.335 1.00 85.94 766 TYR A CA 1
ATOM 6058 C C . TYR A 1 766 ? -24.741 -7.793 29.460 1.00 85.94 766 TYR A C 1
ATOM 6060 O O . TYR A 1 766 ? -24.752 -7.255 28.354 1.00 85.94 766 TYR A O 1
ATOM 6068 N N . ILE A 1 767 ? -23.685 -8.500 29.874 1.00 87.31 767 ILE A N 1
ATOM 6069 C CA . ILE A 1 767 ? -22.480 -8.641 29.039 1.00 87.31 767 ILE A CA 1
ATOM 6070 C C . ILE A 1 767 ? -22.789 -9.414 27.748 1.00 87.31 767 ILE A C 1
ATOM 6072 O O . ILE A 1 767 ? -22.376 -8.989 26.667 1.00 87.31 767 ILE A O 1
ATOM 6076 N N . TYR A 1 768 ? -23.547 -10.513 27.842 1.00 83.75 768 TYR A N 1
ATOM 6077 C CA . TYR A 1 768 ? -23.958 -11.302 26.679 1.00 83.75 768 TYR A CA 1
ATOM 6078 C C . TYR A 1 768 ? -24.821 -10.495 25.709 1.00 83.75 768 TYR A C 1
ATOM 6080 O O . TYR A 1 768 ? -24.520 -10.446 24.516 1.00 83.75 768 TYR A O 1
ATOM 6088 N N . SER A 1 769 ? -25.860 -9.824 26.210 1.00 81.06 769 SER A N 1
ATOM 6089 C CA . SER A 1 769 ? -26.747 -9.012 25.369 1.00 81.06 769 SER A CA 1
ATOM 6090 C C . SER A 1 769 ? -26.022 -7.816 24.748 1.00 81.06 769 SER A C 1
ATOM 6092 O O . SER A 1 769 ? -26.206 -7.575 23.559 1.00 81.06 769 SER A O 1
ATOM 6094 N N . GLY A 1 770 ? -25.118 -7.149 25.474 1.00 81.88 770 GLY A N 1
ATOM 6095 C CA . GLY A 1 770 ? -24.240 -6.121 24.909 1.00 81.88 770 GLY A CA 1
ATOM 6096 C C . GLY A 1 770 ? -23.390 -6.664 23.753 1.00 81.88 770 GLY A C 1
ATOM 6097 O O . GLY A 1 770 ? -23.451 -6.149 22.637 1.00 81.88 770 GLY A O 1
ATOM 6098 N N . ARG A 1 771 ? -22.649 -7.761 23.967 1.00 80.06 771 ARG A N 1
ATOM 6099 C CA . ARG A 1 771 ? -21.823 -8.375 22.910 1.00 80.06 771 ARG A CA 1
ATOM 6100 C C . ARG A 1 771 ? -22.655 -8.812 21.696 1.00 80.06 771 ARG A C 1
ATOM 6102 O O . ARG A 1 771 ? -22.209 -8.649 20.560 1.00 80.06 771 ARG A O 1
ATOM 6109 N N . LEU A 1 772 ? -23.861 -9.330 21.923 1.00 75.12 772 LEU A N 1
ATOM 6110 C CA . LEU A 1 772 ? -24.792 -9.726 20.868 1.00 75.12 772 LEU A CA 1
ATOM 6111 C C . LEU A 1 772 ? -25.296 -8.516 20.061 1.00 75.12 772 LEU A C 1
ATOM 6113 O O . LEU A 1 772 ? -25.320 -8.592 18.837 1.00 75.12 772 LEU A O 1
ATOM 6117 N N . ILE A 1 773 ? -25.625 -7.394 20.716 1.00 71.44 773 ILE A N 1
ATOM 6118 C CA . ILE A 1 773 ? -26.002 -6.129 20.055 1.00 71.44 773 ILE A CA 1
ATOM 6119 C C . ILE A 1 773 ? -24.869 -5.640 19.146 1.00 71.44 773 ILE A C 1
ATOM 6121 O O . ILE A 1 773 ? -25.119 -5.326 17.984 1.00 71.44 773 ILE A O 1
ATOM 6125 N N . ARG A 1 774 ? -23.622 -5.651 19.637 1.00 71.25 774 ARG A N 1
ATOM 6126 C CA . ARG A 1 774 ? -22.438 -5.321 18.828 1.00 71.25 774 ARG A CA 1
ATOM 6127 C C . ARG A 1 774 ? -22.310 -6.243 17.610 1.00 71.25 774 ARG A C 1
ATOM 6129 O O . ARG A 1 774 ? -22.232 -5.759 16.490 1.00 71.25 774 ARG A O 1
ATOM 6136 N N . THR A 1 775 ? -22.403 -7.556 17.823 1.00 67.62 775 THR A N 1
ATOM 6137 C CA . THR A 1 775 ? -22.328 -8.565 16.749 1.00 67.62 775 THR A CA 1
ATOM 6138 C C . THR A 1 775 ? -23.416 -8.350 15.682 1.00 67.62 775 THR A C 1
ATOM 6140 O O . THR A 1 775 ? -23.137 -8.450 14.490 1.00 67.62 775 THR A O 1
ATOM 6143 N N . PHE A 1 776 ? -24.653 -8.025 16.079 1.00 64.56 776 PHE A N 1
ATOM 6144 C CA . PHE A 1 776 ? -25.728 -7.711 15.131 1.00 64.56 776 PHE A CA 1
ATOM 6145 C C . PHE A 1 776 ? -25.495 -6.398 14.380 1.00 64.56 776 PHE A C 1
ATOM 6147 O O . PHE A 1 776 ? -25.775 -6.346 13.185 1.00 64.56 776 PHE A O 1
ATOM 6154 N N . ALA A 1 777 ? -24.968 -5.362 15.038 1.00 60.59 777 ALA A N 1
ATOM 6155 C CA . ALA A 1 777 ? -24.610 -4.111 14.375 1.00 60.59 777 ALA A CA 1
ATOM 6156 C C . ALA A 1 777 ? -23.503 -4.332 13.328 1.00 60.59 777 ALA A C 1
ATOM 6158 O O . ALA A 1 777 ? -23.670 -3.931 12.177 1.00 60.59 777 ALA A O 1
ATOM 6159 N N . ASP A 1 778 ? -22.431 -5.042 13.686 1.00 62.62 778 ASP A N 1
ATOM 6160 C CA . ASP A 1 778 ? -21.296 -5.318 12.795 1.00 62.62 778 ASP A CA 1
ATOM 6161 C C . ASP A 1 778 ? -21.726 -6.108 11.531 1.00 62.62 778 ASP A C 1
ATOM 6163 O O . ASP A 1 778 ? -21.227 -5.852 10.430 1.00 62.62 778 ASP A O 1
ATOM 6167 N N . VAL A 1 779 ? -22.716 -7.005 11.665 1.00 63.22 779 VAL A N 1
ATOM 6168 C CA . VAL A 1 779 ? -23.335 -7.747 10.547 1.00 63.22 779 VAL A CA 1
ATOM 6169 C C . VAL A 1 779 ? -24.316 -6.886 9.738 1.00 63.22 779 VAL A C 1
ATOM 6171 O O . VAL A 1 779 ? -24.278 -6.912 8.510 1.00 63.22 779 VAL A O 1
ATOM 6174 N N . GLN A 1 780 ? -25.195 -6.114 10.388 1.00 50.09 780 GLN A N 1
ATOM 6175 C CA . GLN A 1 780 ? -26.231 -5.325 9.705 1.00 50.09 780 GLN A CA 1
ATOM 6176 C C . GLN A 1 780 ? -25.656 -4.121 8.941 1.00 50.09 780 GLN A C 1
ATOM 6178 O O . GLN A 1 780 ? -26.192 -3.755 7.895 1.00 50.09 780 GLN A O 1
ATOM 6183 N N . TYR A 1 781 ? -24.565 -3.527 9.432 1.00 56.50 781 TYR A N 1
ATOM 6184 C CA . TYR A 1 781 ? -23.861 -2.423 8.770 1.00 56.50 781 TYR A CA 1
ATOM 6185 C C . TYR A 1 781 ? -22.717 -2.888 7.844 1.00 56.50 781 TYR A C 1
ATOM 6187 O O . TYR A 1 781 ? -22.008 -2.055 7.287 1.00 56.50 781 TYR A O 1
ATOM 6195 N N . GLY A 1 782 ? -22.579 -4.202 7.614 1.00 46.88 782 GLY A N 1
ATOM 6196 C CA . GLY A 1 782 ? -21.826 -4.761 6.482 1.00 46.88 782 GLY A CA 1
ATOM 6197 C C . GLY A 1 782 ? -20.306 -4.888 6.644 1.00 46.88 782 GLY A C 1
ATOM 6198 O O . GLY A 1 782 ? -19.622 -5.033 5.635 1.00 46.88 782 GLY A O 1
ATOM 6199 N N . ASN A 1 783 ? -19.770 -4.858 7.871 1.00 50.03 783 ASN A N 1
ATOM 6200 C CA . ASN A 1 783 ? -18.321 -4.774 8.118 1.00 50.03 783 ASN A CA 1
ATOM 6201 C C . ASN A 1 783 ? -17.643 -6.072 8.612 1.00 50.03 783 ASN A C 1
ATOM 6203 O O . ASN A 1 783 ? -16.429 -6.065 8.836 1.00 50.03 783 ASN A O 1
ATOM 6207 N N . HIS A 1 784 ? -18.361 -7.195 8.761 1.00 51.09 784 HIS A N 1
ATOM 6208 C CA . HIS A 1 784 ? -17.721 -8.485 9.073 1.00 51.09 784 HIS A CA 1
ATOM 6209 C C . HIS A 1 784 ? -18.474 -9.728 8.573 1.00 51.09 784 HIS A C 1
ATOM 6211 O O . HIS A 1 784 ? -19.684 -9.860 8.751 1.00 51.09 784 HIS A O 1
ATOM 6217 N N . GLN A 1 785 ? -17.721 -10.694 8.036 1.00 52.47 785 GLN A N 1
ATOM 6218 C CA . GLN A 1 785 ? -18.100 -12.111 8.052 1.00 52.47 785 GLN A CA 1
ATOM 6219 C C . GLN A 1 785 ? -17.683 -12.660 9.420 1.00 52.47 785 GLN A C 1
ATOM 6221 O O . GLN A 1 785 ? -16.499 -12.627 9.749 1.00 52.47 785 GLN A O 1
ATOM 6226 N N . LEU A 1 786 ? -18.633 -13.134 10.230 1.00 56.12 786 LEU A N 1
ATOM 6227 C CA . LEU A 1 786 ? -18.329 -13.634 11.575 1.00 56.12 786 LEU A CA 1
ATOM 6228 C C . LEU A 1 786 ? -17.384 -14.835 11.501 1.00 56.12 786 LEU A C 1
ATOM 6230 O O . LEU A 1 786 ? -17.707 -15.853 10.884 1.00 56.12 786 LEU A O 1
ATOM 6234 N N . THR A 1 787 ? -16.233 -14.739 12.163 1.00 60.84 787 THR A N 1
ATOM 6235 C CA . THR A 1 787 ? -15.260 -15.833 12.170 1.00 60.84 787 THR A CA 1
ATOM 6236 C C . THR A 1 787 ? -15.809 -17.040 12.934 1.00 60.84 787 THR A C 1
ATOM 6238 O O . THR A 1 787 ? -16.563 -16.904 13.903 1.00 60.84 787 THR A O 1
ATOM 6241 N N . THR A 1 788 ? -15.388 -18.254 12.563 1.00 61.03 788 THR A N 1
ATOM 6242 C CA . THR A 1 788 ? -15.778 -19.492 13.271 1.00 61.03 788 THR A CA 1
ATOM 6243 C C . THR A 1 788 ? -15.478 -19.413 14.773 1.00 61.03 788 THR A C 1
ATOM 6245 O O . THR A 1 788 ? -16.225 -19.952 15.588 1.00 61.03 788 THR A O 1
ATOM 6248 N N . VAL A 1 789 ? -14.416 -18.692 15.147 1.00 61.38 789 VAL A N 1
ATOM 6249 C CA . VAL A 1 789 ? -14.010 -18.448 16.537 1.00 61.38 789 VAL A CA 1
ATOM 6250 C C . VAL A 1 789 ? -15.003 -17.532 17.260 1.00 61.38 789 VAL A C 1
ATOM 6252 O O . VAL A 1 789 ? -15.411 -17.850 18.375 1.00 61.38 789 VAL A O 1
ATOM 6255 N N . GLU A 1 790 ? -15.457 -16.438 16.646 1.00 62.19 790 GLU A N 1
ATOM 6256 C CA . GLU A 1 790 ? -16.474 -15.551 17.234 1.00 62.19 790 GLU A CA 1
ATOM 6257 C C . GLU A 1 790 ? -17.836 -16.232 17.365 1.00 62.19 790 GLU A C 1
ATOM 6259 O O . GLU A 1 790 ? -18.483 -16.106 18.406 1.00 62.19 790 GLU A O 1
ATOM 6264 N N . ILE A 1 791 ? -18.241 -17.011 16.357 1.00 67.12 791 ILE A N 1
ATOM 6265 C CA . ILE A 1 791 ? -19.458 -17.832 16.408 1.00 67.12 791 ILE A CA 1
ATOM 6266 C C . ILE A 1 791 ? -19.357 -18.841 17.560 1.00 67.12 791 ILE A C 1
ATOM 6268 O O . ILE A 1 791 ? -20.283 -18.949 18.366 1.00 67.12 791 ILE A O 1
ATOM 6272 N N . MET A 1 792 ? -18.218 -19.529 17.697 1.00 67.12 792 MET A N 1
ATOM 6273 C CA . MET A 1 792 ? -17.973 -20.476 18.787 1.00 67.12 792 MET A CA 1
ATOM 6274 C C . MET A 1 792 ? -17.992 -19.788 20.160 1.00 67.12 792 MET A C 1
ATOM 6276 O O . MET A 1 792 ? -18.655 -20.276 21.074 1.00 67.12 792 MET A O 1
ATOM 6280 N N . TYR A 1 793 ? -17.343 -18.629 20.316 1.00 65.88 793 TYR A N 1
ATOM 6281 C CA . TYR A 1 793 ? -17.386 -17.859 21.562 1.00 65.88 793 TYR A CA 1
ATOM 6282 C C . TYR A 1 793 ? -18.798 -17.381 21.904 1.00 65.88 793 TYR A C 1
ATOM 6284 O O . TYR A 1 793 ? -19.195 -17.469 23.067 1.00 65.88 793 TYR A O 1
ATOM 6292 N N . ASN A 1 794 ? -19.563 -16.884 20.931 1.00 68.00 794 ASN A N 1
ATOM 6293 C CA . ASN A 1 794 ? -20.939 -16.437 21.145 1.00 68.00 794 ASN A CA 1
ATOM 6294 C C . ASN A 1 794 ? -21.866 -17.614 21.493 1.00 68.00 794 ASN A C 1
ATOM 6296 O O . ASN A 1 794 ? -22.702 -17.477 22.385 1.00 68.00 794 ASN A O 1
ATOM 6300 N N . PHE A 1 795 ? -21.664 -18.791 20.892 1.00 73.19 795 PHE A N 1
ATOM 6301 C CA . PHE A 1 795 ? -22.399 -20.011 21.233 1.00 73.19 795 PHE A CA 1
ATOM 6302 C C . PHE A 1 795 ? -22.064 -20.527 22.642 1.00 73.19 795 PHE A C 1
ATOM 6304 O O . PHE A 1 795 ? -22.970 -20.763 23.438 1.00 73.19 795 PHE A O 1
ATOM 6311 N N . ILE A 1 796 ? -20.777 -20.626 22.998 1.00 73.94 796 ILE A N 1
ATOM 6312 C CA . ILE A 1 796 ? -20.337 -20.990 24.358 1.00 73.94 796 ILE A CA 1
ATOM 6313 C C . ILE A 1 796 ? -20.897 -19.994 25.384 1.00 73.94 796 ILE A C 1
ATOM 6315 O O . ILE A 1 796 ? -21.403 -20.396 26.431 1.00 73.94 796 ILE A O 1
ATOM 6319 N N . SER A 1 797 ? -20.876 -18.698 25.064 1.00 67.44 797 SER A N 1
ATOM 6320 C CA . SER A 1 797 ? -21.430 -17.651 25.928 1.00 67.44 797 SER A CA 1
ATOM 6321 C C . SER A 1 797 ? -22.944 -17.778 26.116 1.00 67.44 797 SER A C 1
ATOM 6323 O O . SER A 1 797 ? -23.425 -17.632 27.237 1.00 67.44 797 SER A O 1
ATOM 6325 N N . LEU A 1 798 ? -23.694 -18.097 25.053 1.00 71.69 798 LEU A N 1
ATOM 6326 C CA . LEU A 1 798 ? -25.131 -18.375 25.130 1.00 71.69 798 LEU A CA 1
ATOM 6327 C C . LEU A 1 798 ? -25.408 -19.589 26.027 1.00 71.69 798 LEU A C 1
ATOM 6329 O O . LEU A 1 798 ? -26.287 -19.524 26.886 1.00 71.69 798 LEU A O 1
ATOM 6333 N N . VAL A 1 799 ? -24.640 -20.675 25.881 1.00 75.38 799 VAL A N 1
ATOM 6334 C CA . VAL A 1 799 ? -24.768 -21.867 26.735 1.00 75.38 799 VAL A CA 1
ATOM 6335 C C . VAL A 1 799 ? -24.503 -21.516 28.202 1.00 75.38 799 VAL A C 1
ATOM 6337 O O . VAL A 1 799 ? -25.310 -21.874 29.056 1.00 75.38 799 VAL A O 1
ATOM 6340 N N . ILE A 1 800 ? -23.442 -20.764 28.512 1.00 74.62 800 ILE A N 1
ATOM 6341 C CA . ILE A 1 800 ? -23.131 -20.330 29.886 1.00 74.62 800 ILE A CA 1
ATOM 6342 C C . ILE A 1 800 ? -24.244 -19.430 30.449 1.00 74.62 800 ILE A C 1
ATOM 6344 O O . ILE A 1 800 ? -24.690 -19.651 31.578 1.00 74.62 800 ILE A O 1
ATOM 6348 N N . ALA A 1 801 ? -24.747 -18.464 29.674 1.00 68.31 801 ALA A N 1
ATOM 6349 C CA . ALA A 1 801 ? -25.827 -17.571 30.098 1.00 68.31 801 ALA A CA 1
ATOM 6350 C C . ALA A 1 801 ? -27.139 -18.335 30.363 1.00 68.31 801 ALA A C 1
ATOM 6352 O O . ALA A 1 801 ? -27.795 -18.110 31.381 1.00 68.31 801 ALA A O 1
ATOM 6353 N N . VAL A 1 802 ? -27.503 -19.293 29.504 1.00 73.00 802 VAL A N 1
ATOM 6354 C CA . VAL A 1 802 ? -28.692 -20.141 29.698 1.00 73.00 802 VAL A CA 1
ATOM 6355 C C . VAL A 1 802 ? -28.515 -21.076 30.896 1.00 73.00 802 VAL A C 1
ATOM 6357 O O . VAL A 1 802 ? -29.408 -21.149 31.737 1.00 73.00 802 VAL A O 1
ATOM 6360 N N . VAL A 1 803 ? -27.371 -21.757 31.024 1.00 77.44 803 VAL A N 1
ATOM 6361 C CA . VAL A 1 803 ? -27.103 -22.690 32.134 1.00 77.44 803 VAL A CA 1
ATOM 6362 C C . VAL A 1 803 ? -27.111 -21.968 33.479 1.00 77.44 803 VAL A C 1
ATOM 6364 O O . VAL A 1 803 ? -27.764 -22.441 34.407 1.00 77.44 803 VAL A O 1
ATOM 6367 N N . THR A 1 804 ? -26.458 -20.809 33.588 1.00 69.38 804 THR A N 1
ATOM 6368 C CA . THR A 1 804 ? -26.492 -19.996 34.815 1.00 69.38 804 THR A CA 1
ATOM 6369 C C . THR A 1 804 ? -27.910 -19.506 35.114 1.00 69.38 804 THR A C 1
ATOM 6371 O O . THR A 1 804 ? -28.408 -19.766 36.207 1.00 69.38 804 THR A O 1
ATOM 6374 N N . THR A 1 805 ? -28.616 -18.910 34.147 1.00 67.81 805 THR A N 1
ATOM 6375 C CA . THR A 1 805 ? -30.005 -18.447 34.338 1.00 67.81 805 THR A CA 1
ATOM 6376 C C . THR A 1 805 ? -30.933 -19.578 34.794 1.00 67.81 805 THR A C 1
ATOM 6378 O O . THR A 1 805 ? -31.693 -19.408 35.747 1.00 67.81 805 THR A O 1
ATOM 6381 N N . VAL A 1 806 ? -30.857 -20.760 34.171 1.00 73.50 806 VAL A N 1
ATOM 6382 C CA . VAL A 1 806 ? -31.683 -21.926 34.527 1.00 73.50 806 VAL A CA 1
ATOM 6383 C C . VAL A 1 806 ? -31.303 -22.485 35.900 1.00 73.50 806 VAL A C 1
ATOM 6385 O O . VAL A 1 806 ? -32.194 -22.715 36.718 1.00 73.50 806 VAL A O 1
ATOM 6388 N N . ALA A 1 807 ? -30.012 -22.658 36.195 1.00 72.81 807 ALA A N 1
ATOM 6389 C CA . ALA A 1 807 ? -29.549 -23.155 37.491 1.00 72.81 807 ALA A CA 1
ATOM 6390 C C . ALA A 1 807 ? -29.972 -22.226 38.641 1.00 72.81 807 ALA A C 1
ATOM 6392 O O . ALA A 1 807 ? -30.531 -22.695 39.636 1.00 72.81 807 ALA A O 1
ATOM 6393 N N . PHE A 1 808 ? -29.795 -20.910 38.479 1.00 68.88 808 PHE A N 1
ATOM 6394 C CA . PHE A 1 808 ? -30.224 -19.920 39.466 1.00 68.88 808 PHE A CA 1
ATOM 6395 C C . PHE A 1 808 ? -31.750 -19.809 39.569 1.00 68.88 808 PHE A C 1
ATOM 6397 O O . PHE A 1 808 ? -32.257 -19.703 40.680 1.00 68.88 808 PHE A O 1
ATOM 6404 N N . THR A 1 809 ? -32.505 -19.924 38.470 1.00 65.88 809 THR A N 1
ATOM 6405 C CA . THR A 1 809 ? -33.984 -19.936 38.513 1.00 65.88 809 THR A CA 1
ATOM 6406 C C . THR A 1 809 ? -34.517 -21.166 39.252 1.00 65.88 809 THR A C 1
ATOM 6408 O O . THR A 1 809 ? -35.439 -21.054 40.062 1.00 65.88 809 THR A O 1
ATOM 6411 N N . ILE A 1 810 ? -33.924 -22.345 39.028 1.00 74.12 810 ILE A N 1
ATOM 6412 C CA . ILE A 1 810 ? -34.266 -23.575 39.759 1.00 74.12 810 ILE A CA 1
ATOM 6413 C C . ILE A 1 810 ? -33.914 -23.429 41.245 1.00 74.12 810 ILE A C 1
ATOM 6415 O O . ILE A 1 810 ? -34.732 -23.777 42.098 1.00 74.12 810 ILE A O 1
ATOM 6419 N N . TYR A 1 811 ? -32.732 -22.893 41.564 1.00 71.25 811 TYR A N 1
ATOM 6420 C CA . TYR A 1 811 ? -32.301 -22.665 42.943 1.00 71.25 811 TYR A CA 1
ATOM 6421 C C . TYR A 1 811 ? -33.199 -21.654 43.670 1.00 71.25 811 TYR A C 1
ATOM 6423 O O . TYR A 1 811 ? -33.680 -21.951 44.761 1.00 71.25 811 TYR A O 1
ATOM 6431 N N . ALA A 1 812 ? -33.491 -20.507 43.049 1.00 65.25 812 ALA A N 1
ATOM 6432 C CA . ALA A 1 812 ? -34.365 -19.474 43.595 1.00 65.25 812 ALA A CA 1
ATOM 6433 C C . ALA A 1 812 ? -35.786 -20.001 43.821 1.00 65.25 812 ALA A C 1
ATOM 6435 O O . ALA A 1 812 ? -36.327 -19.831 44.908 1.00 65.25 812 ALA A O 1
ATOM 6436 N N . LYS A 1 813 ? -36.368 -20.719 42.849 1.00 67.38 813 LYS A N 1
ATOM 6437 C CA . LYS A 1 813 ? -37.704 -21.318 42.995 1.00 67.38 813 LYS A CA 1
ATOM 6438 C C . LYS A 1 813 ? -37.745 -22.384 44.091 1.00 67.38 813 LYS A C 1
ATOM 6440 O O . LYS A 1 813 ? -38.695 -22.433 44.860 1.00 67.38 813 LYS A O 1
ATOM 6445 N N . ARG A 1 814 ? -36.710 -23.223 44.203 1.00 70.75 814 ARG A N 1
ATOM 6446 C CA . ARG A 1 814 ? -36.613 -24.218 45.281 1.00 70.75 814 ARG A CA 1
ATOM 6447 C C . ARG A 1 814 ? -36.471 -23.556 46.654 1.00 70.75 814 ARG A C 1
ATOM 6449 O O . ARG A 1 814 ? -37.138 -23.978 47.588 1.00 70.75 814 ARG A O 1
ATOM 6456 N N . ALA A 1 815 ? -35.638 -22.525 46.761 1.00 63.81 815 ALA A N 1
ATOM 6457 C CA . ALA A 1 815 ? -35.416 -21.804 48.007 1.00 63.81 815 ALA A CA 1
ATOM 6458 C C . ALA A 1 815 ? -36.634 -20.965 48.434 1.00 63.81 815 ALA A C 1
ATOM 6460 O O . ALA A 1 815 ? -36.915 -20.886 49.623 1.00 63.81 815 ALA A O 1
ATOM 6461 N N . LEU A 1 816 ? -37.378 -20.384 47.486 1.00 66.06 816 LEU A N 1
ATOM 6462 C CA . LEU A 1 816 ? -38.629 -19.680 47.775 1.00 66.06 816 LEU A CA 1
ATOM 6463 C C . LEU A 1 816 ? -39.694 -20.652 48.297 1.00 66.06 816 LEU A C 1
ATOM 6465 O O . LEU A 1 816 ? -40.278 -20.396 49.341 1.00 66.06 816 LEU A O 1
ATOM 6469 N N . ASN A 1 817 ? -39.856 -21.813 47.653 1.00 68.31 817 ASN A N 1
ATOM 6470 C CA . ASN A 1 817 ? -40.748 -22.867 48.138 1.00 68.31 817 ASN A CA 1
ATOM 6471 C C . ASN A 1 817 ? -40.347 -23.393 49.536 1.00 68.31 817 ASN A C 1
ATOM 6473 O O . ASN A 1 817 ? -41.222 -23.724 50.328 1.00 68.31 817 ASN A O 1
ATOM 6477 N N . GLU A 1 818 ? -39.047 -23.488 49.850 1.00 69.62 818 GLU A N 1
ATOM 6478 C CA . GLU A 1 818 ? -38.569 -23.835 51.204 1.00 69.62 818 GLU A CA 1
ATOM 6479 C C . GLU A 1 818 ? -38.967 -22.762 52.238 1.00 69.62 818 GLU A C 1
ATOM 6481 O O . GLU A 1 818 ? -39.337 -23.105 53.355 1.00 69.62 818 GLU A O 1
ATOM 6486 N N . LEU A 1 819 ? -38.940 -21.473 51.876 1.00 63.88 819 LEU A N 1
ATOM 6487 C CA . LEU A 1 819 ? -39.374 -20.380 52.757 1.00 63.88 819 LEU A CA 1
ATOM 6488 C C . LEU A 1 819 ? -40.900 -20.360 52.949 1.00 63.88 819 LEU A C 1
ATOM 6490 O O . LEU A 1 819 ? -41.353 -20.262 54.084 1.00 63.88 819 LEU A O 1
ATOM 6494 N N . GLU A 1 820 ? -41.681 -20.525 51.876 1.00 63.22 820 GLU A N 1
ATOM 6495 C CA . GLU A 1 820 ? -43.152 -20.615 51.931 1.00 63.22 820 GLU A CA 1
ATOM 6496 C C . GLU A 1 820 ? -43.629 -21.832 52.749 1.00 63.22 820 GLU A C 1
ATOM 6498 O O . GLU A 1 820 ? -44.618 -21.747 53.476 1.00 63.22 820 GLU A O 1
ATOM 6503 N N . MET A 1 821 ? -42.919 -22.967 52.679 1.00 64.94 821 MET A N 1
ATOM 6504 C CA . MET A 1 821 ? -43.220 -24.133 53.521 1.00 64.94 821 MET A CA 1
ATOM 6505 C C . MET A 1 821 ? -42.905 -23.884 55.000 1.00 64.94 821 MET A C 1
ATOM 6507 O O . MET A 1 821 ? -43.727 -24.220 55.849 1.00 64.94 821 MET A O 1
ATOM 6511 N N . ASN A 1 822 ? -41.769 -23.255 55.312 1.00 61.81 822 ASN A N 1
ATOM 6512 C CA . ASN A 1 822 ? -41.422 -22.908 56.693 1.00 61.81 822 ASN A CA 1
ATOM 6513 C C . ASN A 1 822 ? -42.396 -21.873 57.293 1.00 61.81 822 ASN A C 1
ATOM 6515 O O . ASN A 1 822 ? -42.673 -21.922 58.488 1.00 61.81 822 ASN A O 1
ATOM 6519 N N . GLU A 1 823 ? -42.937 -20.954 56.483 1.00 53.66 823 GLU A N 1
ATOM 6520 C CA . GLU A 1 823 ? -44.003 -20.026 56.895 1.00 53.66 823 GLU A CA 1
ATOM 6521 C C . GLU A 1 823 ? -45.305 -20.779 57.215 1.00 53.66 823 GLU A C 1
ATOM 6523 O O . GLU A 1 823 ? -45.924 -20.520 58.245 1.00 53.66 823 GLU A O 1
ATOM 6528 N N . ALA A 1 824 ? -45.691 -21.755 56.386 1.00 57.28 824 ALA A N 1
ATOM 6529 C CA . ALA A 1 824 ? -46.877 -22.578 56.624 1.00 57.28 824 ALA A CA 1
ATOM 6530 C C . ALA A 1 824 ? -46.755 -23.463 57.881 1.00 57.28 824 ALA A C 1
ATOM 6532 O O . ALA A 1 824 ? -47.733 -23.611 58.615 1.00 57.28 824 ALA A O 1
ATOM 6533 N N . GLU A 1 825 ? -45.573 -24.024 58.155 1.00 54.69 825 GLU A N 1
ATOM 6534 C CA . GLU A 1 825 ? -45.307 -24.791 59.381 1.00 54.69 825 GLU A CA 1
ATOM 6535 C C . GLU A 1 825 ? -45.255 -23.877 60.620 1.00 54.69 825 GLU A C 1
ATOM 6537 O O . GLU A 1 825 ? -45.905 -24.170 61.623 1.00 54.69 825 GLU A O 1
ATOM 6542 N N . GLY A 1 826 ? -44.582 -22.723 60.534 1.00 52.81 826 GLY A N 1
ATOM 6543 C CA . GLY A 1 826 ? -44.510 -21.747 61.626 1.00 52.81 826 GLY A CA 1
ATOM 6544 C C . GLY A 1 826 ? -45.868 -21.147 62.000 1.00 52.81 826 GLY A C 1
ATOM 6545 O O . GLY A 1 826 ? -46.210 -21.098 63.178 1.00 52.81 826 GLY A O 1
ATOM 6546 N N . ALA A 1 827 ? -46.683 -20.755 61.015 1.00 51.44 827 ALA A N 1
ATOM 6547 C CA . ALA A 1 827 ? -48.024 -20.219 61.255 1.00 51.44 827 ALA A CA 1
ATOM 6548 C C . ALA A 1 827 ? -48.993 -21.275 61.816 1.00 51.44 827 ALA A C 1
ATOM 6550 O O . ALA A 1 827 ? -49.848 -20.949 62.639 1.00 51.44 827 ALA A O 1
ATOM 6551 N N . ALA A 1 828 ? -48.850 -22.545 61.416 1.00 50.97 828 ALA A N 1
ATOM 6552 C CA . ALA A 1 828 ? -49.598 -23.640 62.029 1.00 50.97 828 ALA A CA 1
ATOM 6553 C C . ALA A 1 828 ? -49.201 -23.825 63.503 1.00 50.97 828 ALA A C 1
ATOM 6555 O O . ALA A 1 828 ? -50.075 -23.976 64.357 1.00 50.97 828 ALA A O 1
ATOM 6556 N N . GLN A 1 829 ? -47.905 -23.751 63.813 1.00 46.84 829 GLN A N 1
ATOM 6557 C CA . GLN A 1 829 ? -47.395 -23.964 65.164 1.00 46.84 829 GLN A CA 1
ATOM 6558 C C . GLN A 1 829 ? -47.734 -22.804 66.118 1.00 46.84 829 GLN A C 1
ATOM 6560 O O . GLN A 1 829 ? -48.235 -23.058 67.212 1.00 46.84 829 GLN A O 1
ATOM 6565 N N . ASP A 1 830 ? -47.610 -21.551 65.672 1.00 46.28 830 ASP A N 1
ATOM 6566 C CA . ASP A 1 830 ? -48.019 -20.357 66.433 1.00 46.28 830 ASP A CA 1
ATOM 6567 C C . ASP A 1 830 ? -49.545 -20.339 66.667 1.00 46.28 830 ASP A C 1
ATOM 6569 O O . ASP A 1 830 ? -50.020 -20.046 67.764 1.00 46.28 830 ASP A O 1
ATOM 6573 N N . SER A 1 831 ? -50.342 -20.790 65.682 1.00 46.19 831 SER A N 1
ATOM 6574 C CA . SER A 1 831 ? -51.785 -20.994 65.890 1.00 46.19 831 SER A CA 1
ATOM 6575 C C . SER A 1 831 ? -52.088 -22.068 66.942 1.00 46.19 831 SER A C 1
ATOM 6577 O O . SER A 1 831 ? -53.060 -21.924 67.682 1.00 46.19 831 SER A O 1
ATOM 6579 N N . SER A 1 832 ? -51.242 -23.104 67.043 1.00 48.78 832 SER A N 1
ATOM 6580 C CA . SER A 1 832 ? -51.411 -24.199 67.999 1.00 48.78 832 SER A CA 1
ATOM 6581 C C . SER A 1 832 ? -51.029 -23.807 69.430 1.00 48.78 832 SER A C 1
ATOM 6583 O O . SER A 1 832 ? -51.803 -24.101 70.342 1.00 48.78 832 SER A O 1
ATOM 6585 N N . ASP A 1 833 ? -49.933 -23.062 69.628 1.00 46.69 833 ASP A N 1
ATOM 6586 C CA . ASP A 1 833 ? -49.532 -22.535 70.944 1.00 46.69 833 ASP A CA 1
ATOM 6587 C C . ASP A 1 833 ? -50.535 -21.487 71.457 1.00 46.69 833 ASP A C 1
ATOM 6589 O O . ASP A 1 833 ? -50.912 -21.510 72.631 1.00 46.69 833 ASP A O 1
ATOM 6593 N N . VAL A 1 834 ? -51.066 -20.626 70.576 1.00 52.03 834 VAL A N 1
ATOM 6594 C CA . VAL A 1 834 ? -52.129 -19.674 70.945 1.00 52.03 834 VAL A CA 1
ATOM 6595 C C . VAL A 1 834 ? -53.422 -20.394 71.340 1.00 52.03 834 VAL A C 1
ATOM 6597 O O . VAL A 1 834 ? -54.055 -19.980 72.312 1.00 52.03 834 VAL A O 1
ATOM 6600 N N . THR A 1 835 ? -53.817 -21.488 70.670 1.00 50.56 835 THR A N 1
ATOM 6601 C CA . THR A 1 835 ? -54.937 -22.315 71.164 1.00 50.56 835 THR A CA 1
ATOM 6602 C C . THR A 1 835 ? -54.612 -23.038 72.468 1.00 50.56 835 THR A C 1
ATOM 6604 O O . THR A 1 835 ? -55.486 -23.108 73.325 1.00 50.56 835 THR A O 1
ATOM 6607 N N . PHE A 1 836 ? -53.381 -23.517 72.663 1.00 47.38 836 PHE A N 1
ATOM 6608 C CA . PHE A 1 836 ? -52.982 -24.240 73.873 1.00 47.38 836 PHE A CA 1
ATOM 6609 C C . PHE A 1 836 ? -53.001 -23.336 75.118 1.00 47.38 836 PHE A C 1
ATOM 6611 O O . PHE A 1 836 ? -53.535 -23.726 76.156 1.00 47.38 836 PHE A O 1
ATOM 6618 N N . GLU A 1 837 ? -52.518 -22.094 75.016 1.00 48.44 837 GLU A N 1
ATOM 6619 C CA . GLU A 1 837 ? -52.610 -21.111 76.107 1.00 48.44 837 GLU A CA 1
ATOM 6620 C C . GLU A 1 837 ? -54.054 -20.602 76.323 1.00 48.44 837 GLU A C 1
ATOM 6622 O O . GLU A 1 837 ? -54.486 -20.466 77.470 1.00 48.44 837 GLU A O 1
ATOM 6627 N N . LEU A 1 838 ? -54.862 -20.414 75.267 1.00 49.69 838 LEU A N 1
ATOM 6628 C CA . LEU A 1 838 ? -56.296 -20.094 75.411 1.00 49.69 838 LEU A CA 1
ATOM 6629 C C . LEU A 1 838 ? -57.110 -21.229 76.048 1.00 49.69 838 LEU A C 1
ATOM 6631 O O . LEU A 1 838 ? -58.074 -20.957 76.765 1.00 49.69 838 LEU A O 1
ATOM 6635 N N . GLU A 1 839 ? -56.745 -22.486 75.801 1.00 48.03 839 GLU A N 1
ATOM 6636 C CA . GLU A 1 839 ? -57.392 -23.656 76.395 1.00 48.03 839 GLU A CA 1
ATOM 6637 C C . GLU A 1 839 ? -56.978 -23.829 77.864 1.00 48.03 839 GLU A C 1
ATOM 6639 O O . GLU A 1 839 ? -57.833 -24.051 78.720 1.00 48.03 839 GLU A O 1
ATOM 6644 N N . LYS A 1 840 ? -55.709 -23.571 78.193 1.00 41.56 840 LYS A N 1
ATOM 6645 C CA . LYS A 1 840 ? -55.181 -23.558 79.567 1.00 41.56 840 LYS A CA 1
ATOM 6646 C C . LYS A 1 840 ? -55.815 -22.471 80.445 1.00 41.56 840 LYS A C 1
ATOM 6648 O O . LYS A 1 840 ? -56.196 -22.755 81.577 1.00 41.56 840 LYS A O 1
ATOM 6653 N N . ILE A 1 841 ? -56.037 -21.265 79.911 1.00 43.47 841 ILE A N 1
ATOM 6654 C CA . ILE A 1 841 ? -56.769 -20.183 80.606 1.00 43.47 841 ILE A CA 1
ATOM 6655 C C . ILE A 1 841 ? -58.256 -20.542 80.825 1.00 43.47 841 ILE A C 1
ATOM 6657 O O . ILE A 1 841 ? -58.905 -20.003 81.722 1.00 43.47 841 ILE A O 1
ATOM 6661 N N . ARG A 1 842 ? -58.822 -21.474 80.045 1.00 37.56 842 ARG A N 1
ATOM 6662 C CA . ARG A 1 842 ? -60.247 -21.845 80.116 1.00 37.56 842 ARG A CA 1
ATOM 6663 C C . ARG A 1 842 ? -60.590 -22.912 81.159 1.00 37.56 842 ARG A C 1
ATOM 6665 O O . ARG A 1 842 ? -61.777 -23.161 81.368 1.00 37.56 842 ARG A O 1
ATOM 6672 N N . VAL A 1 843 ? -59.594 -23.545 81.783 1.00 43.19 843 VAL A N 1
ATOM 6673 C CA . VAL A 1 843 ? -59.784 -24.718 82.660 1.00 43.19 843 VAL A CA 1
ATOM 6674 C C . VAL A 1 843 ? -59.935 -24.357 84.150 1.00 43.19 843 VAL A C 1
ATOM 6676 O O . VAL A 1 843 ? -60.494 -25.151 84.902 1.00 43.19 843 VAL A O 1
ATOM 6679 N N . GLU A 1 844 ? -59.553 -23.150 84.587 1.00 42.78 844 GLU A N 1
ATOM 6680 C CA . GLU A 1 844 ? -59.528 -22.772 86.017 1.00 42.78 844 GLU A CA 1
ATOM 6681 C C . GLU A 1 844 ? -60.486 -21.624 86.416 1.00 42.78 844 GLU A C 1
ATOM 6683 O O . GLU A 1 844 ? -60.075 -20.650 87.040 1.00 42.78 844 GLU A O 1
ATOM 6688 N N . VAL A 1 845 ? -61.796 -21.754 86.145 1.00 36.59 845 VAL A N 1
ATOM 6689 C CA . VAL A 1 845 ? -62.842 -21.044 86.929 1.00 36.59 845 VAL A CA 1
ATOM 6690 C C . VAL A 1 845 ? -64.095 -21.928 87.108 1.00 36.59 845 VAL A C 1
ATOM 6692 O O . VAL A 1 845 ? -64.729 -22.289 86.112 1.00 36.59 845 VAL A O 1
ATOM 6695 N N . PRO A 1 846 ? -64.519 -22.262 88.346 1.00 36.31 846 PRO A N 1
ATOM 6696 C CA . PRO A 1 846 ? -65.705 -23.087 88.586 1.00 36.31 846 PRO A CA 1
ATOM 6697 C C . PRO A 1 846 ? -67.015 -22.280 88.528 1.00 36.31 846 PRO A C 1
ATOM 6699 O O . PRO A 1 846 ? -67.083 -21.131 88.962 1.00 36.31 846 PRO A O 1
ATOM 6702 N N . ARG A 1 847 ? -68.098 -22.906 88.043 1.00 31.27 847 ARG A N 1
ATOM 6703 C CA . ARG A 1 847 ? -69.455 -22.329 88.071 1.00 31.27 847 ARG A CA 1
ATOM 6704 C C . ARG A 1 847 ? -70.240 -22.789 89.298 1.00 31.27 847 ARG A C 1
ATOM 6706 O O . ARG A 1 847 ? -70.588 -23.961 89.386 1.00 31.27 847 ARG A O 1
ATOM 6713 N N . HIS A 1 848 ? -70.677 -21.844 90.123 1.00 32.34 848 HIS A N 1
ATOM 6714 C CA . HIS A 1 848 ? -71.929 -21.953 90.875 1.00 32.34 848 HIS A CA 1
ATOM 6715 C C . HIS A 1 848 ? -72.638 -20.590 90.892 1.00 32.34 848 HIS A C 1
ATOM 6717 O O . HIS A 1 848 ? -71.971 -19.578 91.042 1.00 32.34 848 HIS A O 1
ATOM 6723 N N . LEU A 1 849 ? -73.964 -20.631 90.681 1.00 32.75 849 LEU A N 1
ATOM 6724 C CA . LEU A 1 849 ? -75.062 -19.727 91.094 1.00 32.75 849 LEU A CA 1
ATOM 6725 C C . LEU A 1 849 ? -74.791 -18.224 91.384 1.00 32.75 849 LEU A C 1
ATOM 6727 O O . LEU A 1 849 ? -73.816 -17.865 92.018 1.00 32.75 849 LEU A O 1
ATOM 6731 N N . SER A 1 850 ? -75.711 -17.278 91.154 1.00 29.98 850 SER A N 1
ATOM 6732 C CA . SER A 1 850 ? -76.993 -17.218 90.422 1.00 29.98 850 SER A CA 1
ATOM 6733 C C . SER A 1 850 ? -77.598 -15.809 90.612 1.00 29.98 850 SER A C 1
ATOM 6735 O O . SER A 1 850 ? -77.250 -15.148 91.582 1.00 29.98 850 SER A O 1
ATOM 6737 N N . LEU A 1 851 ? -78.615 -15.468 89.808 1.00 32.69 851 LEU A N 1
ATOM 6738 C CA . LEU A 1 851 ? -79.662 -14.454 90.065 1.00 32.69 851 LEU A CA 1
ATOM 6739 C C . LEU A 1 851 ? -79.381 -12.949 89.824 1.00 32.69 851 LEU A C 1
ATOM 6741 O O . LEU A 1 851 ? -78.457 -12.340 90.345 1.00 32.69 851 LEU A O 1
ATOM 6745 N N . THR A 1 852 ? -80.366 -12.376 89.117 1.00 31.56 852 THR A N 1
ATOM 6746 C CA . THR A 1 852 ? -80.947 -11.017 89.215 1.00 31.56 852 THR A CA 1
ATOM 6747 C C . THR A 1 852 ? -80.149 -9.767 88.811 1.00 31.56 852 THR A C 1
ATOM 6749 O O . THR A 1 852 ? -79.228 -9.315 89.478 1.00 31.56 852 THR A O 1
ATOM 6752 N N . ALA A 1 853 ? -80.673 -9.142 87.750 1.00 35.19 853 ALA A N 1
ATOM 6753 C CA . ALA A 1 853 ? -80.632 -7.714 87.404 1.00 35.19 853 ALA A CA 1
ATOM 6754 C C . ALA A 1 853 ? -81.313 -6.838 88.513 1.00 35.19 853 ALA A C 1
ATOM 6756 O O . ALA A 1 853 ? -81.892 -7.444 89.419 1.00 35.19 853 ALA A O 1
ATOM 6757 N N . PRO A 1 854 ? -81.375 -5.475 88.451 1.00 50.50 854 PRO A N 1
ATOM 6758 C CA . PRO A 1 854 ? -81.253 -4.653 87.235 1.00 50.50 854 PRO A CA 1
ATOM 6759 C C . PRO A 1 854 ? -80.653 -3.222 87.360 1.00 50.50 854 PRO A C 1
ATOM 6761 O O . PRO A 1 854 ? -80.237 -2.779 88.423 1.00 50.50 854 PRO A O 1
ATOM 6764 N N . ASN A 1 855 ? -80.782 -2.496 86.237 1.00 29.52 855 ASN A N 1
ATOM 6765 C CA . ASN A 1 855 ? -80.924 -1.038 86.062 1.00 29.52 855 ASN A CA 1
ATOM 6766 C C . ASN A 1 855 ? -79.686 -0.147 85.843 1.00 29.52 855 ASN A C 1
ATOM 6768 O O . ASN A 1 855 ? -78.790 -0.092 86.670 1.00 29.52 855 ASN A O 1
ATOM 6772 N N . PHE A 1 856 ? -79.781 0.600 84.727 1.00 35.34 856 PHE A N 1
ATOM 6773 C CA . PHE A 1 856 ? -79.358 1.988 84.453 1.00 35.34 856 PHE A CA 1
ATOM 6774 C C . PHE A 1 856 ? -78.102 2.508 85.183 1.00 35.34 856 PHE A C 1
ATOM 6776 O O . PHE A 1 856 ? -78.080 2.606 86.403 1.00 35.34 856 PHE A O 1
ATOM 6783 N N . SER A 1 857 ? -77.074 2.976 84.474 1.00 36.88 857 SER A N 1
ATOM 6784 C CA . SER A 1 857 ? -77.149 3.906 83.324 1.00 36.88 857 SER A CA 1
ATOM 6785 C C . SER A 1 857 ? -75.925 3.845 82.415 1.00 36.88 857 SER A C 1
ATOM 6787 O O . SER A 1 857 ? -74.824 3.684 82.984 1.00 36.88 857 SER A O 1
#

Sequence (857 aa):
MSMYGRDPWGGPLEIHAADSATDDDRSRNLQDYDRAALSRPLDETQQSWLLGPGEQKKKKYVDLGCIIVSRKIFLWMVGTLLVSGFLAGFITLIVKTVPRHDHPHAPVDNYTLALRKALMFFNAQRSGKLPKHNNVSWRGNSCLQDGKSDPSTLMKDLVGGYYDAGDAIKFNFPASFAMTMLSWSVIEYSAKYEAAGELNHVKDIIKWGADYFLKTFNSSADTIDRVVAQVGVGDTSGGSTTPNDHYCWMRPEDIDYDRPATECHSCSDLSAEMAAALASASIVFKDNKAYSQKLVHGARTLFKFSRDQRGRYSAGGSDAALFYNSSSYWDEFVWGGAWLYFATGNTSYLQLATTPGIAKHAGAFWGGPDYGVLSWDNKLTGAQVLLSRLRLFLSPGYPYEEILSTFHNQTGIIMCSYLPIFTSFNRTKGGLIQLNHGRPQPLQYVVNAAFLASVYSDYLDAADTPGWYCGPNFYSTDVLRDFARTQTHAHPRSNSSSCLPLSQLPGFSNIDLKIIPSAIRYTTRIFPPLMKMHKPPEEIVKQDSNLDNNARDSTEYARLVVSNESAGTVEADVPQSQGAESNKYFMWWIKALTLFVVTAVAVFILLKWGVPFVFEKVLIPIMQWEATAFGRPVLAIVLVASLALFPVFLIPSGPSMWLAGMIFGYGWGFVIIMVGTTIGMVVPYFIGLMFRERIHQWLERWPRKAAMLRLAGEGSWFHQFRVVAIFRVSPFPYTIFNYAVVVTRLRFWPYLWGSIAGMVPEAFIYIYSGRLIRTFADVQYGNHQLTTVEIMYNFISLVIAVVTTVAFTIYAKRALNELEMNEAEGAAQDSSDVTFELEKIRVEVPRHLSLTAPNFS

Organism: Trapa natans (NCBI:txid22666)

Foldseek 3Di:
DDDPFDQLLPDDDDDDDDDDDDDDDDDDDDDDDDDDDDDDDDDDDDDDDDDDDDDDDDDFWDDDDPDIDGPVVVVVVVVVVVVVVVVVVVVVCCVVPVPPPPPPPPPQDPVLVVVVVVLLVLLVFKAAQHDPPSVPPLDHHFPPQFQCPDPVDPQNGLTIAGQDFQWNKDQLLQSLVVLLVLLVCCSLCVVVCVVSVCNVSSLVSLCRHLVNQCRQFVLVDLEGQKGFRMWWFQDCPPNDPQDTRPNDLAARRPDPHHIDTDIDRAALQSLLSNLSSLLSSLSSVVVVVVSSVSSLSSSSRSNVSSVPRHDHRCPPNDRCCVPPNAPDNLLSLLNSLLSNCSRPVDCVSLCRNQPVVSCVRLQLPHDDLLQLFDDSRRCNLVSLLSLLSCCLPRVVDPPRCVSNVSSVVSNLQSLVCLAPVHPSFDADPLRATQSVNPDPDRLVRLLVQLVSLLSSLVSCVVSLRQFDDDDPDTDGSVSSNVSSVSSVCSQDDDDDDDDDDDDDDDDDDDDDRPPDDPDDSRSSPVDDDDDDDDDDDDDDDDDDDDDDDDDDDDDDDDDDDDDDDDDDDDDDDDDDDDDPPPVVVVVVVVVVVVVVVVVVVVVVCCVVPVVCCCVVPPLVVVLVCLVSVDDPVVSLVVLLQCLLVCLVVVHDSLSSLLSLLQPVNDPSSLVSNLNSPLNNLVVLLVVLLVVLVVLLVVCVVPVVVLVLLQVLLDDDLVSVLQSLLLVLLDPDRVSNVSNSNNNYNRDPVSNSNSNSNNCNLVSLVSSLVSNVVNVVCCVVVPNDDQDPVNVVVNVVSVVVSVVVNVVSVVVSVVVVVVVVVVVVVVVVVVVVVVVVVVVVVVPPDDDDDDDDDDDDD

InterPro domains:
  IPR001701 Glycoside hydrolase family 9 [PF00759] (111-489)
  IPR008928 Six-hairpin glycosidase superfamily [SSF48208] (109-489)
  IPR012341 Six-hairpin glycosidase-like superfamily [G3DSA:1.50.10.10] (107-495)
  IPR032816 VTT domain [PF09335] (651-771)

Radius of gyration: 43.97 Å; chains: 1; bounding box: 133×94×135 Å

Secondary structure (DSSP, 8-state):
----PPPTTS------PPP-------------------------------------PPP-EEEETTEEEEHHHHHHHHHHHHHHHHHHHHHHHHHHHS----PPPPP--HHHHHHHHHHHHHHHHB-BS--TT---TT---B-TTTTTS-TT-S------SB--SSSS-EEHHHHHHHHHHHHHHHHHHHHHHHHTT-HHHHHHHHHHHHHHHTTTTTTTSS--S-EEEEES----GGG--S--TTT----GGG--S---EEEESS-HHHHHHHHHHHHHHHHHTTTSHHHHHHHHHHHHHHHHHHHHS---TTTTS-THHHHS----SHHHHHHHHHHHHHHH--HHHHHHHT-HHHHHHTTTT---TTTT---SS--HHHHHHHHHHHHHHH---TTTHHHHHHHHHHHHHHHHHTSTTSTTS-B-TTS-B-TTTT-S-THHHHHHHHHHHHHHHHHHHHTT--EEEETTEEEEHHHHHHHHHHHHHTTT-----------------S---TTS-TT---GGGG-----------------------------------------------------SSHHHHHHHHHHHHHHHHHHHHHHHHIIIIIHHHIIIIIIHHHHHHHHHHS-HHHHHHHHHHHHHHGGGGT---HHHHHHHHHHHIIIIIHHHHHHHHHHHHHHHHHHHHHTHHHHHHHHTTSHHHHHHHHHTTSS-HHHHHHHHHHHHHSSS-HHHHHHHGGGS---HHHHHHHHHHHHHHHHHHHHHHHHHHHHHHHHHTT--PPPHHHHHHHHHHHHHHHHHHHHHHHHHHHHHHHHHHHHHHHHHHHHHHHHHHHHHHTSS-------------